Protein AF-K0TJT7-F1 (afdb_monomer)

Secondary structure (DSSP, 8-state):
---------------PPP--TT-----------S------------------------------------------------------------------------THHHHHHHHHHHHHHHHHHHHHHHHHHHTT-HHHHHHHHHHHHHHHHHHH-S-GGGS-HHHHHHHHHHHHHHHHHHHTS--HHHHHHHHHHHHHHHHHHTTS-TTSPPTTHHHHHHHHHHHHHSHHHHHHHHHS-S----PPPPTHHHHHHHHTTSSSHHHHTT---------------------PPP------STHHHHHHHHHHHHHHHHHHHTTSS------------S-SHHHHHHHHHHHHHHTT-HHHHHHHHHHHHHHS---HHHHHHHHHHHHHHHHHHHHTT-HHHHHHHHHHHHHHHTT-SS--HHHHHHHHHHHHHHHHHHHHHHHHTT-HHHHHHHHHHHHHHHHHTT-HHHHHHHHHHHHHHHHHTT-HHHHHHHHHHHHHHHHTT-S-GGGS-HHHHHHHHHHHHHHHHHHHHTT-HHHHHHHHHHHHHHHHHHH-TTSHHHHHHHHHHHHHHHHTT-HHHHHHHHHHHHHHHHHHTT-TT-GGG---HHHHHHHHHHHHHHHHHTT-HHHHHHHHHHHHHHHHHH-TT-HHHHHHHHHHHHHHHHHTT-HHHHHHHHHHHHHHHHHHH-TTSHHHHHHHHHHHHHHHHHT-HHHHHHHHHHHHHHHTT-S--SS-HHHHHHHHHHHHHHTT-HHHHHHHHHHHHHHHHHTT--HHHHHHHHHHHHHHHHHTT-HHHHHHHHHHHHH-GGGTTSHHHHHHHHHHHHHHHHTT-HHHHHHHHHHHHT---HHHHHHHHHHHHHHHHHHHHTT-HHHHHHHHHHHHTTS-TT-HHHHHHHHHHHHHHHHHTT-HHHHHHHHHHHHHHH-S--S-HHHHHHHHHHHHHHHHHHHHTT-HHHHHHHHHHHHHHHHHHH-TTSHHHHHHHHHHHHHHHHHHHHS-HHHHHHHHHHHHHHHHHHHHHHHTSS-TTTTHHHHHHHHHHHHHHHHHTT-HHHHHHHHHHHHTS---TT-THHHHHHHHHHHHHHHHHHHHT--

InterPro domains:
  IPR011990 Tetratricopeptide-like helical domain superfamily [G3DSA:1.25.40.10] (109-246)
  IPR011990 Tetratricopeptide-like helical domain superfamily [G3DSA:1.25.40.10] (581-731)
  IPR011990 Tetratricopeptide-like helical domain superfamily [G3DSA:1.25.40.10] (732-1072)
  IPR011990 Tetratricopeptide-like helical domain superfamily [SSF48452] (431-570)
  IPR011990 Tetratricopeptide-like helical domain superfamily [SSF48452] (587-767)
  IPR011990 Tetratricopeptide-like helical domain superfamily [SSF48452] (716-926)
  IPR011990 Tetratricopeptide-like helical domain superfamily [SSF48452] (899-1069)
  IPR019734 Tetratricopeptide repeat [PF13181] (122-149)
  IPR019734 Tetratricopeptide repeat [PS50005] (613-646)
  IPR019734 Tetratricopeptide repeat [PS50005] (738-771)
  IPR019734 Tetratricopeptide repeat [SM00028] (122-155)
  IPR019734 Tetratricopeptide repeat [SM00028] (432-465)
  IPR019734 Tetratricopeptide repeat [SM00028] (613-646)
  IPR019734 Tetratricopeptide repeat [SM00028] (655-688)
  IPR019734 Tetratricopeptide repeat [SM00028] (738-771)
  IPR019734 Tetratricopeptide repeat [SM00028] (779-812)
  IPR019734 Tetratricopeptide repeat [SM00028] (818-851)
  IPR019734 Tetratricopeptide repeat [SM00028] (896-929)
  IPR019734 Tetratricopeptide repeat [SM00028] (940-973)

Mean predicted aligned error: 20.8 Å

Radius of gyration: 45.21 Å; Cα contacts (8 Å, |Δi|>4): 1077; chains: 1; bounding box: 92×101×143 Å

pLDDT: mean 74.22, std 24.44, range [19.83, 97.56]

Foldseek 3Di:
DDDDDDDDDDDDDDDDDDDDPPDPPPPPPDDDDPDDDDDDDDDDDDDDDDDDDDDDDDDDDDDDDDDDDDDDDDDDDDDDDDDDDDDDDDDDDDDDDDDDDDDDDDPPPPVVVVLVVLLVLLVVLQVQLVVCLVVVVLVSNLVSLLSSLVSLCVNQPPDLVRDDLVSLLSNLSSLQSNLVSLVPDPDLVSLQVSLLSLVVSLVSLVVDDPVRHPPCSVVSNVVSVVVNPPVSSVVSCVVDDDDDHDDRDDPVVPVVVPVVVPPPVVVVVVDDDDDDDDDDDDDDDDDDDDDDDDDDDDDPDPVVVVVVVVVVVVVVCVVVVVPDPDDDDDDDDDDDDPDDVLVVLLVVLVVCLVVVNLQVSLVSLVVSVVVDDPDPVSLVVSLVSLQVSLVSCVVVVVLVSNLVSLVVSLVSQVVDPPHDPVSNVVSLVSNLVSLVVQLVVCVVVVVLPSNLVSLQSNLVSCVVVVVLVVSLVSLQVSLSSCVVVVNLVVSLVSLVVSLVSLCPPPDDLVPRDPSSLVSNLVSLVSNLVSCVSVVVLVVSLVSLVVNLVSCCVNVNPQFQVNLLSLLVNLLSCVVVVVLVVSLVSLVVLVVSVVVQVVPVVRCRNDYDLVSVLSSLVSNLSSCVSVVNLVVSLVSLVVSLVSCVPVPVPCLPSNLVSLCVNLLSCVVVVVLVVSLVSLVSSLVSCCVVPNCLDQSNLSSLVSNLVSCVSVVVLVVSLVSLVSSVVSVVVDDDHPDQLLVSLQSNLVSCVSVVVLVSSLVSLVSSLVSCVVPVHDPVSNLVSLLSNLLSCLSVVVLVVSLVSLVVSCPPVVCVQALSVLVSLLSNLVSCVVVVVNVVSLVSLVVLLPDPHPSSLVCNLVSLQSNLVSCLVVVNLVSSVVSLVSSVVSDDPPDLLSLLVSLQSNLVSCLVVVVLVSSVVSLVVNDVSLDDDPPDLSSLLSQLSSLQSVLVSCVSVVNLPSSLVSLVSSLVSCCVRVNCLDPVNLLSLLVSLVSLQVVLVVDDPVVSVVSLVVSLVSLVVSLVSQVPDPCCLVCLVVNLVSLLVNLVSCLVVLNLVSNVVSLVVNVVGDDDPPDPCVVSSVVSVVSSVVSVVVVVVVD

Solvent-accessible surface area (backbone atoms only — not comparable to full-atom values): 62098 Å² total; per-residue (Å²): 133,91,82,88,88,88,77,88,89,85,83,86,90,82,86,85,79,92,76,83,87,83,67,89,76,84,82,74,84,76,82,78,66,102,68,86,75,86,79,88,81,84,88,78,85,85,81,79,90,82,86,85,79,90,78,88,80,84,88,84,86,89,85,89,86,86,92,82,87,80,91,80,90,81,92,88,80,90,86,89,85,86,92,84,91,79,90,86,84,87,88,81,84,88,87,87,80,89,84,93,78,93,77,83,89,72,84,60,77,62,59,62,53,54,52,57,52,42,56,51,48,20,56,50,26,39,55,52,12,55,50,27,49,75,71,69,38,38,68,63,11,36,60,25,25,56,50,15,50,49,38,53,36,72,75,61,48,91,53,73,90,72,52,53,64,68,53,35,48,52,55,20,53,41,25,43,54,41,16,52,37,28,58,75,45,88,52,69,68,35,34,48,53,15,46,55,28,33,53,50,19,46,52,42,54,71,67,47,52,87,93,72,53,62,92,61,53,67,60,51,46,52,52,46,50,54,61,62,65,38,63,76,48,55,54,52,58,66,77,49,73,97,76,77,84,84,75,77,86,65,68,65,73,54,56,61,64,53,64,73,64,69,68,61,69,63,60,71,73,66,77,81,84,78,87,81,83,89,89,87,81,90,82,85,86,88,84,89,86,89,82,79,83,81,85,86,71,89,84,89,56,72,61,55,64,57,44,58,46,46,53,53,51,45,62,62,41,60,79,62,60,85,77,70,87,78,87,86,79,89,84,88,85,88,86,87,84,86,64,66,70,60,44,50,50,54,51,52,21,49,54,29,41,78,66,74,35,36,65,60,15,49,52,48,54,51,51,49,55,76,75,41,69,99,44,70,67,57,50,52,52,48,37,54,55,33,45,54,42,14,52,56,19,46,79,65,70,36,43,70,57,13,23,56,27,18,49,47,33,45,60,61,46,71,73,45,91,85,52,60,67,65,59,55,52,49,32,51,51,48,28,40,52,24,29,53,49,52,21,48,54,22,51,76,74,62,37,50,62,61,16,35,53,28,28,53,51,36,21,51,57,28,48,77,70,65,39,53,70,63,19,37,52,29,35,52,51,35,23,48,42,26,44,79,66,72,35,28,70,59,18,41,55,39,37,49,51,39,50,54,58,67,45,63,95,61,91,47,80,90,77,49,55,68,73,56,47,54,54,42,52,52,45,46,55,54,38,25,54,28,27,44,74,68,66,37,54,68,62,19,49,54,38,46,65,60,44,50,59,53,36,36,74,74,63,40,84,56,24,24,69,44,38,46,52,37,32,55,48,14,45,50,30,39,76,71,69,38,35,71,62,13,44,56,42,33,49,52,46,53,53,53,44,60,52,35,76,70,38,91,90,39,68,60,45,61,49,61,71,68,51,53,51,51,37,38,51,43,46,23,51,33,27,49,79,69,71,37,55,68,64,20,47,58,33,37,51,54,46,44,52,47,38,58,70,81,37,70,84,46,52,66,65,46,16,54,37,28,35,53,41,14,52,51,31,40,73,70,69,38,29,78,71,9,43,61,32,20,50,53,13,28,55,39,35,32,72,72,67,34,81,82,32,58,72,26,52,49,27,38,49,55,37,22,54,34,32,44,75,69,60,43,55,73,59,16,51,51,37,42,53,53,44,54,58,51,48,80,74,55,97,79,70,87,60,64,64,35,59,54,27,38,53,47,13,52,55,28,42,78,67,69,39,39,69,61,12,39,51,24,22,53,49,16,49,60,44,32,74,75,62,78,50,54,72,64,61,56,47,55,42,46,50,54,34,20,53,31,30,42,75,69,65,42,45,74,61,15,53,50,44,41,53,54,54,72,66,39,72,89,40,68,81,36,47,68,42,43,50,40,50,51,57,47,27,55,53,29,46,79,70,70,38,48,70,66,17,46,58,53,34,52,58,43,61,72,42,92,43,83,37,31,48,82,47,28,14,62,36,27,38,52,50,10,54,49,30,40,74,74,65,40,48,67,61,14,48,54,26,38,52,55,13,62,76,40,51,62,94,86,47,60,68,64,50,45,53,50,36,52,52,51,22,50,48,26,48,75,72,67,40,53,68,64,19,44,53,38,48,52,54,42,48,61,76,55,56,88,62,70,89,40,69,51,52,45,50,50,50,23,52,48,27,47,49,49,17,53,49,30,48,74,69,72,36,59,72,63,12,44,53,28,27,47,54,16,29,54,45,31,30,72,76,63,30,70,80,29,70,69,22,35,52,40,43,49,52,37,36,54,47,49,45,56,57,28,70,79,41,59,75,79,64,17,45,58,48,44,57,48,37,49,49,56,43,50,54,42,45,54,51,55,69,69,44,96,59,52,76,82,46,41,67,60,51,40,48,48,38,45,53,56,20,46,51,25,44,76,73,70,36,43,74,58,19,56,49,30,54,54,66,39,75,75,51,96,70,65,94,86,42,77,62,54,62,57,46,53,52,42,52,53,53,37,53,52,53,46,52,58,51,65,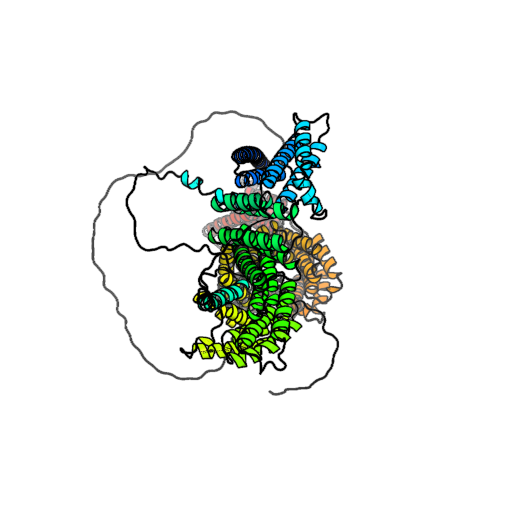74,72,105

Sequence (1095 aa):
MVKFSRKKGGGANGHPDDGSVSDISHDSTLYSTNSKSSAFKAKFLGRKNKNKGTSSGDTASITDGSAGNASKKKHKTGSTPSPPGAVAESPGAQSGSVSSAGRTRTHGAKSLNDSKRMAKDAKSRFNIGLVYLKTGDYSKAQDNLEHSLYCHIQLNGHDAKKYDNVTLFAVASVREKLGECYMFNDAVTDKCIALDHFEEARRLLKSIAKEDAPDGVAEAIDRIEEHIRKPNLRNSAKRQGRSTRLAPPTTNKYTQKYQMQGNAKARELMGLGAAGGAIAVAGATPSGGGTAAANTKVITNPAALLHTFGTRVQKGLEQLEDKLEDIFDSDSDSDNRSMATEAEGFANAMSHLQRDNHRTALNYLISLNDEGGKNADFKTQIVVHVMKVADGAMDSEKVTVATDAYDYALSVQSQDKDADSDRLRLAKRGAIKGHKLLAIECEEMRDYSGAIEHRVTVYKLLDEMGKFMAAVTQLMRAAYLHGERDDYAKAIVVLNDAVRRLGKGIRNIEMMPADRLQLLIQCLEMRAICQAKCAKLSEALGQYDELLPLLAKTQGTGCARYNAALIHKAALLFTMKNHKVAMITVGKYLKAREIAESDIESEEAIVEPKDHLLALDTTAACYLKLGNVDKAIDTFEKKLEFVKKEMPDSKELRGDTMHKLGCLLAYRQQHNDALPYLNEALNTRKNVYGSTDKSVIESSFAVAAASQTVGDTGRALKEYDELIAKMNNVNDHPVNTVTVHNSAGKLLFEDGKIDRAIQSFRQALKFSEAAEASTQLMADIKLNLANGLSAKGEAQKALKLYDELLKTKILKRTTTFFLTLYNKSLLLINLGEGDRAREVLTKVTETRSSNADVVRGNCFMMLGNLSVSDGDIVDGLAQYDEAMDNIDGDDLDSRTVIRRQIAIAHLQSGKYDLAMTVLEEALEDLGEDDSNKSSSLHRAEIWTIEARLYKAKDDLQTSKNFAKLAVDAYKEELGPTHPITLRNNANLQLLLLAEAEELPKAEAKSIIDAAKYDMEDTLDAFVSLDDLWQYRLDVASLKTNLGLIAVWQGKPKKARKLVRQIGEIEIPEDHPILHQVEILERRVAELEGKKSKRK

Structure (mmCIF, N/CA/C/O backbone):
data_AF-K0TJT7-F1
#
_entry.id   AF-K0TJT7-F1
#
loop_
_atom_site.group_PDB
_atom_site.id
_atom_site.type_symbol
_atom_site.label_atom_id
_atom_site.label_alt_id
_atom_site.label_comp_id
_atom_site.label_asym_id
_atom_site.label_entity_id
_atom_site.label_seq_id
_atom_site.pdbx_PDB_ins_code
_atom_site.Cartn_x
_atom_site.Cartn_y
_atom_site.Cartn_z
_atom_site.occupancy
_atom_site.B_iso_or_equiv
_atom_site.auth_seq_id
_atom_site.auth_comp_id
_atom_site.auth_asym_id
_atom_site.auth_atom_id
_atom_site.pdbx_PDB_model_num
ATOM 1 N N . MET A 1 1 ? -5.144 -43.619 17.925 1.00 21.19 1 MET A N 1
ATOM 2 C CA . MET A 1 1 ? -4.934 -44.842 17.113 1.00 21.19 1 MET A CA 1
ATOM 3 C C . MET A 1 1 ? -5.399 -44.592 15.680 1.00 21.19 1 MET A C 1
ATOM 5 O O . MET A 1 1 ? -6.360 -43.871 15.485 1.00 21.19 1 MET A O 1
ATOM 9 N N . VAL A 1 2 ? -4.681 -45.174 14.718 1.00 20.39 2 VAL A N 1
ATOM 10 C CA . VAL A 1 2 ? -4.953 -45.371 13.274 1.00 20.39 2 VAL A CA 1
ATOM 11 C C . VAL A 1 2 ? -6.395 -45.122 12.762 1.00 20.39 2 VAL A C 1
ATOM 13 O O . VAL A 1 2 ? -7.297 -45.859 13.146 1.00 20.39 2 VAL A O 1
ATOM 16 N N . LYS A 1 3 ? -6.569 -44.253 11.743 1.00 20.53 3 LYS A N 1
ATOM 17 C CA . LYS A 1 3 ? -6.939 -44.678 10.364 1.00 20.53 3 LYS A CA 1
ATOM 18 C C . LYS A 1 3 ? -6.869 -43.564 9.303 1.00 20.53 3 LYS A C 1
ATOM 20 O O . LYS A 1 3 ? -7.537 -42.544 9.384 1.00 20.53 3 LYS A O 1
ATOM 25 N N . PHE A 1 4 ? -6.090 -43.842 8.256 1.00 21.33 4 PHE A N 1
ATOM 26 C CA . PHE A 1 4 ? -6.168 -43.204 6.937 1.00 21.33 4 PHE A CA 1
ATOM 27 C C . PHE A 1 4 ? -7.497 -43.534 6.236 1.00 21.33 4 PHE A C 1
ATOM 29 O O . PHE A 1 4 ? -8.003 -44.647 6.386 1.00 21.33 4 PHE A O 1
ATOM 36 N N . SER A 1 5 ? -7.916 -42.683 5.294 1.00 23.00 5 SER A N 1
ATOM 37 C CA . SER A 1 5 ? -8.489 -43.178 4.035 1.00 23.00 5 SER A CA 1
ATOM 38 C C . SER A 1 5 ? -8.116 -42.289 2.842 1.00 23.00 5 SER A C 1
ATOM 40 O O . SER A 1 5 ? -8.126 -41.065 2.927 1.00 23.00 5 SER A O 1
ATOM 42 N N . ARG A 1 6 ? -7.756 -42.929 1.724 1.00 22.59 6 ARG A N 1
ATOM 43 C CA . ARG A 1 6 ? -7.459 -42.327 0.411 1.00 22.59 6 ARG A CA 1
ATOM 44 C C . ARG A 1 6 ? -8.554 -42.726 -0.579 1.00 22.59 6 ARG A C 1
ATOM 46 O O . ARG A 1 6 ? -8.894 -43.904 -0.623 1.00 22.59 6 ARG A O 1
ATOM 53 N N . LYS A 1 7 ? -8.919 -41.818 -1.490 1.00 23.92 7 LYS A N 1
ATOM 54 C CA . LYS A 1 7 ? -9.259 -42.056 -2.918 1.00 23.92 7 LYS A CA 1
ATOM 55 C C . LYS A 1 7 ? -9.348 -40.665 -3.582 1.00 23.92 7 LYS A C 1
ATOM 57 O O . LYS A 1 7 ? -9.935 -39.773 -2.993 1.00 23.92 7 LYS A O 1
ATOM 62 N N . LYS A 1 8 ? -8.569 -40.327 -4.624 1.00 24.11 8 LYS A N 1
ATOM 63 C CA . LYS A 1 8 ? -8.706 -40.719 -6.051 1.00 24.11 8 LYS A CA 1
ATOM 64 C C . LYS A 1 8 ? -10.153 -40.547 -6.558 1.00 24.11 8 LYS A C 1
ATOM 66 O O . LYS A 1 8 ? -11.033 -41.166 -5.985 1.00 24.11 8 LYS A O 1
ATOM 71 N N . GLY A 1 9 ? -10.451 -39.827 -7.641 1.00 22.31 9 GLY A N 1
ATOM 72 C CA . GLY A 1 9 ? -9.597 -39.077 -8.576 1.00 22.31 9 GLY A CA 1
ATOM 73 C C . GLY A 1 9 ? -10.187 -39.094 -9.998 1.00 22.31 9 GLY A C 1
ATOM 74 O O . GLY A 1 9 ? -10.605 -40.152 -10.455 1.00 22.31 9 GLY A O 1
ATOM 75 N N . GLY A 1 10 ? -10.190 -37.943 -10.676 1.00 22.53 10 GLY A N 1
ATOM 76 C CA . GLY A 1 10 ? -10.755 -37.713 -12.018 1.00 22.53 10 GLY A CA 1
ATOM 77 C C . GLY A 1 10 ? -11.451 -36.340 -12.071 1.00 22.53 10 GLY A C 1
ATOM 78 O O . GLY A 1 10 ? -11.973 -35.906 -11.052 1.00 22.53 10 GLY A O 1
ATOM 79 N N . GLY A 1 11 ? -11.462 -35.586 -13.171 1.00 20.70 11 GLY A N 1
ATOM 80 C CA . GLY A 1 11 ? -10.788 -35.792 -14.455 1.00 20.70 11 GLY A CA 1
ATOM 81 C C . GLY A 1 11 ? -11.423 -34.932 -15.562 1.00 20.70 11 GLY A C 1
ATOM 82 O O . GLY A 1 11 ? -12.604 -35.095 -15.826 1.00 20.70 11 GLY A O 1
ATOM 83 N N . ALA A 1 12 ? -10.606 -34.102 -16.225 1.00 21.78 12 ALA A N 1
ATOM 84 C CA . ALA A 1 12 ? -10.871 -33.344 -17.464 1.00 21.78 12 ALA A CA 1
ATOM 85 C C . ALA A 1 12 ? -11.749 -32.056 -17.437 1.00 21.78 12 ALA A C 1
ATOM 87 O O . ALA A 1 12 ? -12.968 -32.102 -17.365 1.00 21.78 12 ALA A O 1
ATOM 88 N N . ASN A 1 13 ? -11.049 -30.938 -17.695 1.00 21.77 13 ASN A N 1
ATOM 89 C CA . ASN A 1 13 ? -11.303 -29.900 -18.720 1.00 21.77 13 ASN A CA 1
ATOM 90 C C . ASN A 1 13 ? -12.504 -28.929 -18.637 1.00 21.77 13 ASN A C 1
ATOM 92 O O . ASN A 1 13 ? -13.658 -29.330 -18.730 1.00 21.77 13 ASN A O 1
ATOM 96 N N . GLY A 1 14 ? -12.196 -27.619 -18.696 1.00 22.31 14 GLY A N 1
ATOM 97 C CA . GLY A 1 14 ? -13.159 -26.561 -19.043 1.00 22.31 14 GLY A CA 1
ATOM 98 C C . GLY A 1 14 ? -12.678 -25.117 -18.802 1.00 22.31 14 GLY A C 1
ATOM 99 O O . GLY A 1 14 ? -13.106 -24.516 -17.833 1.00 22.31 14 GLY A O 1
ATOM 100 N N . HIS A 1 15 ? -11.857 -24.576 -19.717 1.00 22.33 15 HIS A N 1
ATOM 101 C CA . HIS A 1 15 ? -11.427 -23.161 -19.853 1.00 22.33 15 HIS A CA 1
ATOM 102 C C . HIS A 1 15 ? -10.570 -22.483 -18.745 1.00 22.33 15 HIS A C 1
ATOM 104 O O . HIS A 1 15 ? -10.839 -22.627 -17.557 1.00 22.33 15 HIS A O 1
ATOM 110 N N . PRO A 1 16 ? -9.534 -21.702 -19.135 1.00 23.09 16 PRO A N 1
ATOM 111 C CA . PRO A 1 16 ? -8.852 -20.745 -18.266 1.00 23.09 16 PRO A CA 1
ATOM 112 C C . PRO A 1 16 ? -9.376 -19.317 -18.502 1.00 23.09 16 PRO A C 1
ATOM 114 O O . PRO A 1 16 ? -9.249 -18.799 -19.611 1.00 23.09 16 PRO A O 1
ATOM 117 N N . ASP A 1 17 ? -9.907 -18.674 -17.463 1.00 23.72 17 ASP A N 1
ATOM 118 C CA . ASP A 1 17 ? -10.204 -17.237 -17.502 1.00 23.72 17 ASP A CA 1
ATOM 119 C C . ASP A 1 17 ? -8.938 -16.387 -17.327 1.00 23.72 17 ASP A C 1
ATOM 121 O O . ASP A 1 17 ? -7.948 -16.794 -16.702 1.00 23.72 17 ASP A O 1
ATOM 125 N N . ASP A 1 18 ? -8.984 -15.184 -17.898 1.00 24.03 18 ASP A N 1
ATOM 126 C CA . ASP A 1 18 ? -7.900 -14.217 -17.833 1.00 24.03 18 ASP A CA 1
ATOM 127 C C . ASP A 1 18 ? -7.663 -13.698 -16.410 1.00 24.03 18 ASP A C 1
ATOM 129 O O . ASP A 1 18 ? -8.568 -13.282 -15.690 1.00 24.03 18 ASP A O 1
ATOM 133 N N . GLY A 1 19 ? -6.387 -13.687 -16.030 1.00 22.83 19 GLY A N 1
ATOM 134 C CA . GLY A 1 19 ? -5.900 -13.171 -14.757 1.00 22.83 19 GLY A CA 1
ATOM 135 C C . GLY A 1 19 ? -4.585 -12.434 -14.966 1.00 22.83 19 GLY A C 1
ATOM 136 O O . GLY A 1 19 ? -3.512 -13.048 -15.070 1.00 22.83 19 GLY A O 1
ATOM 137 N N . SER A 1 20 ? -4.671 -11.110 -15.060 1.00 20.67 20 SER A N 1
ATOM 138 C CA . SER A 1 20 ? -3.542 -10.185 -15.028 1.00 20.67 20 SER A CA 1
ATOM 139 C C . SER A 1 20 ? -3.045 -10.041 -13.592 1.00 20.67 20 SER A C 1
ATOM 141 O O . SER A 1 20 ? -3.612 -9.297 -12.800 1.00 20.67 20 SER A O 1
ATOM 143 N N . VAL A 1 21 ? -1.956 -10.728 -13.237 1.00 23.64 21 VAL A N 1
ATOM 144 C CA . VAL A 1 21 ? -1.291 -10.488 -11.944 1.00 23.64 21 VAL A CA 1
ATOM 145 C C . VAL A 1 21 ? -0.313 -9.320 -12.081 1.00 23.64 21 VAL A C 1
ATOM 147 O O . VAL A 1 21 ? 0.905 -9.512 -12.036 1.00 23.64 21 VAL A O 1
ATOM 150 N N . SER A 1 22 ? -0.885 -8.136 -12.304 1.00 22.64 22 SER A N 1
ATOM 151 C CA . SER A 1 22 ? -0.247 -6.816 -12.206 1.00 22.64 22 SER A CA 1
ATOM 152 C C . SER A 1 22 ? -0.576 -6.104 -10.891 1.00 22.64 22 SER A C 1
ATOM 154 O O . SER A 1 22 ? 0.166 -5.211 -10.504 1.00 22.64 22 SER A O 1
ATOM 156 N N . ASP A 1 23 ? -1.615 -6.545 -10.178 1.00 21.89 23 ASP A N 1
ATOM 157 C CA . ASP A 1 23 ? -2.032 -5.974 -8.901 1.00 21.89 23 ASP A CA 1
ATOM 158 C C . ASP A 1 23 ? -1.757 -6.952 -7.756 1.00 21.89 23 ASP A C 1
ATOM 160 O O . ASP A 1 23 ? -2.324 -8.045 -7.687 1.00 21.89 23 ASP A O 1
ATOM 164 N N . ILE A 1 24 ? -0.888 -6.548 -6.827 1.00 23.25 24 ILE A N 1
ATOM 165 C CA . ILE A 1 24 ? -0.856 -7.121 -5.478 1.00 23.25 24 ILE A CA 1
ATOM 166 C C . ILE A 1 24 ? -1.914 -6.354 -4.682 1.00 23.25 24 ILE A C 1
ATOM 168 O O . ILE A 1 24 ? -1.619 -5.397 -3.967 1.00 23.25 24 ILE A O 1
ATOM 172 N N . SER A 1 25 ? -3.177 -6.738 -4.866 1.00 20.42 25 SER A N 1
ATOM 173 C CA . SER A 1 25 ? -4.288 -6.192 -4.094 1.00 20.42 25 SER A CA 1
ATOM 174 C C . SER A 1 25 ? -4.144 -6.612 -2.631 1.00 20.42 25 SER A C 1
ATOM 176 O O . SER A 1 25 ? -4.248 -7.791 -2.292 1.00 20.42 25 SER A O 1
ATOM 178 N N . HIS A 1 26 ? -3.891 -5.638 -1.756 1.00 23.94 26 HIS A N 1
ATOM 179 C CA . HIS A 1 26 ? -3.862 -5.839 -0.310 1.00 23.94 26 HIS A CA 1
ATOM 180 C C . HIS A 1 26 ? -5.273 -6.101 0.243 1.00 23.94 26 HIS A C 1
ATOM 182 O O . HIS A 1 26 ? -5.906 -5.201 0.795 1.00 23.94 26 HIS A O 1
ATOM 188 N N . ASP A 1 27 ? -5.741 -7.346 0.149 1.00 20.25 27 ASP A N 1
ATOM 189 C CA . ASP A 1 27 ? -6.890 -7.830 0.919 1.00 20.25 27 ASP A CA 1
ATOM 190 C C . ASP A 1 27 ? -6.455 -8.168 2.354 1.00 20.25 27 ASP A C 1
ATOM 192 O O . ASP A 1 27 ? -6.301 -9.323 2.748 1.00 20.25 27 ASP A O 1
ATOM 196 N N . SER A 1 28 ? -6.249 -7.124 3.160 1.00 21.36 28 SER A N 1
ATOM 197 C CA . SER A 1 28 ? -6.135 -7.218 4.618 1.00 21.36 28 SER A CA 1
ATOM 198 C C . SER A 1 28 ? -7.490 -6.938 5.280 1.00 21.36 28 SER A C 1
ATOM 200 O O . SER A 1 28 ? -7.677 -5.962 6.014 1.00 21.36 28 SER A O 1
ATOM 202 N N . THR A 1 29 ? -8.467 -7.819 5.039 1.00 21.03 29 THR A N 1
ATOM 203 C CA . THR A 1 29 ? -9.767 -7.803 5.732 1.00 21.03 29 THR A CA 1
ATOM 204 C C . THR A 1 29 ? -9.627 -8.287 7.179 1.00 21.03 29 THR A C 1
ATOM 206 O O . THR A 1 29 ? -10.129 -9.344 7.554 1.00 21.03 29 THR A O 1
ATOM 209 N N . LEU A 1 30 ? -8.946 -7.492 8.009 1.00 21.89 30 LEU A N 1
ATOM 210 C CA . LEU A 1 30 ? -9.033 -7.593 9.462 1.00 21.89 30 LEU A CA 1
ATOM 211 C C . LEU A 1 30 ? -10.400 -7.062 9.903 1.00 21.89 30 LEU A C 1
ATOM 213 O O . LEU A 1 30 ? -10.689 -5.860 9.794 1.00 21.89 30 LEU A O 1
ATOM 217 N N . TYR A 1 31 ? -11.240 -7.983 10.368 1.00 22.88 31 TYR A N 1
ATOM 218 C CA . TYR A 1 31 ? -12.479 -7.683 11.067 1.00 22.88 31 TYR A CA 1
ATOM 219 C C . TYR A 1 31 ? -12.149 -7.411 12.535 1.00 22.88 31 TYR A C 1
ATOM 221 O O . TYR A 1 31 ? -11.868 -8.324 13.299 1.00 22.88 31 TYR A O 1
ATOM 229 N N . SER A 1 32 ? -12.156 -6.129 12.892 1.00 21.67 32 SER A N 1
ATOM 230 C CA . SER A 1 32 ? -12.013 -5.642 14.262 1.00 21.67 32 SER A CA 1
ATOM 231 C C . SER A 1 32 ? -13.419 -5.488 14.844 1.00 21.67 32 SER A C 1
ATOM 233 O O . SER A 1 32 ? -14.164 -4.585 14.453 1.00 21.67 32 SER A O 1
ATOM 235 N N . THR A 1 33 ? -13.825 -6.419 15.710 1.00 22.36 33 THR A N 1
ATOM 236 C CA . THR A 1 33 ? -14.886 -6.172 16.698 1.00 22.36 33 THR A CA 1
ATOM 237 C C . THR A 1 33 ? -14.356 -5.210 17.763 1.00 22.36 33 THR A C 1
ATOM 239 O O . THR A 1 33 ? -13.150 -5.115 17.964 1.00 22.36 33 THR A O 1
ATOM 242 N N . ASN A 1 34 ? -15.242 -4.475 18.444 1.00 24.53 34 ASN A N 1
ATOM 243 C CA . ASN A 1 34 ? -14.858 -3.494 19.469 1.00 24.53 34 ASN A CA 1
ATOM 244 C C . ASN A 1 34 ? -14.245 -4.150 20.728 1.00 24.53 34 ASN A C 1
ATOM 246 O O . ASN A 1 34 ? -14.909 -4.272 21.753 1.00 24.53 34 ASN A O 1
ATOM 250 N N . SER A 1 35 ? -12.968 -4.513 20.648 1.00 22.69 35 SER A N 1
ATOM 251 C CA . SER A 1 35 ? -12.069 -4.838 21.761 1.00 22.69 35 SER A CA 1
ATOM 252 C C . SER A 1 35 ? -10.640 -4.824 21.215 1.00 22.69 35 SER A C 1
ATOM 254 O O . SER A 1 35 ? -10.221 -5.749 20.520 1.00 22.69 35 SER A O 1
ATOM 256 N N . LYS A 1 36 ? -9.898 -3.734 21.442 1.00 23.33 36 LYS A N 1
ATOM 257 C CA . LYS A 1 36 ? -8.578 -3.563 20.828 1.00 23.33 36 LYS A CA 1
ATOM 258 C C . LYS A 1 36 ? -7.460 -4.106 21.724 1.00 23.33 36 LYS A C 1
ATOM 260 O O . LYS A 1 36 ? -6.918 -3.360 22.532 1.00 23.33 36 LYS A O 1
ATOM 265 N N . SER A 1 37 ? -6.994 -5.318 21.436 1.00 23.41 37 SER A N 1
ATOM 266 C CA . SER A 1 37 ? -5.558 -5.519 21.215 1.00 23.41 37 SER A CA 1
ATOM 267 C C . SER A 1 37 ? -5.270 -6.688 20.283 1.00 23.41 37 SER A C 1
ATOM 269 O O . SER A 1 37 ? -6.115 -7.535 20.021 1.00 23.41 37 SER A O 1
ATOM 271 N N . SER A 1 38 ? -4.055 -6.696 19.746 1.00 23.80 38 SER A N 1
ATOM 272 C CA . SER A 1 38 ? -3.531 -7.780 18.927 1.00 23.80 38 SER A CA 1
ATOM 273 C C . SER A 1 38 ? -2.051 -7.954 19.241 1.00 23.80 38 SER A C 1
ATOM 275 O O . SER A 1 38 ? -1.273 -7.035 18.975 1.00 23.80 38 SER A O 1
ATOM 277 N N . ALA A 1 39 ? -1.641 -9.121 19.739 1.00 22.28 39 ALA A N 1
ATOM 278 C CA . ALA A 1 39 ? -0.230 -9.474 19.856 1.00 22.28 39 ALA A CA 1
ATOM 279 C C . ALA A 1 39 ? 0.001 -10.995 19.742 1.00 22.28 39 ALA A C 1
ATOM 281 O O . ALA A 1 39 ? -0.540 -11.775 20.511 1.00 22.28 39 ALA A O 1
ATOM 282 N N . PHE A 1 40 ? 0.807 -11.378 18.743 1.00 19.83 40 PHE A N 1
ATOM 283 C CA . PHE A 1 40 ? 1.837 -12.438 18.731 1.00 19.83 40 PHE A CA 1
ATOM 284 C C . PHE A 1 40 ? 1.838 -13.480 19.890 1.00 19.83 40 PHE A C 1
ATOM 286 O O . PHE A 1 40 ? 1.879 -13.111 21.052 1.00 19.83 40 PHE A O 1
ATOM 293 N N . LYS A 1 41 ? 2.054 -14.791 19.660 1.00 22.20 41 LYS A N 1
ATOM 294 C CA . LYS A 1 41 ? 3.118 -15.351 18.793 1.00 22.20 41 LYS A CA 1
ATOM 295 C C . LYS A 1 41 ? 2.974 -16.858 18.480 1.00 22.20 41 LYS A C 1
ATOM 297 O O . LYS A 1 41 ? 2.352 -17.626 19.197 1.00 22.20 41 LYS A O 1
ATOM 302 N N . ALA A 1 42 ? 3.667 -17.272 17.418 1.00 20.69 42 ALA A N 1
ATOM 303 C CA . ALA A 1 42 ? 3.781 -18.618 16.850 1.00 20.69 42 ALA A CA 1
ATOM 304 C C . ALA A 1 42 ? 3.937 -19.830 17.807 1.00 20.69 42 ALA A C 1
ATOM 306 O O . ALA A 1 42 ? 4.817 -19.868 18.668 1.00 20.69 42 ALA A O 1
ATOM 307 N N . LYS A 1 43 ? 3.229 -20.924 17.473 1.00 20.72 43 LYS A N 1
ATOM 308 C CA . LYS A 1 43 ? 3.522 -22.297 17.930 1.00 20.72 43 LYS A CA 1
ATOM 309 C C . LYS A 1 43 ? 4.887 -22.776 17.403 1.00 20.72 43 LYS A C 1
ATOM 311 O O . LYS A 1 43 ? 5.017 -23.152 16.237 1.00 20.72 43 LYS A O 1
ATOM 316 N N . PHE A 1 44 ? 5.890 -22.853 18.279 1.00 20.30 44 PHE A N 1
ATOM 317 C CA . PHE A 1 44 ? 7.106 -23.632 18.023 1.00 20.30 44 PHE A CA 1
ATOM 318 C C . PHE A 1 44 ? 6.796 -25.131 18.178 1.00 20.30 44 PHE A C 1
ATOM 320 O O . PHE A 1 44 ? 6.430 -25.599 19.256 1.00 20.30 44 PHE A O 1
ATOM 327 N N . LEU A 1 45 ? 6.956 -25.912 17.106 1.00 23.73 45 LEU A N 1
ATOM 328 C CA . LEU A 1 45 ? 6.805 -27.369 17.165 1.00 23.73 45 LEU A CA 1
ATOM 329 C C . LEU A 1 45 ? 8.005 -28.000 17.885 1.00 23.73 45 LEU A C 1
ATOM 331 O O . LEU A 1 45 ? 9.090 -28.139 17.320 1.00 23.73 45 LEU A O 1
ATOM 335 N N . GLY A 1 46 ? 7.797 -28.425 19.131 1.00 20.89 46 GLY A N 1
ATOM 336 C CA . GLY A 1 46 ? 8.822 -29.107 19.916 1.00 20.89 46 GLY A CA 1
ATOM 337 C C . GLY A 1 46 ? 9.275 -30.435 19.294 1.00 20.89 46 GLY A C 1
ATOM 338 O O . GLY A 1 46 ? 8.465 -31.306 18.963 1.00 20.89 46 GLY A O 1
ATOM 339 N N . ARG A 1 47 ? 10.596 -30.647 19.218 1.00 22.19 47 ARG A N 1
ATOM 340 C CA . ARG A 1 47 ? 11.199 -31.963 18.945 1.00 22.19 47 ARG A CA 1
ATOM 341 C C . ARG A 1 47 ? 12.252 -32.343 19.993 1.00 22.19 47 ARG A C 1
ATOM 343 O O . ARG A 1 47 ? 13.436 -32.113 19.818 1.00 22.19 47 ARG A O 1
ATOM 350 N N . LYS A 1 48 ? 11.756 -33.036 21.023 1.00 24.09 48 LYS A N 1
ATOM 351 C CA . LYS A 1 48 ? 12.390 -34.127 21.794 1.00 24.09 48 LYS A CA 1
ATOM 352 C C . LYS A 1 48 ? 13.823 -33.946 22.336 1.00 24.09 48 LYS A C 1
ATOM 354 O O . LYS A 1 48 ? 14.799 -34.109 21.614 1.00 24.09 48 LYS A O 1
ATOM 359 N N . ASN A 1 49 ? 13.889 -33.887 23.670 1.00 23.80 49 ASN A N 1
ATOM 360 C CA . ASN A 1 49 ? 14.896 -34.478 24.568 1.00 23.80 49 ASN A CA 1
ATOM 361 C C . ASN A 1 49 ? 15.986 -35.377 23.949 1.00 23.80 49 ASN A C 1
ATOM 363 O O . ASN A 1 49 ? 15.656 -36.403 23.344 1.00 23.80 49 ASN A O 1
ATOM 367 N N . LYS A 1 50 ? 17.245 -35.148 24.372 1.00 24.33 50 LYS A N 1
ATOM 368 C CA . LYS A 1 50 ? 18.115 -36.197 24.960 1.00 24.33 50 LYS A CA 1
ATOM 369 C C . LYS A 1 50 ? 19.379 -35.651 25.666 1.00 24.33 50 LYS A C 1
ATOM 371 O O . LYS A 1 50 ? 20.332 -35.278 25.005 1.00 24.33 50 LYS A O 1
ATOM 376 N N . ASN A 1 51 ? 19.366 -35.735 27.001 1.00 23.48 51 ASN A N 1
ATOM 377 C CA . ASN A 1 51 ? 20.409 -36.228 27.927 1.00 23.48 51 ASN A CA 1
ATOM 378 C C . ASN A 1 51 ? 21.925 -35.933 27.762 1.00 23.48 51 ASN A C 1
ATOM 380 O O . ASN A 1 51 ? 22.512 -36.207 26.721 1.00 23.48 51 ASN A O 1
ATOM 384 N N . LYS A 1 52 ? 22.553 -35.733 28.946 1.00 24.52 52 LYS A N 1
ATOM 385 C CA . LYS A 1 52 ? 24.001 -35.639 29.289 1.00 24.52 52 LYS A CA 1
ATOM 386 C C . LYS A 1 52 ? 24.646 -34.281 28.946 1.00 24.52 52 LYS A C 1
ATOM 388 O O . LYS A 1 52 ? 24.405 -33.767 27.868 1.00 24.52 52 LYS A O 1
ATOM 393 N N . GLY A 1 53 ? 25.491 -33.670 29.785 1.00 23.27 53 GLY A N 1
ATOM 394 C CA . GLY A 1 53 ? 25.959 -34.004 31.145 1.00 23.27 53 GLY A CA 1
ATOM 395 C C . GLY A 1 53 ? 27.381 -33.458 31.387 1.00 23.27 53 GLY A C 1
ATOM 396 O O . GLY A 1 53 ? 28.142 -33.423 30.427 1.00 23.27 53 GLY A O 1
ATOM 397 N N . THR A 1 54 ? 27.747 -33.117 32.641 1.00 23.94 54 THR A N 1
ATOM 398 C CA . THR A 1 54 ? 29.096 -32.648 33.107 1.00 23.94 54 THR A CA 1
ATOM 399 C C . THR A 1 54 ? 29.605 -31.320 32.493 1.00 23.94 54 THR A C 1
ATOM 401 O O . THR A 1 54 ? 29.211 -30.987 31.386 1.00 23.94 54 THR A O 1
ATOM 404 N N . SER A 1 55 ? 30.474 -30.496 33.102 1.00 23.41 55 SER A N 1
ATOM 405 C CA . SER A 1 55 ? 30.968 -30.297 34.491 1.00 23.41 55 SER A CA 1
ATOM 406 C C . SER A 1 55 ? 31.822 -29.006 34.537 1.00 23.41 55 SER A C 1
ATOM 408 O O . SER A 1 55 ? 32.323 -28.620 33.485 1.00 23.41 55 SER A O 1
ATOM 410 N N . SER A 1 56 ? 32.100 -28.451 35.736 1.00 23.95 56 SER A N 1
ATOM 411 C CA . SER A 1 56 ? 33.129 -27.409 36.053 1.00 23.95 56 SER A CA 1
ATOM 412 C C . SER A 1 56 ? 33.020 -26.036 35.342 1.00 23.95 56 SER A C 1
ATOM 414 O O . SER A 1 56 ? 32.577 -25.958 34.207 1.00 23.95 56 SER A O 1
ATOM 416 N N . GLY A 1 57 ? 33.423 -24.907 35.938 1.00 23.52 57 GLY A N 1
ATOM 417 C CA . GLY A 1 57 ? 34.012 -24.648 37.263 1.00 23.52 57 GLY A CA 1
ATOM 418 C C . GLY A 1 57 ? 34.402 -23.161 37.417 1.00 23.52 57 GLY A C 1
ATOM 419 O O . GLY A 1 57 ? 34.230 -22.400 36.472 1.00 23.52 57 GLY A O 1
ATOM 420 N N . ASP A 1 58 ? 34.948 -22.805 38.587 1.00 24.70 58 ASP A N 1
ATOM 421 C CA . ASP A 1 58 ? 35.718 -21.577 38.903 1.00 24.70 58 ASP A CA 1
ATOM 422 C C . ASP A 1 58 ? 34.919 -20.242 38.978 1.00 24.70 58 ASP A C 1
ATOM 424 O O . ASP A 1 58 ? 34.405 -19.741 37.986 1.00 24.70 58 ASP A O 1
ATOM 428 N N . THR A 1 59 ? 34.582 -19.706 40.168 1.00 24.72 59 THR A N 1
ATOM 429 C CA . THR A 1 59 ? 35.393 -18.891 41.130 1.00 24.72 59 THR A CA 1
ATOM 430 C C . THR A 1 59 ? 35.791 -17.497 40.592 1.00 24.72 59 THR A C 1
ATOM 432 O O . THR A 1 59 ? 36.182 -17.395 39.440 1.00 24.72 59 THR A O 1
ATOM 435 N N . ALA A 1 60 ? 35.773 -16.383 41.343 1.00 24.70 60 ALA A N 1
ATOM 436 C CA . ALA A 1 60 ? 35.788 -16.194 42.804 1.00 24.70 60 ALA A CA 1
ATOM 437 C C . ALA A 1 60 ? 35.077 -14.893 43.278 1.00 24.70 60 ALA A C 1
ATOM 439 O O . ALA A 1 60 ? 34.615 -14.084 42.478 1.00 24.70 60 ALA A O 1
ATOM 440 N N . SER A 1 61 ? 35.012 -14.714 44.602 1.00 23.97 61 SER A N 1
ATOM 441 C CA . SER A 1 61 ? 34.476 -13.567 45.362 1.00 23.97 61 SER A CA 1
ATOM 442 C C . SER A 1 61 ? 35.576 -12.567 45.811 1.00 23.97 61 SER A C 1
ATOM 444 O O . SER A 1 61 ? 36.708 -12.697 45.355 1.00 23.97 61 SER A O 1
ATOM 446 N N . ILE A 1 62 ? 35.246 -11.655 46.762 1.00 24.19 62 ILE A N 1
ATOM 447 C CA . ILE A 1 62 ? 36.084 -10.645 47.491 1.00 24.19 62 ILE A CA 1
ATOM 448 C C . ILE A 1 62 ? 36.002 -9.239 46.843 1.00 24.19 62 ILE A C 1
ATOM 450 O O . ILE A 1 62 ? 36.456 -9.074 45.719 1.00 24.19 62 ILE A O 1
ATOM 454 N N . THR A 1 63 ? 35.282 -8.212 47.339 1.00 24.88 63 THR A N 1
ATOM 455 C CA . THR A 1 63 ? 35.149 -7.490 48.646 1.00 24.88 63 THR A CA 1
ATOM 456 C C . THR A 1 63 ? 36.208 -6.414 48.952 1.00 24.88 63 THR A C 1
ATOM 458 O O . THR A 1 63 ? 37.386 -6.730 49.051 1.00 24.88 63 THR A O 1
ATOM 461 N N . ASP A 1 64 ? 35.709 -5.199 49.240 1.00 23.83 64 ASP A N 1
ATOM 462 C CA . ASP A 1 64 ? 36.287 -4.068 50.007 1.00 23.83 64 ASP A CA 1
ATOM 463 C C . ASP A 1 64 ? 37.587 -3.358 49.562 1.00 23.83 64 ASP A C 1
ATOM 465 O O . ASP A 1 64 ? 38.529 -3.959 49.059 1.00 23.83 64 ASP A O 1
ATOM 469 N N . GLY A 1 65 ? 37.674 -2.040 49.833 1.00 22.64 65 GLY A N 1
ATOM 470 C CA . GLY A 1 65 ? 38.948 -1.295 49.740 1.00 22.64 65 GLY A CA 1
ATOM 471 C C . GLY A 1 65 ? 38.877 0.225 49.511 1.00 22.64 65 GLY A C 1
ATOM 472 O O . GLY A 1 65 ? 39.278 0.716 48.465 1.00 22.64 65 GLY A O 1
ATOM 473 N N . SER A 1 66 ? 38.388 0.980 50.495 1.00 22.59 66 SER A N 1
ATOM 474 C CA . SER A 1 66 ? 38.266 2.454 50.513 1.00 22.59 66 SER A CA 1
ATOM 475 C C . SER A 1 66 ? 39.567 3.284 50.314 1.00 22.59 66 SER A C 1
ATOM 477 O O . SER A 1 66 ? 40.655 2.837 50.663 1.00 22.59 66 SER A O 1
ATOM 479 N N . ALA A 1 67 ? 39.368 4.571 49.961 1.00 23.06 67 ALA A N 1
ATOM 480 C CA . ALA A 1 67 ? 40.132 5.778 50.368 1.00 23.06 67 ALA A CA 1
ATOM 481 C C . ALA A 1 67 ? 41.212 6.411 49.445 1.00 23.06 67 ALA A C 1
ATOM 483 O O . ALA A 1 67 ? 42.072 5.745 48.883 1.00 23.06 67 ALA A O 1
ATOM 484 N N . GLY A 1 68 ? 41.208 7.762 49.398 1.00 22.75 68 GLY A N 1
ATOM 485 C CA . GLY A 1 68 ? 42.244 8.621 48.780 1.00 22.75 68 GLY A CA 1
ATOM 486 C C . GLY A 1 68 ? 41.691 9.819 47.973 1.00 22.75 68 GLY A C 1
ATOM 487 O O . GLY A 1 68 ? 41.571 9.725 46.762 1.00 22.75 68 GLY A O 1
ATOM 488 N N . ASN A 1 69 ? 41.144 10.884 48.586 1.00 23.67 69 ASN A N 1
ATOM 489 C CA . ASN A 1 69 ? 41.816 12.176 48.892 1.00 23.67 69 ASN A CA 1
ATOM 490 C C . ASN A 1 69 ? 42.553 12.881 47.710 1.00 23.67 69 ASN A C 1
ATOM 492 O O . ASN A 1 69 ? 43.312 12.240 47.005 1.00 23.67 69 ASN A O 1
ATOM 496 N N . ALA A 1 70 ? 42.493 14.212 47.495 1.00 25.69 70 ALA A N 1
ATOM 497 C CA . ALA A 1 70 ? 41.802 15.298 48.218 1.00 25.69 70 ALA A CA 1
ATOM 498 C C . ALA A 1 70 ? 41.820 16.674 47.481 1.00 25.69 70 ALA A C 1
ATOM 500 O O . ALA A 1 70 ? 42.827 17.031 46.890 1.00 25.69 70 ALA A O 1
ATOM 501 N N . SER A 1 71 ? 40.771 17.493 47.710 1.00 23.55 71 SER A N 1
ATOM 502 C CA . SER A 1 71 ? 40.760 18.972 47.965 1.00 23.55 71 SER A CA 1
ATOM 503 C C . SER A 1 71 ? 41.473 19.969 47.008 1.00 23.55 71 SER A C 1
ATOM 505 O O . SER A 1 71 ? 42.658 19.850 46.743 1.00 23.55 71 SER A O 1
ATOM 507 N N . LYS A 1 72 ? 40.884 21.115 46.603 1.00 24.77 72 LYS A N 1
ATOM 508 C CA . LYS A 1 72 ? 40.417 22.301 47.393 1.00 24.77 72 LYS A CA 1
ATOM 509 C C . LYS A 1 72 ? 39.516 23.191 46.482 1.00 24.77 72 LYS A C 1
ATOM 511 O O . LYS A 1 72 ? 39.819 23.292 45.304 1.00 24.77 72 LYS A O 1
ATOM 516 N N . LYS A 1 73 ? 38.352 23.756 46.874 1.00 25.69 73 LYS A N 1
ATOM 517 C CA . LYS A 1 73 ? 38.043 24.884 47.816 1.00 25.69 73 LYS A CA 1
ATOM 518 C C . LYS A 1 73 ? 38.782 26.201 47.465 1.00 25.69 73 LYS A C 1
ATOM 520 O O . LYS A 1 73 ? 39.999 26.170 47.375 1.00 25.69 73 LYS A O 1
ATOM 525 N N . LYS A 1 74 ? 38.143 27.382 47.313 1.00 26.06 74 LYS A N 1
ATOM 526 C CA . LYS A 1 74 ? 37.251 28.149 48.241 1.00 26.06 74 LYS A CA 1
ATOM 527 C C . LYS A 1 74 ? 36.411 29.231 47.480 1.00 26.06 74 LYS A C 1
ATOM 529 O O . LYS A 1 74 ? 36.918 29.739 46.496 1.00 26.06 74 LYS A O 1
ATOM 534 N N . HIS A 1 75 ? 35.122 29.479 47.809 1.00 27.06 75 HIS A N 1
ATOM 535 C CA . HIS A 1 75 ? 34.515 30.635 48.564 1.00 27.06 75 HIS A CA 1
ATOM 536 C C . HIS A 1 75 ? 34.649 32.049 47.942 1.00 27.06 75 HIS A C 1
ATOM 538 O O . HIS A 1 75 ? 35.667 32.309 47.325 1.00 27.06 75 HIS A O 1
ATOM 544 N N . LYS A 1 76 ? 33.765 33.055 48.132 1.00 27.52 76 LYS A N 1
ATOM 545 C CA . LYS A 1 76 ? 32.461 33.330 48.838 1.00 27.52 76 LYS A CA 1
ATOM 546 C C . LYS A 1 76 ? 31.881 34.622 48.160 1.00 27.52 76 LYS A C 1
ATOM 548 O O . LYS A 1 76 ? 32.637 35.243 47.428 1.00 27.52 76 LYS A O 1
ATOM 553 N N . THR A 1 77 ? 30.625 35.087 48.252 1.00 26.69 77 THR A N 1
ATOM 554 C CA . THR A 1 77 ? 29.713 35.472 49.374 1.00 26.69 77 THR A CA 1
ATOM 555 C C . THR A 1 77 ? 28.251 35.538 48.851 1.00 26.69 77 THR A C 1
ATOM 557 O O . THR A 1 77 ? 28.087 35.813 47.672 1.00 26.69 77 THR A O 1
ATOM 560 N N . GLY A 1 78 ? 27.185 35.191 49.600 1.00 25.06 78 GLY A N 1
ATOM 561 C CA . GLY A 1 78 ? 26.322 36.116 50.396 1.00 25.06 78 GLY A CA 1
ATOM 562 C C . GLY A 1 78 ? 25.342 36.949 49.525 1.00 25.06 78 GLY A C 1
ATOM 563 O O . GLY A 1 78 ? 25.813 37.536 48.565 1.00 25.06 78 GLY A O 1
ATOM 564 N N . SER A 1 79 ? 24.020 37.078 49.752 1.00 24.56 79 SER A N 1
ATOM 565 C CA . SER A 1 79 ? 23.128 36.795 50.907 1.00 24.56 79 SER A CA 1
ATOM 566 C C . SER A 1 79 ? 21.633 36.613 50.491 1.00 24.56 79 SER A C 1
ATOM 568 O O . SER A 1 79 ? 21.283 36.836 49.338 1.00 24.56 79 SER A O 1
ATOM 570 N N . THR A 1 80 ? 20.762 36.199 51.426 1.00 23.31 80 THR A N 1
ATOM 571 C CA . THR A 1 80 ? 19.284 35.960 51.331 1.00 23.31 80 THR A CA 1
ATOM 572 C C . THR A 1 80 ? 18.435 37.251 51.545 1.00 23.31 80 THR A C 1
ATOM 574 O O . THR A 1 80 ? 19.083 38.281 51.753 1.00 23.31 80 THR A O 1
ATOM 577 N N . PRO A 1 81 ? 17.061 37.286 51.609 1.00 37.44 81 PRO A N 1
ATOM 578 C CA . PRO A 1 81 ? 15.963 36.303 51.374 1.00 37.44 81 PRO A CA 1
ATOM 579 C C . PRO A 1 81 ? 14.778 36.832 50.469 1.00 37.44 81 PRO A C 1
ATOM 581 O O . PRO A 1 81 ? 14.966 37.740 49.671 1.00 37.44 81 PRO A O 1
ATOM 584 N N . SER A 1 82 ? 13.578 36.221 50.578 1.00 23.19 82 SER A N 1
ATOM 585 C CA . SER A 1 82 ? 12.325 36.310 49.764 1.00 23.19 82 SER A CA 1
ATOM 586 C C . SER A 1 82 ? 11.412 37.589 49.927 1.00 23.19 82 SER A C 1
ATOM 588 O O . SER A 1 82 ? 11.904 38.598 50.412 1.00 23.19 82 SER A O 1
ATOM 590 N N . PRO A 1 83 ? 10.094 37.569 49.562 1.00 47.94 83 PRO A N 1
ATOM 591 C CA . PRO A 1 83 ? 9.352 38.321 48.500 1.00 47.94 83 PRO A CA 1
ATOM 592 C C . PRO A 1 83 ? 8.573 39.581 49.049 1.00 47.94 83 PRO A C 1
ATOM 594 O O . PRO A 1 83 ? 9.029 40.066 50.083 1.00 47.94 83 PRO A O 1
ATOM 597 N N . PRO A 1 84 ? 7.410 40.121 48.537 1.00 37.34 84 PRO A N 1
ATOM 598 C CA . PRO A 1 84 ? 6.574 39.886 47.318 1.00 37.34 84 PRO A CA 1
ATOM 599 C C . PRO A 1 84 ? 5.962 41.141 46.581 1.00 37.34 84 PRO A C 1
ATOM 601 O O . PRO A 1 84 ? 6.014 42.257 47.082 1.00 37.34 84 PRO A O 1
ATOM 604 N N . GLY A 1 85 ? 5.233 40.920 45.460 1.00 21.98 85 GLY A N 1
ATOM 605 C CA . GLY A 1 85 ? 4.274 41.869 44.814 1.00 21.98 85 GLY A CA 1
ATOM 606 C C . GLY A 1 85 ? 4.887 43.056 44.032 1.00 21.98 85 GLY A C 1
ATOM 607 O O . GLY A 1 85 ? 6.097 43.214 44.038 1.00 21.98 85 GLY A O 1
ATOM 608 N N . ALA A 1 86 ? 4.172 43.972 43.359 1.00 23.00 86 ALA A N 1
ATOM 609 C CA . ALA A 1 86 ? 2.826 44.072 42.760 1.00 23.00 86 ALA A CA 1
ATOM 610 C C . ALA A 1 86 ? 2.562 45.575 42.436 1.00 23.00 86 ALA A C 1
ATOM 612 O O . ALA A 1 86 ? 2.718 46.380 43.347 1.00 23.00 86 ALA A O 1
ATOM 613 N N . VAL A 1 87 ? 2.060 45.932 41.230 1.00 24.94 87 VAL A N 1
ATOM 614 C CA . VAL A 1 87 ? 1.482 47.276 40.874 1.00 24.94 87 VAL A CA 1
ATOM 615 C C . VAL A 1 87 ? 2.543 48.426 40.849 1.00 24.94 87 VAL A C 1
ATOM 617 O O . VAL A 1 87 ? 3.584 48.296 41.475 1.00 24.94 87 VAL A O 1
ATOM 620 N N . ALA A 1 88 ? 2.487 49.543 40.102 1.00 24.05 88 ALA A N 1
ATOM 621 C CA . ALA A 1 88 ? 1.494 50.252 39.269 1.00 24.05 88 ALA A CA 1
ATOM 622 C C . ALA A 1 88 ? 2.129 50.661 37.894 1.00 24.05 88 ALA A C 1
ATOM 624 O O . ALA A 1 88 ? 3.268 50.292 37.634 1.00 24.05 88 ALA A O 1
ATOM 625 N N . GLU A 1 89 ? 1.511 51.382 36.945 1.00 22.89 89 GLU A N 1
ATOM 626 C CA . GLU A 1 89 ? 0.371 52.310 37.025 1.00 22.89 89 GLU A CA 1
ATOM 627 C C . GLU A 1 89 ? -0.366 52.453 35.670 1.00 22.89 89 GLU A C 1
ATOM 629 O O . GLU A 1 89 ? 0.189 52.185 34.606 1.00 22.89 89 GLU A O 1
ATOM 634 N N . SER A 1 90 ? -1.642 52.853 35.716 1.00 25.56 90 SER A N 1
ATOM 635 C CA . SER A 1 90 ? -2.499 53.182 34.552 1.00 25.56 90 SER A CA 1
ATOM 636 C C . SER A 1 90 ? -2.629 54.719 34.408 1.00 25.56 90 SER A C 1
ATOM 638 O O . SER A 1 90 ? -2.090 55.418 35.263 1.00 25.56 90 SER A O 1
ATOM 640 N N . PRO A 1 91 ? -3.289 55.294 33.374 1.00 30.28 91 PRO A N 1
ATOM 641 C CA . PRO A 1 91 ? -4.759 55.255 33.203 1.00 30.28 91 PRO A CA 1
ATOM 642 C C . PRO A 1 91 ? -5.199 55.056 31.726 1.00 30.28 91 PRO A C 1
ATOM 644 O O . PRO A 1 91 ? -4.375 55.082 30.822 1.00 30.28 91 PRO A O 1
ATOM 647 N N . GLY A 1 92 ? -6.475 54.866 31.371 1.00 23.33 92 GLY A N 1
ATOM 648 C CA . GLY A 1 92 ? -7.720 54.785 32.147 1.00 23.33 92 GLY A CA 1
ATOM 649 C C . GLY A 1 92 ? -8.939 55.148 31.269 1.00 23.33 92 GLY A C 1
ATOM 650 O O . GLY A 1 92 ? -8.769 55.821 30.260 1.00 23.33 92 GLY A O 1
ATOM 651 N N . ALA A 1 93 ? -10.147 54.733 31.688 1.00 22.88 93 ALA A N 1
ATOM 652 C CA . ALA A 1 93 ? -11.460 54.892 31.016 1.00 22.88 93 ALA A CA 1
ATOM 653 C C . ALA A 1 93 ? -11.650 54.084 29.698 1.00 22.88 93 ALA A C 1
ATOM 655 O O . ALA A 1 93 ? -10.870 54.206 28.764 1.00 22.88 93 ALA A O 1
ATOM 656 N N . GLN A 1 94 ? -12.567 53.103 29.603 1.00 24.59 94 GLN A N 1
ATOM 657 C CA . GLN A 1 94 ? -14.051 53.168 29.681 1.00 24.59 94 GLN A CA 1
ATOM 658 C C . GLN A 1 94 ? -14.679 53.933 28.495 1.00 24.59 94 GLN A C 1
ATOM 660 O O . GLN A 1 94 ? -14.175 54.981 28.122 1.00 24.59 94 GLN A O 1
ATOM 665 N N . SER A 1 95 ? -15.795 53.516 27.884 1.00 23.20 95 SER A N 1
ATOM 666 C CA . SER A 1 95 ? -16.660 52.327 28.037 1.00 23.20 95 SER A CA 1
ATOM 667 C C . SER A 1 95 ? -17.546 52.188 26.780 1.00 23.20 95 SER A C 1
ATOM 669 O O . SER A 1 95 ? -17.687 53.137 26.013 1.00 23.20 95 SER A O 1
ATOM 671 N N . GLY A 1 96 ? -18.159 51.023 26.541 1.00 24.41 96 GLY A N 1
ATOM 672 C CA . GLY A 1 96 ? -19.091 50.836 25.418 1.00 24.41 96 GLY A CA 1
ATOM 673 C C . GLY A 1 96 ? -19.570 49.390 25.308 1.00 24.41 96 GLY A C 1
ATOM 674 O O . GLY A 1 96 ? -18.758 48.470 25.299 1.00 24.41 96 GLY A O 1
ATOM 675 N N . SER A 1 97 ? -20.884 49.173 25.294 1.00 22.03 97 SER A N 1
ATOM 676 C CA . SER A 1 97 ? -21.500 47.890 25.657 1.00 22.03 97 SER A CA 1
ATOM 677 C C . SER A 1 97 ? -22.401 47.292 24.568 1.00 22.03 97 SER A C 1
ATOM 679 O O . SER A 1 97 ? -23.036 48.036 23.832 1.00 22.03 97 SER A O 1
ATOM 681 N N . VAL A 1 98 ? -22.575 45.963 24.616 1.00 24.05 98 VAL A N 1
ATOM 682 C CA . VAL A 1 98 ? -23.642 45.158 23.971 1.00 24.05 98 VAL A CA 1
ATOM 683 C C . VAL A 1 98 ? -23.684 45.138 22.430 1.00 24.05 98 VAL A C 1
ATOM 685 O O . VAL A 1 98 ? -24.138 46.076 21.786 1.00 24.05 98 VAL A O 1
ATOM 688 N N . SER A 1 99 ? -23.388 43.979 21.828 1.00 22.64 99 SER A N 1
ATOM 689 C CA . SER A 1 99 ? -24.397 43.161 21.111 1.00 22.64 99 SER A CA 1
ATOM 690 C C . SER A 1 99 ? -23.780 41.979 20.345 1.00 22.64 99 SER A C 1
ATOM 692 O O . SER A 1 99 ? -22.594 41.938 20.027 1.00 22.64 99 SER A O 1
ATOM 694 N N . SER A 1 100 ? -24.616 40.976 20.094 1.00 28.66 100 SER A N 1
ATOM 695 C CA . SER A 1 100 ? -24.316 39.729 19.392 1.00 28.66 100 SER A CA 1
ATOM 696 C C . SER A 1 100 ? -24.207 39.883 17.870 1.00 28.66 100 SER A C 1
ATOM 698 O O . SER A 1 100 ? -25.146 40.379 17.252 1.00 28.66 100 SER A O 1
ATOM 700 N N . ALA A 1 101 ? -23.170 39.302 17.257 1.00 23.08 101 ALA A N 1
ATOM 701 C CA . ALA A 1 101 ? -23.259 38.594 15.969 1.00 23.08 101 ALA A CA 1
ATOM 702 C C . ALA A 1 101 ? -21.945 37.849 15.679 1.00 23.08 101 ALA A C 1
ATOM 704 O O . ALA A 1 101 ? -20.863 38.431 15.744 1.00 23.08 101 ALA A O 1
ATOM 705 N N . GLY A 1 102 ? -22.020 36.563 15.329 1.00 33.44 102 GLY A N 1
ATOM 706 C CA . GLY A 1 102 ? -20.836 35.795 14.938 1.00 33.44 102 GLY A CA 1
ATOM 707 C C . GLY A 1 102 ? -20.308 36.203 13.559 1.00 33.44 102 GLY A C 1
ATOM 708 O O . GLY A 1 102 ? -21.087 36.447 12.639 1.00 33.44 102 GLY A O 1
ATOM 709 N N . ARG A 1 103 ? -18.980 36.205 13.382 1.00 25.64 103 ARG A N 1
ATOM 710 C CA . ARG A 1 103 ? -18.347 36.180 12.055 1.00 25.64 103 ARG A CA 1
ATOM 711 C C . ARG A 1 103 ? -17.064 35.352 12.062 1.00 25.64 103 ARG A C 1
ATOM 713 O O . ARG A 1 103 ? -16.094 35.654 12.748 1.00 25.64 103 ARG A O 1
ATOM 720 N N . THR A 1 104 ? -17.102 34.302 11.251 1.00 25.92 104 THR A N 1
ATOM 721 C CA . THR A 1 104 ? -15.999 33.427 10.838 1.00 25.92 104 THR A CA 1
ATOM 722 C C . THR A 1 104 ? -14.687 34.178 10.581 1.00 25.92 104 THR A C 1
ATOM 724 O O . THR A 1 104 ? -14.663 35.109 9.772 1.00 25.92 104 THR A O 1
ATOM 727 N N . ARG A 1 105 ? -13.573 33.722 11.172 1.00 25.28 105 ARG A N 1
ATOM 728 C CA . ARG A 1 105 ? -12.225 34.152 10.756 1.00 25.28 105 ARG A CA 1
ATOM 729 C C . ARG A 1 105 ? -11.952 33.656 9.332 1.00 25.28 105 ARG A C 1
ATOM 731 O O . ARG A 1 105 ? -12.017 32.460 9.067 1.00 25.28 105 ARG A O 1
ATOM 738 N N . THR A 1 106 ? -11.661 34.575 8.417 1.00 27.17 106 THR A N 1
ATOM 739 C CA . THR A 1 106 ? -11.488 34.293 6.986 1.00 27.17 106 THR A CA 1
ATOM 740 C C . THR A 1 106 ? -10.031 33.995 6.620 1.00 27.17 106 THR A C 1
ATOM 742 O O . THR A 1 106 ? -9.105 34.681 7.047 1.00 27.17 106 THR A O 1
ATOM 745 N N . HIS A 1 107 ? -9.817 33.017 5.735 1.00 28.91 107 HIS A N 1
ATOM 746 C CA . HIS A 1 107 ? -8.495 32.633 5.205 1.00 28.91 107 HIS A CA 1
ATOM 747 C C . HIS A 1 107 ? -7.861 33.653 4.219 1.00 28.91 107 HIS A C 1
ATOM 749 O O . HIS A 1 107 ? -6.837 33.366 3.601 1.00 28.91 107 HIS A O 1
ATOM 755 N N . GLY A 1 108 ? -8.444 34.846 4.043 1.00 31.08 108 GLY A N 1
ATOM 756 C CA . GLY A 1 108 ? -8.148 35.734 2.907 1.00 31.08 108 GLY A CA 1
ATOM 757 C C . GLY A 1 108 ? -6.809 36.489 2.941 1.00 31.08 108 GLY A C 1
ATOM 758 O O . GLY A 1 108 ? -6.283 36.835 1.886 1.00 31.08 108 GLY A O 1
ATOM 759 N N . ALA A 1 109 ? -6.233 36.744 4.121 1.00 28.94 109 ALA A N 1
ATOM 760 C CA . ALA A 1 109 ? -5.129 37.706 4.257 1.00 28.94 109 ALA A CA 1
ATOM 761 C C . ALA A 1 109 ? -3.768 37.239 3.692 1.00 28.94 109 ALA A C 1
ATOM 763 O O . ALA A 1 109 ? -2.961 38.080 3.305 1.00 28.94 109 ALA A O 1
ATOM 764 N N . LYS A 1 110 ? -3.498 35.924 3.622 1.00 34.53 110 LYS A N 1
ATOM 765 C CA . LYS A 1 110 ? -2.245 35.400 3.032 1.00 34.53 110 LYS A CA 1
ATOM 766 C C . LYS A 1 110 ? -2.273 35.423 1.498 1.00 34.53 110 LYS A C 1
ATOM 768 O O . LYS A 1 110 ? -1.362 35.972 0.888 1.00 34.53 110 LYS A O 1
ATOM 773 N N . SER A 1 111 ? -3.358 34.920 0.902 1.00 45.16 111 SER A N 1
ATOM 774 C CA . SER A 1 111 ? -3.532 34.800 -0.558 1.00 45.16 111 SER A CA 1
ATOM 775 C C . SER A 1 111 ? -3.276 36.118 -1.309 1.00 45.16 111 SER A C 1
ATOM 777 O O . SER A 1 111 ? -2.545 36.147 -2.297 1.00 45.16 111 SER A O 1
ATOM 779 N N . LEU A 1 112 ? -3.782 37.242 -0.784 1.00 43.22 112 LEU A N 1
ATOM 780 C CA . LEU A 1 112 ? -3.689 38.542 -1.458 1.00 43.22 112 LEU A CA 1
ATOM 781 C C . LEU A 1 112 ? -2.247 39.077 -1.608 1.00 43.22 112 LEU A C 1
ATOM 783 O O . LEU A 1 112 ? -1.965 39.833 -2.541 1.00 43.22 112 LEU A O 1
ATOM 787 N N . ASN A 1 113 ? -1.336 38.713 -0.699 1.00 52.22 113 ASN A N 1
ATOM 788 C CA . ASN A 1 113 ? 0.065 39.145 -0.756 1.00 52.22 113 ASN A CA 1
ATOM 789 C C . ASN A 1 113 ? 0.882 38.310 -1.749 1.00 52.22 113 ASN A C 1
ATOM 791 O O . ASN A 1 113 ? 1.701 38.870 -2.485 1.00 52.22 113 ASN A O 1
ATOM 795 N N . ASP A 1 114 ? 0.625 37.004 -1.825 1.00 57.28 114 ASP A N 1
ATOM 796 C CA . ASP A 1 114 ? 1.303 36.113 -2.769 1.00 57.28 114 ASP A CA 1
ATOM 797 C C . ASP A 1 114 ? 0.925 36.451 -4.223 1.00 57.28 114 ASP A C 1
ATOM 799 O O . ASP A 1 114 ? 1.807 36.554 -5.082 1.00 57.28 114 ASP A O 1
ATOM 803 N N . SER A 1 115 ? -0.349 36.775 -4.492 1.00 63.06 115 SER A N 1
ATOM 804 C CA . SER A 1 115 ? -0.796 37.247 -5.813 1.00 63.06 115 SER A CA 1
ATOM 805 C C . SER A 1 115 ? -0.088 38.539 -6.251 1.00 63.06 115 SER A C 1
ATOM 807 O O . SER A 1 115 ? 0.410 38.628 -7.375 1.00 63.06 115 SER A O 1
ATOM 809 N N . LYS A 1 116 ? 0.037 39.538 -5.360 1.00 70.44 116 LYS A N 1
ATOM 810 C CA . LYS A 1 116 ? 0.754 40.795 -5.663 1.00 70.44 116 LYS A CA 1
ATOM 811 C C . LYS A 1 116 ? 2.244 40.567 -5.935 1.00 70.44 116 LYS A C 1
ATOM 813 O O . LYS A 1 116 ? 2.817 41.213 -6.814 1.00 70.44 116 LYS A O 1
ATOM 818 N N . ARG A 1 117 ? 2.876 39.639 -5.208 1.00 71.62 117 ARG A N 1
ATOM 819 C CA . ARG A 1 117 ? 4.281 39.260 -5.415 1.00 71.62 117 ARG A CA 1
ATOM 820 C C . ARG A 1 117 ? 4.488 38.591 -6.776 1.00 71.62 117 ARG A C 1
ATOM 822 O O . ARG A 1 117 ? 5.410 38.972 -7.495 1.00 71.62 117 ARG A O 1
ATOM 829 N N . MET A 1 118 ? 3.622 37.649 -7.146 1.00 75.69 118 MET A N 1
ATOM 830 C CA . MET A 1 118 ? 3.713 36.919 -8.415 1.00 75.69 118 MET A CA 1
ATOM 831 C C . MET A 1 118 ? 3.430 37.820 -9.631 1.00 75.69 118 MET A C 1
ATOM 833 O O . MET A 1 118 ? 4.114 37.701 -10.645 1.00 75.69 118 MET A O 1
ATOM 837 N N . ALA A 1 119 ? 2.529 38.804 -9.510 1.00 75.56 119 ALA A N 1
ATOM 838 C CA . ALA A 1 119 ? 2.309 39.818 -10.550 1.00 75.56 119 ALA A CA 1
ATOM 839 C C . ALA A 1 119 ? 3.549 40.703 -10.789 1.00 75.56 119 ALA A C 1
ATOM 841 O O . ALA A 1 119 ? 3.881 41.033 -11.931 1.00 75.56 119 ALA A O 1
ATOM 842 N N . LYS A 1 120 ? 4.282 41.053 -9.720 1.00 77.38 120 LYS A N 1
ATOM 843 C CA . LYS A 1 120 ? 5.554 41.783 -9.832 1.00 77.38 120 LYS A CA 1
ATOM 844 C C . LYS A 1 120 ? 6.647 40.932 -10.488 1.00 77.38 120 LYS A C 1
ATOM 846 O O . LYS A 1 120 ? 7.401 41.464 -11.303 1.00 77.38 120 LYS A O 1
ATOM 851 N N . ASP A 1 121 ? 6.722 39.635 -10.174 1.00 76.75 121 ASP A N 1
ATOM 852 C CA . ASP A 1 121 ? 7.713 38.740 -10.789 1.00 76.75 121 ASP A CA 1
ATOM 853 C C . ASP A 1 121 ? 7.421 38.503 -12.279 1.00 76.75 121 ASP A C 1
ATOM 855 O O . ASP A 1 121 ? 8.339 38.603 -13.087 1.00 76.75 121 ASP A O 1
ATOM 859 N N . ALA A 1 122 ? 6.152 38.335 -12.676 1.00 80.62 122 ALA A N 1
ATOM 860 C CA . ALA A 1 122 ? 5.751 38.224 -14.085 1.00 80.62 122 ALA A CA 1
ATOM 861 C C . ALA A 1 122 ? 6.293 39.387 -14.943 1.00 80.62 122 ALA A C 1
ATOM 863 O O . ALA A 1 122 ? 6.938 39.160 -15.972 1.00 80.62 122 ALA A O 1
ATOM 864 N N . LYS A 1 123 ? 6.109 40.632 -14.474 1.00 80.88 123 LYS A N 1
ATOM 865 C CA . LYS A 1 123 ? 6.598 41.849 -15.147 1.00 80.88 123 LYS A CA 1
ATOM 866 C C . LYS A 1 123 ? 8.126 41.976 -15.108 1.00 80.88 123 LYS A C 1
ATOM 868 O O . LYS A 1 123 ? 8.733 42.389 -16.092 1.00 80.88 123 LYS A O 1
ATOM 873 N N . SER A 1 124 ? 8.757 41.599 -13.993 1.00 80.06 124 SER A N 1
ATOM 874 C CA . SER A 1 124 ? 10.221 41.585 -13.852 1.00 80.06 124 SER A CA 1
ATOM 875 C C . SER A 1 124 ? 10.869 40.621 -14.853 1.00 80.06 124 SER A C 1
ATOM 877 O O . SER A 1 124 ? 11.773 40.997 -15.598 1.00 80.06 124 SER A O 1
ATOM 879 N N . ARG A 1 125 ? 10.347 39.392 -14.934 1.00 84.19 125 ARG A N 1
ATOM 880 C CA . ARG A 1 125 ? 10.809 38.337 -15.843 1.00 84.19 125 ARG A CA 1
ATOM 881 C C . ARG A 1 125 ? 10.614 38.701 -17.309 1.00 84.19 125 ARG A C 1
ATOM 883 O O . ARG A 1 125 ? 11.532 38.486 -18.094 1.00 84.19 125 ARG A O 1
ATOM 890 N N . PHE A 1 126 ? 9.490 39.327 -17.662 1.00 88.88 126 PHE A N 1
ATOM 891 C CA . PHE A 1 126 ? 9.277 39.858 -19.011 1.00 88.88 126 PHE A CA 1
ATOM 892 C C . PHE A 1 126 ? 10.357 40.879 -19.396 1.00 88.88 126 PHE A C 1
ATOM 894 O O . PHE A 1 126 ? 11.006 40.731 -20.429 1.00 88.88 126 PHE A O 1
ATOM 901 N N . ASN A 1 127 ? 10.625 41.860 -18.527 1.00 84.19 127 ASN A N 1
ATOM 902 C CA . ASN A 1 127 ? 11.647 42.880 -18.774 1.00 84.19 127 ASN A CA 1
ATOM 903 C C . ASN A 1 127 ? 13.063 42.286 -18.887 1.00 84.19 127 ASN A C 1
ATOM 905 O O . ASN A 1 127 ? 13.824 42.692 -19.762 1.00 84.19 127 ASN A O 1
ATOM 909 N N . ILE A 1 128 ? 13.416 41.310 -18.044 1.00 79.81 128 ILE A N 1
ATOM 910 C CA . ILE A 1 128 ? 14.701 40.591 -18.127 1.00 79.81 128 ILE A CA 1
ATOM 911 C C . ILE A 1 128 ? 14.799 39.807 -19.446 1.00 79.81 128 ILE A C 1
ATOM 913 O O . ILE A 1 128 ? 15.835 39.844 -20.108 1.00 79.81 128 ILE A O 1
ATOM 917 N N . GLY A 1 129 ? 13.712 39.153 -19.865 1.00 83.88 129 GLY A N 1
ATOM 918 C CA . GLY A 1 129 ? 13.618 38.474 -21.157 1.00 83.88 129 GLY A CA 1
ATOM 919 C C . GLY A 1 129 ? 13.845 39.419 -22.339 1.00 83.88 129 GLY A C 1
ATOM 920 O O . GLY A 1 129 ? 14.636 39.107 -23.223 1.00 83.88 129 GLY A O 1
ATOM 921 N N . LEU A 1 130 ? 13.236 40.612 -22.317 1.00 83.62 130 LEU A N 1
ATOM 922 C CA . LEU A 1 130 ? 13.453 41.659 -23.325 1.00 83.62 130 LEU A CA 1
ATOM 923 C C . LEU A 1 130 ? 14.904 42.162 -23.380 1.00 83.62 130 LEU A C 1
ATOM 925 O O . LEU A 1 130 ? 15.388 42.493 -24.462 1.00 83.62 130 LEU A O 1
ATOM 929 N N . VAL A 1 131 ? 15.601 42.236 -22.240 1.00 84.25 131 VAL A N 1
ATOM 930 C CA . VAL A 1 131 ? 17.029 42.595 -22.209 1.00 84.25 131 VAL A CA 1
ATOM 931 C C . VAL A 1 131 ? 17.861 41.503 -22.880 1.00 84.25 131 VAL A C 1
ATOM 933 O O . VAL A 1 131 ? 18.616 41.818 -23.795 1.00 84.25 131 VAL A O 1
ATOM 936 N N . TYR A 1 132 ? 17.676 40.232 -22.507 1.00 77.19 132 TYR A N 1
ATOM 937 C CA . TYR A 1 132 ? 18.425 39.127 -23.118 1.00 77.19 132 TYR A CA 1
ATOM 938 C C . TYR A 1 132 ? 18.124 38.938 -24.611 1.00 77.19 132 TYR A C 1
ATOM 940 O O . TYR A 1 132 ? 19.034 38.645 -25.384 1.00 77.19 132 TYR A O 1
ATOM 948 N N . LEU A 1 133 ? 16.882 39.194 -25.034 1.00 81.38 133 LEU A N 1
ATOM 949 C CA . LEU A 1 133 ? 16.489 39.201 -26.445 1.00 81.38 133 LEU A CA 1
ATOM 950 C C . LEU A 1 133 ? 17.264 40.269 -27.238 1.00 81.38 133 LEU A C 1
ATOM 952 O O . LEU A 1 133 ? 17.717 40.003 -28.347 1.00 81.38 133 LEU A O 1
ATOM 956 N N . LYS A 1 134 ? 17.468 41.461 -26.657 1.00 78.25 134 LYS A N 1
ATOM 957 C CA . LYS A 1 134 ? 18.273 42.536 -27.266 1.00 78.25 134 LYS A CA 1
ATOM 958 C C . LYS A 1 134 ? 19.779 42.265 -27.247 1.00 78.25 134 LYS A C 1
ATOM 960 O O . LYS A 1 134 ? 20.477 42.800 -28.100 1.00 78.25 134 LYS A O 1
ATOM 965 N N . THR A 1 135 ? 20.285 41.462 -26.308 1.00 77.00 135 THR A N 1
ATOM 966 C CA . THR A 1 135 ? 21.702 41.051 -26.275 1.00 77.00 135 THR A CA 1
ATOM 967 C C . THR A 1 135 ? 21.987 39.769 -27.066 1.00 77.00 135 THR A C 1
ATOM 969 O O . THR A 1 135 ? 23.118 39.295 -27.029 1.00 77.00 135 THR A O 1
ATOM 972 N N . GLY A 1 136 ? 20.993 39.183 -27.745 1.00 74.88 136 GLY A N 1
ATOM 973 C CA . GLY A 1 136 ? 21.149 37.957 -28.541 1.00 74.88 136 GLY A CA 1
ATOM 974 C C . GLY A 1 136 ? 21.270 36.656 -27.733 1.00 74.88 136 GLY A C 1
ATOM 975 O O . GLY A 1 136 ? 21.600 35.616 -28.293 1.00 74.88 136 GLY A O 1
ATOM 976 N N . ASP A 1 137 ? 20.995 36.675 -26.425 1.00 79.62 137 ASP A N 1
ATOM 977 C CA . ASP A 1 137 ? 21.023 35.473 -25.580 1.00 79.62 137 ASP A CA 1
ATOM 978 C C . ASP A 1 137 ? 19.630 34.830 -25.547 1.00 79.62 137 ASP A C 1
ATOM 980 O O . ASP A 1 137 ? 18.882 34.918 -24.567 1.00 79.62 137 ASP A O 1
ATOM 984 N N . TYR A 1 138 ? 19.250 34.230 -26.678 1.00 81.19 138 TYR A N 1
ATOM 985 C CA . TYR A 1 138 ? 17.897 33.715 -26.909 1.00 81.19 138 TYR A CA 1
ATOM 986 C C . TYR A 1 138 ? 17.486 32.627 -25.909 1.00 81.19 138 TYR A C 1
ATOM 988 O O . TYR A 1 138 ? 16.321 32.571 -25.523 1.00 81.19 138 TYR A O 1
ATOM 996 N N . SER A 1 139 ? 18.440 31.830 -25.414 1.00 78.00 139 SER A N 1
ATOM 997 C CA . SER A 1 139 ? 18.190 30.810 -24.388 1.00 78.00 139 SER A CA 1
ATOM 998 C C . SER A 1 139 ? 17.784 31.445 -23.052 1.00 78.00 139 SER A C 1
ATOM 1000 O O . SER A 1 139 ? 16.734 31.106 -22.501 1.00 78.00 139 SER A O 1
ATOM 1002 N N . LYS A 1 140 ? 18.532 32.447 -22.555 1.00 75.31 140 LYS A N 1
ATOM 1003 C CA . LYS A 1 140 ? 18.143 33.173 -21.329 1.00 75.31 140 LYS A CA 1
ATOM 1004 C C . LYS A 1 140 ? 16.896 34.038 -21.525 1.00 75.31 140 LYS A C 1
ATOM 1006 O O . LYS A 1 140 ? 16.137 34.224 -20.567 1.00 75.31 140 LYS A O 1
ATOM 1011 N N . ALA A 1 141 ? 16.664 34.556 -22.732 1.00 80.94 141 ALA A N 1
ATOM 1012 C CA . ALA A 1 141 ? 15.443 35.280 -23.072 1.00 80.94 141 ALA A CA 1
ATOM 1013 C C . ALA A 1 141 ? 14.212 34.363 -22.974 1.00 80.94 141 ALA A C 1
ATOM 1015 O O . ALA A 1 141 ? 13.287 34.669 -22.219 1.00 80.94 141 ALA A O 1
ATOM 1016 N N . GLN A 1 142 ? 14.248 33.207 -23.644 1.00 83.81 142 GLN A N 1
ATOM 1017 C CA . GLN A 1 142 ? 13.215 32.172 -23.600 1.00 83.81 142 GLN A CA 1
ATOM 1018 C C . GLN A 1 142 ? 12.906 31.750 -22.159 1.00 83.81 142 GLN A C 1
ATOM 1020 O O . GLN A 1 142 ? 11.752 31.809 -21.740 1.00 83.81 142 GLN A O 1
ATOM 1025 N N . ASP A 1 143 ? 13.928 31.408 -21.369 1.00 77.94 143 ASP A N 1
ATOM 1026 C CA . ASP A 1 143 ? 13.775 30.919 -19.991 1.00 77.94 143 ASP A CA 1
ATOM 1027 C C . ASP A 1 143 ? 13.009 31.906 -19.084 1.00 77.94 143 ASP A C 1
ATOM 1029 O O . ASP A 1 143 ? 12.194 31.505 -18.247 1.00 77.94 143 ASP A O 1
ATOM 1033 N N . ASN A 1 144 ? 13.250 33.213 -19.258 1.00 81.69 144 ASN A N 1
ATOM 1034 C CA . ASN A 1 144 ? 12.575 34.267 -18.497 1.00 81.69 144 ASN A CA 1
ATOM 1035 C C . ASN A 1 144 ? 11.185 34.610 -19.061 1.00 81.69 144 ASN A C 1
ATOM 1037 O O . ASN A 1 144 ? 10.272 34.892 -18.283 1.00 81.69 144 ASN A O 1
ATOM 1041 N N . LEU A 1 145 ? 10.990 34.562 -20.381 1.00 86.19 145 LEU A N 1
ATOM 1042 C CA . LEU A 1 145 ? 9.689 34.815 -21.006 1.00 86.19 145 LEU A CA 1
ATOM 1043 C C . LEU A 1 145 ? 8.698 33.661 -20.768 1.00 86.19 145 LEU A C 1
ATOM 1045 O O . LEU A 1 145 ? 7.541 33.919 -20.439 1.00 86.19 145 LEU A O 1
ATOM 1049 N N . GLU A 1 146 ? 9.143 32.402 -20.829 1.00 84.62 146 GLU A N 1
ATOM 1050 C CA . GLU A 1 146 ? 8.342 31.230 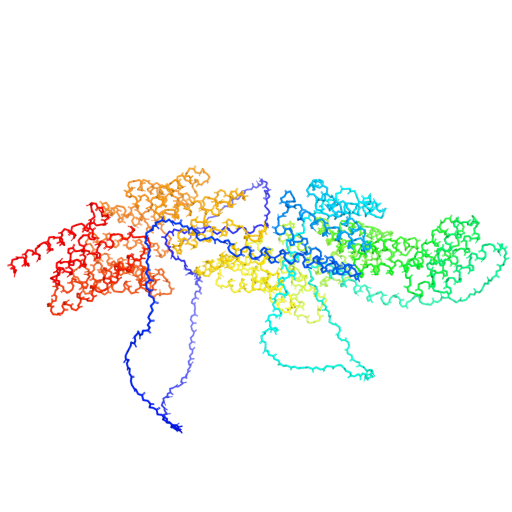-20.439 1.00 84.62 146 GLU A CA 1
ATOM 1051 C C . GLU A 1 146 ? 7.939 31.319 -18.953 1.00 84.62 146 GLU A C 1
ATOM 1053 O O . GLU A 1 146 ? 6.781 31.064 -18.611 1.00 84.62 146 GLU A O 1
ATOM 1058 N N . HIS A 1 147 ? 8.844 31.766 -18.068 1.00 80.31 147 HIS A N 1
ATOM 1059 C CA . HIS A 1 147 ? 8.522 31.975 -16.651 1.00 80.31 147 HIS A CA 1
ATOM 1060 C C . HIS A 1 147 ? 7.527 33.130 -16.432 1.00 80.31 147 HIS A C 1
ATOM 1062 O O . HIS A 1 147 ? 6.629 33.031 -15.597 1.00 80.31 147 HIS A O 1
ATOM 1068 N N . SER A 1 148 ? 7.634 34.214 -17.207 1.00 86.00 148 SER A N 1
ATOM 1069 C CA . SER A 1 148 ? 6.648 35.302 -17.194 1.00 86.00 148 SER A CA 1
ATOM 1070 C C . SER A 1 148 ? 5.258 34.803 -17.614 1.00 86.00 148 SER A C 1
ATOM 1072 O O . SER A 1 148 ? 4.273 35.045 -16.909 1.00 86.00 148 SER A O 1
ATOM 1074 N N . LEU A 1 149 ? 5.183 34.026 -18.704 1.00 83.44 149 LEU A N 1
ATOM 1075 C CA . LEU A 1 149 ? 3.945 33.406 -19.186 1.00 83.44 149 LEU A CA 1
ATOM 1076 C C . LEU A 1 149 ? 3.331 32.475 -18.132 1.00 83.44 149 LEU A C 1
ATOM 1078 O O . LEU A 1 149 ? 2.121 32.514 -17.906 1.00 83.44 149 LEU A O 1
ATOM 1082 N N . TYR A 1 150 ? 4.163 31.680 -17.454 1.00 81.44 150 TYR A N 1
ATOM 1083 C CA . TYR A 1 150 ? 3.745 30.829 -16.344 1.00 81.44 150 TYR A CA 1
ATOM 1084 C C . TYR A 1 150 ? 3.087 31.638 -15.214 1.00 81.44 150 TYR A C 1
ATOM 1086 O O . TYR A 1 150 ? 1.959 31.331 -14.824 1.00 81.44 150 TYR A O 1
ATOM 1094 N N . CYS A 1 151 ? 3.729 32.710 -14.739 1.00 77.62 151 CYS A N 1
ATOM 1095 C CA . CYS A 1 151 ? 3.176 33.564 -13.684 1.00 77.62 151 CYS A CA 1
ATOM 1096 C C . CYS A 1 151 ? 1.833 34.204 -14.085 1.00 77.62 151 CYS A C 1
ATOM 1098 O O . CYS A 1 151 ? 0.908 34.238 -13.273 1.00 77.62 151 CYS A O 1
ATOM 1100 N N . HIS A 1 152 ? 1.678 34.652 -15.338 1.00 80.00 152 HIS A N 1
ATOM 1101 C CA . HIS A 1 152 ? 0.398 35.175 -15.835 1.00 80.00 152 HIS A CA 1
ATOM 1102 C C . HIS A 1 152 ? -0.724 34.122 -15.840 1.00 80.00 152 HIS A C 1
ATOM 1104 O O . HIS A 1 152 ? -1.860 34.444 -15.484 1.00 80.00 152 HIS A O 1
ATOM 1110 N N . ILE A 1 153 ? -0.411 32.871 -16.195 1.00 77.00 153 ILE A N 1
ATOM 1111 C CA . ILE A 1 153 ? -1.367 31.753 -16.196 1.00 77.00 153 ILE A CA 1
ATOM 1112 C C . ILE A 1 153 ? -1.737 31.331 -14.765 1.00 77.00 153 ILE A C 1
ATOM 1114 O O . ILE A 1 153 ? -2.902 31.048 -14.500 1.00 77.00 153 ILE A O 1
ATOM 1118 N N . GLN A 1 154 ? -0.790 31.329 -13.820 1.00 75.31 154 GLN A N 1
ATOM 1119 C CA . GLN A 1 154 ? -1.084 31.022 -12.412 1.00 75.31 154 GLN A CA 1
ATOM 1120 C C . GLN A 1 154 ? -1.960 32.084 -11.736 1.00 75.31 154 GLN A C 1
ATOM 1122 O O . GLN A 1 154 ? -2.785 31.747 -10.892 1.00 75.31 154 GLN A O 1
ATOM 1127 N N . LEU A 1 155 ? -1.803 33.360 -12.103 1.00 75.44 155 LEU A N 1
ATOM 1128 C CA . LEU A 1 155 ? -2.601 34.454 -11.541 1.00 75.44 155 LEU A CA 1
ATOM 1129 C C . LEU A 1 155 ? -4.057 34.453 -12.022 1.00 75.44 155 LEU A C 1
ATOM 1131 O O . LEU A 1 155 ? -4.950 34.752 -11.235 1.00 75.44 155 LEU A O 1
ATOM 1135 N N . ASN A 1 156 ? -4.288 34.135 -13.299 1.00 72.50 156 ASN A N 1
ATOM 1136 C CA . ASN A 1 156 ? -5.581 34.354 -13.961 1.00 72.50 156 ASN A CA 1
ATOM 1137 C C . ASN A 1 156 ? -6.279 33.050 -14.402 1.00 72.50 156 ASN A C 1
ATOM 1139 O O . ASN A 1 156 ? -7.397 33.075 -14.915 1.00 72.50 156 ASN A O 1
ATOM 1143 N N . GLY A 1 157 ? -5.634 31.897 -14.203 1.00 66.88 157 GLY A N 1
ATOM 1144 C CA . GLY A 1 157 ? -6.095 30.592 -14.672 1.00 66.88 157 GLY A CA 1
ATOM 1145 C C . GLY A 1 157 ? -5.830 30.353 -16.164 1.00 66.88 157 GLY A C 1
ATOM 1146 O O . GLY A 1 157 ? -5.302 31.201 -16.878 1.00 66.88 157 GLY A O 1
ATOM 1147 N N . HIS A 1 158 ? -6.207 29.171 -16.658 1.00 65.69 158 HIS A N 1
ATOM 1148 C CA . HIS A 1 158 ? -5.971 28.766 -18.053 1.00 65.69 158 HIS A CA 1
ATOM 1149 C C . HIS A 1 158 ? -7.027 29.271 -19.059 1.00 65.69 158 HIS A C 1
ATOM 1151 O O . HIS A 1 158 ? -6.836 29.124 -20.265 1.00 65.69 158 HIS A O 1
ATOM 1157 N N . ASP A 1 159 ? -8.144 29.839 -18.594 1.00 67.94 159 ASP A N 1
ATOM 1158 C CA . ASP A 1 159 ? -9.243 30.287 -19.456 1.00 67.94 159 ASP A CA 1
ATOM 1159 C C . ASP A 1 159 ? -9.096 31.768 -19.826 1.00 67.94 159 ASP A C 1
ATOM 1161 O O . ASP A 1 159 ? -9.518 32.658 -19.087 1.00 67.94 159 ASP A O 1
ATOM 1165 N N . ALA A 1 160 ? -8.526 32.024 -21.006 1.00 62.94 160 ALA A N 1
ATOM 1166 C CA . ALA A 1 160 ? -8.305 33.373 -21.526 1.00 62.94 160 ALA A CA 1
ATOM 1167 C C . ALA A 1 160 ? -9.591 34.213 -21.675 1.00 62.94 160 ALA A C 1
ATOM 1169 O O . ALA A 1 160 ? -9.499 35.433 -21.751 1.00 62.94 160 ALA A O 1
ATOM 1170 N N . LYS A 1 161 ? -10.794 33.610 -21.668 1.00 67.31 161 LYS A N 1
ATOM 1171 C CA . LYS A 1 161 ? -12.064 34.366 -21.665 1.00 67.31 161 LYS A CA 1
ATOM 1172 C C . LYS A 1 161 ? -12.322 35.127 -20.359 1.00 67.31 161 LYS A C 1
ATOM 1174 O O . LYS A 1 161 ? -13.238 35.941 -20.313 1.00 67.31 161 LYS A O 1
ATOM 1179 N N . LYS A 1 162 ? -11.571 34.826 -19.296 1.00 66.75 162 LYS A N 1
ATOM 1180 C CA . LYS A 1 162 ? -11.688 35.454 -17.969 1.00 66.75 162 LYS A CA 1
ATOM 1181 C C . LYS A 1 162 ? -10.627 36.529 -17.721 1.00 66.75 162 LYS A C 1
ATOM 1183 O O . LYS A 1 162 ? -10.572 37.073 -16.624 1.00 66.75 162 LYS A O 1
ATOM 1188 N N . TYR A 1 163 ? -9.759 36.789 -18.698 1.00 78.38 163 TYR A N 1
ATOM 1189 C CA . TYR A 1 163 ? -8.707 37.795 -18.591 1.00 78.38 163 TYR A CA 1
ATOM 1190 C C . TYR A 1 163 ? -9.284 39.177 -18.913 1.00 78.38 163 TYR A C 1
ATOM 1192 O O . TYR A 1 163 ? -10.132 39.301 -19.795 1.00 78.38 163 TYR A O 1
ATOM 1200 N N . ASP A 1 164 ? -8.799 40.217 -18.235 1.00 81.75 164 ASP A N 1
ATOM 1201 C CA . ASP A 1 164 ? -9.061 41.598 -18.644 1.00 81.75 164 ASP A CA 1
ATOM 1202 C C . ASP A 1 164 ? -8.217 41.983 -19.878 1.00 81.75 164 ASP A C 1
ATOM 1204 O O . ASP A 1 164 ? -7.229 41.322 -20.218 1.00 81.75 164 ASP A O 1
ATOM 1208 N N . ASN A 1 165 ? -8.594 43.067 -20.565 1.00 80.88 165 ASN A N 1
ATOM 1209 C CA . ASN A 1 165 ? -7.925 43.500 -21.802 1.00 80.88 165 ASN A CA 1
ATOM 1210 C C . ASN A 1 165 ? -6.426 43.789 -21.590 1.00 80.88 165 ASN A C 1
ATOM 1212 O O . ASN A 1 165 ? -5.610 43.548 -22.482 1.00 80.88 165 ASN A O 1
ATOM 1216 N N . VAL A 1 166 ? -6.047 44.250 -20.393 1.00 80.06 166 VAL A N 1
ATOM 1217 C CA . VAL A 1 166 ? -4.652 44.524 -20.011 1.00 80.06 166 VAL A CA 1
ATOM 1218 C C . VAL A 1 166 ? -3.851 43.224 -19.877 1.00 80.06 166 VAL A C 1
ATOM 1220 O O . VAL A 1 166 ? -2.729 43.135 -20.379 1.00 80.06 166 VAL A O 1
ATOM 1223 N N . THR A 1 167 ? -4.423 42.186 -19.262 1.00 80.81 167 THR A N 1
ATOM 1224 C CA . THR A 1 167 ? -3.802 40.858 -19.151 1.00 80.81 167 THR A CA 1
ATOM 1225 C C . THR A 1 167 ? -3.758 40.146 -20.499 1.00 80.81 167 THR A C 1
ATOM 1227 O O . THR A 1 167 ? -2.739 39.532 -20.814 1.00 80.81 167 THR A O 1
ATOM 1230 N N . LEU A 1 168 ? -4.802 40.262 -21.330 1.00 81.94 168 LEU A N 1
ATOM 1231 C CA . LEU A 1 168 ? -4.794 39.759 -22.709 1.00 81.94 168 LEU A CA 1
ATOM 1232 C C . LEU A 1 168 ? -3.637 40.367 -23.514 1.00 81.94 168 LEU A C 1
ATOM 1234 O O . LEU A 1 168 ? -2.879 39.626 -24.145 1.00 81.94 168 LEU A O 1
ATOM 1238 N N . PHE A 1 169 ? -3.446 41.688 -23.435 1.00 83.88 169 PHE A N 1
ATOM 1239 C CA . PHE A 1 169 ? -2.343 42.385 -24.100 1.00 83.88 169 PHE A CA 1
ATOM 1240 C C . PHE A 1 169 ? -0.965 41.970 -23.557 1.00 83.88 169 PHE A C 1
ATOM 1242 O O . PHE A 1 169 ? -0.057 41.672 -24.339 1.00 83.88 169 PHE A O 1
ATOM 1249 N N . ALA A 1 170 ? -0.810 41.870 -22.232 1.00 83.38 170 ALA A N 1
ATOM 1250 C CA . ALA A 1 170 ? 0.442 41.445 -21.602 1.00 83.38 170 ALA A CA 1
ATOM 1251 C C . ALA A 1 170 ? 0.823 40.003 -21.986 1.00 83.38 170 ALA A C 1
ATOM 1253 O O . ALA A 1 170 ? 1.953 39.745 -22.397 1.00 83.38 170 ALA A O 1
ATOM 1254 N N . VAL A 1 171 ? -0.127 39.063 -21.929 1.00 84.25 171 VAL A N 1
ATOM 1255 C CA . VAL A 1 171 ? 0.095 37.658 -22.313 1.00 84.25 171 VAL A CA 1
ATOM 1256 C C . VAL A 1 171 ? 0.376 37.524 -23.810 1.00 84.25 171 VAL A C 1
ATOM 1258 O O . VAL A 1 171 ? 1.233 36.725 -24.196 1.00 84.25 171 VAL A O 1
ATOM 1261 N N . ALA A 1 172 ? -0.283 38.318 -24.659 1.00 86.12 172 ALA A N 1
ATOM 1262 C CA . ALA A 1 172 ? 0.029 38.369 -26.084 1.00 86.12 172 ALA A CA 1
ATOM 1263 C C . ALA A 1 172 ? 1.450 38.895 -26.346 1.00 86.12 172 ALA A C 1
ATOM 1265 O O . ALA A 1 172 ? 2.179 38.273 -27.112 1.00 86.12 172 ALA A O 1
ATOM 1266 N N . SER A 1 173 ? 1.881 39.953 -25.651 1.00 88.81 173 SER A N 1
ATOM 1267 C CA . SER A 1 173 ? 3.246 40.499 -25.747 1.00 88.81 173 SER A CA 1
ATOM 1268 C C . SER A 1 173 ? 4.313 39.483 -25.317 1.00 88.81 173 SER A C 1
ATOM 1270 O O . SER A 1 173 ? 5.342 39.337 -25.974 1.00 88.81 173 SER A O 1
ATOM 1272 N N . VAL A 1 174 ? 4.070 38.720 -24.243 1.00 88.25 174 VAL A N 1
ATOM 1273 C CA . VAL A 1 174 ? 4.974 37.629 -23.828 1.00 88.25 174 VAL A CA 1
ATOM 1274 C C . VAL A 1 174 ? 5.052 36.542 -24.910 1.00 88.25 174 VAL A C 1
ATOM 1276 O O . VAL A 1 174 ? 6.136 36.034 -25.196 1.00 88.25 174 VAL A O 1
ATOM 1279 N N . ARG A 1 175 ? 3.926 36.201 -25.553 1.00 88.12 175 ARG A N 1
ATOM 1280 C CA . ARG A 1 175 ? 3.881 35.208 -26.639 1.00 88.12 175 ARG A CA 1
ATOM 1281 C C . ARG A 1 175 ? 4.531 35.700 -27.939 1.00 88.12 175 ARG A C 1
ATOM 1283 O O . ARG A 1 175 ? 5.235 34.906 -28.550 1.00 88.12 175 ARG A O 1
ATOM 1290 N N . GLU A 1 176 ? 4.373 36.972 -28.314 1.00 91.06 176 GLU A N 1
ATOM 1291 C CA . GLU A 1 176 ? 5.096 37.626 -29.426 1.00 91.06 176 GLU A CA 1
ATOM 1292 C C . GLU A 1 176 ? 6.611 37.433 -29.253 1.00 91.06 176 GLU A C 1
ATOM 1294 O O . GLU A 1 176 ? 7.291 36.926 -30.144 1.00 91.06 176 GLU A O 1
ATOM 1299 N N . LYS A 1 177 ? 7.134 37.731 -28.056 1.00 91.62 177 LYS A N 1
ATOM 1300 C CA . LYS A 1 177 ? 8.575 37.658 -27.772 1.00 91.62 177 LYS A CA 1
ATOM 1301 C C . LYS A 1 177 ? 9.115 36.241 -27.572 1.00 91.62 177 LYS A C 1
ATOM 1303 O O . LYS A 1 177 ? 10.279 35.997 -27.882 1.00 91.62 177 LYS A O 1
ATOM 1308 N N . LEU A 1 178 ? 8.283 35.288 -27.147 1.00 85.75 178 LEU A N 1
ATOM 1309 C CA . LEU A 1 178 ? 8.625 33.861 -27.226 1.00 85.75 178 LEU A CA 1
ATOM 1310 C C . LEU A 1 178 ? 8.705 33.379 -28.677 1.00 85.75 178 LEU A C 1
ATOM 1312 O O . LEU A 1 178 ? 9.660 32.689 -29.026 1.00 85.75 178 LEU A O 1
ATOM 1316 N N . GLY A 1 179 ? 7.761 33.787 -29.531 1.00 85.50 179 GLY A N 1
ATOM 1317 C CA . GLY A 1 179 ? 7.815 33.513 -30.968 1.00 85.50 179 GLY A CA 1
ATOM 1318 C C . GLY A 1 179 ? 9.091 34.059 -31.614 1.00 85.50 179 GLY A C 1
ATOM 1319 O O . GLY A 1 179 ? 9.716 33.370 -32.417 1.00 85.50 179 GLY A O 1
ATOM 1320 N N . GLU A 1 180 ? 9.535 35.254 -31.211 1.00 87.00 180 GLU A N 1
ATOM 1321 C CA . GLU A 1 180 ? 10.832 35.806 -31.623 1.00 87.00 180 GLU A CA 1
ATOM 1322 C C . GLU A 1 180 ? 12.017 34.954 -31.140 1.00 87.00 180 GLU A C 1
ATOM 1324 O O . GLU A 1 180 ? 12.877 34.648 -31.958 1.00 87.00 180 GLU A O 1
ATOM 1329 N N . CYS A 1 181 ? 12.054 34.499 -29.879 1.00 84.75 181 CYS A N 1
ATOM 1330 C CA . CYS A 1 181 ? 13.130 33.616 -29.391 1.00 84.75 181 CYS A CA 1
ATOM 1331 C C . CYS A 1 181 ? 13.236 32.320 -30.211 1.00 84.75 181 CYS A C 1
ATOM 1333 O O . CYS A 1 181 ? 14.314 31.978 -30.691 1.00 84.75 181 CYS A O 1
ATOM 1335 N N . TYR A 1 182 ? 12.114 31.622 -30.404 1.00 80.25 182 TYR A N 1
ATOM 1336 C CA . TYR A 1 182 ? 12.079 30.360 -31.148 1.00 80.25 182 TYR A CA 1
ATOM 1337 C C . TYR A 1 182 ? 12.367 30.533 -32.651 1.00 80.25 182 TYR A C 1
ATOM 1339 O O . TYR A 1 182 ? 12.860 29.607 -33.288 1.00 80.25 182 TYR A O 1
ATOM 1347 N N . MET A 1 183 ? 12.127 31.721 -33.220 1.00 77.56 183 MET A N 1
ATOM 1348 C CA . MET A 1 183 ? 12.497 32.044 -34.606 1.00 77.56 183 MET A CA 1
ATOM 1349 C C . MET A 1 183 ? 14.006 32.131 -34.854 1.00 77.56 183 MET A C 1
ATOM 1351 O O . MET A 1 183 ? 14.424 31.963 -36.000 1.00 77.56 183 MET A O 1
ATOM 1355 N N . PHE A 1 184 ? 14.803 32.410 -33.819 1.00 73.00 184 PHE A N 1
ATOM 1356 C CA . PHE A 1 184 ? 16.265 32.477 -33.911 1.00 73.00 184 PHE A CA 1
ATOM 1357 C C . PHE A 1 184 ? 16.959 31.126 -33.678 1.00 73.00 184 PHE A C 1
ATOM 1359 O O . PHE A 1 184 ? 18.177 31.060 -33.812 1.00 73.00 184 PHE A O 1
ATOM 1366 N N . ASN A 1 185 ? 16.219 30.053 -33.368 1.00 67.50 185 ASN A N 1
ATOM 1367 C CA . ASN A 1 185 ? 16.785 28.705 -33.327 1.00 67.50 185 ASN A CA 1
ATOM 1368 C C . ASN A 1 185 ? 16.652 28.013 -34.693 1.00 67.50 185 ASN A C 1
ATOM 1370 O O . ASN A 1 185 ? 15.649 28.173 -35.396 1.00 67.50 185 ASN A O 1
ATOM 1374 N N . ASP A 1 186 ? 17.653 27.226 -35.091 1.00 56.12 186 ASP A N 1
ATOM 1375 C CA . ASP A 1 186 ? 17.704 26.693 -36.455 1.00 56.12 186 ASP A CA 1
ATOM 1376 C C . ASP A 1 186 ? 16.788 25.487 -36.701 1.00 56.12 186 ASP A C 1
ATOM 1378 O O . ASP A 1 186 ? 16.365 25.254 -37.841 1.00 56.12 186 ASP A O 1
ATOM 1382 N N . ALA A 1 187 ? 16.392 24.785 -35.640 1.00 64.00 187 ALA A N 1
ATOM 1383 C CA . ALA A 1 187 ? 15.531 23.612 -35.707 1.00 64.00 187 ALA A CA 1
ATOM 1384 C C . ALA A 1 187 ? 14.157 23.897 -36.353 1.00 64.00 187 ALA A C 1
ATOM 1386 O O . ALA A 1 187 ? 13.468 24.875 -36.052 1.00 64.00 187 ALA A O 1
ATOM 1387 N N . VAL A 1 188 ? 13.710 22.989 -37.229 1.00 54.69 188 VAL A N 1
ATOM 1388 C CA . VAL A 1 188 ? 12.407 23.095 -37.919 1.00 54.69 188 VAL A CA 1
ATOM 1389 C C . VAL A 1 188 ? 11.232 22.996 -36.935 1.00 54.69 188 VAL A C 1
ATOM 1391 O O . VAL A 1 188 ? 10.209 23.648 -37.137 1.00 54.69 188 VAL A O 1
ATOM 1394 N N . THR A 1 189 ? 11.391 22.234 -35.849 1.00 58.38 189 THR A N 1
ATOM 1395 C CA . THR A 1 189 ? 10.424 22.127 -34.741 1.00 58.38 189 THR A CA 1
ATOM 1396 C C . THR A 1 189 ? 10.153 23.472 -34.080 1.00 58.38 189 THR A C 1
ATOM 1398 O O . THR A 1 189 ? 9.006 23.816 -33.803 1.00 58.38 189 THR A O 1
ATOM 1401 N N . ASP A 1 190 ? 11.201 24.261 -33.885 1.00 68.94 190 ASP A N 1
ATOM 1402 C CA . ASP A 1 190 ? 11.150 25.500 -33.118 1.00 68.94 190 ASP A CA 1
ATOM 1403 C C . ASP A 1 190 ? 10.499 26.605 -33.947 1.00 68.94 190 ASP A C 1
ATOM 1405 O O . ASP A 1 190 ? 9.701 27.385 -33.435 1.00 68.94 190 ASP A O 1
ATOM 1409 N N . LYS A 1 191 ? 10.693 26.571 -35.269 1.00 73.75 191 LYS A N 1
ATOM 1410 C CA . LYS A 1 191 ? 9.953 27.403 -36.230 1.00 73.75 191 LYS A CA 1
ATOM 1411 C C . LYS A 1 191 ? 8.447 27.071 -36.243 1.00 73.75 191 LYS A C 1
ATOM 1413 O O . LYS A 1 191 ? 7.638 27.976 -36.436 1.00 73.75 191 LYS A O 1
ATOM 1418 N N . CYS A 1 192 ? 8.036 25.827 -35.972 1.00 68.69 192 CYS A N 1
ATOM 1419 C CA . CYS A 1 192 ? 6.618 25.487 -35.768 1.00 68.69 192 CYS A CA 1
ATOM 1420 C C . CYS A 1 192 ? 6.087 26.000 -34.414 1.00 68.69 192 CYS A C 1
ATOM 1422 O O . CYS A 1 192 ? 5.024 26.617 -34.371 1.00 68.69 192 CYS A O 1
ATOM 1424 N N . ILE A 1 193 ? 6.850 25.832 -33.327 1.00 76.25 193 ILE A N 1
ATOM 1425 C CA . ILE A 1 193 ? 6.503 26.355 -31.990 1.00 76.25 193 ILE A CA 1
ATOM 1426 C C . ILE A 1 193 ? 6.377 27.888 -32.017 1.00 76.25 193 ILE A C 1
ATOM 1428 O O . ILE A 1 193 ? 5.420 28.448 -31.477 1.00 76.25 193 ILE A O 1
ATOM 1432 N N . ALA A 1 194 ? 7.287 28.578 -32.709 1.00 81.00 194 ALA A N 1
ATOM 1433 C CA . ALA A 1 194 ? 7.223 30.017 -32.928 1.00 81.00 194 ALA A CA 1
ATOM 1434 C C . ALA A 1 194 ? 5.918 30.437 -33.620 1.00 81.00 194 ALA A C 1
ATOM 1436 O O . ALA A 1 194 ? 5.276 31.397 -33.189 1.00 81.00 194 ALA A O 1
ATOM 1437 N N . LEU A 1 195 ? 5.499 29.703 -34.660 1.00 81.12 195 LEU A N 1
ATOM 1438 C CA . LEU A 1 195 ? 4.246 29.970 -35.361 1.00 81.12 195 LEU A CA 1
ATOM 1439 C C . LEU A 1 195 ? 3.036 29.848 -34.427 1.00 81.12 195 LEU A C 1
ATOM 1441 O O . LEU A 1 195 ? 2.204 30.752 -34.423 1.00 81.12 195 LEU A O 1
ATOM 1445 N N . ASP A 1 196 ? 2.960 28.800 -33.605 1.00 78.56 196 ASP A N 1
ATOM 1446 C CA . ASP A 1 196 ? 1.871 28.624 -32.634 1.00 78.56 196 ASP A CA 1
ATOM 1447 C C . ASP A 1 196 ? 1.834 29.758 -31.593 1.00 78.56 196 ASP A C 1
ATOM 1449 O O . ASP A 1 196 ? 0.760 30.247 -31.223 1.00 78.56 196 ASP A O 1
ATOM 1453 N N . HIS A 1 197 ? 3.003 30.229 -31.144 1.00 85.19 197 HIS A N 1
ATOM 1454 C CA . HIS A 1 197 ? 3.108 31.393 -30.262 1.00 85.19 197 HIS A CA 1
ATOM 1455 C C . HIS A 1 197 ? 2.584 32.676 -30.928 1.00 85.19 197 HIS A C 1
ATOM 1457 O O . HIS A 1 197 ? 1.804 33.400 -30.300 1.00 85.19 197 HIS A O 1
ATOM 1463 N N . PHE A 1 198 ? 2.932 32.930 -32.195 1.00 86.94 198 PHE A N 1
ATOM 1464 C CA . PHE A 1 198 ? 2.405 34.064 -32.962 1.00 86.94 198 PHE A CA 1
ATOM 1465 C C . PHE A 1 198 ? 0.902 33.930 -33.270 1.00 86.94 198 PHE A C 1
ATOM 1467 O O . PHE A 1 198 ? 0.166 34.912 -33.155 1.00 86.94 198 PHE A O 1
ATOM 1474 N N . GLU A 1 199 ? 0.404 32.739 -33.625 1.00 83.56 199 GLU A N 1
ATOM 1475 C CA . GLU A 1 199 ? -1.021 32.527 -33.911 1.00 83.56 199 GLU A CA 1
ATOM 1476 C C . GLU A 1 199 ? -1.894 32.725 -32.663 1.00 83.56 199 GLU A C 1
ATOM 1478 O O . GLU A 1 199 ? -2.945 33.367 -32.766 1.00 83.56 199 GLU A O 1
ATOM 1483 N N . GLU A 1 200 ? -1.464 32.252 -31.485 1.00 81.56 200 GLU A N 1
ATOM 1484 C CA . GLU A 1 200 ? -2.206 32.479 -30.237 1.00 81.56 200 GLU A CA 1
ATOM 1485 C C . GLU A 1 200 ? -2.073 33.936 -29.756 1.00 81.56 200 GLU A C 1
ATOM 1487 O O . GLU A 1 200 ? -3.061 34.505 -29.300 1.00 81.56 200 GLU A O 1
ATOM 1492 N N . ALA A 1 201 ? -0.919 34.599 -29.932 1.00 86.06 201 ALA A N 1
ATOM 1493 C CA . ALA A 1 201 ? -0.789 36.037 -29.661 1.00 86.06 201 ALA A CA 1
ATOM 1494 C C . ALA A 1 201 ? -1.755 36.870 -30.529 1.00 86.06 201 ALA A C 1
ATOM 1496 O O . ALA A 1 201 ? -2.519 37.684 -30.008 1.00 86.06 201 ALA A O 1
ATOM 1497 N N . ARG A 1 202 ? -1.813 36.591 -31.842 1.00 87.12 202 ARG A N 1
ATOM 1498 C CA . ARG A 1 202 ? -2.779 37.199 -32.776 1.00 87.12 202 ARG A CA 1
ATOM 1499 C C . ARG A 1 202 ? -4.226 36.933 -32.353 1.00 87.12 202 ARG A C 1
ATOM 1501 O O . ARG A 1 202 ? -5.066 37.823 -32.459 1.00 87.12 202 ARG A O 1
ATOM 1508 N N . ARG A 1 203 ? -4.534 35.716 -31.892 1.00 85.25 203 ARG A N 1
ATOM 1509 C CA . ARG A 1 203 ? -5.873 35.320 -31.427 1.00 85.25 203 ARG A CA 1
ATOM 1510 C C . ARG A 1 203 ? -6.298 36.078 -30.169 1.00 85.25 203 ARG A C 1
ATOM 1512 O O . ARG A 1 203 ? -7.447 36.503 -30.104 1.00 85.25 203 ARG A O 1
ATOM 1519 N N . LEU A 1 204 ? -5.391 36.262 -29.208 1.00 83.00 204 LEU A N 1
ATOM 1520 C CA . LEU A 1 204 ? -5.651 37.029 -27.988 1.00 83.00 204 LEU A CA 1
ATOM 1521 C C . LEU A 1 204 ? -5.879 38.513 -28.309 1.00 83.00 204 LEU A C 1
ATOM 1523 O O . LEU A 1 204 ? -6.906 39.062 -27.916 1.00 83.00 204 LEU A O 1
ATOM 1527 N N . LEU A 1 205 ? -5.006 39.142 -29.103 1.00 83.44 205 LEU A N 1
ATOM 1528 C CA . LEU A 1 205 ? -5.162 40.556 -29.477 1.00 83.44 205 LEU A CA 1
ATOM 1529 C C . LEU A 1 205 ? -6.443 40.818 -30.282 1.00 83.44 205 LEU A C 1
ATOM 1531 O O . LEU A 1 205 ? -7.146 41.783 -30.005 1.00 83.44 205 LEU A O 1
ATOM 1535 N N . LYS A 1 206 ? -6.811 39.930 -31.217 1.00 83.56 206 LYS A N 1
ATOM 1536 C CA . LYS A 1 206 ? -8.074 40.039 -31.976 1.00 83.56 206 LYS A CA 1
ATOM 1537 C C . LYS A 1 206 ? -9.334 39.726 -31.159 1.00 83.56 206 LYS A C 1
ATOM 1539 O O . LYS A 1 206 ? -10.430 39.877 -31.692 1.00 83.56 206 LYS A O 1
ATOM 1544 N N . SER A 1 207 ? -9.203 39.284 -29.905 1.00 81.69 207 SER A N 1
ATOM 1545 C CA . SER A 1 207 ? -10.343 39.126 -28.988 1.00 81.69 207 SER A CA 1
ATOM 1546 C C . SER A 1 207 ? -10.651 40.384 -28.168 1.00 81.69 207 SER A C 1
ATOM 1548 O O . SER A 1 207 ? -11.716 40.455 -27.563 1.00 81.69 207 SER A O 1
ATOM 1550 N N . ILE A 1 208 ? -9.763 41.384 -28.191 1.00 81.38 208 ILE A N 1
ATOM 1551 C CA . ILE A 1 208 ? -9.982 42.694 -27.572 1.00 81.38 208 ILE A CA 1
ATOM 1552 C C . ILE A 1 208 ? -10.867 43.535 -28.508 1.00 81.38 208 ILE A C 1
ATOM 1554 O O . ILE A 1 208 ? -10.571 43.670 -29.698 1.00 81.38 208 ILE A O 1
ATOM 1558 N N . ALA A 1 209 ? -11.964 44.090 -27.986 1.00 74.44 209 ALA A N 1
ATOM 1559 C CA . ALA A 1 209 ? -12.851 44.967 -28.749 1.00 74.44 209 ALA A CA 1
ATOM 1560 C C . ALA A 1 209 ? -12.130 46.270 -29.137 1.00 74.44 209 ALA A C 1
ATOM 1562 O O . ALA A 1 209 ? -11.382 46.825 -28.336 1.00 74.44 209 ALA A O 1
ATOM 1563 N N . LYS A 1 210 ? -12.371 46.784 -30.354 1.00 67.81 210 LYS A N 1
ATOM 1564 C CA . LYS A 1 210 ? -11.705 48.005 -30.859 1.00 67.81 210 LYS A CA 1
ATOM 1565 C C . LYS A 1 210 ? -11.957 49.251 -30.003 1.00 67.81 210 LYS A C 1
ATOM 1567 O O . LYS A 1 210 ? -11.136 50.157 -30.026 1.00 67.81 210 LYS A O 1
ATOM 1572 N N . GLU A 1 211 ? -13.083 49.288 -29.300 1.00 69.25 211 GLU A N 1
ATOM 1573 C CA . GLU A 1 211 ? -13.512 50.404 -28.449 1.00 69.25 211 GLU A CA 1
ATOM 1574 C C . GLU A 1 211 ? -12.814 50.394 -27.073 1.00 69.25 211 GLU A C 1
ATOM 1576 O O . GLU A 1 211 ? -12.619 51.454 -26.489 1.00 69.25 211 GLU A O 1
ATOM 1581 N N . ASP A 1 212 ? -12.346 49.224 -26.613 1.00 68.12 212 ASP A N 1
ATOM 1582 C CA . ASP A 1 212 ? -11.699 49.009 -25.305 1.00 68.12 212 ASP A CA 1
ATOM 1583 C C . ASP A 1 212 ? -10.221 48.568 -25.432 1.00 68.12 212 ASP A C 1
ATOM 1585 O O . ASP A 1 212 ? -9.664 47.921 -24.533 1.00 68.12 212 ASP A O 1
ATOM 1589 N N . ALA A 1 213 ? -9.593 48.830 -26.581 1.00 68.62 213 ALA A N 1
ATOM 1590 C CA . ALA A 1 213 ? -8.248 48.359 -26.897 1.00 68.62 213 ALA A CA 1
ATOM 1591 C C . ALA A 1 213 ? -7.158 49.260 -26.280 1.00 68.62 213 ALA A C 1
ATOM 1593 O O . ALA A 1 213 ? -7.138 50.455 -26.570 1.00 68.62 213 ALA A O 1
ATOM 1594 N N . PRO A 1 214 ? -6.209 48.711 -25.491 1.00 71.44 214 PRO A N 1
ATOM 1595 C CA . PRO A 1 214 ? -5.029 49.457 -25.058 1.00 71.44 214 PRO A CA 1
ATOM 1596 C C . PRO A 1 214 ? -4.200 50.018 -26.224 1.00 71.44 214 PRO A C 1
ATOM 1598 O O . PRO A 1 214 ? -4.096 49.395 -27.288 1.00 71.44 214 PRO A O 1
ATOM 1601 N N . ASP A 1 215 ? -3.540 51.154 -25.989 1.00 68.50 215 ASP A N 1
ATOM 1602 C CA . ASP A 1 215 ? -2.611 51.760 -26.946 1.00 68.50 215 ASP A CA 1
ATOM 1603 C C . ASP A 1 215 ? -1.547 50.744 -27.404 1.00 68.50 215 ASP A C 1
ATOM 1605 O O . ASP A 1 215 ? -0.904 50.070 -26.595 1.00 68.50 215 ASP A O 1
ATOM 1609 N N . GLY A 1 216 ? -1.367 50.618 -28.723 1.00 72.44 216 GLY A N 1
ATOM 1610 C CA . GLY A 1 216 ? -0.408 49.690 -29.338 1.00 72.44 216 GLY A CA 1
ATOM 1611 C C . GLY A 1 216 ? -0.943 48.293 -29.697 1.00 72.44 216 GLY A C 1
ATOM 1612 O O . GLY A 1 216 ? -0.205 47.520 -30.309 1.00 72.44 216 GLY A O 1
ATOM 1613 N N . VAL A 1 217 ? -2.212 47.951 -29.410 1.00 80.56 217 VAL A N 1
ATOM 1614 C CA . VAL A 1 217 ? -2.820 46.672 -29.860 1.00 80.56 217 VAL A CA 1
ATOM 1615 C C . VAL A 1 217 ? -2.793 46.521 -31.385 1.00 80.56 217 VAL A C 1
ATOM 1617 O O . VAL A 1 217 ? -2.445 45.450 -31.881 1.00 80.56 217 VAL A O 1
ATOM 1620 N N . ALA A 1 218 ? -3.136 47.577 -32.131 1.00 78.94 218 ALA A N 1
ATOM 1621 C CA . ALA A 1 218 ? -3.150 47.544 -33.596 1.00 78.94 218 ALA A CA 1
ATOM 1622 C C . ALA A 1 218 ? -1.746 47.276 -34.169 1.00 78.94 218 ALA A C 1
ATOM 1624 O O . ALA A 1 218 ? -1.560 46.324 -34.923 1.00 78.94 218 ALA A O 1
ATOM 1625 N N . GLU A 1 219 ? -0.741 48.026 -33.708 1.00 82.56 219 GLU A N 1
ATOM 1626 C CA . GLU A 1 219 ? 0.658 47.835 -34.108 1.00 82.56 219 GLU A CA 1
ATOM 1627 C C . GLU A 1 219 ? 1.189 46.439 -33.749 1.00 82.56 219 GLU A C 1
ATOM 1629 O O . GLU A 1 219 ? 1.951 45.849 -34.511 1.00 82.56 219 GLU A O 1
ATOM 1634 N N . ALA A 1 220 ? 0.793 45.888 -32.595 1.00 81.69 220 ALA A N 1
ATOM 1635 C CA . ALA A 1 220 ? 1.171 44.533 -32.199 1.00 81.69 220 ALA A CA 1
ATOM 1636 C C . ALA A 1 220 ? 0.555 43.470 -33.121 1.00 81.69 220 ALA A C 1
ATOM 1638 O O . ALA A 1 220 ? 1.246 42.529 -33.512 1.00 81.69 220 ALA A O 1
ATOM 1639 N N . ILE A 1 221 ? -0.711 43.633 -33.525 1.00 83.62 221 ILE A N 1
ATOM 1640 C CA . ILE A 1 221 ? -1.345 42.760 -34.524 1.00 83.62 221 ILE A CA 1
ATOM 1641 C C . ILE A 1 221 ? -0.592 42.842 -35.856 1.00 83.62 221 ILE A C 1
ATOM 1643 O O . ILE A 1 221 ? -0.287 41.794 -36.425 1.00 83.62 221 ILE A O 1
ATOM 1647 N N . ASP A 1 222 ? -0.254 44.044 -36.326 1.00 84.25 222 ASP A N 1
ATOM 1648 C CA . ASP A 1 222 ? 0.432 44.230 -37.609 1.00 84.25 222 ASP A CA 1
ATOM 1649 C C . ASP A 1 222 ? 1.846 43.631 -37.604 1.00 84.25 222 ASP A C 1
ATOM 1651 O O . ASP A 1 222 ? 2.187 42.885 -38.526 1.00 84.25 222 ASP A O 1
ATOM 1655 N N . ARG A 1 223 ? 2.634 43.833 -36.532 1.00 87.62 223 ARG A N 1
ATOM 1656 C CA . ARG A 1 223 ? 3.935 43.156 -36.354 1.00 87.62 223 ARG A CA 1
ATOM 1657 C C . ARG A 1 223 ? 3.785 41.636 -36.377 1.00 87.62 223 ARG A C 1
ATOM 1659 O O . ARG A 1 223 ? 4.490 40.955 -37.119 1.00 87.62 223 ARG A O 1
ATOM 1666 N N . ILE A 1 224 ? 2.856 41.082 -35.597 1.00 86.12 224 ILE A N 1
ATOM 1667 C CA . ILE A 1 224 ? 2.645 39.628 -35.530 1.00 86.12 224 ILE A CA 1
ATOM 1668 C C . ILE A 1 224 ? 2.190 39.074 -36.890 1.00 86.12 224 ILE A C 1
ATOM 1670 O O . ILE A 1 224 ? 2.635 37.999 -37.296 1.00 86.12 224 ILE A O 1
ATOM 1674 N N . GLU A 1 225 ? 1.351 39.796 -37.638 1.00 84.38 225 GLU A N 1
ATOM 1675 C CA . GLU A 1 225 ? 0.984 39.396 -38.997 1.00 84.38 225 GLU A CA 1
ATOM 1676 C C . GLU A 1 225 ? 2.150 39.489 -39.988 1.00 84.38 225 GLU A C 1
ATOM 1678 O O . GLU A 1 225 ? 2.261 38.615 -40.848 1.00 84.38 225 GLU A O 1
ATOM 1683 N N . GLU A 1 226 ? 3.049 40.467 -39.857 1.00 86.19 226 GLU A N 1
ATOM 1684 C CA . GLU A 1 226 ? 4.294 40.514 -40.630 1.00 86.19 226 GLU A CA 1
ATOM 1685 C C . GLU A 1 226 ? 5.172 39.287 -40.339 1.00 86.19 226 GLU A C 1
ATOM 1687 O O . GLU A 1 226 ? 5.613 38.614 -41.273 1.00 86.19 226 GLU A O 1
ATOM 1692 N N . HIS A 1 227 ? 5.361 38.928 -39.063 1.00 82.44 227 HIS A N 1
ATOM 1693 C CA . HIS A 1 227 ? 6.084 37.716 -38.670 1.00 82.44 227 HIS A CA 1
ATOM 1694 C C . HIS A 1 227 ? 5.449 36.452 -39.278 1.00 82.44 227 HIS A C 1
ATOM 1696 O O . HIS A 1 227 ? 6.151 35.683 -39.934 1.00 82.44 227 HIS A O 1
ATOM 1702 N N . ILE A 1 228 ? 4.127 36.272 -39.169 1.00 82.12 228 ILE A N 1
ATOM 1703 C CA . ILE A 1 228 ? 3.401 35.117 -39.738 1.00 82.12 228 ILE A CA 1
ATOM 1704 C C . ILE A 1 228 ? 3.491 35.060 -41.278 1.00 82.12 228 ILE A C 1
ATOM 1706 O O . ILE A 1 228 ? 3.461 33.973 -41.861 1.00 82.12 228 ILE A O 1
ATOM 1710 N N . ARG A 1 229 ? 3.613 36.204 -41.966 1.00 78.56 229 ARG A N 1
ATOM 1711 C CA . ARG A 1 229 ? 3.731 36.262 -43.437 1.00 78.56 229 ARG A CA 1
ATOM 1712 C C . ARG A 1 229 ? 5.104 35.815 -43.960 1.00 78.56 229 ARG A C 1
ATOM 1714 O O . ARG A 1 229 ? 5.200 35.518 -45.153 1.00 78.56 229 ARG A O 1
ATOM 1721 N N . LYS A 1 230 ? 6.145 35.716 -43.118 1.00 78.06 230 LYS A N 1
ATOM 1722 C CA . LYS A 1 230 ? 7.507 35.332 -43.546 1.00 78.06 230 LYS A CA 1
ATOM 1723 C C . LYS A 1 230 ? 7.520 33.897 -44.120 1.00 78.06 230 LYS A C 1
ATOM 1725 O O . LYS A 1 230 ? 7.052 32.966 -43.456 1.00 78.06 230 LYS A O 1
ATOM 1730 N N . PRO A 1 231 ? 8.063 33.667 -45.335 1.00 62.69 231 PRO A N 1
ATOM 1731 C CA . PRO A 1 231 ? 7.927 32.382 -46.035 1.00 62.69 231 PRO A CA 1
ATOM 1732 C C . PRO A 1 231 ? 8.529 31.189 -45.274 1.00 62.69 231 PRO A C 1
ATOM 1734 O O . PRO A 1 231 ? 7.996 30.082 -45.355 1.00 62.69 231 PRO A O 1
ATOM 1737 N N . ASN A 1 232 ? 9.571 31.420 -44.470 1.00 63.50 232 ASN A N 1
ATOM 1738 C CA . ASN A 1 232 ? 10.250 30.392 -43.672 1.00 63.50 232 ASN A CA 1
ATOM 1739 C C . ASN A 1 232 ? 9.331 29.755 -42.607 1.00 63.50 232 ASN A C 1
ATOM 1741 O O . ASN A 1 232 ? 9.435 28.560 -42.348 1.00 63.50 232 ASN A O 1
ATOM 1745 N N . LEU A 1 233 ? 8.390 30.519 -42.038 1.00 64.12 233 LEU A N 1
ATOM 1746 C CA . LEU A 1 233 ? 7.360 30.005 -41.123 1.00 64.12 233 LEU A CA 1
ATOM 1747 C C . LEU A 1 233 ? 6.274 29.238 -41.891 1.00 64.12 233 LEU A C 1
ATOM 1749 O O . LEU A 1 233 ? 5.908 28.112 -41.548 1.00 64.12 233 LEU A O 1
ATOM 1753 N N . ARG A 1 234 ? 5.787 29.836 -42.985 1.00 58.50 234 ARG A N 1
ATOM 1754 C CA . ARG A 1 234 ? 4.659 29.318 -43.773 1.00 58.50 234 ARG A CA 1
ATOM 1755 C C . ARG A 1 234 ? 4.971 28.009 -44.512 1.00 58.50 234 ARG A C 1
ATOM 1757 O O . ARG A 1 234 ? 4.061 27.214 -44.740 1.00 58.50 234 ARG A O 1
ATOM 1764 N N . ASN A 1 235 ? 6.232 27.781 -44.880 1.00 56.69 235 ASN A N 1
ATOM 1765 C CA . ASN A 1 235 ? 6.675 26.550 -45.538 1.00 56.69 235 ASN A CA 1
ATOM 1766 C C . ASN A 1 235 ? 6.901 25.397 -44.543 1.00 56.69 235 ASN A C 1
ATOM 1768 O O . ASN A 1 235 ? 6.547 24.260 -44.856 1.00 56.69 235 ASN A O 1
ATOM 1772 N N . SER A 1 236 ? 7.395 25.680 -43.332 1.00 53.91 236 SER A N 1
ATOM 1773 C CA . SER A 1 236 ? 7.547 24.680 -42.260 1.00 53.91 236 SER A CA 1
ATOM 1774 C C . SER A 1 236 ? 6.193 24.079 -41.859 1.00 53.91 236 SER A C 1
ATOM 1776 O O . SER A 1 236 ? 6.021 22.861 -41.885 1.00 53.91 236 SER A O 1
ATOM 1778 N N . ALA A 1 237 ? 5.179 24.927 -41.658 1.00 49.00 237 ALA A N 1
ATOM 1779 C CA . ALA A 1 237 ? 3.812 24.512 -41.320 1.00 49.00 237 ALA A CA 1
ATOM 1780 C C . ALA A 1 237 ? 3.034 23.804 -42.453 1.00 49.00 237 ALA A C 1
ATOM 1782 O O . ALA A 1 237 ? 1.926 23.322 -42.230 1.00 49.00 237 ALA A O 1
ATOM 1783 N N . LYS A 1 238 ? 3.580 23.745 -43.677 1.00 50.06 238 LYS A N 1
ATOM 1784 C CA . LYS A 1 238 ? 3.039 22.911 -44.768 1.00 50.06 238 LYS A CA 1
ATOM 1785 C C . LYS A 1 238 ? 3.666 21.516 -44.826 1.00 50.06 238 LYS A C 1
ATOM 1787 O O . LYS A 1 238 ? 3.060 20.627 -45.416 1.00 50.06 238 LYS A O 1
ATOM 1792 N N . ARG A 1 239 ? 4.867 21.323 -44.262 1.00 48.44 239 ARG A N 1
ATOM 1793 C CA . ARG A 1 239 ? 5.582 20.031 -44.269 1.00 48.44 239 ARG A CA 1
ATOM 1794 C C . ARG A 1 239 ? 5.132 19.092 -43.147 1.00 48.44 239 ARG A C 1
ATOM 1796 O O . ARG A 1 239 ? 5.201 17.882 -43.322 1.00 48.44 239 ARG A O 1
ATOM 1803 N N . GLN A 1 240 ? 4.633 19.632 -42.036 1.00 45.88 240 GLN A N 1
ATOM 1804 C CA . GLN A 1 240 ? 3.930 18.873 -40.999 1.00 45.88 240 GLN A CA 1
ATOM 1805 C C . GLN A 1 240 ? 2.434 19.198 -41.080 1.00 45.88 240 GLN A C 1
ATOM 1807 O O . GLN A 1 240 ? 2.041 20.354 -40.948 1.00 45.88 240 GLN A O 1
ATOM 1812 N N . GLY A 1 241 ? 1.598 18.191 -41.352 1.00 40.72 241 GLY A N 1
ATOM 1813 C CA . GLY A 1 241 ? 0.148 18.375 -41.466 1.00 40.72 241 GLY A CA 1
ATOM 1814 C C . GLY A 1 241 ? -0.466 18.923 -40.172 1.00 40.72 241 GLY A C 1
ATOM 1815 O O . GLY A 1 241 ? -0.063 18.533 -39.082 1.00 40.72 241 GLY A O 1
ATOM 1816 N N . ARG A 1 242 ? -1.449 19.826 -40.297 1.00 45.44 242 ARG A N 1
ATOM 1817 C CA . ARG A 1 242 ? -2.056 20.594 -39.190 1.00 45.44 242 ARG A CA 1
ATOM 1818 C C . ARG A 1 242 ? -2.601 19.716 -38.042 1.00 45.44 242 ARG A C 1
ATOM 1820 O O . ARG A 1 242 ? -3.754 19.296 -38.071 1.00 45.44 242 ARG A O 1
ATOM 1827 N N . SER A 1 243 ? -1.783 19.510 -37.012 1.00 33.50 243 SER A N 1
ATOM 1828 C CA . SER A 1 243 ? -2.116 19.026 -35.661 1.00 33.50 243 SER A CA 1
ATOM 1829 C C . SER A 1 243 ? -0.837 19.205 -34.823 1.00 33.50 243 SER A C 1
ATOM 1831 O O . SER A 1 243 ? 0.224 18.842 -35.312 1.00 33.50 243 SER A O 1
ATOM 1833 N N . THR A 1 244 ? -0.786 19.793 -33.627 1.00 35.06 244 THR A N 1
ATOM 1834 C CA . THR A 1 244 ? -1.770 19.971 -32.543 1.00 35.06 244 THR A CA 1
ATOM 1835 C C . THR A 1 244 ? -1.548 21.312 -31.826 1.00 35.06 244 THR A C 1
ATOM 1837 O O . THR A 1 244 ? -0.409 21.750 -31.721 1.00 35.06 244 THR A O 1
ATOM 1840 N N . ARG A 1 245 ? -2.586 21.922 -31.231 1.00 39.94 245 ARG A N 1
ATOM 1841 C CA . ARG A 1 245 ? -2.439 23.132 -30.387 1.00 39.94 245 ARG A CA 1
ATOM 1842 C C . ARG A 1 245 ? -1.432 22.935 -29.242 1.00 39.94 245 ARG A C 1
ATOM 1844 O O . ARG A 1 245 ? -1.544 21.948 -28.518 1.00 39.94 245 ARG A O 1
ATOM 1851 N N . LEU A 1 246 ? -0.586 23.941 -28.993 1.00 40.72 246 LEU A N 1
ATOM 1852 C CA . LEU A 1 246 ? 0.194 24.083 -27.754 1.00 40.72 246 LEU A CA 1
ATOM 1853 C C . LEU A 1 246 ? -0.674 23.836 -26.505 1.00 40.72 246 LEU A C 1
ATOM 1855 O O . LEU A 1 246 ? -1.599 24.601 -26.213 1.00 40.72 246 LEU A O 1
ATOM 1859 N N . ALA A 1 247 ? -0.325 22.811 -25.727 1.00 35.12 247 ALA A N 1
ATOM 1860 C CA . ALA A 1 247 ? -0.781 22.696 -24.347 1.00 35.12 247 ALA A CA 1
ATOM 1861 C C . ALA A 1 247 ? -0.170 23.844 -23.512 1.00 35.12 247 ALA A C 1
ATOM 1863 O O . ALA A 1 247 ? 0.978 24.230 -23.754 1.00 35.12 247 ALA A O 1
ATOM 1864 N N . PRO A 1 248 ? -0.897 24.423 -22.538 1.00 32.06 248 PRO A N 1
ATOM 1865 C CA . PRO A 1 248 ? -0.326 25.449 -21.671 1.00 32.06 248 PRO A CA 1
ATOM 1866 C C . PRO A 1 248 ? 0.844 24.875 -20.848 1.00 32.06 248 PRO A C 1
ATOM 1868 O O . PRO A 1 248 ? 0.809 23.693 -20.498 1.00 32.06 248 PRO A O 1
ATOM 1871 N N . PRO A 1 249 ? 1.866 25.688 -20.511 1.00 35.16 249 PRO A N 1
ATOM 1872 C CA . PRO A 1 249 ? 3.045 25.215 -19.792 1.00 35.16 249 PRO A CA 1
ATOM 1873 C C . PRO A 1 249 ? 2.650 24.563 -18.465 1.00 35.16 249 PRO A C 1
ATOM 1875 O O . PRO A 1 249 ? 1.951 25.163 -17.644 1.00 35.16 249 PRO A O 1
ATOM 1878 N N . THR A 1 250 ? 3.102 23.326 -18.259 1.00 32.94 250 THR A N 1
ATOM 1879 C CA . THR A 1 250 ? 2.836 22.571 -17.035 1.00 32.94 250 THR A CA 1
ATOM 1880 C C . THR A 1 250 ? 3.567 23.204 -15.852 1.00 32.94 250 THR A C 1
ATOM 1882 O O . THR A 1 250 ? 4.749 23.545 -15.929 1.00 32.94 250 THR A O 1
ATOM 1885 N N . THR A 1 251 ? 2.861 23.329 -14.727 1.00 34.88 251 THR A N 1
ATOM 1886 C CA . THR A 1 251 ? 3.356 23.914 -13.466 1.00 34.88 251 THR A CA 1
ATOM 1887 C C . THR A 1 251 ? 4.710 23.356 -13.019 1.00 34.88 251 THR A C 1
ATOM 1889 O O . THR A 1 251 ? 5.561 24.110 -12.544 1.00 34.88 251 THR A O 1
ATOM 1892 N N . ASN A 1 252 ? 4.939 22.057 -13.242 1.00 34.34 252 ASN A N 1
ATOM 1893 C CA . ASN A 1 252 ? 6.124 21.323 -12.791 1.00 34.34 252 ASN A CA 1
ATOM 1894 C C . ASN A 1 252 ? 7.473 21.891 -13.268 1.00 34.34 252 ASN A C 1
ATOM 1896 O O . ASN A 1 252 ? 8.430 21.883 -12.493 1.00 34.34 252 ASN A O 1
ATOM 1900 N N . LYS A 1 253 ? 7.575 22.405 -14.507 1.00 36.53 253 LYS A N 1
ATOM 1901 C CA . LYS A 1 253 ? 8.866 22.871 -15.064 1.00 36.53 253 LYS A CA 1
ATOM 1902 C C . LYS A 1 253 ? 9.425 24.077 -14.288 1.00 36.53 253 LYS A C 1
ATOM 1904 O O . LYS A 1 253 ? 10.641 24.246 -14.211 1.00 36.53 253 LYS A O 1
ATOM 1909 N N . TYR A 1 254 ? 8.551 24.883 -13.672 1.00 38.28 254 TYR A N 1
ATOM 1910 C CA . TYR A 1 254 ? 8.927 26.099 -12.941 1.00 38.28 254 TYR A CA 1
ATOM 1911 C C . TYR A 1 254 ? 8.910 25.961 -11.419 1.00 38.28 254 TYR A C 1
ATOM 1913 O O . TYR A 1 254 ? 9.783 26.542 -10.767 1.00 38.28 254 TYR A O 1
ATOM 1921 N N . THR A 1 255 ? 8.013 25.155 -10.838 1.00 34.47 255 THR A N 1
ATOM 1922 C CA . THR A 1 255 ? 8.060 24.864 -9.393 1.00 34.47 255 THR A CA 1
ATOM 1923 C C . THR A 1 255 ? 9.374 24.191 -8.996 1.00 34.47 255 THR A C 1
ATOM 1925 O O . THR A 1 255 ? 10.000 24.635 -8.034 1.00 34.47 255 THR A O 1
ATOM 1928 N N . GLN A 1 256 ? 9.861 23.213 -9.769 1.00 30.66 256 GLN A N 1
ATOM 1929 C CA . GLN A 1 256 ? 11.153 22.567 -9.495 1.00 30.66 256 GLN A CA 1
ATOM 1930 C C . GLN A 1 256 ? 12.350 23.517 -9.696 1.00 30.66 256 GLN A C 1
ATOM 1932 O O . GLN A 1 256 ? 13.249 23.570 -8.854 1.00 30.66 256 GLN A O 1
ATOM 1937 N N . LYS A 1 257 ? 12.361 24.312 -10.778 1.00 29.86 257 LYS A N 1
ATOM 1938 C CA . LYS A 1 257 ? 13.511 25.162 -11.148 1.00 29.86 257 LYS A CA 1
ATOM 1939 C C . LYS A 1 257 ? 13.757 26.322 -10.170 1.00 29.86 257 LYS A C 1
ATOM 1941 O O . LYS A 1 257 ? 14.914 26.680 -9.952 1.00 29.86 257 LYS A O 1
ATOM 1946 N N . TYR A 1 258 ? 12.711 26.876 -9.541 1.00 33.22 258 TYR A N 1
ATOM 1947 C CA . TYR A 1 258 ? 12.848 28.019 -8.621 1.00 33.22 258 TYR A CA 1
ATOM 1948 C C . TYR A 1 258 ? 12.744 27.703 -7.123 1.00 33.22 258 TYR A C 1
ATOM 1950 O O . TYR A 1 258 ? 13.271 28.484 -6.329 1.00 33.22 258 TYR A O 1
ATOM 1958 N N . GLN A 1 259 ? 12.204 26.550 -6.703 1.00 28.67 259 GLN A N 1
ATOM 1959 C CA . GLN A 1 259 ? 12.364 26.101 -5.307 1.00 28.67 259 GLN A CA 1
ATOM 1960 C C . GLN A 1 259 ? 13.847 25.876 -4.944 1.00 28.67 259 GLN A C 1
ATOM 1962 O O . GLN A 1 259 ? 14.264 26.168 -3.824 1.00 28.67 259 GLN A O 1
ATOM 1967 N N . MET A 1 260 ? 14.667 25.460 -5.915 1.00 26.78 260 MET A N 1
ATOM 1968 C CA . MET A 1 260 ? 16.101 25.175 -5.744 1.00 26.78 260 MET A CA 1
ATOM 1969 C C . MET A 1 260 ? 16.993 26.420 -5.552 1.00 26.78 260 MET A C 1
ATOM 1971 O O . MET A 1 260 ? 18.110 26.293 -5.059 1.00 26.78 260 MET A O 1
ATOM 1975 N N . GLN A 1 261 ? 16.532 27.632 -5.895 1.00 31.72 261 GLN A N 1
ATOM 1976 C CA . GLN A 1 261 ? 17.330 28.867 -5.747 1.00 31.72 261 GLN A CA 1
ATOM 1977 C C . GLN A 1 261 ? 17.047 29.643 -4.446 1.00 31.72 261 GLN A C 1
ATOM 1979 O O . GLN A 1 261 ? 17.746 30.607 -4.131 1.00 31.72 261 GLN A O 1
ATOM 1984 N N . GLY A 1 262 ? 16.045 29.230 -3.662 1.00 28.52 262 GLY A N 1
ATOM 1985 C CA . GLY A 1 262 ? 15.535 30.004 -2.524 1.00 28.52 262 GLY A CA 1
ATOM 1986 C C . GLY A 1 262 ? 16.372 29.987 -1.237 1.00 28.52 262 GLY A C 1
ATOM 1987 O O . GLY A 1 262 ? 16.055 30.754 -0.333 1.00 28.52 262 GLY A O 1
ATOM 1988 N N . ASN A 1 263 ? 17.404 29.138 -1.119 1.00 31.23 263 ASN A N 1
ATOM 1989 C CA . ASN A 1 263 ? 18.007 28.813 0.189 1.00 31.23 263 ASN A CA 1
ATOM 1990 C C . ASN A 1 263 ? 19.537 29.009 0.305 1.00 31.23 263 ASN A C 1
ATOM 1992 O O . ASN A 1 263 ? 20.111 28.764 1.363 1.00 31.23 263 ASN A O 1
ATOM 1996 N N . ALA A 1 264 ? 20.214 29.475 -0.753 1.00 30.03 264 ALA A N 1
ATOM 1997 C CA . ALA A 1 264 ? 21.650 29.792 -0.704 1.00 30.03 264 ALA A CA 1
ATOM 1998 C C . ALA A 1 264 ? 21.909 31.229 -0.205 1.00 30.03 264 ALA A C 1
ATOM 2000 O O . ALA A 1 264 ? 22.660 31.438 0.746 1.00 30.03 264 ALA A O 1
ATOM 2001 N N . LYS A 1 265 ? 21.201 32.219 -0.768 1.00 32.34 265 LYS A N 1
ATOM 2002 C CA . LYS A 1 265 ? 21.355 33.649 -0.424 1.00 32.34 265 LYS A CA 1
ATOM 2003 C C . LYS A 1 265 ? 20.910 34.026 0.996 1.00 32.34 265 LYS A C 1
ATOM 2005 O O . LYS A 1 265 ? 21.292 35.073 1.501 1.00 32.34 265 LYS A O 1
ATOM 2010 N N . ALA A 1 266 ? 20.134 33.168 1.659 1.00 29.41 266 ALA A N 1
ATOM 2011 C CA . ALA A 1 266 ? 19.748 33.350 3.059 1.00 29.41 266 ALA A CA 1
ATOM 2012 C C . ALA A 1 266 ? 20.881 33.002 4.048 1.00 29.41 266 ALA A C 1
ATOM 2014 O O . ALA A 1 266 ? 20.896 33.526 5.158 1.00 29.41 266 ALA A O 1
ATOM 2015 N N . ARG A 1 267 ? 21.855 32.166 3.650 1.00 32.50 267 ARG A N 1
ATOM 2016 C CA . ARG A 1 267 ? 23.067 31.900 4.450 1.00 32.50 267 ARG A CA 1
ATOM 2017 C C . ARG A 1 267 ? 24.097 33.025 4.330 1.00 32.50 267 ARG A C 1
ATOM 2019 O O . ARG A 1 267 ? 24.786 33.322 5.296 1.00 32.50 267 ARG A O 1
ATOM 2026 N N . GLU A 1 268 ? 24.131 33.699 3.184 1.00 31.62 268 GLU A N 1
ATOM 2027 C CA . GLU A 1 268 ? 24.961 34.887 2.930 1.00 31.62 268 GLU A CA 1
ATOM 2028 C C . GLU A 1 268 ? 24.554 36.093 3.811 1.00 31.62 268 GLU A C 1
ATOM 2030 O O . GLU A 1 268 ? 25.377 36.941 4.138 1.00 31.62 268 GLU A O 1
ATOM 2035 N N . LEU A 1 269 ? 23.296 36.130 4.273 1.00 29.50 269 LEU A N 1
ATOM 2036 C CA . LEU A 1 269 ? 22.751 37.152 5.181 1.00 29.50 269 LEU A CA 1
ATOM 2037 C C . LEU A 1 269 ? 22.987 36.874 6.683 1.00 29.50 269 LEU A C 1
ATOM 2039 O O . LEU A 1 269 ? 22.535 37.657 7.514 1.00 29.50 269 LEU A O 1
ATOM 2043 N N . MET A 1 270 ? 23.693 35.794 7.046 1.00 26.41 270 MET A N 1
ATOM 2044 C CA . MET A 1 270 ? 23.951 35.392 8.446 1.00 26.41 270 MET A CA 1
ATOM 2045 C C . MET A 1 270 ? 25.364 35.740 8.963 1.00 26.41 270 MET A C 1
ATOM 2047 O O . MET A 1 270 ? 25.763 35.270 10.023 1.00 26.41 270 MET A O 1
ATOM 2051 N N . GLY A 1 271 ? 26.109 36.599 8.257 1.00 25.14 271 GLY A N 1
ATOM 2052 C CA . GLY A 1 271 ? 27.119 37.465 8.883 1.00 25.14 271 GLY A CA 1
ATOM 2053 C C . GLY A 1 271 ? 28.325 36.800 9.565 1.00 25.14 271 GLY A C 1
ATOM 2054 O O . GLY A 1 271 ? 28.663 37.177 10.684 1.00 25.14 271 GLY A O 1
ATOM 2055 N N . LEU A 1 272 ? 29.028 35.892 8.882 1.00 25.47 272 LEU A N 1
ATOM 2056 C CA . LEU A 1 272 ? 30.409 35.522 9.227 1.00 25.47 272 LEU A CA 1
ATOM 2057 C C . LEU A 1 272 ? 31.346 36.026 8.116 1.00 25.47 272 LEU A C 1
ATOM 2059 O O . LEU A 1 272 ? 31.371 35.469 7.021 1.00 25.47 272 LEU A O 1
ATOM 2063 N N . GLY A 1 273 ? 32.051 37.132 8.377 1.00 22.61 273 GLY A N 1
ATOM 2064 C CA . GLY A 1 273 ? 33.026 37.733 7.450 1.00 22.61 273 GLY A CA 1
ATOM 2065 C C . GLY A 1 273 ? 34.416 37.073 7.521 1.00 22.61 273 GLY A C 1
ATOM 2066 O O . GLY A 1 273 ? 34.599 36.110 8.256 1.00 22.61 273 GLY A O 1
ATOM 2067 N N . ALA A 1 274 ? 35.451 37.558 6.829 1.00 22.64 274 ALA A N 1
ATOM 2068 C CA . ALA A 1 274 ? 35.548 38.669 5.872 1.00 22.64 274 ALA A CA 1
ATOM 2069 C C . ALA A 1 274 ? 36.836 38.522 5.019 1.00 22.64 274 ALA A C 1
ATOM 2071 O O . ALA A 1 274 ? 37.730 37.779 5.408 1.00 22.64 274 ALA A O 1
ATOM 2072 N N . ALA A 1 275 ? 36.950 39.321 3.943 1.00 22.73 275 ALA A N 1
ATOM 2073 C CA . ALA A 1 275 ? 38.126 39.497 3.062 1.00 22.73 275 ALA A CA 1
ATOM 2074 C C . ALA A 1 275 ? 38.584 38.261 2.236 1.00 22.73 275 ALA A C 1
ATOM 2076 O O . ALA A 1 275 ? 38.444 37.123 2.655 1.00 22.73 275 ALA A O 1
ATOM 2077 N N . GLY A 1 276 ? 39.150 38.408 1.031 1.00 21.95 276 GLY A N 1
ATOM 2078 C CA . GLY A 1 276 ? 39.296 39.603 0.189 1.00 21.95 276 GLY A CA 1
ATOM 2079 C C . GLY A 1 276 ? 40.507 39.511 -0.756 1.00 21.95 276 GLY A C 1
ATOM 2080 O O . GLY A 1 276 ? 41.554 39.031 -0.345 1.00 21.95 276 GLY A O 1
ATOM 2081 N N . GLY A 1 277 ? 40.389 40.043 -1.980 1.00 21.62 277 GLY A N 1
ATOM 2082 C CA . GLY A 1 277 ? 41.553 40.515 -2.753 1.00 21.62 277 GLY A CA 1
ATOM 2083 C C . GLY A 1 277 ? 42.144 39.616 -3.855 1.00 21.62 277 GLY A C 1
ATOM 2084 O O . GLY A 1 277 ? 43.061 38.852 -3.609 1.00 21.62 277 GLY A O 1
ATOM 2085 N N . ALA A 1 278 ? 41.718 39.909 -5.090 1.00 21.72 278 ALA A N 1
ATOM 2086 C CA . ALA A 1 278 ? 42.558 40.153 -6.277 1.00 21.72 278 ALA A CA 1
ATOM 2087 C C . ALA A 1 278 ? 43.389 39.040 -6.971 1.00 21.72 278 ALA A C 1
ATOM 2089 O O . ALA A 1 278 ? 44.019 38.171 -6.384 1.00 21.72 278 ALA A O 1
ATOM 2090 N N . ILE A 1 279 ? 43.414 39.179 -8.302 1.00 23.27 279 ILE A N 1
ATOM 2091 C CA . ILE A 1 279 ? 44.153 38.411 -9.315 1.00 23.27 279 ILE A CA 1
ATOM 2092 C C . ILE A 1 279 ? 45.466 39.133 -9.657 1.00 23.27 279 ILE A C 1
ATOM 2094 O O . ILE A 1 279 ? 45.406 40.337 -9.898 1.00 23.27 279 ILE A O 1
ATOM 2098 N N . ALA A 1 280 ? 46.587 38.403 -9.787 1.00 20.95 280 ALA A N 1
ATOM 2099 C CA . ALA A 1 280 ? 47.682 38.603 -10.769 1.00 20.95 280 ALA A CA 1
ATOM 2100 C C . ALA A 1 280 ? 48.892 37.684 -10.457 1.00 20.95 280 ALA A C 1
ATOM 2102 O O . ALA A 1 280 ? 49.100 37.379 -9.290 1.00 20.95 280 ALA A O 1
ATOM 2103 N N . VAL A 1 281 ? 49.775 37.245 -11.373 1.00 21.02 281 VAL A N 1
ATOM 2104 C CA . VAL A 1 281 ? 49.801 37.106 -12.853 1.00 21.02 281 VAL A CA 1
ATOM 2105 C C . VAL A 1 281 ? 50.960 36.126 -13.196 1.00 21.02 281 VAL A C 1
ATOM 2107 O O . VAL A 1 281 ? 51.992 36.196 -12.545 1.00 21.02 281 VAL A O 1
ATOM 2110 N N . ALA A 1 282 ? 50.796 35.296 -14.243 1.00 21.08 282 ALA A N 1
ATOM 2111 C CA . ALA A 1 282 ? 51.809 34.564 -15.049 1.00 21.08 282 ALA A CA 1
ATOM 2112 C C . ALA A 1 282 ? 52.878 33.633 -14.403 1.00 21.08 282 ALA A C 1
ATOM 2114 O O . ALA A 1 282 ? 53.580 33.998 -13.469 1.00 21.08 282 ALA A O 1
ATOM 2115 N N . GLY A 1 283 ? 53.130 32.480 -15.055 1.00 19.83 283 GLY A N 1
ATOM 2116 C CA . GLY A 1 283 ? 54.400 31.742 -14.908 1.00 19.83 283 GLY A CA 1
ATOM 2117 C C . GLY A 1 283 ? 54.386 30.234 -15.222 1.00 19.83 283 GLY A C 1
ATOM 2118 O O . GLY A 1 283 ? 54.257 29.442 -14.305 1.00 19.83 283 GLY A O 1
ATOM 2119 N N . ALA A 1 284 ? 54.634 29.870 -16.489 1.00 20.94 284 ALA A N 1
ATOM 2120 C CA . ALA A 1 284 ? 55.176 28.582 -16.978 1.00 20.94 284 ALA A CA 1
ATOM 2121 C C . ALA A 1 284 ? 54.446 27.227 -16.727 1.00 20.94 284 ALA A C 1
ATOM 2123 O O . ALA A 1 284 ? 54.170 26.790 -15.617 1.00 20.94 284 ALA A O 1
ATOM 2124 N N . THR A 1 285 ? 54.265 26.492 -17.829 1.00 21.58 285 THR A N 1
ATOM 2125 C CA . THR A 1 285 ? 54.084 25.025 -17.941 1.00 21.58 285 THR A CA 1
ATOM 2126 C C . THR A 1 285 ? 55.428 24.271 -17.786 1.00 21.58 285 THR A C 1
ATOM 2128 O O . THR A 1 285 ? 56.455 24.949 -17.843 1.00 21.58 285 THR A O 1
ATOM 2131 N N . PRO A 1 286 ? 55.508 22.911 -17.755 1.00 33.53 286 PRO A N 1
ATOM 2132 C CA . PRO A 1 286 ? 54.448 21.880 -17.746 1.00 33.53 286 PRO A CA 1
ATOM 2133 C C . PRO A 1 286 ? 54.603 20.779 -16.655 1.00 33.53 286 PRO A C 1
ATOM 2135 O O . PRO A 1 286 ? 55.692 20.558 -16.135 1.00 33.53 286 PRO A O 1
ATOM 2138 N N . SER A 1 287 ? 53.539 19.994 -16.406 1.00 21.05 287 SER A N 1
ATOM 2139 C CA . SER A 1 287 ? 53.512 18.501 -16.448 1.00 21.05 287 SER A CA 1
ATOM 2140 C C . SER A 1 287 ? 52.454 17.857 -15.525 1.00 21.05 287 SER A C 1
ATOM 2142 O O . SER A 1 287 ? 52.270 18.275 -14.390 1.00 21.05 287 SER A O 1
ATOM 2144 N N . GLY A 1 288 ? 51.810 16.786 -16.019 1.00 23.66 288 GLY A N 1
ATOM 2145 C CA . GLY A 1 288 ? 51.255 15.681 -15.215 1.00 23.66 288 GLY A CA 1
ATOM 2146 C C . GLY A 1 288 ? 49.907 15.868 -14.490 1.00 23.66 288 GLY A C 1
ATOM 2147 O O . GLY A 1 288 ? 49.849 16.483 -13.435 1.00 23.66 288 GLY A O 1
ATOM 2148 N N . GLY A 1 289 ? 48.856 15.176 -14.962 1.00 23.84 289 GLY A N 1
ATOM 2149 C CA . GLY A 1 289 ? 47.698 14.805 -14.120 1.00 23.84 289 GLY A CA 1
ATOM 2150 C C . GLY A 1 289 ? 46.329 15.358 -14.536 1.00 23.84 289 GLY A C 1
ATOM 2151 O O . GLY A 1 289 ? 45.736 16.151 -13.813 1.00 23.84 289 GLY A O 1
ATOM 2152 N N . GLY A 1 290 ? 45.786 14.905 -15.670 1.00 22.06 290 GLY A N 1
ATOM 2153 C CA . GLY A 1 290 ? 44.417 15.229 -16.087 1.00 22.06 290 GLY A CA 1
ATOM 2154 C C . GLY A 1 290 ? 43.377 14.219 -15.592 1.00 22.06 290 GLY A C 1
ATOM 2155 O O . GLY A 1 290 ? 43.103 13.242 -16.282 1.00 22.06 290 GLY A O 1
ATOM 2156 N N . THR A 1 291 ? 42.747 14.468 -14.441 1.00 23.45 291 THR A N 1
ATOM 2157 C CA . THR A 1 291 ? 41.508 13.783 -14.024 1.00 23.45 291 THR A CA 1
ATOM 2158 C C . THR A 1 291 ? 40.285 14.633 -14.377 1.00 23.45 291 THR A C 1
ATOM 2160 O O . THR A 1 291 ? 39.870 15.511 -13.623 1.00 23.45 291 THR A O 1
ATOM 2163 N N . ALA A 1 292 ? 39.677 14.375 -15.537 1.00 23.02 292 ALA A N 1
ATOM 2164 C CA . ALA A 1 292 ? 38.410 15.000 -15.918 1.00 23.02 292 ALA A CA 1
ATOM 2165 C C . ALA A 1 292 ? 37.225 14.236 -15.298 1.00 23.02 292 ALA A C 1
ATOM 2167 O O . ALA A 1 292 ? 37.057 13.037 -15.519 1.00 23.02 292 ALA A O 1
ATOM 2168 N N . ALA A 1 293 ? 36.402 14.928 -14.507 1.00 22.09 293 ALA A N 1
ATOM 2169 C CA . ALA A 1 293 ? 35.286 14.321 -13.788 1.00 22.09 293 ALA A CA 1
ATOM 2170 C C . ALA A 1 293 ? 34.134 13.920 -14.729 1.00 22.09 293 ALA A C 1
ATOM 2172 O O . ALA A 1 293 ? 33.510 14.767 -15.371 1.00 22.09 293 ALA A O 1
ATOM 2173 N N . ALA A 1 294 ? 33.811 12.626 -14.763 1.00 23.55 294 ALA A N 1
ATOM 2174 C CA . ALA A 1 294 ? 32.657 12.105 -15.486 1.00 23.55 294 ALA A CA 1
ATOM 2175 C C . ALA A 1 294 ? 31.348 12.452 -14.754 1.00 23.55 294 ALA A C 1
ATOM 2177 O O . ALA A 1 294 ? 31.119 12.010 -13.628 1.00 23.55 294 ALA A O 1
ATOM 2178 N N . ASN A 1 295 ? 30.463 13.211 -15.407 1.00 24.69 295 ASN A N 1
ATOM 2179 C CA . ASN A 1 295 ? 29.127 13.487 -14.879 1.00 24.69 295 ASN A CA 1
ATOM 2180 C C . ASN A 1 295 ? 28.188 12.301 -15.141 1.00 24.69 295 ASN A C 1
ATOM 2182 O O . ASN A 1 295 ? 27.824 11.997 -16.279 1.00 24.69 295 ASN A O 1
ATOM 2186 N N . THR A 1 296 ? 27.785 11.641 -14.061 1.00 27.88 296 THR A N 1
ATOM 2187 C CA . THR A 1 296 ? 26.938 10.449 -14.049 1.00 27.88 296 THR A CA 1
ATOM 2188 C C . THR A 1 296 ? 25.496 10.747 -14.472 1.00 27.88 296 THR A C 1
ATOM 2190 O O . THR A 1 296 ? 24.771 11.491 -13.814 1.00 27.88 296 THR A O 1
ATOM 2193 N N . LYS A 1 297 ? 25.029 10.078 -15.535 1.00 24.38 297 LYS A N 1
ATOM 2194 C CA . LYS A 1 297 ? 23.596 9.839 -15.773 1.00 24.38 297 LYS A CA 1
ATOM 2195 C C . LYS A 1 297 ? 23.279 8.364 -15.551 1.00 24.38 297 LYS A C 1
ATOM 2197 O O . LYS A 1 297 ? 23.925 7.489 -16.116 1.00 24.38 297 LYS A O 1
ATOM 2202 N N . VAL A 1 298 ? 22.279 8.136 -14.704 1.00 25.34 298 VAL A N 1
ATOM 2203 C CA . VAL A 1 298 ? 21.755 6.837 -14.260 1.00 25.34 298 VAL A CA 1
ATOM 2204 C C . VAL A 1 298 ? 21.436 5.924 -15.456 1.00 25.34 298 VAL A C 1
ATOM 2206 O O . VAL A 1 298 ? 20.769 6.345 -16.399 1.00 25.34 298 VAL A O 1
ATOM 2209 N N . ILE A 1 299 ? 21.931 4.679 -15.429 1.00 28.48 299 ILE A N 1
ATOM 2210 C CA . ILE A 1 299 ? 21.948 3.776 -16.595 1.00 28.48 299 ILE A CA 1
ATOM 2211 C C . ILE A 1 299 ? 20.932 2.634 -16.443 1.00 28.48 299 ILE A C 1
ATOM 2213 O O . ILE A 1 299 ? 21.296 1.502 -16.109 1.00 28.48 299 ILE A O 1
ATOM 2217 N N . THR A 1 300 ? 19.670 2.902 -16.776 1.00 30.84 300 THR A N 1
ATOM 2218 C CA . THR A 1 300 ? 18.589 1.898 -16.888 1.00 30.84 300 THR A CA 1
ATOM 2219 C C . THR A 1 300 ? 18.426 1.311 -18.302 1.00 30.84 300 THR A C 1
ATOM 2221 O O . THR A 1 300 ? 17.584 0.443 -18.519 1.00 30.84 300 THR A O 1
ATOM 2224 N N . ASN A 1 301 ? 19.237 1.746 -19.274 1.00 32.78 301 ASN A N 1
ATOM 2225 C CA . ASN A 1 301 ? 19.052 1.433 -20.694 1.00 32.78 301 ASN A CA 1
ATOM 2226 C C . ASN A 1 301 ? 19.880 0.201 -21.168 1.00 32.78 301 ASN A C 1
ATOM 2228 O O . ASN A 1 301 ? 21.093 0.164 -20.918 1.00 32.78 301 ASN A O 1
ATOM 2232 N N . PRO A 1 302 ? 19.277 -0.774 -21.892 1.00 34.50 302 PRO A N 1
ATOM 2233 C CA . PRO A 1 302 ? 19.974 -1.790 -22.698 1.00 34.50 302 PRO A CA 1
ATOM 2234 C C . PRO A 1 302 ? 21.035 -1.258 -23.676 1.00 34.50 302 PRO A C 1
ATOM 2236 O O . PRO A 1 302 ? 21.923 -2.019 -24.055 1.00 34.50 302 PRO A O 1
ATOM 2239 N N . ALA A 1 303 ? 21.018 0.041 -23.998 1.00 33.53 303 ALA A N 1
ATOM 2240 C CA . ALA A 1 303 ? 22.138 0.767 -24.604 1.00 33.53 303 ALA A CA 1
ATOM 2241 C C . ALA A 1 303 ? 23.504 0.405 -24.007 1.00 33.53 303 ALA A C 1
ATOM 2243 O O . ALA A 1 303 ? 24.494 0.370 -24.722 1.00 33.53 303 ALA A O 1
ATOM 2244 N N . ALA A 1 304 ? 23.578 0.111 -22.703 1.00 34.09 304 ALA A N 1
ATOM 2245 C CA . ALA A 1 304 ? 24.833 -0.232 -22.038 1.00 34.09 304 ALA A CA 1
ATOM 2246 C C . ALA A 1 304 ? 25.474 -1.522 -22.583 1.00 34.09 304 ALA A C 1
ATOM 2248 O O . ALA A 1 304 ? 26.680 -1.528 -22.809 1.00 34.09 304 ALA A O 1
ATOM 2249 N N . LEU A 1 305 ? 24.678 -2.556 -22.885 1.00 37.12 305 LEU A N 1
ATOM 2250 C CA . LEU A 1 305 ? 25.156 -3.784 -23.542 1.00 37.12 305 LEU A CA 1
ATOM 2251 C C . LEU A 1 305 ? 25.592 -3.508 -24.988 1.00 37.12 305 LEU A C 1
ATOM 2253 O O . LEU A 1 305 ? 26.533 -4.112 -25.493 1.00 37.12 305 LEU A O 1
ATOM 2257 N N . LEU A 1 306 ? 24.953 -2.541 -25.651 1.00 36.56 306 LEU A N 1
ATOM 2258 C CA . LEU A 1 306 ? 25.341 -2.069 -26.983 1.00 36.56 306 LEU A CA 1
ATOM 2259 C C . LEU A 1 306 ? 26.535 -1.091 -26.953 1.00 36.56 306 LEU A C 1
ATOM 2261 O O . LEU A 1 306 ? 27.207 -0.904 -27.967 1.00 36.56 306 LEU A O 1
ATOM 2265 N N . HIS A 1 307 ? 26.865 -0.538 -25.785 1.00 36.25 307 HIS A N 1
ATOM 2266 C CA . HIS A 1 307 ? 28.024 0.314 -25.531 1.00 36.25 307 HIS A CA 1
ATOM 2267 C C . HIS A 1 307 ? 29.252 -0.504 -25.099 1.00 36.25 307 HIS A C 1
ATOM 2269 O O . HIS A 1 307 ? 30.358 -0.177 -25.520 1.00 36.25 307 HIS A O 1
ATOM 2275 N N . THR A 1 308 ? 29.088 -1.594 -24.335 1.00 36.75 308 THR A N 1
ATOM 2276 C CA . THR A 1 308 ? 30.149 -2.601 -24.115 1.00 36.75 308 THR A CA 1
ATOM 2277 C C . THR A 1 308 ? 30.418 -3.411 -25.386 1.00 36.75 308 THR A C 1
ATOM 2279 O O . THR A 1 308 ? 31.563 -3.768 -25.668 1.00 36.75 308 THR A O 1
ATOM 2282 N N . PHE A 1 309 ? 29.394 -3.617 -26.220 1.00 36.78 309 PHE A N 1
ATOM 2283 C CA . PHE A 1 309 ? 29.550 -4.070 -27.602 1.00 36.78 309 PHE A CA 1
ATOM 2284 C C . PHE A 1 309 ? 30.283 -3.031 -28.462 1.00 36.78 309 PHE A C 1
ATOM 2286 O O . PHE A 1 309 ? 31.265 -3.373 -29.113 1.00 36.78 309 PHE A O 1
ATOM 2293 N N . GLY A 1 310 ? 29.869 -1.761 -28.407 1.00 35.56 310 GLY A N 1
ATOM 2294 C CA . GLY A 1 310 ? 30.503 -0.651 -29.117 1.00 35.56 310 GLY A CA 1
ATOM 2295 C C . GLY A 1 310 ? 31.996 -0.525 -28.819 1.00 35.56 310 GLY A C 1
ATOM 2296 O O . GLY A 1 310 ? 32.786 -0.483 -29.752 1.00 35.56 310 GLY A O 1
ATOM 2297 N N . THR A 1 311 ? 32.403 -0.564 -27.548 1.00 37.44 311 THR A N 1
ATOM 2298 C CA . THR A 1 311 ? 33.815 -0.427 -27.147 1.00 37.44 311 THR A CA 1
ATOM 2299 C C . THR A 1 311 ? 34.658 -1.675 -27.435 1.00 37.44 311 THR A C 1
ATOM 2301 O O . THR A 1 311 ? 35.840 -1.543 -27.746 1.00 37.44 311 THR A O 1
ATOM 2304 N N . ARG A 1 312 ? 34.084 -2.890 -27.395 1.00 34.91 312 ARG A N 1
ATOM 2305 C CA . ARG A 1 312 ? 34.781 -4.117 -27.843 1.00 34.91 312 ARG A CA 1
ATOM 2306 C C . ARG A 1 312 ? 34.918 -4.194 -29.365 1.00 34.91 312 ARG A C 1
ATOM 2308 O O . ARG A 1 312 ? 35.955 -4.633 -29.849 1.00 34.91 312 ARG A O 1
ATOM 2315 N N . VAL A 1 313 ? 33.907 -3.747 -30.110 1.00 39.50 313 VAL A N 1
ATOM 2316 C CA . VAL A 1 313 ? 33.961 -3.625 -31.576 1.00 39.50 313 VAL A CA 1
ATOM 2317 C C . VAL A 1 313 ? 34.943 -2.526 -31.986 1.00 39.50 313 VAL A C 1
ATOM 2319 O O . VAL A 1 313 ? 35.709 -2.735 -32.916 1.00 39.50 313 VAL A O 1
ATOM 2322 N N . GLN A 1 314 ? 34.995 -1.413 -31.251 1.00 35.78 314 GLN A N 1
ATOM 2323 C CA . GLN A 1 314 ? 35.961 -0.333 -31.454 1.00 35.78 314 GLN A CA 1
ATOM 2324 C C . GLN A 1 314 ? 37.403 -0.809 -31.215 1.00 35.78 314 GLN A C 1
ATOM 2326 O O . GLN A 1 314 ? 38.204 -0.717 -32.134 1.00 35.78 314 GLN A O 1
ATOM 2331 N N . LYS A 1 315 ? 37.708 -1.478 -30.092 1.00 36.91 315 LYS A N 1
ATOM 2332 C CA . LYS A 1 315 ? 39.043 -2.082 -29.868 1.00 36.91 315 LYS A CA 1
ATOM 2333 C C . LYS A 1 315 ? 39.428 -3.175 -30.876 1.00 36.91 315 LYS A C 1
ATOM 2335 O O . LYS A 1 315 ? 40.611 -3.390 -31.119 1.00 36.91 315 LYS A O 1
ATOM 2340 N N . GLY A 1 316 ? 38.450 -3.877 -31.454 1.00 35.97 316 GLY A N 1
ATOM 2341 C CA . GLY A 1 316 ? 38.678 -4.847 -32.533 1.00 35.97 316 GLY A CA 1
ATOM 2342 C C . GLY A 1 316 ? 38.837 -4.219 -33.925 1.00 35.97 316 GLY A C 1
ATOM 2343 O O . GLY A 1 316 ? 39.386 -4.863 -34.815 1.00 35.97 316 GLY A O 1
ATOM 2344 N N . LEU A 1 317 ? 38.367 -2.982 -34.120 1.00 37.06 317 LEU A N 1
ATOM 2345 C CA . LEU A 1 317 ? 38.502 -2.211 -35.361 1.00 37.06 317 LEU A CA 1
ATOM 2346 C C . LEU A 1 317 ? 39.716 -1.279 -35.348 1.00 37.06 317 LEU A C 1
ATOM 2348 O O . LEU A 1 317 ? 40.315 -1.100 -36.399 1.00 37.06 317 LEU A O 1
ATOM 2352 N N . GLU A 1 318 ? 40.140 -0.778 -34.187 1.00 38.06 318 GLU A N 1
ATOM 2353 C CA . GLU A 1 318 ? 41.412 -0.059 -34.012 1.00 38.06 318 GLU A CA 1
ATOM 2354 C C . GLU A 1 318 ? 42.592 -0.922 -34.511 1.00 38.06 318 GLU A C 1
ATOM 2356 O O . GLU A 1 318 ? 43.443 -0.442 -35.247 1.00 38.06 318 GLU A O 1
ATOM 2361 N N . GLN A 1 319 ? 42.570 -2.240 -34.266 1.00 37.16 319 GLN A N 1
ATOM 2362 C CA . GLN A 1 319 ? 43.560 -3.199 -34.801 1.00 37.16 319 GLN A CA 1
ATOM 2363 C C . GLN A 1 319 ? 43.409 -3.525 -36.306 1.00 37.16 319 GLN A C 1
ATOM 2365 O O . GLN A 1 319 ? 44.136 -4.366 -36.841 1.00 37.16 319 GLN A O 1
ATOM 2370 N N . LEU A 1 320 ? 42.441 -2.910 -36.990 1.00 35.03 320 LEU A N 1
ATOM 2371 C CA . LEU A 1 320 ? 42.075 -3.169 -38.388 1.00 35.03 320 LEU A CA 1
ATOM 2372 C C . LEU A 1 320 ? 42.018 -1.890 -39.246 1.00 35.03 320 LEU A C 1
ATOM 2374 O O . LEU A 1 320 ? 41.924 -1.998 -40.469 1.00 35.03 320 LEU A O 1
ATOM 2378 N N . GLU A 1 321 ? 42.113 -0.705 -38.635 1.00 37.22 321 GLU A N 1
ATOM 2379 C CA . GLU A 1 321 ? 42.280 0.579 -39.330 1.00 37.22 321 GLU A CA 1
ATOM 2380 C C . GLU A 1 321 ? 43.765 0.869 -39.668 1.00 37.22 321 GLU A C 1
ATOM 2382 O O . GLU A 1 321 ? 44.024 1.457 -40.715 1.00 37.22 321 GLU A O 1
ATOM 2387 N N . ASP A 1 322 ? 44.729 0.286 -38.936 1.00 36.06 322 ASP A N 1
ATOM 2388 C CA . ASP A 1 322 ? 46.198 0.341 -39.166 1.00 36.06 322 ASP A CA 1
ATOM 2389 C C . ASP A 1 322 ? 46.713 -0.331 -40.475 1.00 36.06 322 ASP A C 1
ATOM 2391 O O . ASP A 1 322 ? 47.897 -0.641 -40.614 1.00 36.06 322 ASP A O 1
ATOM 2395 N N . LYS A 1 323 ? 45.846 -0.636 -41.454 1.00 39.44 323 LYS A N 1
ATOM 2396 C CA . LYS A 1 323 ? 46.221 -1.331 -42.712 1.00 39.44 323 LYS A CA 1
ATOM 2397 C C . LYS A 1 323 ? 45.627 -0.708 -43.977 1.00 39.44 323 LYS A C 1
ATOM 2399 O O . LYS A 1 323 ? 45.266 -1.421 -44.917 1.00 39.44 323 LYS A O 1
ATOM 2404 N N . LEU A 1 324 ? 45.505 0.617 -43.996 1.00 32.16 324 LEU A N 1
ATOM 2405 C CA . LEU A 1 324 ? 44.936 1.371 -45.120 1.00 32.16 324 LEU A CA 1
ATOM 2406 C C . LEU A 1 324 ? 45.815 2.512 -45.661 1.00 32.16 324 LEU A C 1
ATOM 2408 O O . LEU A 1 324 ? 45.384 3.161 -46.610 1.00 32.16 324 LEU A O 1
ATOM 2412 N N . GLU A 1 325 ? 47.014 2.735 -45.111 1.00 38.62 325 GLU A N 1
ATOM 2413 C CA . GLU A 1 325 ? 47.892 3.858 -45.500 1.00 38.62 325 GLU A CA 1
ATOM 2414 C C . GLU A 1 325 ? 48.913 3.564 -46.607 1.00 38.62 325 GLU A C 1
ATOM 2416 O O . GLU A 1 325 ? 49.444 4.505 -47.190 1.00 38.62 325 GLU A O 1
ATOM 2421 N N . ASP A 1 326 ? 49.167 2.301 -46.958 1.00 39.81 326 ASP A N 1
ATOM 2422 C CA . ASP A 1 326 ? 50.124 1.995 -48.024 1.00 39.81 326 ASP A CA 1
ATOM 2423 C C . ASP A 1 326 ? 49.506 2.028 -49.435 1.00 39.81 326 ASP A C 1
ATOM 2425 O O . ASP A 1 326 ? 48.385 1.569 -49.679 1.00 39.81 326 ASP A O 1
ATOM 2429 N N . ILE A 1 327 ? 50.361 2.448 -50.377 1.00 31.08 327 ILE A N 1
ATOM 2430 C CA . ILE A 1 327 ? 50.239 2.459 -51.845 1.00 31.08 327 ILE A CA 1
ATOM 2431 C C . ILE A 1 327 ? 49.228 3.462 -52.462 1.00 31.08 327 ILE A C 1
ATOM 2433 O O . ILE A 1 327 ? 48.058 3.142 -52.673 1.00 31.08 327 ILE A O 1
ATOM 2437 N N . PHE A 1 328 ? 49.693 4.653 -52.875 1.00 31.28 328 PHE A N 1
ATOM 2438 C CA . PHE A 1 328 ? 50.191 4.927 -54.246 1.00 31.28 328 PHE A CA 1
ATOM 2439 C C . PHE A 1 328 ? 50.608 6.404 -54.425 1.00 31.28 328 PHE A C 1
ATOM 2441 O O . PHE A 1 328 ? 49.910 7.307 -53.977 1.00 31.28 328 PHE A O 1
ATOM 2448 N N . ASP A 1 329 ? 51.730 6.620 -55.116 1.00 29.03 329 ASP A N 1
ATOM 2449 C CA . ASP A 1 329 ? 52.343 7.931 -55.382 1.00 29.03 329 ASP A CA 1
ATOM 2450 C C . ASP A 1 329 ? 52.026 8.460 -56.803 1.00 29.03 329 ASP A C 1
ATOM 2452 O O . ASP A 1 329 ? 51.586 7.697 -57.663 1.00 29.03 329 ASP A O 1
ATOM 2456 N N . SER A 1 330 ? 52.265 9.763 -57.001 1.00 31.58 330 SER A N 1
ATOM 2457 C CA . SER A 1 330 ? 52.468 10.536 -58.255 1.00 31.58 330 SER A CA 1
ATOM 2458 C C . SER A 1 330 ? 52.138 9.932 -59.645 1.00 31.58 330 SER A C 1
ATOM 2460 O O . SER A 1 330 ? 52.715 8.920 -60.037 1.00 31.58 330 SER A O 1
ATOM 2462 N N . ASP A 1 331 ? 51.414 10.680 -60.500 1.00 24.59 331 ASP A N 1
ATOM 2463 C CA . ASP A 1 331 ? 52.088 11.533 -61.514 1.00 24.59 331 ASP A CA 1
ATOM 2464 C C . ASP A 1 331 ? 51.152 12.475 -62.317 1.00 24.59 331 ASP A C 1
ATOM 2466 O O . ASP A 1 331 ? 49.925 12.448 -62.185 1.00 24.59 331 ASP A O 1
ATOM 2470 N N . SER A 1 332 ? 51.777 13.370 -63.094 1.00 31.14 332 SER A N 1
ATOM 2471 C CA . SER A 1 332 ? 51.210 14.404 -63.979 1.00 31.14 332 SER A CA 1
ATOM 2472 C C . SER A 1 332 ? 50.493 13.809 -65.224 1.00 31.14 332 SER A C 1
ATOM 2474 O O . SER A 1 332 ? 50.584 12.619 -65.498 1.00 31.14 332 SER A O 1
ATOM 2476 N N . ASP A 1 333 ? 49.682 14.522 -66.018 1.00 26.53 333 ASP A N 1
ATOM 2477 C CA . ASP A 1 333 ? 50.041 15.767 -66.704 1.00 26.53 333 ASP A CA 1
ATOM 2478 C C . ASP A 1 333 ? 48.860 16.533 -67.326 1.00 26.53 333 ASP A C 1
ATOM 2480 O O . ASP A 1 333 ? 47.732 16.048 -67.428 1.00 26.53 333 ASP A O 1
ATOM 2484 N N . SER A 1 334 ? 49.148 17.764 -67.752 1.00 37.94 334 SER A N 1
ATOM 2485 C CA . SER A 1 334 ? 48.227 18.620 -68.504 1.00 37.94 334 SER A CA 1
ATOM 2486 C C . SER A 1 334 ? 48.250 18.325 -70.003 1.00 37.94 334 SER A C 1
ATOM 2488 O O . SER A 1 334 ? 49.337 18.233 -70.566 1.00 37.94 334 SER A O 1
ATOM 2490 N N . ASP A 1 335 ? 47.101 18.403 -70.682 1.00 27.58 335 ASP A N 1
ATOM 2491 C CA . ASP A 1 335 ? 47.094 19.033 -72.008 1.00 27.58 335 ASP A CA 1
ATOM 2492 C C . ASP A 1 335 ? 45.752 19.697 -72.367 1.00 27.58 335 ASP A C 1
ATOM 2494 O O . ASP A 1 335 ? 44.775 19.626 -71.620 1.00 27.58 335 ASP A O 1
ATOM 2498 N N . ASN A 1 336 ? 45.752 20.476 -73.449 1.00 30.23 336 ASN A N 1
ATOM 2499 C CA . ASN A 1 336 ? 45.023 21.740 -73.490 1.00 30.23 336 ASN A CA 1
ATOM 2500 C C . ASN A 1 336 ? 44.072 21.888 -74.704 1.00 30.23 336 ASN A C 1
ATOM 2502 O O . ASN A 1 336 ? 44.423 21.503 -75.817 1.00 30.23 336 ASN A O 1
ATOM 2506 N N . ARG A 1 337 ? 42.962 22.630 -74.490 1.00 31.52 337 ARG A N 1
ATOM 2507 C CA . ARG A 1 337 ? 42.103 23.383 -75.456 1.00 31.52 337 ARG A CA 1
ATOM 2508 C C . ARG A 1 337 ? 40.679 22.879 -75.771 1.00 31.52 337 ARG A C 1
ATOM 2510 O O . ARG A 1 337 ? 40.411 22.318 -76.826 1.00 31.52 337 ARG A O 1
ATOM 2517 N N . SER A 1 338 ? 39.734 23.403 -74.991 1.00 37.00 338 SER A N 1
ATOM 2518 C CA . SER A 1 338 ? 38.548 24.136 -75.491 1.00 37.00 338 SER A CA 1
ATOM 2519 C C . SER A 1 338 ? 38.232 25.294 -74.522 1.00 37.00 338 SER A C 1
ATOM 2521 O O . SER A 1 338 ? 37.142 25.447 -73.986 1.00 37.00 338 SER A O 1
ATOM 2523 N N . MET A 1 339 ? 39.277 26.053 -74.186 1.00 44.84 339 MET A N 1
ATOM 2524 C CA . MET A 1 339 ? 39.529 26.511 -72.814 1.00 44.84 339 MET A CA 1
ATOM 2525 C C . MET A 1 339 ? 39.638 28.041 -72.714 1.00 44.84 339 MET A C 1
ATOM 2527 O O . MET A 1 339 ? 40.716 28.572 -72.473 1.00 44.84 339 MET A O 1
ATOM 2531 N N . ALA A 1 340 ? 38.521 28.746 -72.920 1.00 42.53 340 ALA A N 1
ATOM 2532 C CA . ALA A 1 340 ? 38.431 30.197 -72.690 1.00 42.53 340 ALA A CA 1
ATOM 2533 C C . ALA A 1 340 ? 37.387 30.541 -71.615 1.00 42.53 340 ALA A C 1
ATOM 2535 O O . ALA A 1 340 ? 37.732 31.141 -70.609 1.00 42.53 340 ALA A O 1
ATOM 2536 N N . THR A 1 341 ? 36.140 30.090 -71.768 1.00 52.69 341 THR A N 1
ATOM 2537 C CA . THR A 1 341 ? 35.069 30.316 -70.776 1.00 52.69 341 THR A CA 1
ATOM 2538 C C . THR A 1 341 ? 35.020 29.225 -69.702 1.00 52.69 341 THR A C 1
ATOM 2540 O O . THR A 1 341 ? 34.868 29.518 -68.520 1.00 52.69 341 THR A O 1
ATOM 2543 N N . GLU A 1 342 ? 35.213 27.961 -70.087 1.00 56.81 342 GLU A N 1
ATOM 2544 C CA . GLU A 1 342 ? 35.228 26.817 -69.160 1.00 56.81 342 GLU A CA 1
ATOM 2545 C C . GLU A 1 342 ? 36.473 26.828 -68.254 1.00 56.81 342 GLU A C 1
ATOM 2547 O O . GLU A 1 342 ? 36.384 26.588 -67.050 1.00 56.81 342 GLU A O 1
ATOM 2552 N N . ALA A 1 343 ? 37.632 27.192 -68.814 1.00 60.72 343 ALA A N 1
ATOM 2553 C CA . ALA A 1 343 ? 38.900 27.271 -68.088 1.00 60.72 343 ALA A CA 1
ATOM 2554 C C . ALA A 1 343 ? 38.917 28.378 -67.028 1.00 60.72 343 ALA A C 1
ATOM 2556 O O . ALA A 1 343 ? 39.418 28.156 -65.928 1.00 60.72 343 ALA A O 1
ATOM 2557 N N . GLU A 1 344 ? 38.338 29.546 -67.329 1.00 64.31 344 GLU A N 1
ATOM 2558 C CA . GLU A 1 344 ? 38.124 30.600 -66.332 1.00 64.31 344 GLU A CA 1
ATOM 2559 C C . GLU A 1 344 ? 37.188 30.117 -65.215 1.00 64.31 344 GLU A C 1
ATOM 2561 O O . GLU A 1 344 ? 37.468 30.361 -64.043 1.00 64.31 344 GLU A O 1
ATOM 2566 N N . GLY A 1 345 ? 36.135 29.357 -65.542 1.00 67.12 345 GLY A N 1
ATOM 2567 C CA . GLY A 1 345 ? 35.257 28.715 -64.559 1.00 67.12 345 GLY A CA 1
ATOM 2568 C C . GLY A 1 345 ? 36.011 27.808 -63.577 1.00 67.12 345 GLY A C 1
ATOM 2569 O O . GLY A 1 345 ? 35.933 28.008 -62.361 1.00 67.12 345 GLY A O 1
ATOM 2570 N N . PHE A 1 346 ? 36.802 26.856 -64.087 1.00 76.12 346 PHE A N 1
ATOM 2571 C CA . PHE A 1 346 ? 37.617 25.973 -63.243 1.00 76.12 346 PHE A CA 1
ATOM 2572 C C . PHE A 1 346 ? 38.704 26.737 -62.471 1.00 76.12 346 PHE A C 1
ATOM 2574 O O . PHE A 1 346 ? 38.887 26.495 -61.277 1.00 76.12 346 PHE A O 1
ATOM 2581 N N . ALA A 1 347 ? 39.395 27.693 -63.100 1.00 75.62 347 ALA A N 1
ATOM 2582 C CA . ALA A 1 347 ? 40.429 28.498 -62.448 1.00 75.62 347 ALA A CA 1
ATOM 2583 C C . ALA A 1 347 ? 39.866 29.368 -61.310 1.00 75.62 347 ALA A C 1
ATOM 2585 O O . ALA A 1 347 ? 40.481 29.465 -60.246 1.00 75.62 347 ALA A O 1
ATOM 2586 N N . ASN A 1 348 ? 38.671 29.941 -61.483 1.00 74.12 348 ASN A N 1
ATOM 2587 C CA . ASN A 1 348 ? 37.977 30.696 -60.440 1.00 74.12 348 ASN A CA 1
ATOM 2588 C C . ASN A 1 348 ? 37.592 29.795 -59.256 1.00 74.12 348 ASN A C 1
ATOM 2590 O O . ASN A 1 348 ? 37.858 30.151 -58.103 1.00 74.12 348 ASN A O 1
ATOM 2594 N N . ALA A 1 349 ? 37.058 28.596 -59.515 1.00 77.75 349 ALA A N 1
ATOM 2595 C CA . ALA A 1 349 ? 36.793 27.612 -58.465 1.00 77.75 349 ALA A CA 1
ATOM 2596 C C . ALA A 1 349 ? 38.077 27.207 -57.713 1.00 77.75 349 ALA A C 1
ATOM 2598 O O . ALA A 1 349 ? 38.096 27.199 -56.480 1.00 77.75 349 ALA A O 1
ATOM 2599 N N . MET A 1 350 ? 39.180 26.952 -58.426 1.00 84.00 350 MET A N 1
ATOM 2600 C CA . MET A 1 350 ? 40.473 26.627 -57.807 1.00 84.00 350 MET A CA 1
ATOM 2601 C C . MET A 1 350 ? 41.087 27.813 -57.043 1.00 84.00 350 MET A C 1
ATOM 2603 O O . MET A 1 350 ? 41.725 27.604 -56.014 1.00 84.00 350 MET A O 1
ATOM 2607 N N . SER A 1 351 ? 40.843 29.061 -57.456 1.00 79.56 351 SER A N 1
ATOM 2608 C CA . SER A 1 351 ? 41.246 30.251 -56.689 1.00 79.56 351 SER A CA 1
ATOM 2609 C C . SER A 1 351 ? 40.478 30.378 -55.366 1.00 79.56 351 SER A C 1
ATOM 2611 O O . SER A 1 351 ? 41.039 30.807 -54.357 1.00 79.56 351 SER A O 1
ATOM 2613 N N . HIS A 1 352 ? 39.205 29.968 -55.327 1.00 78.69 352 HIS A N 1
ATOM 2614 C CA . HIS A 1 352 ? 38.458 29.853 -54.071 1.00 78.69 352 HIS A CA 1
ATOM 2615 C C . HIS A 1 352 ? 38.965 28.695 -53.196 1.00 78.69 352 HIS A C 1
ATOM 2617 O O . HIS A 1 352 ? 39.082 28.875 -51.983 1.00 78.69 352 HIS A O 1
ATOM 2623 N N . LEU A 1 353 ? 39.341 27.557 -53.792 1.00 81.50 353 LEU A N 1
ATOM 2624 C CA . LEU A 1 353 ? 39.956 26.424 -53.086 1.00 81.50 353 LEU A CA 1
ATOM 2625 C C . LEU A 1 353 ? 41.298 26.810 -52.433 1.00 81.50 353 LEU A C 1
ATOM 2627 O O . LEU A 1 353 ? 41.485 26.584 -51.242 1.00 81.50 353 LEU A O 1
ATOM 2631 N N . GLN A 1 354 ? 42.186 27.494 -53.163 1.00 80.56 354 GLN A N 1
ATOM 2632 C CA . GLN A 1 354 ? 43.463 28.025 -52.647 1.00 80.56 354 GLN A CA 1
ATOM 2633 C C . GLN A 1 354 ? 43.300 29.031 -51.495 1.00 80.56 354 GLN A C 1
ATOM 2635 O O . GLN A 1 354 ? 44.241 29.278 -50.746 1.00 80.56 354 GLN A O 1
ATOM 2640 N N . ARG A 1 355 ? 42.111 29.629 -51.354 1.00 81.12 355 ARG A N 1
ATOM 2641 C CA . ARG A 1 355 ? 41.743 30.535 -50.257 1.00 81.12 355 ARG A CA 1
ATOM 2642 C C . ARG A 1 355 ? 40.939 29.828 -49.161 1.00 81.12 355 ARG A C 1
ATOM 2644 O O . ARG A 1 355 ? 40.227 30.509 -48.430 1.00 81.12 355 ARG A O 1
ATOM 2651 N N . ASP A 1 356 ? 40.980 28.497 -49.090 1.00 80.81 356 ASP A N 1
ATOM 2652 C CA . ASP A 1 356 ? 40.289 27.674 -48.084 1.00 80.81 356 ASP A CA 1
ATOM 2653 C C . ASP A 1 356 ? 38.737 27.822 -48.084 1.00 80.81 356 ASP A C 1
ATOM 2655 O O . ASP A 1 356 ? 38.017 27.442 -47.152 1.00 80.81 356 ASP A O 1
ATOM 2659 N N . ASN A 1 357 ? 38.180 28.349 -49.184 1.00 83.44 357 ASN A N 1
ATOM 2660 C CA . ASN A 1 357 ? 36.751 28.621 -49.377 1.00 83.44 357 ASN A CA 1
ATOM 2661 C C . ASN A 1 357 ? 36.052 27.487 -50.155 1.00 83.44 357 ASN A C 1
ATOM 2663 O O . ASN A 1 357 ? 35.370 27.715 -51.158 1.00 83.44 357 ASN A O 1
ATOM 2667 N N . HIS A 1 358 ? 36.210 26.252 -49.669 1.00 84.12 358 HIS A N 1
ATOM 2668 C CA . HIS A 1 358 ? 35.743 25.010 -50.309 1.00 84.12 358 HIS A CA 1
ATOM 2669 C C . HIS A 1 358 ? 34.270 25.026 -50.735 1.00 84.12 358 HIS A C 1
ATOM 2671 O O . HIS A 1 358 ? 33.946 24.597 -51.838 1.00 84.12 358 HIS A O 1
ATOM 2677 N N . ARG A 1 359 ? 33.360 25.567 -49.908 1.00 86.69 359 ARG A N 1
ATOM 2678 C CA . ARG A 1 359 ? 31.921 25.609 -50.241 1.00 86.69 359 ARG A CA 1
ATOM 2679 C C . ARG A 1 359 ? 31.627 26.522 -51.429 1.00 86.69 359 ARG A C 1
ATOM 2681 O O . ARG A 1 359 ? 30.784 26.196 -52.258 1.00 86.69 359 ARG A O 1
ATOM 2688 N N . THR A 1 360 ? 32.341 27.639 -51.529 1.00 81.62 360 THR A N 1
ATOM 2689 C CA . THR A 1 360 ? 32.236 28.565 -52.660 1.00 81.62 360 THR A CA 1
ATOM 2690 C C . THR A 1 360 ? 32.823 27.932 -53.918 1.00 81.62 360 THR A C 1
ATOM 2692 O O . THR A 1 360 ? 32.182 27.981 -54.962 1.00 81.62 360 THR A O 1
ATOM 2695 N N . ALA A 1 361 ? 33.982 27.270 -53.811 1.00 81.88 361 ALA A N 1
ATOM 2696 C CA . ALA A 1 361 ? 34.582 26.517 -54.913 1.00 81.88 361 ALA A CA 1
ATOM 2697 C C . ALA A 1 361 ? 33.638 25.423 -55.447 1.00 81.88 361 ALA A C 1
ATOM 2699 O O . ALA A 1 361 ? 33.404 25.358 -56.651 1.00 81.88 361 ALA A O 1
ATOM 2700 N N . LEU A 1 362 ? 33.031 24.626 -54.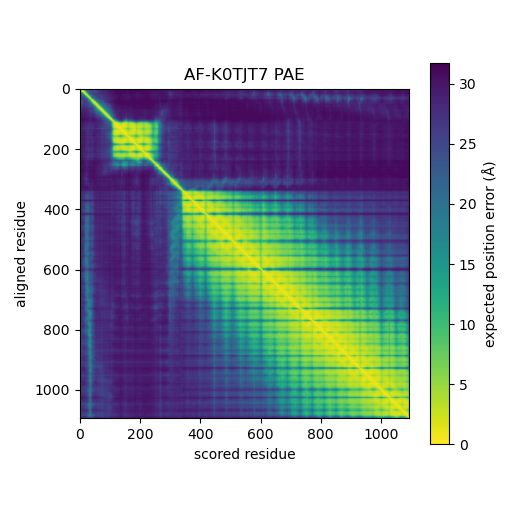559 1.00 86.56 362 LEU A N 1
ATOM 2701 C CA . LEU A 1 362 ? 32.041 23.610 -54.923 1.00 86.56 362 LEU A CA 1
ATOM 2702 C C . LEU A 1 362 ? 30.826 24.227 -55.630 1.00 86.56 362 LEU A C 1
ATOM 2704 O O . LEU A 1 362 ? 30.448 23.757 -56.697 1.00 86.56 362 LEU A O 1
ATOM 2708 N N . ASN A 1 363 ? 30.243 25.297 -55.081 1.00 84.44 363 ASN A N 1
ATOM 2709 C CA . ASN A 1 363 ? 29.082 25.955 -55.687 1.00 84.44 363 ASN A CA 1
ATOM 2710 C C . ASN A 1 363 ? 29.383 26.493 -57.099 1.00 84.44 363 ASN A C 1
ATOM 2712 O O . ASN A 1 363 ? 28.532 26.362 -57.974 1.00 84.44 363 ASN A O 1
ATOM 2716 N N . TYR A 1 364 ? 30.583 27.041 -57.336 1.00 80.75 364 TYR A N 1
ATOM 2717 C CA . TYR A 1 364 ? 31.024 27.458 -58.676 1.00 80.75 364 TYR A CA 1
ATOM 2718 C C . TYR A 1 364 ? 31.157 26.276 -59.647 1.00 80.75 364 TYR A C 1
ATOM 2720 O O . TYR A 1 364 ? 30.793 26.405 -60.811 1.00 80.75 364 TYR A O 1
ATOM 2728 N N . LEU A 1 365 ? 31.654 25.120 -59.191 1.00 83.00 365 LEU A N 1
ATOM 2729 C CA . LEU A 1 365 ? 31.733 23.909 -60.021 1.00 83.00 365 LEU A CA 1
ATOM 2730 C C . LEU A 1 365 ? 30.344 23.329 -60.330 1.00 83.00 365 LEU A C 1
ATOM 2732 O O . LEU A 1 365 ? 30.132 22.826 -61.432 1.00 83.00 365 LEU A O 1
ATOM 2736 N N . ILE A 1 366 ? 29.397 23.433 -59.390 1.00 84.50 366 ILE A N 1
ATOM 2737 C CA . ILE A 1 366 ? 27.998 23.037 -59.602 1.00 84.50 366 ILE A CA 1
ATOM 2738 C C . ILE A 1 366 ? 27.349 23.938 -60.660 1.00 84.50 366 ILE A C 1
ATOM 2740 O O . ILE A 1 366 ? 26.840 23.423 -61.652 1.00 84.50 366 ILE A O 1
ATOM 2744 N N . SER A 1 367 ? 27.426 25.268 -60.510 1.00 79.94 367 SER A N 1
ATOM 2745 C CA . SER A 1 367 ? 26.848 26.193 -61.496 1.00 79.94 367 SER A CA 1
ATOM 2746 C C . SER A 1 367 ? 27.495 26.047 -62.875 1.00 79.94 367 SER A C 1
ATOM 2748 O O . SER A 1 367 ? 26.799 26.095 -63.881 1.00 79.94 367 SER A O 1
ATOM 2750 N N . LEU A 1 368 ? 28.806 25.792 -62.937 1.00 79.81 368 LEU A N 1
ATOM 2751 C CA . LEU A 1 368 ? 29.525 25.568 -64.194 1.00 79.81 368 LEU A CA 1
ATOM 2752 C C . LEU A 1 368 ? 29.051 24.300 -64.938 1.00 79.81 368 LEU A C 1
ATOM 2754 O O . LEU A 1 368 ? 29.025 24.296 -66.165 1.00 79.81 368 LEU A O 1
ATOM 2758 N N . ASN A 1 369 ? 28.643 23.248 -64.219 1.00 79.81 369 ASN A N 1
ATOM 2759 C CA . ASN A 1 369 ? 28.037 22.042 -64.803 1.00 79.81 369 ASN A CA 1
ATOM 2760 C C . ASN A 1 369 ? 26.559 22.244 -65.191 1.00 79.81 369 ASN A C 1
ATOM 2762 O O . ASN A 1 369 ? 26.093 21.670 -66.172 1.00 79.81 369 ASN A O 1
ATOM 2766 N N . ASP A 1 370 ? 25.819 23.063 -64.440 1.00 76.06 370 ASP A N 1
ATOM 2767 C CA . ASP A 1 370 ? 24.428 23.403 -64.764 1.00 76.06 370 ASP A CA 1
ATOM 2768 C C . ASP A 1 370 ? 24.337 24.334 -65.997 1.00 76.06 370 ASP A C 1
ATOM 2770 O O . ASP A 1 370 ? 23.380 24.253 -66.772 1.00 76.06 370 ASP A O 1
ATOM 2774 N N . GLU A 1 371 ? 25.340 25.195 -66.205 1.00 67.56 371 GLU A N 1
ATOM 2775 C CA . GLU A 1 371 ? 25.432 26.145 -67.325 1.00 67.56 371 GLU A CA 1
ATOM 2776 C C . GLU A 1 371 ? 26.173 25.584 -68.559 1.00 67.56 371 GLU A C 1
ATOM 2778 O O . GLU A 1 371 ? 25.901 26.013 -69.685 1.00 67.56 371 GLU A O 1
ATOM 2783 N N . GLY A 1 372 ? 27.096 24.628 -68.380 1.00 57.78 372 GLY A N 1
ATOM 2784 C CA . GLY A 1 372 ? 28.037 24.171 -69.410 1.00 57.78 372 GLY A CA 1
ATOM 2785 C C . GLY A 1 372 ? 27.931 22.690 -69.809 1.00 57.78 372 GLY A C 1
ATOM 2786 O O . GLY A 1 372 ? 27.802 21.800 -68.983 1.00 57.78 372 GLY A O 1
ATOM 2787 N N . GLY A 1 373 ? 28.058 22.419 -71.113 1.00 58.44 373 GLY A N 1
ATOM 2788 C CA . GLY A 1 373 ? 28.642 21.177 -71.648 1.00 58.44 373 GLY A CA 1
ATOM 2789 C C . GLY A 1 373 ? 28.003 19.816 -71.305 1.00 58.44 373 GLY A C 1
ATOM 2790 O O . GLY A 1 373 ? 28.454 19.099 -70.419 1.00 58.44 373 GLY A O 1
ATOM 2791 N N . LYS A 1 374 ? 27.120 19.296 -72.176 1.00 57.53 374 LYS A N 1
ATOM 2792 C CA . LYS A 1 374 ? 26.704 17.866 -72.164 1.00 57.53 374 LYS A CA 1
ATOM 2793 C C . LYS A 1 374 ? 27.806 16.865 -72.590 1.00 57.53 374 LYS A C 1
ATOM 2795 O O . LYS A 1 374 ? 27.488 15.712 -72.875 1.00 57.53 374 LYS A O 1
ATOM 2800 N N . ASN A 1 375 ? 29.063 17.291 -72.703 1.00 68.31 375 ASN A N 1
ATOM 2801 C CA . ASN A 1 375 ? 30.161 16.484 -73.241 1.00 68.31 375 ASN A CA 1
ATOM 2802 C C . ASN A 1 375 ? 30.804 15.604 -72.149 1.00 68.31 375 ASN A C 1
ATOM 2804 O O . ASN A 1 375 ? 30.992 16.061 -71.022 1.00 68.31 375 ASN A O 1
ATOM 2808 N N . ALA A 1 376 ? 31.163 14.361 -72.481 1.00 68.31 376 ALA A N 1
ATOM 2809 C CA . ALA A 1 376 ? 31.700 13.393 -71.516 1.00 68.31 376 ALA A CA 1
ATOM 2810 C C . ALA A 1 376 ? 33.056 13.834 -70.932 1.00 68.31 376 ALA A C 1
ATOM 2812 O O . ALA A 1 376 ? 33.294 13.701 -69.731 1.00 68.31 376 ALA A O 1
ATOM 2813 N N . ASP A 1 377 ? 33.915 14.441 -71.757 1.00 71.81 377 ASP A N 1
ATOM 2814 C CA . ASP A 1 377 ? 35.212 14.967 -71.312 1.00 71.81 377 ASP A CA 1
ATOM 2815 C C . ASP A 1 377 ? 35.049 16.131 -70.315 1.00 71.81 377 ASP A C 1
ATOM 2817 O O . ASP A 1 377 ? 35.663 16.140 -69.251 1.00 71.81 377 ASP A O 1
ATOM 2821 N N . PHE A 1 378 ? 34.117 17.051 -70.579 1.00 76.19 378 PHE A N 1
ATOM 2822 C CA . PHE A 1 378 ? 33.813 18.168 -69.679 1.00 76.19 378 PHE A CA 1
ATOM 2823 C C . PHE A 1 378 ? 33.288 17.687 -68.314 1.00 76.19 378 PHE A C 1
ATOM 2825 O O . PHE A 1 378 ? 33.790 18.106 -67.270 1.00 76.19 378 PHE A O 1
ATOM 2832 N N . LYS A 1 379 ? 32.353 16.723 -68.300 1.00 75.38 379 LYS A N 1
ATOM 2833 C CA . LYS A 1 379 ? 31.899 16.066 -67.059 1.00 75.38 379 LYS A CA 1
ATOM 2834 C C . LYS A 1 379 ? 33.042 15.380 -66.310 1.00 75.38 379 LYS A C 1
ATOM 2836 O O . LYS A 1 379 ? 33.116 15.460 -65.084 1.00 75.38 379 LYS A O 1
ATOM 2841 N N . THR A 1 380 ? 33.949 14.738 -67.041 1.00 76.81 380 THR A N 1
ATOM 2842 C CA . THR A 1 380 ? 35.139 14.085 -66.483 1.00 76.81 380 THR A CA 1
ATOM 2843 C C . THR A 1 380 ? 36.077 15.103 -65.823 1.00 76.81 380 THR A C 1
ATOM 2845 O O . THR A 1 380 ? 36.571 14.854 -64.721 1.00 76.81 380 THR A O 1
ATOM 2848 N N . GLN A 1 381 ? 36.265 16.279 -66.429 1.00 77.75 381 GLN A N 1
ATOM 2849 C CA . GLN A 1 381 ? 37.033 17.380 -65.841 1.00 77.75 381 GLN A CA 1
ATOM 2850 C C . GLN A 1 381 ? 36.336 17.998 -64.615 1.00 77.75 381 GLN A C 1
ATOM 2852 O O . GLN A 1 381 ? 37.018 18.290 -63.629 1.00 77.75 381 GLN A O 1
ATOM 2857 N N . ILE A 1 382 ? 35.002 18.135 -64.612 1.00 82.94 382 ILE A N 1
ATOM 2858 C CA . ILE A 1 382 ? 34.238 18.563 -63.423 1.00 82.94 382 ILE A CA 1
ATOM 2859 C C . ILE A 1 382 ? 34.478 17.610 -62.258 1.00 82.94 382 ILE A C 1
ATOM 2861 O O . ILE A 1 382 ? 34.852 18.066 -61.181 1.00 82.94 382 ILE A O 1
ATOM 2865 N N . VAL A 1 383 ? 34.316 16.298 -62.464 1.00 83.00 383 VAL A N 1
ATOM 2866 C CA . VAL A 1 383 ? 34.505 15.295 -61.402 1.00 83.00 383 VAL A CA 1
ATOM 2867 C C . VAL A 1 383 ? 35.905 15.394 -60.790 1.00 83.00 383 VAL A C 1
ATOM 2869 O O . VAL A 1 383 ? 36.025 15.397 -59.568 1.00 83.00 383 VAL A O 1
ATOM 2872 N N . VAL A 1 384 ? 36.955 15.576 -61.601 1.00 83.25 384 VAL A N 1
ATOM 2873 C CA . VAL A 1 384 ? 38.332 15.764 -61.099 1.00 83.25 384 VAL A CA 1
ATOM 2874 C C . VAL A 1 384 ? 38.467 17.021 -60.231 1.00 83.25 384 VAL A C 1
ATOM 2876 O O . VAL A 1 384 ? 39.076 16.962 -59.164 1.00 83.25 384 VAL A O 1
ATOM 2879 N N . HIS A 1 385 ? 37.902 18.157 -60.646 1.00 85.81 385 HIS A N 1
ATOM 2880 C CA . HIS A 1 385 ? 37.983 19.396 -59.863 1.00 85.81 385 HIS A CA 1
ATOM 2881 C C . HIS A 1 385 ? 37.111 19.352 -58.599 1.00 85.81 385 HIS A C 1
ATOM 2883 O O . HIS A 1 385 ? 37.527 19.859 -57.559 1.00 85.81 385 HIS A O 1
ATOM 2889 N N . VAL A 1 386 ? 35.946 18.701 -58.654 1.00 87.38 386 VAL A N 1
ATOM 2890 C CA . VAL A 1 386 ? 35.079 18.469 -57.489 1.00 87.38 386 VAL A CA 1
ATOM 2891 C C . VAL A 1 386 ? 35.760 17.537 -56.486 1.00 87.38 386 VAL A C 1
ATOM 2893 O O . VAL A 1 386 ? 35.732 17.831 -55.295 1.00 87.38 386 VAL A O 1
ATOM 2896 N N . MET A 1 387 ? 36.432 16.473 -56.939 1.00 86.38 387 MET A N 1
ATOM 2897 C CA . MET A 1 387 ? 37.215 15.597 -56.059 1.00 86.38 387 MET A CA 1
ATOM 2898 C C . MET A 1 387 ? 38.365 16.351 -55.380 1.00 86.38 387 MET A C 1
ATOM 2900 O O . MET A 1 387 ? 38.499 16.244 -54.169 1.00 86.38 387 MET A O 1
ATOM 2904 N N . LYS A 1 388 ? 39.102 17.219 -56.093 1.00 85.81 388 LYS A N 1
ATOM 2905 C CA . LYS A 1 388 ? 40.126 18.086 -55.469 1.00 85.81 388 LYS A CA 1
ATOM 2906 C C . LYS A 1 388 ? 39.556 19.014 -54.387 1.00 85.81 388 LYS A C 1
ATOM 2908 O O . LYS A 1 388 ? 40.217 19.245 -53.378 1.00 85.81 388 LYS A O 1
ATOM 2913 N N . VAL A 1 389 ? 38.340 19.540 -54.577 1.00 86.69 389 VAL A N 1
ATOM 2914 C CA . VAL A 1 389 ? 37.632 20.312 -53.535 1.00 86.69 389 VAL A CA 1
ATOM 2915 C C . VAL A 1 389 ? 37.193 19.410 -52.379 1.00 86.69 389 VAL A C 1
ATOM 2917 O O . VAL A 1 389 ? 37.265 19.833 -51.232 1.00 86.69 389 VAL A O 1
ATOM 2920 N N . ALA A 1 390 ? 36.759 18.178 -52.654 1.00 86.50 390 ALA A N 1
ATOM 2921 C CA . ALA A 1 390 ? 36.335 17.222 -51.636 1.00 86.50 390 ALA A CA 1
ATOM 2922 C C . ALA A 1 390 ? 37.501 16.769 -50.741 1.00 86.50 390 ALA A C 1
ATOM 2924 O O . ALA A 1 390 ? 37.385 16.825 -49.518 1.00 86.50 390 ALA A O 1
ATOM 2925 N N . ASP A 1 391 ? 38.628 16.394 -51.349 1.00 84.38 391 ASP A N 1
ATOM 2926 C CA . ASP A 1 391 ? 39.851 15.979 -50.659 1.00 84.38 391 ASP A CA 1
ATOM 2927 C C . ASP A 1 391 ? 40.420 17.151 -49.840 1.00 84.38 391 ASP A C 1
ATOM 2929 O O . ASP A 1 391 ? 40.576 17.038 -48.627 1.00 84.38 391 ASP A O 1
ATOM 2933 N N . GLY A 1 392 ? 40.579 18.333 -50.453 1.00 83.81 392 GLY A N 1
ATOM 2934 C CA . GLY A 1 392 ? 41.043 19.532 -49.746 1.00 83.81 392 GLY A CA 1
ATOM 2935 C C . GLY A 1 392 ? 40.114 19.982 -48.610 1.00 83.81 392 GLY A C 1
ATOM 2936 O O . GLY A 1 392 ? 40.589 20.480 -47.587 1.00 83.81 392 GLY A O 1
ATOM 2937 N N . ALA A 1 393 ? 38.797 19.790 -48.742 1.00 83.06 393 ALA A N 1
ATOM 2938 C CA . ALA A 1 393 ? 37.845 20.049 -47.664 1.00 83.06 393 ALA A CA 1
ATOM 2939 C C . ALA A 1 393 ? 37.952 19.008 -46.540 1.00 83.06 393 ALA A C 1
ATOM 2941 O O . ALA A 1 393 ? 37.808 19.375 -45.376 1.00 83.06 393 ALA A O 1
ATOM 2942 N N . MET A 1 394 ? 38.216 17.738 -46.865 1.00 83.25 394 MET A N 1
ATOM 2943 C CA . MET A 1 394 ? 38.422 16.665 -45.888 1.00 83.25 394 MET A CA 1
ATOM 2944 C C . MET A 1 394 ? 39.706 16.897 -45.077 1.00 83.25 394 MET A C 1
ATOM 2946 O O . MET A 1 394 ? 39.665 16.799 -43.853 1.00 83.25 394 MET A O 1
ATOM 2950 N N . ASP A 1 395 ? 40.801 17.284 -45.735 1.00 83.94 395 ASP A N 1
ATOM 2951 C CA . ASP A 1 395 ? 42.077 17.637 -45.090 1.00 83.94 395 ASP A CA 1
ATOM 2952 C C . ASP A 1 395 ? 41.966 18.912 -44.231 1.00 83.94 395 ASP A C 1
ATOM 2954 O O . ASP A 1 395 ? 42.697 19.086 -43.260 1.00 83.94 395 ASP A O 1
ATOM 2958 N N . SER A 1 396 ? 41.011 19.790 -44.559 1.00 80.69 396 SER A N 1
ATOM 2959 C CA . SER A 1 396 ? 40.672 20.996 -43.786 1.00 80.69 396 SER A CA 1
ATOM 2960 C C . SER A 1 396 ? 39.590 20.756 -42.716 1.00 80.69 396 SER A C 1
ATOM 2962 O O . SER A 1 396 ? 38.967 21.718 -42.264 1.00 80.69 396 SER A O 1
ATOM 2964 N N . GLU A 1 397 ? 39.296 19.494 -42.375 1.00 80.12 397 GLU A N 1
ATOM 2965 C CA . GLU A 1 397 ? 38.266 19.052 -41.410 1.00 80.12 397 GLU A CA 1
ATOM 2966 C C . GLU A 1 397 ? 36.825 19.543 -41.711 1.00 80.12 397 GLU A C 1
ATOM 2968 O O . GLU A 1 397 ? 35.921 19.470 -40.879 1.00 80.12 397 GLU A O 1
ATOM 2973 N N . LYS A 1 398 ? 36.545 19.996 -42.940 1.00 81.50 398 LYS A N 1
ATOM 2974 C CA . LYS A 1 398 ? 35.228 20.490 -43.393 1.00 81.50 398 LYS A CA 1
ATOM 2975 C C . LYS A 1 398 ? 34.375 19.347 -43.946 1.00 81.50 398 LYS A C 1
ATOM 2977 O O . LYS A 1 398 ? 33.927 19.378 -45.096 1.00 81.50 398 LYS A O 1
ATOM 2982 N N . VAL A 1 399 ? 34.135 18.343 -43.100 1.00 83.69 399 VAL A N 1
ATOM 2983 C CA . VAL A 1 399 ? 33.511 17.047 -43.434 1.00 83.69 399 VAL A CA 1
ATOM 2984 C C . VAL A 1 399 ? 32.186 17.188 -44.196 1.00 83.69 399 VAL A C 1
ATOM 2986 O O . VAL A 1 399 ? 31.955 16.458 -45.160 1.00 83.69 399 VAL A O 1
ATOM 2989 N N . THR A 1 400 ? 31.328 18.145 -43.832 1.00 85.00 400 THR A N 1
ATOM 2990 C CA . THR A 1 400 ? 30.050 18.403 -44.528 1.00 85.00 400 THR A CA 1
ATOM 2991 C C . THR A 1 400 ? 30.251 18.825 -45.985 1.00 85.00 400 THR A C 1
ATOM 2993 O O . THR A 1 400 ? 29.630 18.266 -46.884 1.00 85.00 400 THR A O 1
ATOM 2996 N N . VAL A 1 401 ? 31.163 19.767 -46.240 1.00 85.88 401 VAL A N 1
ATOM 2997 C CA . VAL A 1 401 ? 31.472 20.257 -47.593 1.00 85.88 401 VAL A CA 1
ATOM 2998 C C . VAL A 1 401 ? 32.186 19.185 -48.415 1.00 85.88 401 VAL A C 1
ATOM 3000 O O . VAL A 1 401 ? 31.882 19.036 -49.597 1.00 85.88 401 VAL A O 1
ATOM 3003 N N . ALA A 1 402 ? 33.083 18.418 -47.789 1.00 84.38 402 ALA A N 1
ATOM 3004 C CA . ALA A 1 402 ? 33.746 17.280 -48.419 1.00 84.38 402 ALA A CA 1
ATOM 3005 C C . ALA A 1 402 ? 32.737 16.205 -48.852 1.00 84.38 402 ALA A C 1
ATOM 3007 O O . ALA A 1 402 ? 32.775 15.732 -49.986 1.00 84.38 402 ALA A O 1
ATOM 3008 N N . THR A 1 403 ? 31.793 15.858 -47.973 1.00 88.44 403 THR A N 1
ATOM 3009 C CA . THR A 1 403 ? 30.762 14.848 -48.251 1.00 88.44 403 THR A CA 1
ATOM 3010 C C . THR A 1 403 ? 29.828 15.293 -49.374 1.00 88.44 403 THR A C 1
ATOM 3012 O O . THR A 1 403 ? 29.663 14.549 -50.336 1.00 88.44 403 THR A O 1
ATOM 3015 N N . ASP A 1 404 ? 29.310 16.527 -49.317 1.00 89.25 404 ASP A N 1
ATOM 3016 C CA . ASP A 1 404 ? 28.485 17.102 -50.390 1.00 89.25 404 ASP A CA 1
ATOM 3017 C C . ASP A 1 404 ? 29.225 17.105 -51.745 1.00 89.25 404 ASP A C 1
ATOM 3019 O O . ASP A 1 404 ? 28.615 16.873 -52.789 1.00 89.25 404 ASP A O 1
ATOM 3023 N N . ALA A 1 405 ? 30.543 17.345 -51.747 1.00 87.44 405 ALA A N 1
ATOM 3024 C CA . ALA A 1 405 ? 31.363 17.303 -52.956 1.00 87.44 405 ALA A CA 1
ATOM 3025 C C . ALA A 1 405 ? 31.542 15.871 -53.500 1.00 87.44 405 ALA A C 1
ATOM 3027 O O . ALA A 1 405 ? 31.376 15.658 -54.703 1.00 87.44 405 ALA A O 1
ATOM 3028 N N . TYR A 1 406 ? 31.816 14.873 -52.650 1.00 88.88 406 TYR A N 1
ATOM 3029 C CA . TYR A 1 406 ? 31.884 13.473 -53.092 1.00 88.88 406 TYR A CA 1
ATOM 3030 C C . TYR A 1 406 ? 30.527 12.959 -53.601 1.00 88.88 406 TYR A C 1
ATOM 3032 O O . TYR A 1 406 ? 30.483 12.307 -54.645 1.00 88.88 406 TYR A O 1
ATOM 3040 N N . ASP A 1 407 ? 29.420 13.285 -52.926 1.00 88.06 407 ASP A N 1
ATOM 3041 C CA . ASP A 1 407 ? 28.067 12.933 -53.379 1.00 88.06 407 ASP A CA 1
ATOM 3042 C C . ASP A 1 407 ? 27.727 13.603 -54.716 1.00 88.06 407 ASP A C 1
ATOM 3044 O O . ASP A 1 407 ? 27.159 12.966 -55.610 1.00 88.06 407 ASP A O 1
ATOM 3048 N N . TYR A 1 408 ? 28.134 14.863 -54.909 1.00 88.31 408 TYR A N 1
ATOM 3049 C CA . TYR A 1 408 ? 27.976 15.540 -56.192 1.00 88.31 408 TYR A CA 1
ATOM 3050 C C . TYR A 1 408 ? 28.779 14.846 -57.300 1.00 88.31 408 TYR A C 1
ATOM 3052 O O . TYR A 1 408 ? 28.212 14.529 -58.348 1.00 88.31 408 TYR A O 1
ATOM 3060 N N . ALA A 1 409 ? 30.053 14.515 -57.057 1.00 85.56 409 ALA A N 1
ATOM 3061 C CA . ALA A 1 409 ? 30.887 13.765 -57.999 1.00 85.56 409 ALA A CA 1
ATOM 3062 C C . ALA A 1 409 ? 30.256 12.410 -58.380 1.00 85.56 409 ALA A C 1
ATOM 3064 O O . ALA A 1 409 ? 30.173 12.076 -59.565 1.00 85.56 409 ALA A O 1
ATOM 3065 N N . LEU A 1 410 ? 29.718 11.669 -57.402 1.00 84.19 410 LEU A N 1
ATOM 3066 C CA . LEU A 1 410 ? 28.961 10.436 -57.643 1.00 84.19 410 LEU A CA 1
ATOM 3067 C C . LEU A 1 410 ? 27.707 10.669 -58.494 1.00 84.19 410 LEU A C 1
ATOM 3069 O O . LEU A 1 410 ? 27.415 9.874 -59.391 1.00 84.19 410 LEU A O 1
ATOM 3073 N N . SER A 1 411 ? 26.968 11.751 -58.246 1.00 84.94 411 SER A N 1
ATOM 3074 C CA . SER A 1 411 ? 25.750 12.086 -58.993 1.00 84.94 411 SER A CA 1
ATOM 3075 C C . SER A 1 411 ? 26.027 12.450 -60.457 1.00 84.94 411 SER A C 1
ATOM 3077 O O . SER A 1 411 ? 25.245 12.084 -61.334 1.00 84.94 411 SER A O 1
ATOM 3079 N N . VAL A 1 412 ? 27.158 13.109 -60.738 1.00 81.00 412 VAL A N 1
ATOM 3080 C CA . VAL A 1 412 ? 27.591 13.458 -62.100 1.00 81.00 412 VAL A CA 1
ATOM 3081 C C . VAL A 1 412 ? 28.088 12.214 -62.834 1.00 81.00 412 VAL A C 1
ATOM 3083 O O . VAL A 1 412 ? 27.688 11.976 -63.974 1.00 81.00 412 VAL A O 1
ATOM 3086 N N . GLN A 1 413 ? 28.910 11.389 -62.177 1.00 74.50 413 GLN A N 1
ATOM 3087 C CA . GLN A 1 413 ? 29.538 10.231 -62.812 1.00 74.50 413 GLN A CA 1
ATOM 3088 C C . GLN A 1 413 ? 28.583 9.039 -62.999 1.00 74.50 413 GLN A C 1
ATOM 3090 O O . GLN A 1 413 ? 28.710 8.303 -63.972 1.00 74.50 413 GLN A O 1
ATOM 3095 N N . SER A 1 414 ? 27.576 8.865 -62.135 1.00 67.00 414 SER A N 1
ATOM 3096 C CA . SER A 1 414 ? 26.550 7.811 -62.285 1.00 67.00 414 SER A CA 1
ATOM 3097 C C . SER A 1 414 ? 25.549 8.049 -63.428 1.00 67.00 414 SER A C 1
ATOM 3099 O O . SER A 1 414 ? 24.793 7.142 -63.777 1.00 67.00 414 SER A O 1
ATOM 3101 N N . GLN A 1 415 ? 25.543 9.244 -64.027 1.00 66.62 415 GLN A N 1
ATOM 3102 C CA . GLN A 1 415 ? 24.754 9.554 -65.225 1.00 66.62 415 GLN A CA 1
ATOM 3103 C C . GLN A 1 415 ? 25.462 9.177 -66.533 1.00 66.62 415 GLN A C 1
ATOM 3105 O O . GLN A 1 415 ? 24.827 9.224 -67.589 1.00 66.62 415 GLN A O 1
ATOM 3110 N N . ASP A 1 416 ? 26.754 8.847 -66.483 1.00 64.12 416 ASP A N 1
ATOM 3111 C CA . ASP A 1 416 ? 27.524 8.433 -67.651 1.00 64.12 416 ASP A CA 1
ATOM 3112 C C . ASP A 1 416 ? 27.556 6.901 -67.766 1.00 64.12 416 ASP A C 1
ATOM 3114 O O . ASP A 1 416 ? 27.671 6.186 -66.769 1.00 64.12 416 ASP A O 1
ATOM 3118 N N . LYS A 1 417 ? 27.414 6.387 -68.989 1.00 54.41 417 LYS A N 1
ATOM 3119 C CA . LYS A 1 417 ? 27.414 4.941 -69.264 1.00 54.41 417 LYS A CA 1
ATOM 3120 C C . LYS A 1 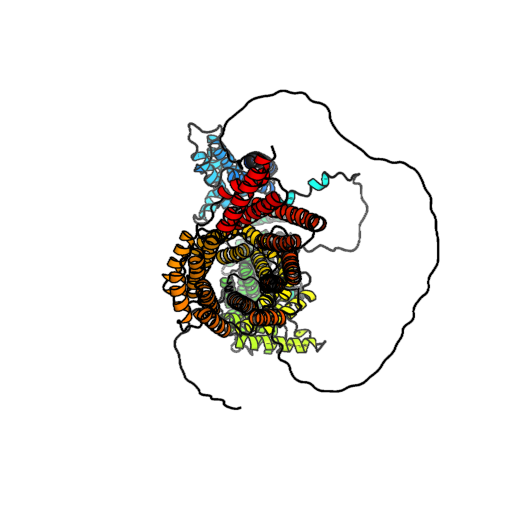417 ? 28.819 4.384 -69.455 1.00 54.41 417 LYS A C 1
ATOM 3122 O O . LYS A 1 417 ? 29.022 3.207 -69.172 1.00 54.41 417 LYS A O 1
ATOM 3127 N N . ASP A 1 418 ? 29.756 5.232 -69.871 1.00 52.78 418 ASP A N 1
ATOM 3128 C CA . ASP A 1 418 ? 31.155 4.878 -70.129 1.00 52.78 418 ASP A CA 1
ATOM 3129 C C . ASP A 1 418 ? 32.077 5.368 -68.989 1.00 52.78 418 ASP A C 1
ATOM 3131 O O . ASP A 1 418 ? 33.273 5.588 -69.171 1.00 52.78 418 ASP A O 1
ATOM 3135 N N . ALA A 1 419 ? 31.506 5.562 -67.793 1.00 57.66 419 ALA A N 1
ATOM 3136 C CA . ALA A 1 419 ? 32.176 6.121 -66.625 1.00 57.66 419 ALA A CA 1
ATOM 3137 C C . ALA A 1 419 ? 33.446 5.349 -66.219 1.00 57.66 419 ALA A C 1
ATOM 3139 O O . ALA A 1 419 ? 33.405 4.143 -65.970 1.00 57.66 419 ALA A O 1
ATOM 3140 N N . ASP A 1 420 ? 34.550 6.083 -66.032 1.00 62.53 420 ASP A N 1
ATOM 3141 C CA . ASP A 1 420 ? 35.815 5.554 -65.508 1.00 62.53 420 ASP A CA 1
ATOM 3142 C C . ASP A 1 420 ? 35.602 4.838 -64.157 1.00 62.53 420 ASP A C 1
ATOM 3144 O O . ASP A 1 420 ? 35.281 5.457 -63.132 1.00 62.53 420 ASP A O 1
ATOM 3148 N N . SER A 1 421 ? 35.787 3.514 -64.178 1.00 66.06 421 SER A N 1
ATOM 3149 C CA . SER A 1 421 ? 35.585 2.605 -63.047 1.00 66.06 421 SER A CA 1
ATOM 3150 C C . SER A 1 421 ? 36.396 3.008 -61.813 1.00 66.06 421 SER A C 1
ATOM 3152 O O . SER A 1 421 ? 35.904 2.878 -60.687 1.00 66.06 421 SER A O 1
ATOM 3154 N N . ASP A 1 422 ? 37.618 3.508 -61.994 1.00 69.50 422 ASP A N 1
ATOM 3155 C CA . ASP A 1 422 ? 38.519 3.780 -60.876 1.00 69.50 422 ASP A CA 1
ATOM 3156 C C . ASP A 1 422 ? 38.221 5.134 -60.225 1.00 69.50 422 ASP A C 1
ATOM 3158 O O . ASP A 1 422 ? 38.197 5.227 -58.994 1.00 69.50 422 ASP A O 1
ATOM 3162 N N . ARG A 1 423 ? 37.833 6.149 -61.009 1.00 72.19 423 ARG A N 1
ATOM 3163 C CA . ARG A 1 423 ? 37.317 7.422 -60.461 1.00 72.19 423 ARG A CA 1
ATOM 3164 C C . ARG A 1 423 ? 36.004 7.230 -59.710 1.00 72.19 423 ARG A C 1
ATOM 3166 O O . ARG A 1 423 ? 35.878 7.699 -58.580 1.00 72.19 423 ARG A O 1
ATOM 3173 N N . LEU A 1 424 ? 35.070 6.452 -60.268 1.00 76.69 424 LEU A N 1
ATOM 3174 C CA . LEU A 1 424 ? 33.814 6.123 -59.588 1.00 76.69 424 LEU A CA 1
ATOM 3175 C C . LEU A 1 424 ? 34.083 5.393 -58.260 1.00 76.69 424 LEU A C 1
ATOM 3177 O O . LEU A 1 424 ? 33.432 5.656 -57.248 1.00 76.69 424 LEU A O 1
ATOM 3181 N N . ARG A 1 425 ? 35.076 4.498 -58.233 1.00 76.19 425 ARG A N 1
ATOM 3182 C CA . ARG A 1 425 ? 35.514 3.783 -57.027 1.00 76.19 425 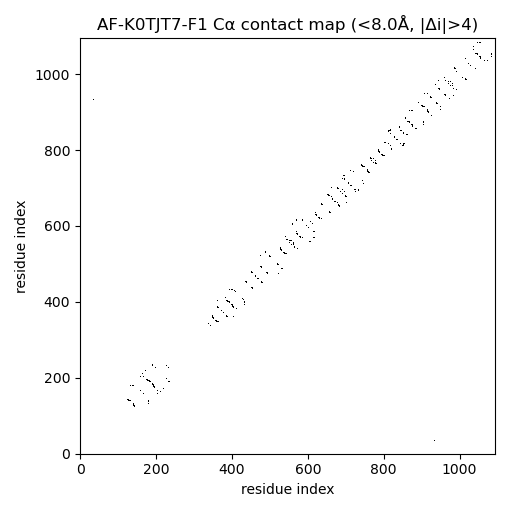ARG A CA 1
ATOM 3183 C C . ARG A 1 425 ? 36.167 4.702 -55.988 1.00 76.19 425 ARG A C 1
ATOM 3185 O O . ARG A 1 425 ? 35.946 4.489 -54.794 1.00 76.19 425 ARG A O 1
ATOM 3192 N N . LEU A 1 426 ? 36.945 5.700 -56.409 1.00 80.25 426 LEU A N 1
ATOM 3193 C CA . LEU A 1 426 ? 37.531 6.715 -55.525 1.00 80.25 426 LEU A CA 1
ATOM 3194 C C . LEU A 1 426 ? 36.454 7.633 -54.933 1.00 80.25 426 LEU A C 1
ATOM 3196 O O . LEU A 1 426 ? 36.389 7.768 -53.713 1.00 80.25 426 LEU A O 1
ATOM 3200 N N . ALA A 1 427 ? 35.537 8.155 -55.752 1.00 81.50 427 ALA A N 1
ATOM 3201 C CA . ALA A 1 427 ? 34.410 8.961 -55.281 1.00 81.50 427 ALA A CA 1
ATOM 3202 C C . ALA A 1 427 ? 33.533 8.194 -54.268 1.00 81.50 427 ALA A C 1
ATOM 3204 O O . ALA A 1 427 ? 33.177 8.739 -53.222 1.00 81.50 427 ALA A O 1
ATOM 3205 N N . LYS A 1 428 ? 33.268 6.893 -54.494 1.00 82.81 428 LYS A N 1
ATOM 3206 C CA . LYS A 1 428 ? 32.541 6.050 -53.519 1.00 82.81 428 LYS A CA 1
ATOM 3207 C C . LYS A 1 428 ? 33.299 5.894 -52.200 1.00 82.81 428 LYS A C 1
ATOM 3209 O O . LYS A 1 428 ? 32.669 5.902 -51.146 1.00 82.81 428 LYS A O 1
ATOM 3214 N N . ARG A 1 429 ? 34.633 5.776 -52.228 1.00 83.62 429 ARG A N 1
ATOM 3215 C CA . ARG A 1 429 ? 35.469 5.739 -51.011 1.00 83.62 429 ARG A CA 1
ATOM 3216 C C . ARG A 1 429 ? 35.408 7.062 -50.242 1.00 83.62 429 ARG A C 1
ATOM 3218 O O . ARG A 1 429 ? 35.234 7.021 -49.026 1.00 83.62 429 ARG A O 1
ATOM 3225 N N . GLY A 1 430 ? 35.495 8.195 -50.939 1.00 82.44 430 GLY A N 1
ATOM 3226 C CA . GLY A 1 430 ? 35.363 9.533 -50.355 1.00 82.44 430 GLY A CA 1
ATOM 3227 C C . GLY A 1 430 ? 34.012 9.737 -49.667 1.00 82.44 430 GLY A C 1
ATOM 3228 O O . GLY A 1 430 ? 33.970 10.038 -48.475 1.00 82.44 430 GLY A O 1
ATOM 3229 N N . ALA A 1 431 ? 32.908 9.444 -50.364 1.00 86.69 431 ALA A N 1
ATOM 3230 C CA . ALA A 1 431 ? 31.554 9.525 -49.805 1.00 86.69 431 ALA A CA 1
ATOM 3231 C C . ALA A 1 431 ? 31.345 8.579 -48.604 1.00 86.69 431 ALA A C 1
ATOM 3233 O O . ALA A 1 431 ? 30.752 8.967 -47.598 1.00 86.69 431 ALA A O 1
ATOM 3234 N N . ILE A 1 432 ? 31.895 7.355 -48.650 1.00 87.31 432 ILE A N 1
ATOM 3235 C CA . ILE A 1 432 ? 31.899 6.426 -47.505 1.00 87.31 432 ILE A CA 1
ATOM 3236 C C . ILE A 1 432 ? 32.642 7.024 -46.299 1.00 87.31 432 ILE A C 1
ATOM 3238 O O . ILE A 1 432 ? 32.137 6.919 -45.180 1.00 87.31 432 ILE A O 1
ATOM 3242 N N . LYS A 1 433 ? 33.816 7.646 -46.501 1.00 86.50 433 LYS A N 1
ATOM 3243 C CA . LYS A 1 433 ? 34.589 8.305 -45.430 1.00 86.50 433 LYS A CA 1
ATOM 3244 C C . LYS A 1 433 ? 33.797 9.481 -44.845 1.00 86.50 433 LYS A C 1
ATOM 3246 O O . LYS A 1 433 ? 33.586 9.514 -43.636 1.00 86.50 433 LYS A O 1
ATOM 3251 N N . GLY A 1 434 ? 33.293 10.371 -45.702 1.00 82.69 434 GLY A N 1
ATOM 3252 C CA . GLY A 1 434 ? 32.501 11.545 -45.325 1.00 82.69 434 GLY A CA 1
ATOM 3253 C C . GLY A 1 434 ? 31.250 11.193 -44.522 1.00 82.69 434 GLY A C 1
ATOM 3254 O O . GLY A 1 434 ? 31.123 11.585 -43.365 1.00 82.69 434 GLY A O 1
ATOM 3255 N N . HIS A 1 435 ? 30.368 10.347 -45.060 1.00 89.12 435 HIS A N 1
ATOM 3256 C CA . HIS A 1 435 ? 29.177 9.916 -44.324 1.00 89.12 435 HIS A CA 1
ATOM 3257 C C . HIS A 1 435 ? 29.488 9.092 -43.062 1.00 89.12 435 HIS A C 1
ATOM 3259 O O . HIS A 1 435 ? 28.697 9.136 -42.121 1.00 89.12 435 HIS A O 1
ATOM 3265 N N . LYS A 1 436 ? 30.602 8.338 -42.987 1.00 86.69 436 LYS A N 1
ATOM 3266 C CA . LYS A 1 436 ? 30.999 7.656 -41.735 1.00 86.69 436 LYS A CA 1
ATOM 3267 C C . LYS A 1 436 ? 31.325 8.681 -40.644 1.00 86.69 436 LYS A C 1
ATOM 3269 O O . LYS A 1 436 ? 30.932 8.447 -39.504 1.00 86.69 436 LYS A O 1
ATOM 3274 N N . LEU A 1 437 ? 32.006 9.776 -40.990 1.00 85.56 437 LEU A N 1
ATOM 3275 C CA . LEU A 1 437 ? 32.338 10.869 -40.072 1.00 85.56 437 LEU A CA 1
ATOM 3276 C C . LEU A 1 437 ? 31.084 11.656 -39.662 1.00 85.56 437 LEU A C 1
ATOM 3278 O O . LEU A 1 437 ? 30.802 11.727 -38.470 1.00 85.56 437 LEU A O 1
ATOM 3282 N N . LEU A 1 438 ? 30.251 12.097 -40.615 1.00 84.69 438 LEU A N 1
ATOM 3283 C CA . LEU A 1 438 ? 28.972 12.761 -40.303 1.00 84.69 438 LEU A CA 1
ATOM 3284 C C . LEU A 1 438 ? 28.052 11.887 -39.437 1.00 84.69 438 LEU A C 1
ATOM 3286 O O . LEU A 1 438 ? 27.394 12.381 -38.526 1.00 84.69 438 LEU A O 1
ATOM 3290 N N . ALA A 1 439 ? 28.025 10.568 -39.662 1.00 81.69 439 ALA A N 1
ATOM 3291 C CA . ALA A 1 439 ? 27.281 9.657 -38.797 1.00 81.69 439 ALA A CA 1
ATOM 3292 C C . ALA A 1 439 ? 27.814 9.638 -37.354 1.00 81.69 439 ALA A C 1
ATOM 3294 O O . ALA A 1 439 ? 27.018 9.493 -36.432 1.00 81.69 439 ALA A O 1
ATOM 3295 N N . ILE A 1 440 ? 29.129 9.771 -37.144 1.00 82.69 440 ILE A N 1
ATOM 3296 C CA . ILE A 1 440 ? 29.736 9.850 -35.805 1.00 82.69 440 ILE A CA 1
ATOM 3297 C C . ILE A 1 440 ? 29.393 11.195 -35.151 1.00 82.69 440 ILE A C 1
ATOM 3299 O O . ILE A 1 440 ? 28.893 11.192 -34.031 1.00 82.69 440 ILE A O 1
ATOM 3303 N N . GLU A 1 441 ? 29.537 12.313 -35.868 1.00 80.94 441 GLU A N 1
ATOM 3304 C CA . GLU A 1 441 ? 29.135 13.648 -35.391 1.00 80.94 441 GLU A CA 1
ATOM 3305 C C . GLU A 1 441 ? 27.651 13.677 -34.971 1.00 80.94 441 GLU A C 1
ATOM 3307 O O . GLU A 1 441 ? 27.307 14.129 -33.876 1.00 80.94 441 GLU A O 1
ATOM 3312 N N . CYS A 1 442 ? 26.755 13.120 -35.794 1.00 80.12 442 CYS A N 1
ATOM 3313 C CA . CYS A 1 442 ? 25.339 12.964 -35.457 1.00 80.12 442 CYS A CA 1
ATOM 3314 C C . CYS A 1 442 ? 25.113 12.058 -34.231 1.00 80.12 442 CYS A C 1
ATOM 3316 O O . CYS A 1 442 ? 24.246 12.356 -33.409 1.00 80.12 442 CYS A O 1
ATOM 3318 N N . GLU A 1 443 ? 25.872 10.967 -34.072 1.00 82.25 443 GLU A N 1
ATOM 3319 C CA . GLU A 1 443 ? 25.789 10.086 -32.896 1.00 82.25 443 GLU A CA 1
ATOM 3320 C C . GLU A 1 443 ? 26.221 10.803 -31.603 1.00 82.25 443 GLU A C 1
ATOM 3322 O O . GLU A 1 443 ? 25.545 10.663 -30.579 1.00 82.25 443 GLU A O 1
ATOM 3327 N N . GLU A 1 444 ? 27.278 11.619 -31.651 1.00 79.75 444 GLU A N 1
ATOM 3328 C CA . GLU A 1 444 ? 27.758 12.440 -30.529 1.00 79.75 444 GLU A CA 1
ATOM 3329 C C . GLU A 1 444 ? 26.764 13.549 -30.155 1.00 79.75 444 GLU A C 1
ATOM 3331 O O . GLU A 1 444 ? 26.431 13.724 -28.977 1.00 79.75 444 GLU A O 1
ATOM 3336 N N . MET A 1 445 ? 26.202 14.234 -31.157 1.00 76.88 445 MET A N 1
ATOM 3337 C CA . MET A 1 445 ? 25.125 15.219 -30.985 1.00 76.88 445 MET A CA 1
ATOM 3338 C C . MET A 1 445 ? 23.776 14.596 -30.580 1.00 76.88 445 MET A C 1
ATOM 3340 O O . MET A 1 445 ? 22.845 15.323 -30.228 1.00 76.88 445 MET A O 1
ATOM 3344 N N . ARG A 1 446 ? 23.661 13.259 -30.594 1.00 81.94 446 ARG A N 1
ATOM 3345 C CA . ARG A 1 446 ? 22.423 12.481 -30.389 1.00 81.94 446 ARG A CA 1
ATOM 3346 C C . ARG A 1 446 ? 21.328 12.729 -31.435 1.00 81.94 446 ARG A C 1
ATOM 3348 O O . ARG A 1 446 ? 20.163 12.409 -31.188 1.00 81.94 446 ARG A O 1
ATOM 3355 N N . ASP A 1 447 ? 21.685 13.220 -32.620 1.00 87.31 447 ASP A N 1
ATOM 3356 C CA . ASP A 1 447 ? 20.808 13.152 -33.789 1.00 87.31 447 ASP A CA 1
ATOM 3357 C C . ASP A 1 447 ? 20.838 11.741 -34.390 1.00 87.31 447 ASP A C 1
ATOM 3359 O O . ASP A 1 447 ? 21.445 11.448 -35.422 1.00 87.31 447 ASP A O 1
ATOM 3363 N N . TYR A 1 448 ? 20.112 10.838 -33.736 1.00 88.56 448 TYR A N 1
ATOM 3364 C CA . TYR A 1 448 ? 19.916 9.477 -34.223 1.00 88.56 448 TYR A CA 1
ATOM 3365 C C . TYR A 1 448 ? 19.103 9.416 -35.533 1.00 88.56 448 TYR A C 1
ATOM 3367 O O . TYR A 1 448 ? 18.935 8.335 -36.090 1.00 88.56 448 TYR A O 1
ATOM 3375 N N . SER A 1 449 ? 18.560 10.529 -36.039 1.00 88.69 449 SER A N 1
ATOM 3376 C CA . SER A 1 449 ? 17.931 10.605 -37.368 1.00 88.69 449 SER A CA 1
ATOM 3377 C C . SER A 1 449 ? 18.998 10.711 -38.451 1.00 88.69 449 SER A C 1
ATOM 3379 O O . SER A 1 449 ? 19.131 9.776 -39.242 1.00 88.69 449 SER A O 1
ATOM 3381 N N . GLY A 1 450 ? 19.794 11.787 -38.429 1.00 87.75 450 GLY A N 1
ATOM 3382 C CA . GLY A 1 450 ? 20.883 12.009 -39.381 1.00 87.75 450 GLY A CA 1
ATOM 3383 C C . GLY A 1 450 ? 21.908 10.876 -39.354 1.00 87.75 450 GLY A C 1
ATOM 3384 O O . GLY A 1 450 ? 22.300 10.366 -40.404 1.00 87.75 450 GLY A O 1
ATOM 3385 N N . ALA A 1 451 ? 22.240 10.366 -38.162 1.00 88.75 451 ALA A N 1
ATOM 3386 C CA . ALA A 1 451 ? 23.122 9.210 -38.029 1.00 88.75 451 ALA A CA 1
ATOM 3387 C C . ALA A 1 451 ? 22.588 7.969 -38.767 1.00 88.75 451 ALA A C 1
ATOM 3389 O O . ALA A 1 451 ? 23.339 7.320 -39.491 1.00 88.75 451 ALA A O 1
ATOM 3390 N N . ILE A 1 452 ? 21.297 7.634 -38.634 1.00 91.44 452 ILE A N 1
ATOM 3391 C CA . ILE A 1 452 ? 20.706 6.482 -39.339 1.00 91.44 452 ILE A CA 1
ATOM 3392 C C . ILE A 1 452 ? 20.725 6.699 -40.854 1.00 91.44 452 ILE A C 1
ATOM 3394 O O . ILE A 1 452 ? 21.065 5.770 -41.586 1.00 91.44 452 ILE A O 1
ATOM 3398 N N . GLU A 1 453 ? 20.399 7.902 -41.328 1.00 93.06 453 GLU A N 1
ATOM 3399 C CA . GLU A 1 453 ? 20.408 8.225 -42.759 1.00 93.06 453 GLU A CA 1
ATOM 3400 C C . GLU A 1 453 ? 21.813 8.061 -43.356 1.00 93.06 453 GLU A C 1
ATOM 3402 O O . GLU A 1 453 ? 21.987 7.294 -44.307 1.00 93.06 453 GLU A O 1
ATOM 3407 N N . HIS A 1 454 ? 22.837 8.651 -42.732 1.00 91.00 454 HIS A N 1
ATOM 3408 C CA . HIS A 1 454 ? 24.228 8.489 -43.155 1.00 91.00 454 HIS A CA 1
ATOM 3409 C C . HIS A 1 454 ? 24.706 7.027 -43.069 1.00 91.00 454 HIS A C 1
ATOM 3411 O O . HIS A 1 454 ? 25.279 6.518 -44.035 1.00 91.00 454 HIS A O 1
ATOM 3417 N N . ARG A 1 455 ? 24.409 6.291 -41.983 1.00 91.25 455 ARG A N 1
ATOM 3418 C CA . ARG A 1 455 ? 24.747 4.854 -41.855 1.00 91.25 455 ARG A CA 1
ATOM 3419 C C . ARG A 1 455 ? 24.100 4.006 -42.955 1.00 91.25 455 ARG A C 1
ATOM 3421 O O . ARG A 1 455 ? 24.747 3.100 -43.481 1.00 91.25 455 ARG A O 1
ATOM 3428 N N . VAL A 1 456 ? 22.852 4.300 -43.331 1.00 92.75 456 VAL A N 1
ATOM 3429 C CA . VAL A 1 456 ? 22.138 3.614 -44.421 1.00 92.75 456 VAL A CA 1
ATOM 3430 C C . VAL A 1 456 ? 22.732 3.959 -45.792 1.00 92.75 456 VAL A C 1
ATOM 3432 O O . VAL A 1 456 ? 22.815 3.072 -46.643 1.00 92.75 456 VAL A O 1
ATOM 3435 N N . THR A 1 457 ? 23.191 5.191 -46.021 1.00 91.56 457 THR A N 1
ATOM 3436 C CA . THR A 1 457 ? 23.885 5.549 -47.271 1.00 91.56 457 THR A CA 1
ATOM 3437 C C . THR A 1 457 ? 25.247 4.859 -47.377 1.00 91.56 457 THR A C 1
ATOM 3439 O O . THR A 1 457 ? 25.513 4.212 -48.391 1.00 91.56 457 THR A O 1
ATOM 3442 N N . VAL A 1 458 ? 26.058 4.859 -46.309 1.00 91.19 458 VAL A N 1
ATOM 3443 C CA . VAL A 1 458 ? 27.331 4.105 -46.259 1.00 91.19 458 VAL A CA 1
ATOM 3444 C C . VAL A 1 458 ? 27.100 2.612 -46.517 1.00 91.19 458 VAL A C 1
ATOM 3446 O O . VAL A 1 458 ? 27.835 1.999 -47.289 1.00 91.19 458 VAL A O 1
ATOM 3449 N N . TYR A 1 459 ? 26.059 2.022 -45.919 1.00 90.50 459 TYR A N 1
ATOM 3450 C CA . TYR A 1 459 ? 25.660 0.632 -46.166 1.00 90.50 459 TYR A CA 1
ATOM 3451 C C . TYR A 1 459 ? 25.425 0.345 -47.661 1.00 90.50 459 TYR A C 1
ATOM 3453 O O . TYR A 1 459 ? 25.977 -0.629 -48.176 1.00 90.50 459 TYR A O 1
ATOM 3461 N N . LYS A 1 460 ? 24.648 1.185 -48.362 1.00 90.31 460 LYS A N 1
ATOM 3462 C CA . LYS A 1 460 ? 24.359 1.011 -49.798 1.00 90.31 460 LYS A CA 1
ATOM 3463 C C . LYS A 1 460 ? 25.634 1.079 -50.641 1.00 90.31 460 LYS A C 1
ATOM 3465 O O . LYS A 1 460 ? 25.880 0.178 -51.437 1.00 90.31 460 LYS A O 1
ATOM 3470 N N . LEU A 1 461 ? 26.471 2.094 -50.410 1.00 88.12 461 LEU A N 1
ATOM 3471 C CA . LEU A 1 461 ? 27.735 2.274 -51.131 1.00 88.12 461 LEU A CA 1
ATOM 3472 C C . LEU A 1 461 ? 28.691 1.085 -50.915 1.00 88.12 461 LEU A C 1
ATOM 3474 O O . LEU A 1 461 ? 29.302 0.599 -51.867 1.00 88.12 461 LEU A O 1
ATOM 3478 N N . LEU A 1 462 ? 28.783 0.559 -49.688 1.00 87.25 462 LEU A N 1
ATOM 3479 C CA . LEU A 1 462 ? 29.581 -0.637 -49.387 1.00 87.25 462 LEU A CA 1
ATOM 3480 C C . LEU A 1 462 ? 29.040 -1.901 -50.072 1.00 87.25 462 LEU A C 1
ATOM 3482 O O . LEU A 1 462 ? 29.835 -2.732 -50.515 1.00 87.25 462 LEU A O 1
ATOM 3486 N N . ASP A 1 463 ? 27.718 -2.059 -50.171 1.00 84.69 463 ASP A N 1
ATOM 3487 C CA . ASP A 1 463 ? 27.093 -3.204 -50.844 1.00 84.69 463 ASP A CA 1
ATOM 3488 C C . ASP A 1 463 ? 27.342 -3.176 -52.361 1.00 84.69 463 ASP A C 1
ATOM 3490 O O . ASP A 1 463 ? 27.728 -4.191 -52.941 1.00 84.69 463 ASP A O 1
ATOM 3494 N N . GLU A 1 464 ? 27.238 -1.999 -52.988 1.00 84.69 464 GLU A N 1
ATOM 3495 C CA . GLU A 1 464 ? 27.598 -1.783 -54.399 1.00 84.69 464 GLU A CA 1
ATOM 3496 C C . GLU A 1 464 ? 29.081 -2.064 -54.686 1.00 84.69 464 GLU A C 1
ATOM 3498 O O . GLU A 1 464 ? 29.424 -2.551 -55.761 1.00 84.69 464 GLU A O 1
ATOM 3503 N N . MET A 1 465 ? 29.971 -1.798 -53.724 1.00 81.06 465 MET A N 1
ATOM 3504 C CA . MET A 1 465 ? 31.399 -2.136 -53.811 1.00 81.06 465 MET A CA 1
ATOM 3505 C C . MET A 1 465 ? 31.708 -3.610 -53.482 1.00 81.06 465 MET A C 1
ATOM 3507 O O . MET A 1 465 ? 32.879 -3.991 -53.409 1.00 81.06 465 MET A O 1
ATOM 3511 N N . GLY A 1 466 ? 30.695 -4.442 -53.213 1.00 81.94 466 GLY A N 1
ATOM 3512 C CA . GLY A 1 466 ? 30.870 -5.838 -52.801 1.00 81.94 466 GLY A CA 1
ATOM 3513 C C . GLY A 1 466 ? 31.512 -6.014 -51.416 1.00 81.94 466 GLY A C 1
ATOM 3514 O O . GLY A 1 466 ? 31.905 -7.125 -51.052 1.00 81.94 466 GLY A O 1
ATOM 3515 N N . LYS A 1 467 ? 31.618 -4.949 -50.608 1.00 84.31 467 LYS A N 1
ATOM 3516 C CA . LYS A 1 467 ? 32.217 -4.945 -49.258 1.00 84.31 467 LYS A CA 1
ATOM 3517 C C . LYS A 1 467 ? 31.216 -5.434 -48.207 1.00 84.31 467 LYS A C 1
ATOM 3519 O O . LYS A 1 467 ? 30.917 -4.775 -47.213 1.00 84.31 467 LYS A O 1
ATOM 3524 N N . PHE A 1 468 ? 30.741 -6.653 -48.442 1.00 83.00 468 PHE A N 1
ATOM 3525 C CA . PHE A 1 468 ? 29.631 -7.302 -47.756 1.00 83.00 468 PHE A CA 1
ATOM 3526 C C . PHE A 1 468 ? 29.692 -7.242 -46.214 1.00 83.00 468 PHE A C 1
ATOM 3528 O O . PHE A 1 468 ? 28.714 -6.851 -45.580 1.00 83.00 468 PHE A O 1
ATOM 3535 N N . MET A 1 469 ? 30.824 -7.611 -45.599 1.00 83.69 469 MET A N 1
ATOM 3536 C CA . MET A 1 469 ? 30.932 -7.669 -44.130 1.00 83.69 469 MET A CA 1
ATOM 3537 C C . MET A 1 469 ? 30.802 -6.275 -43.500 1.00 83.69 469 MET A C 1
ATOM 3539 O O . MET A 1 469 ? 30.035 -6.094 -42.560 1.00 83.69 469 MET A O 1
ATOM 3543 N N . ALA A 1 470 ? 31.468 -5.269 -44.077 1.00 85.06 470 ALA A N 1
ATOM 3544 C CA . ALA A 1 470 ? 31.380 -3.885 -43.614 1.00 85.06 470 ALA A CA 1
ATOM 3545 C C . ALA A 1 470 ? 29.962 -3.306 -43.786 1.00 85.06 470 ALA A C 1
ATOM 3547 O O . ALA A 1 470 ? 29.483 -2.584 -42.910 1.00 85.06 470 ALA A O 1
ATOM 3548 N N . ALA A 1 471 ? 29.270 -3.662 -44.876 1.00 86.25 471 ALA A N 1
ATOM 3549 C CA . ALA A 1 471 ? 27.879 -3.281 -45.116 1.00 86.25 471 ALA A CA 1
ATOM 3550 C C . ALA A 1 471 ? 26.933 -3.832 -44.025 1.00 86.25 471 ALA A C 1
ATOM 3552 O O . ALA A 1 471 ? 26.074 -3.103 -43.528 1.00 86.25 471 ALA A O 1
ATOM 3553 N N . VAL A 1 472 ? 27.130 -5.086 -43.593 1.00 88.19 472 VAL A N 1
ATOM 3554 C CA . VAL A 1 472 ? 26.385 -5.685 -42.468 1.00 88.19 472 VAL A CA 1
ATOM 3555 C C . VAL A 1 472 ? 26.676 -4.963 -41.149 1.00 88.19 472 VAL A C 1
ATOM 3557 O O . VAL A 1 472 ? 25.736 -4.656 -40.418 1.00 88.19 472 VAL A O 1
ATOM 3560 N N . THR A 1 473 ? 27.931 -4.606 -40.862 1.00 88.56 473 THR A N 1
ATOM 3561 C CA . THR A 1 473 ? 28.279 -3.842 -39.650 1.00 88.56 473 THR A CA 1
ATOM 3562 C C . THR A 1 473 ? 27.573 -2.479 -39.599 1.00 88.56 473 THR A C 1
ATOM 3564 O O . THR A 1 473 ? 27.098 -2.077 -38.536 1.00 88.56 473 THR A O 1
ATOM 3567 N N . GLN A 1 474 ? 27.424 -1.780 -40.734 1.00 89.75 474 GLN A N 1
ATOM 3568 C CA . GLN A 1 474 ? 26.652 -0.528 -40.775 1.00 89.75 474 GLN A CA 1
ATOM 3569 C C . GLN A 1 474 ? 25.148 -0.755 -40.548 1.00 89.75 474 GLN A C 1
ATOM 3571 O O . GLN A 1 474 ? 24.529 0.032 -39.833 1.00 89.75 474 GLN A O 1
ATOM 3576 N N . LEU A 1 475 ? 24.563 -1.844 -41.070 1.00 90.69 475 LEU A N 1
ATOM 3577 C CA . LEU A 1 475 ? 23.175 -2.222 -40.758 1.00 90.69 475 LEU A CA 1
ATOM 3578 C C . LEU A 1 475 ? 22.992 -2.513 -39.261 1.00 90.69 475 LEU A C 1
ATOM 3580 O O . LEU A 1 475 ? 22.027 -2.044 -38.664 1.00 90.69 475 LEU A O 1
ATOM 3584 N N . MET A 1 476 ? 23.927 -3.224 -38.624 1.00 90.25 476 MET A N 1
ATOM 3585 C CA . MET A 1 476 ? 23.887 -3.462 -37.174 1.00 90.25 476 MET A CA 1
ATOM 3586 C C . MET A 1 476 ? 23.963 -2.146 -36.384 1.00 90.25 476 MET A C 1
ATOM 3588 O O . MET A 1 476 ? 23.195 -1.962 -35.439 1.00 90.25 476 MET A O 1
ATOM 3592 N N . ARG A 1 477 ? 24.808 -1.187 -36.797 1.00 89.94 477 ARG A N 1
ATOM 3593 C CA . ARG A 1 477 ? 24.853 0.150 -36.175 1.00 89.94 477 ARG A CA 1
ATOM 3594 C C . ARG A 1 477 ? 23.549 0.925 -36.394 1.00 89.94 477 ARG A C 1
ATOM 3596 O O . ARG A 1 477 ? 23.031 1.491 -35.442 1.00 89.94 477 ARG A O 1
ATOM 3603 N N . ALA A 1 478 ? 22.958 0.890 -37.588 1.00 89.94 478 ALA A N 1
ATOM 3604 C CA . ALA A 1 478 ? 21.654 1.509 -37.844 1.00 89.94 478 ALA A CA 1
ATOM 3605 C C . ALA A 1 478 ? 20.527 0.873 -37.002 1.00 89.94 478 ALA A C 1
ATOM 3607 O O . ALA A 1 478 ? 19.684 1.586 -36.460 1.00 89.94 478 ALA A O 1
ATOM 3608 N N . ALA A 1 479 ? 20.533 -0.453 -36.821 1.00 89.12 479 ALA A N 1
ATOM 3609 C CA . ALA A 1 479 ? 19.594 -1.147 -35.940 1.00 89.12 479 ALA A CA 1
ATOM 3610 C C . ALA A 1 479 ? 19.771 -0.757 -34.462 1.00 89.12 479 ALA A C 1
ATOM 3612 O O . ALA A 1 479 ? 18.775 -0.582 -33.762 1.00 89.12 479 ALA A O 1
ATOM 3613 N N . TYR A 1 480 ? 21.013 -0.566 -34.001 1.00 88.25 480 TYR A N 1
ATOM 3614 C CA . TYR A 1 480 ? 21.291 -0.019 -32.670 1.00 88.25 480 TYR A CA 1
ATOM 3615 C C . TYR A 1 480 ? 20.688 1.381 -32.493 1.00 88.25 480 TYR A C 1
ATOM 3617 O O . TYR A 1 480 ? 19.959 1.614 -31.533 1.00 88.25 480 TYR A O 1
ATOM 3625 N N . LEU A 1 481 ? 20.911 2.284 -33.450 1.00 88.00 481 LEU A N 1
ATOM 3626 C CA . LEU A 1 481 ? 20.378 3.649 -33.403 1.00 88.00 481 LEU A CA 1
ATOM 3627 C C . LEU A 1 481 ? 18.842 3.692 -33.484 1.00 88.00 481 LEU A C 1
ATOM 3629 O O . LEU A 1 481 ? 18.219 4.564 -32.885 1.00 88.00 481 LEU A O 1
ATOM 3633 N N . HIS A 1 482 ? 18.205 2.736 -34.170 1.00 88.44 482 HIS A N 1
ATOM 3634 C CA . HIS A 1 482 ? 16.756 2.535 -34.067 1.00 88.44 482 HIS A CA 1
ATOM 3635 C C . HIS A 1 482 ? 16.331 2.105 -32.652 1.00 88.44 482 HIS A C 1
ATOM 3637 O O . HIS A 1 482 ? 15.313 2.588 -32.162 1.00 88.44 482 HIS A O 1
ATOM 3643 N N . GLY A 1 483 ? 17.118 1.257 -31.982 1.00 80.69 483 GLY A N 1
ATOM 3644 C CA . GLY A 1 483 ? 16.921 0.876 -30.579 1.00 80.69 483 GLY A CA 1
ATOM 3645 C C . GLY A 1 483 ? 17.014 2.056 -29.604 1.00 80.69 483 GLY A C 1
ATOM 3646 O O . GLY A 1 483 ? 16.126 2.207 -28.773 1.00 80.69 483 GLY A O 1
ATOM 3647 N N . GLU A 1 484 ? 17.997 2.951 -29.764 1.00 85.12 484 GLU A N 1
ATOM 3648 C CA . GLU A 1 484 ? 18.124 4.182 -28.948 1.00 85.12 484 GLU A CA 1
ATOM 3649 C C . GLU A 1 484 ? 16.952 5.165 -29.124 1.00 85.12 484 GLU A C 1
ATOM 3651 O O . GLU A 1 484 ? 16.759 6.070 -28.312 1.00 85.12 484 GLU A O 1
ATOM 3656 N N . ARG A 1 485 ? 16.151 4.990 -30.181 1.00 86.50 485 ARG A N 1
ATOM 3657 C CA . ARG A 1 485 ? 14.918 5.745 -30.452 1.00 86.50 485 ARG A CA 1
ATOM 3658 C C . ARG A 1 485 ? 13.646 4.998 -30.027 1.00 86.50 485 ARG A C 1
ATOM 3660 O O . ARG A 1 485 ? 12.558 5.419 -30.414 1.00 86.50 485 ARG A O 1
ATOM 3667 N N . ASP A 1 486 ? 13.783 3.873 -29.320 1.00 85.62 486 ASP A N 1
ATOM 3668 C CA . ASP A 1 486 ? 12.727 2.898 -29.004 1.00 85.62 486 ASP A CA 1
ATOM 3669 C C . ASP A 1 486 ? 11.961 2.351 -30.240 1.00 85.62 486 ASP A C 1
ATOM 3671 O O . ASP A 1 486 ? 10.890 1.750 -30.128 1.00 85.62 486 ASP A O 1
ATOM 3675 N N . ASP A 1 487 ? 12.531 2.473 -31.445 1.00 89.75 487 ASP A N 1
ATOM 3676 C CA . ASP A 1 487 ? 11.958 1.987 -32.709 1.00 89.75 487 ASP A CA 1
ATOM 3677 C C . ASP A 1 487 ? 12.411 0.547 -33.011 1.00 89.75 487 ASP A C 1
ATOM 3679 O O . ASP A 1 487 ? 12.975 0.215 -34.062 1.00 89.75 487 ASP A O 1
ATOM 3683 N N . TYR A 1 488 ? 12.165 -0.341 -32.045 1.00 90.94 488 TYR A N 1
ATOM 3684 C CA . TYR A 1 488 ? 12.548 -1.754 -32.110 1.00 90.94 488 TYR A CA 1
ATOM 3685 C C . TYR A 1 488 ? 11.939 -2.477 -33.325 1.00 90.94 488 TYR A C 1
ATOM 3687 O O . TYR A 1 488 ? 12.528 -3.428 -33.839 1.00 90.94 488 TYR A O 1
ATOM 3695 N N . ALA A 1 489 ? 10.795 -2.008 -33.835 1.00 91.25 489 ALA A N 1
ATOM 3696 C CA . ALA A 1 489 ? 10.166 -2.556 -35.032 1.00 91.25 489 ALA A CA 1
ATOM 3697 C C . ALA A 1 489 ? 11.035 -2.342 -36.284 1.00 91.25 489 ALA A C 1
ATOM 3699 O O . ALA A 1 489 ? 11.271 -3.297 -37.030 1.00 91.25 489 ALA A O 1
ATOM 3700 N N . LYS A 1 490 ? 11.574 -1.130 -36.498 1.00 92.44 490 LYS A N 1
ATOM 3701 C CA . LYS A 1 490 ? 12.532 -0.887 -37.590 1.00 92.44 490 LYS A CA 1
ATOM 3702 C C . LYS A 1 490 ? 13.871 -1.574 -37.337 1.00 92.44 490 LYS A C 1
ATOM 3704 O O . LYS A 1 490 ? 14.426 -2.136 -38.279 1.00 92.44 490 LYS A O 1
ATOM 3709 N N . ALA A 1 491 ? 14.342 -1.632 -36.088 1.00 92.00 491 ALA A N 1
ATOM 3710 C CA . ALA A 1 491 ? 15.547 -2.391 -35.742 1.00 92.00 491 ALA A CA 1
ATOM 3711 C C . ALA A 1 491 ? 15.438 -3.871 -36.169 1.00 92.00 491 ALA A C 1
ATOM 3713 O O . ALA A 1 491 ? 16.353 -4.389 -36.806 1.00 92.00 491 ALA A O 1
ATOM 3714 N N . ILE A 1 492 ? 14.296 -4.533 -35.928 1.00 92.19 492 ILE A N 1
ATOM 3715 C CA . ILE A 1 492 ? 14.037 -5.912 -36.389 1.00 92.19 492 ILE A CA 1
ATOM 3716 C C . ILE A 1 492 ? 14.082 -6.020 -37.920 1.00 92.19 492 ILE A C 1
ATOM 3718 O O . ILE A 1 492 ? 14.648 -6.980 -38.440 1.00 92.19 492 ILE A O 1
ATOM 3722 N N . VAL A 1 493 ? 13.514 -5.060 -38.660 1.00 94.62 493 VAL A N 1
ATOM 3723 C CA . VAL A 1 493 ? 13.548 -5.067 -40.138 1.00 94.62 493 VAL A CA 1
ATOM 3724 C C . VAL A 1 493 ? 14.985 -4.959 -40.659 1.00 94.62 493 VAL A C 1
ATOM 3726 O O . VAL A 1 493 ? 15.376 -5.734 -41.533 1.00 94.62 493 VAL A O 1
ATOM 3729 N N . VAL A 1 494 ? 15.789 -4.061 -40.085 1.00 92.81 494 VAL A N 1
ATOM 3730 C CA . VAL A 1 494 ? 17.207 -3.884 -40.439 1.00 92.81 494 VAL A CA 1
ATOM 3731 C C . VAL A 1 494 ? 18.030 -5.134 -40.092 1.00 92.81 494 VAL A C 1
ATOM 3733 O O . VAL A 1 494 ? 18.805 -5.615 -40.921 1.00 92.81 494 VAL A O 1
ATOM 3736 N N . LEU A 1 495 ? 17.812 -5.728 -38.913 1.00 93.00 495 LEU A N 1
ATOM 3737 C CA . LEU A 1 495 ? 18.473 -6.970 -38.492 1.00 93.00 495 LEU A CA 1
ATOM 3738 C C . LEU A 1 495 ? 18.054 -8.177 -39.341 1.00 93.00 495 LEU A C 1
ATOM 3740 O O . LEU A 1 495 ? 18.877 -9.045 -39.619 1.00 93.00 495 LEU A O 1
ATOM 3744 N N . ASN A 1 496 ? 16.806 -8.232 -39.812 1.00 93.44 496 ASN A N 1
ATOM 3745 C CA . ASN A 1 496 ? 16.364 -9.265 -40.747 1.00 93.44 496 ASN A CA 1
ATOM 3746 C C . ASN A 1 496 ? 17.093 -9.172 -42.092 1.00 93.44 496 ASN A C 1
ATOM 3748 O O . ASN A 1 496 ? 17.449 -10.214 -42.648 1.00 93.44 496 ASN A O 1
ATOM 3752 N N . ASP A 1 497 ? 17.366 -7.964 -42.600 1.00 91.62 497 ASP A N 1
ATOM 3753 C CA . ASP A 1 497 ? 18.196 -7.822 -43.798 1.00 91.62 497 ASP A CA 1
ATOM 3754 C C . ASP A 1 497 ? 19.648 -8.239 -43.530 1.00 91.62 497 ASP A C 1
ATOM 3756 O O . ASP A 1 497 ? 20.204 -9.012 -44.307 1.00 91.62 497 ASP A O 1
ATOM 3760 N N . ALA A 1 498 ? 20.231 -7.831 -42.397 1.00 91.62 498 ALA A N 1
ATOM 3761 C CA . ALA A 1 498 ? 21.570 -8.255 -41.976 1.00 91.62 498 ALA A CA 1
ATOM 3762 C C . ALA A 1 498 ? 21.704 -9.792 -41.880 1.00 91.62 498 ALA A C 1
ATOM 3764 O O . ALA A 1 498 ? 22.627 -10.368 -42.456 1.00 91.62 498 ALA A O 1
ATOM 3765 N N . VAL A 1 499 ? 20.748 -10.484 -41.248 1.00 90.75 499 VAL A N 1
ATOM 3766 C CA . VAL A 1 499 ? 20.728 -11.958 -41.149 1.00 90.75 499 VAL A CA 1
ATOM 3767 C C . VAL A 1 499 ? 20.541 -12.614 -42.523 1.00 90.75 499 VAL A C 1
ATOM 3769 O O . VAL A 1 499 ? 21.291 -13.525 -42.877 1.00 90.75 499 VAL A O 1
ATOM 3772 N N . ARG A 1 500 ? 19.600 -12.129 -43.348 1.00 90.44 500 ARG A N 1
ATOM 3773 C CA . ARG A 1 500 ? 19.3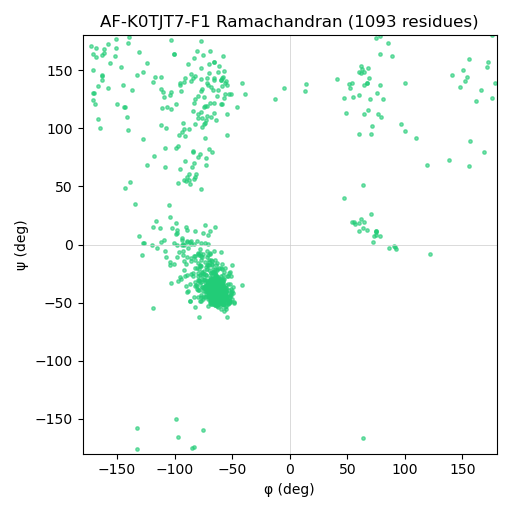91 -12.612 -44.729 1.00 90.44 500 ARG A CA 1
ATOM 3774 C C . ARG A 1 500 ? 20.668 -12.492 -45.561 1.00 90.44 500 ARG A C 1
ATOM 3776 O O . ARG A 1 500 ? 21.042 -13.409 -46.293 1.00 90.44 500 ARG A O 1
ATOM 3783 N N . ARG A 1 501 ? 21.349 -11.356 -45.426 1.00 88.12 501 ARG A N 1
ATOM 3784 C CA . ARG A 1 501 ? 22.646 -11.068 -46.032 1.00 88.12 501 ARG A CA 1
ATOM 3785 C C . ARG A 1 501 ? 23.699 -12.060 -45.541 1.00 88.12 501 ARG A C 1
ATOM 3787 O O . ARG A 1 501 ? 24.384 -12.662 -46.369 1.00 88.12 501 ARG A O 1
ATOM 3794 N N . LEU A 1 502 ? 23.813 -12.297 -44.233 1.00 88.31 502 LEU A N 1
ATOM 3795 C CA . LEU A 1 502 ? 24.767 -13.252 -43.648 1.00 88.31 502 LEU A CA 1
ATOM 3796 C C . LEU A 1 502 ? 24.501 -14.711 -44.069 1.00 88.31 502 LEU A C 1
ATOM 3798 O O . LEU A 1 502 ? 25.449 -15.478 -44.194 1.00 88.31 502 LEU A O 1
ATOM 3802 N N . GLY A 1 503 ? 23.260 -15.078 -44.397 1.00 84.88 503 GLY A N 1
ATOM 3803 C CA . GLY A 1 503 ? 22.930 -16.384 -44.983 1.00 84.88 503 GLY A CA 1
ATOM 3804 C C . GLY A 1 503 ? 23.249 -16.534 -46.481 1.00 84.88 503 GLY A C 1
ATOM 3805 O O . GLY A 1 503 ? 23.339 -17.655 -46.982 1.00 84.88 503 GLY A O 1
ATOM 3806 N N . LYS A 1 504 ? 23.438 -15.437 -47.234 1.00 84.88 504 LYS A N 1
ATOM 3807 C CA . LYS A 1 504 ? 23.569 -15.481 -48.705 1.00 84.88 504 LYS A CA 1
ATOM 3808 C C . LYS A 1 504 ? 24.742 -16.369 -49.147 1.00 84.88 504 LYS A C 1
ATOM 3810 O O . LYS A 1 504 ? 25.897 -16.097 -48.810 1.00 84.88 504 LYS A O 1
ATOM 3815 N N . GLY A 1 505 ? 24.433 -17.401 -49.936 1.00 79.19 505 GLY A N 1
ATOM 3816 C CA . GLY A 1 505 ? 25.399 -18.355 -50.495 1.00 79.19 505 GLY A CA 1
ATOM 3817 C C . GLY A 1 505 ? 25.760 -19.542 -49.591 1.00 79.19 505 GLY A C 1
ATOM 3818 O O . GLY A 1 505 ? 26.500 -20.415 -50.034 1.00 79.19 505 GLY A O 1
ATOM 3819 N N . ILE A 1 506 ? 25.240 -19.615 -48.361 1.00 83.00 506 ILE A N 1
ATOM 3820 C CA . ILE A 1 506 ? 25.536 -20.696 -47.409 1.00 83.00 506 ILE A CA 1
ATOM 3821 C C . ILE A 1 506 ? 24.345 -21.658 -47.331 1.00 83.00 506 ILE A C 1
ATOM 3823 O O . ILE A 1 506 ? 23.210 -21.231 -47.147 1.00 83.00 506 ILE A O 1
ATOM 3827 N N . ARG A 1 507 ? 24.605 -22.966 -47.483 1.00 72.75 507 ARG A N 1
ATOM 3828 C CA . ARG A 1 507 ? 23.569 -24.022 -47.435 1.00 72.75 507 ARG A CA 1
ATOM 3829 C C . ARG A 1 507 ? 23.410 -24.673 -46.058 1.00 72.75 507 ARG A C 1
ATOM 3831 O O . ARG A 1 507 ? 22.331 -25.157 -45.749 1.00 72.75 507 ARG A O 1
ATOM 3838 N N . ASN A 1 508 ? 24.473 -24.699 -45.255 1.00 78.56 508 ASN A N 1
ATOM 3839 C CA . ASN A 1 508 ? 24.482 -25.212 -43.884 1.00 78.56 508 ASN A CA 1
ATOM 3840 C C . ASN A 1 508 ? 25.287 -24.238 -43.008 1.00 78.56 508 ASN A C 1
ATOM 3842 O O . ASN A 1 508 ? 26.392 -23.851 -43.388 1.00 78.56 508 ASN A O 1
ATOM 3846 N N . ILE A 1 509 ? 24.749 -23.866 -41.842 1.00 78.06 509 ILE A N 1
ATOM 3847 C CA . ILE A 1 509 ? 25.402 -22.994 -40.849 1.00 78.06 509 ILE A CA 1
ATOM 3848 C C . ILE A 1 509 ? 26.755 -23.575 -40.410 1.00 78.06 509 ILE A C 1
ATOM 3850 O O . ILE A 1 509 ? 27.689 -22.830 -40.140 1.00 78.06 509 ILE A O 1
ATOM 3854 N N . GLU A 1 510 ? 26.915 -24.899 -40.418 1.00 75.06 510 GLU A N 1
ATOM 3855 C CA . GLU A 1 510 ? 28.186 -25.550 -40.075 1.00 75.06 510 GLU A CA 1
ATOM 3856 C C . GLU A 1 510 ? 29.318 -25.304 -41.079 1.00 75.06 510 GLU A C 1
ATOM 3858 O O . GLU A 1 510 ? 30.479 -25.505 -40.741 1.00 75.06 510 GLU A O 1
ATOM 3863 N N . MET A 1 511 ? 28.992 -24.855 -42.295 1.00 77.94 511 MET A N 1
ATOM 3864 C CA . MET A 1 511 ? 29.959 -24.454 -43.323 1.00 77.94 511 MET A CA 1
ATOM 3865 C C . MET A 1 511 ? 30.170 -22.928 -43.360 1.00 77.94 511 MET A C 1
ATOM 3867 O O . MET A 1 511 ? 30.751 -22.405 -44.311 1.00 77.94 511 MET A O 1
ATOM 3871 N N . MET A 1 512 ? 29.655 -22.189 -42.371 1.00 84.69 512 MET A N 1
ATOM 3872 C CA . MET A 1 512 ? 29.806 -20.737 -42.288 1.00 84.69 512 MET A CA 1
ATOM 3873 C C . MET A 1 512 ? 31.216 -20.358 -41.793 1.00 84.69 512 MET A C 1
ATOM 3875 O O . MET A 1 512 ? 31.654 -20.893 -40.776 1.00 84.69 512 MET A O 1
ATOM 3879 N N . PRO A 1 513 ? 31.919 -19.414 -42.453 1.00 85.12 513 PRO A N 1
ATOM 3880 C CA . PRO A 1 513 ? 33.186 -18.879 -41.949 1.00 85.12 513 PRO A CA 1
ATOM 3881 C C . PRO A 1 513 ? 33.035 -18.266 -40.551 1.00 85.12 513 PRO A C 1
ATOM 3883 O O . PRO A 1 513 ? 32.015 -17.631 -40.274 1.00 85.12 513 PRO A O 1
ATOM 3886 N N . ALA A 1 514 ? 34.058 -18.409 -39.701 1.00 82.38 514 ALA A N 1
ATOM 3887 C CA . ALA A 1 514 ? 34.019 -18.009 -38.290 1.00 82.38 514 ALA A CA 1
ATOM 3888 C C . ALA A 1 514 ? 33.567 -16.550 -38.086 1.00 82.38 514 ALA A C 1
ATOM 3890 O O . ALA A 1 514 ? 32.600 -16.308 -37.366 1.00 82.38 514 ALA A O 1
ATOM 3891 N N . ASP A 1 515 ? 34.170 -15.598 -38.800 1.00 81.31 515 ASP A N 1
ATOM 3892 C CA . ASP A 1 515 ? 33.844 -14.165 -38.714 1.00 81.31 515 ASP A CA 1
ATOM 3893 C C . ASP A 1 515 ? 32.373 -13.882 -39.077 1.00 81.31 515 ASP A C 1
ATOM 3895 O O . ASP A 1 515 ? 31.700 -13.040 -38.479 1.00 81.31 515 ASP A O 1
ATOM 3899 N N . ARG A 1 516 ? 31.840 -14.626 -40.056 1.00 87.44 516 ARG A N 1
ATOM 3900 C CA . ARG A 1 516 ? 30.452 -14.499 -40.524 1.00 87.44 516 ARG A CA 1
ATOM 3901 C C . ARG A 1 516 ? 29.470 -15.110 -39.524 1.00 87.44 516 ARG A C 1
ATOM 3903 O O . ARG A 1 516 ? 28.397 -14.547 -39.313 1.00 87.44 516 ARG A O 1
ATOM 3910 N N . LEU A 1 517 ? 29.858 -16.210 -38.877 1.00 87.19 517 LEU A N 1
ATOM 3911 C CA . LEU A 1 517 ? 29.108 -16.834 -37.787 1.00 87.19 517 LEU A CA 1
ATOM 3912 C C . LEU A 1 517 ? 29.096 -15.947 -36.534 1.00 87.19 517 LEU A C 1
ATOM 3914 O O . LEU A 1 517 ? 28.065 -15.839 -35.874 1.00 87.19 517 LEU A O 1
ATOM 3918 N N . GLN A 1 518 ? 30.199 -15.254 -36.242 1.00 85.50 518 GLN A N 1
ATOM 3919 C CA . GLN A 1 518 ? 30.283 -14.312 -35.129 1.00 85.50 518 GLN A CA 1
ATOM 3920 C C . GLN A 1 518 ? 29.348 -13.109 -35.334 1.00 85.50 518 GLN A C 1
ATOM 3922 O O . GLN A 1 518 ? 28.578 -12.790 -34.428 1.00 85.50 518 GLN A O 1
ATOM 3927 N N . LEU A 1 519 ? 29.333 -12.491 -36.526 1.00 86.56 519 LEU A N 1
ATOM 3928 C CA . LEU A 1 519 ? 28.357 -11.437 -36.851 1.00 86.56 519 LEU A CA 1
ATOM 3929 C C . LEU A 1 519 ? 26.909 -11.952 -36.836 1.00 86.56 519 LEU A C 1
ATOM 3931 O O . LEU A 1 519 ? 26.009 -11.224 -36.417 1.00 86.56 519 LEU A O 1
ATOM 3935 N N . LEU A 1 520 ? 26.668 -13.201 -37.260 1.00 89.44 520 LEU A N 1
ATOM 3936 C CA . LEU A 1 520 ? 25.336 -13.808 -37.197 1.00 89.44 520 LEU A CA 1
ATOM 3937 C C . LEU A 1 520 ? 24.853 -13.908 -35.750 1.00 89.44 520 LEU A C 1
ATOM 3939 O O . LEU A 1 520 ? 23.791 -13.375 -35.450 1.00 89.44 520 LEU A O 1
ATOM 3943 N N . ILE A 1 521 ? 25.643 -14.510 -34.856 1.00 88.62 521 ILE A N 1
ATOM 3944 C CA . ILE A 1 521 ? 25.335 -14.627 -33.421 1.00 88.62 521 ILE A CA 1
ATOM 3945 C C . ILE A 1 521 ? 24.938 -13.264 -32.832 1.00 88.62 521 ILE A C 1
ATOM 3947 O O . ILE A 1 521 ? 23.887 -13.151 -32.206 1.00 88.62 521 ILE A O 1
ATOM 3951 N N . GLN A 1 522 ? 25.707 -12.214 -33.126 1.00 87.19 522 GLN A N 1
ATOM 3952 C CA . GLN A 1 522 ? 25.435 -10.849 -32.659 1.00 87.19 522 GLN A CA 1
ATOM 3953 C C . GLN A 1 522 ? 24.128 -10.271 -33.234 1.00 87.19 522 GLN A C 1
ATOM 3955 O O . GLN A 1 522 ? 23.355 -9.638 -32.515 1.00 87.19 522 GLN A O 1
ATOM 3960 N N . CYS A 1 523 ? 23.830 -10.516 -34.516 1.00 89.81 523 CYS A N 1
ATOM 3961 C CA . CYS A 1 523 ? 22.550 -10.125 -35.113 1.00 89.81 523 CYS A CA 1
ATOM 3962 C C . CYS A 1 523 ? 21.361 -10.845 -34.454 1.00 89.81 523 CYS A C 1
ATOM 3964 O O . CYS A 1 523 ? 20.317 -10.226 -34.245 1.00 89.81 523 CYS A O 1
ATOM 3966 N N . LEU A 1 524 ? 21.507 -12.135 -34.124 1.00 90.50 524 LEU A N 1
ATOM 3967 C CA . LEU A 1 524 ? 20.472 -12.925 -33.451 1.00 90.50 524 LEU A CA 1
ATOM 3968 C C . LEU A 1 524 ? 20.259 -12.455 -31.998 1.00 90.50 524 LEU A C 1
ATOM 3970 O O . LEU A 1 524 ? 19.109 -12.310 -31.585 1.00 90.50 524 LEU A O 1
ATOM 3974 N N . GLU A 1 525 ? 21.334 -12.141 -31.262 1.00 88.75 525 GLU A N 1
ATOM 3975 C CA . GLU A 1 525 ? 21.295 -11.511 -29.927 1.00 88.75 525 GLU A CA 1
ATOM 3976 C C . GLU A 1 525 ? 20.500 -10.192 -29.962 1.00 88.75 525 GLU A C 1
ATOM 3978 O O . GLU A 1 525 ? 19.493 -10.043 -29.263 1.00 88.75 525 GLU A O 1
ATOM 3983 N N . MET A 1 526 ? 20.887 -9.255 -30.838 1.00 88.56 526 MET A N 1
ATOM 3984 C CA . MET A 1 526 ? 20.191 -7.970 -30.995 1.00 88.56 526 MET A CA 1
ATOM 3985 C C . MET A 1 526 ? 18.720 -8.152 -31.401 1.00 88.56 526 MET A C 1
ATOM 3987 O O . MET A 1 526 ? 17.840 -7.453 -30.886 1.00 88.56 526 MET A O 1
ATOM 3991 N N . ARG A 1 527 ? 18.429 -9.101 -32.303 1.00 91.88 527 ARG A N 1
ATOM 3992 C CA . ARG A 1 527 ? 17.067 -9.361 -32.794 1.00 91.88 527 ARG A CA 1
ATOM 3993 C C . ARG A 1 527 ? 16.172 -9.940 -31.700 1.00 91.88 527 ARG A C 1
ATOM 3995 O O . ARG A 1 527 ? 15.042 -9.474 -31.571 1.00 91.88 527 ARG A O 1
ATOM 4002 N N . ALA A 1 528 ? 16.679 -10.861 -30.877 1.00 88.94 528 ALA A N 1
ATOM 4003 C CA . ALA A 1 528 ? 15.946 -11.427 -29.742 1.00 88.94 528 ALA A CA 1
ATOM 4004 C C . ALA A 1 528 ? 15.525 -10.345 -28.735 1.00 88.94 528 ALA A C 1
ATOM 4006 O O . ALA A 1 528 ? 14.372 -10.312 -28.298 1.00 88.94 528 ALA A O 1
ATOM 4007 N N . ILE A 1 529 ? 16.440 -9.424 -28.408 1.00 85.94 529 ILE A N 1
ATOM 4008 C CA . ILE A 1 529 ? 16.175 -8.292 -27.506 1.00 85.94 529 ILE A CA 1
ATOM 4009 C C . ILE A 1 529 ? 15.093 -7.379 -28.099 1.00 85.94 529 ILE A C 1
ATOM 4011 O O . ILE A 1 529 ? 14.124 -7.048 -27.413 1.00 85.94 529 ILE A O 1
ATOM 4015 N N . CYS A 1 530 ? 15.202 -7.019 -29.383 1.00 87.81 530 CYS A N 1
ATOM 4016 C CA . CYS A 1 530 ? 14.207 -6.171 -30.045 1.00 87.81 530 CYS A CA 1
ATOM 4017 C C . CYS A 1 530 ? 12.830 -6.857 -30.144 1.00 87.81 530 CYS A C 1
ATOM 4019 O O . CYS A 1 530 ? 11.809 -6.220 -29.895 1.00 87.81 530 CYS A O 1
ATOM 4021 N N . GLN A 1 531 ? 12.775 -8.161 -30.439 1.00 89.38 531 GLN A N 1
ATOM 4022 C CA . GLN A 1 531 ? 11.524 -8.931 -30.460 1.00 89.38 531 GLN A CA 1
ATOM 4023 C C . GLN A 1 531 ? 10.869 -8.990 -29.075 1.00 89.38 531 GLN A C 1
ATOM 4025 O O . GLN A 1 531 ? 9.662 -8.766 -28.965 1.00 89.38 531 GLN A O 1
ATOM 4030 N N . ALA A 1 532 ? 11.650 -9.210 -28.012 1.00 84.00 532 ALA A N 1
ATOM 4031 C CA . ALA A 1 532 ? 11.148 -9.172 -26.640 1.00 84.00 532 ALA A CA 1
ATOM 4032 C C . ALA A 1 532 ? 10.593 -7.781 -26.273 1.00 84.00 532 ALA A C 1
ATOM 4034 O O . ALA A 1 532 ? 9.513 -7.691 -25.689 1.00 84.00 532 ALA A O 1
ATOM 4035 N N . LYS A 1 533 ? 11.274 -6.698 -26.680 1.00 85.06 533 LYS A N 1
ATOM 4036 C CA . LYS A 1 533 ? 10.813 -5.307 -26.506 1.00 85.06 533 LYS A CA 1
ATOM 4037 C C . LYS A 1 533 ? 9.530 -4.994 -27.285 1.00 85.06 533 LYS A C 1
ATOM 4039 O O . LYS A 1 533 ? 8.657 -4.321 -26.752 1.00 85.06 533 LYS A O 1
ATOM 4044 N N . CYS A 1 534 ? 9.359 -5.548 -28.485 1.00 86.94 534 CYS A N 1
ATOM 4045 C CA . CYS A 1 534 ? 8.107 -5.488 -29.252 1.00 86.94 534 CYS A CA 1
ATOM 4046 C C . CYS A 1 534 ? 6.992 -6.422 -28.731 1.00 86.94 534 CYS A C 1
ATOM 4048 O O . CYS A 1 534 ? 6.011 -6.631 -29.443 1.00 86.94 534 CYS A O 1
ATOM 4050 N N . ALA A 1 535 ? 7.142 -7.039 -27.551 1.00 86.19 535 ALA A N 1
ATOM 4051 C CA . ALA A 1 535 ? 6.230 -8.050 -27.002 1.00 86.19 535 ALA A CA 1
ATOM 4052 C C . ALA A 1 535 ? 5.983 -9.276 -27.917 1.00 86.19 535 ALA A C 1
ATOM 4054 O O . ALA A 1 535 ? 5.039 -10.041 -27.715 1.00 86.19 535 ALA A O 1
ATOM 4055 N N . LYS A 1 536 ? 6.868 -9.534 -28.891 1.00 90.25 536 LYS A N 1
ATOM 4056 C CA . LYS A 1 536 ? 6.847 -10.711 -29.778 1.00 90.25 536 LYS A CA 1
ATOM 4057 C C . LYS A 1 536 ? 7.482 -11.914 -29.075 1.00 90.25 536 LYS A C 1
ATOM 4059 O O . LYS A 1 536 ? 8.507 -12.442 -29.504 1.00 90.25 536 LYS A O 1
ATOM 4064 N N . LEU A 1 537 ? 6.892 -12.318 -27.947 1.00 89.00 537 LEU A N 1
ATOM 4065 C CA . LEU A 1 537 ? 7.529 -13.231 -26.989 1.00 89.00 537 LEU A CA 1
ATOM 4066 C C . LEU A 1 537 ? 7.845 -14.614 -27.586 1.00 89.00 537 LEU A C 1
ATOM 4068 O O . LEU A 1 537 ? 8.894 -15.180 -27.297 1.00 89.00 537 LEU A O 1
ATOM 4072 N N . SER A 1 538 ? 6.975 -15.139 -28.454 1.00 90.88 538 SER A N 1
ATOM 4073 C CA . SER A 1 538 ? 7.186 -16.417 -29.149 1.00 90.88 538 SER A CA 1
ATOM 4074 C C . SER A 1 538 ? 8.334 -16.362 -30.161 1.00 90.88 538 SER A C 1
ATOM 4076 O O . SER A 1 538 ? 9.150 -17.281 -30.197 1.00 90.88 538 SER A O 1
ATOM 4078 N N . GLU A 1 539 ? 8.433 -15.283 -30.947 1.00 91.38 539 GLU A N 1
ATOM 4079 C CA . GLU A 1 539 ? 9.542 -15.082 -31.888 1.00 91.38 539 GLU A CA 1
ATOM 4080 C C . GLU A 1 539 ? 10.876 -14.945 -31.140 1.00 91.38 539 GLU A C 1
ATOM 4082 O O . GLU A 1 539 ? 11.848 -15.606 -31.495 1.00 91.38 539 GLU A O 1
ATOM 4087 N N . ALA A 1 540 ? 10.904 -14.148 -30.065 1.00 91.38 540 ALA A N 1
ATOM 4088 C CA . ALA A 1 540 ? 12.091 -13.974 -29.230 1.00 91.38 540 ALA A CA 1
ATOM 4089 C C . ALA A 1 540 ? 12.533 -15.291 -28.564 1.00 91.38 540 ALA A C 1
ATOM 4091 O O . ALA A 1 540 ? 13.728 -15.562 -28.466 1.00 91.38 540 ALA A O 1
ATOM 4092 N N . LEU A 1 541 ? 11.588 -16.137 -28.133 1.00 92.38 541 LEU A N 1
ATOM 4093 C CA . LEU A 1 541 ? 11.905 -17.431 -27.523 1.00 92.38 541 LEU A CA 1
ATOM 4094 C C . LEU A 1 541 ? 12.536 -18.379 -28.547 1.00 92.38 541 LEU A C 1
ATOM 4096 O O . LEU A 1 541 ? 13.603 -18.929 -28.277 1.00 92.38 541 LEU A O 1
ATOM 4100 N N . GLY A 1 542 ? 11.934 -18.484 -29.738 1.00 92.94 542 GLY A N 1
ATOM 4101 C CA . GLY A 1 542 ? 12.512 -19.227 -30.859 1.00 92.94 542 GLY A CA 1
ATOM 4102 C C . GLY A 1 542 ? 13.890 -18.694 -31.262 1.00 92.94 542 GLY A C 1
ATOM 4103 O O . GLY A 1 542 ? 14.782 -19.473 -31.592 1.00 92.94 542 GLY A O 1
ATOM 4104 N N . GLN A 1 543 ? 14.111 -17.381 -31.143 1.00 91.31 543 GLN A N 1
ATOM 4105 C CA . GLN A 1 543 ? 15.414 -16.786 -31.408 1.00 91.31 543 GLN A CA 1
ATOM 4106 C C . GLN A 1 543 ? 16.485 -17.210 -30.391 1.00 91.31 543 GLN A C 1
ATOM 4108 O O . GLN A 1 543 ? 17.615 -17.496 -30.790 1.00 91.31 543 GLN A O 1
ATOM 4113 N N . TYR A 1 544 ? 16.145 -17.294 -29.100 1.00 93.19 544 TYR A N 1
ATOM 4114 C CA . TYR A 1 544 ? 17.051 -17.837 -28.081 1.00 93.19 544 TYR A CA 1
ATOM 4115 C C . TYR A 1 544 ? 17.274 -19.352 -28.234 1.00 93.19 544 TYR A C 1
ATOM 4117 O O . TYR A 1 544 ? 18.357 -19.839 -27.908 1.00 93.19 544 TYR A O 1
ATOM 4125 N N . ASP A 1 545 ? 16.287 -20.099 -28.742 1.00 92.94 545 ASP A N 1
ATOM 4126 C CA . ASP A 1 545 ? 16.434 -21.523 -29.078 1.00 92.94 545 ASP A CA 1
ATOM 4127 C C . ASP A 1 545 ? 17.402 -21.763 -30.251 1.00 92.94 545 ASP A C 1
ATOM 4129 O O . ASP A 1 545 ? 18.168 -22.723 -30.209 1.00 92.94 545 ASP A O 1
ATOM 4133 N N . GLU A 1 546 ? 17.434 -20.873 -31.250 1.00 90.81 546 GLU A N 1
ATOM 4134 C CA . GLU A 1 546 ? 18.435 -20.877 -32.332 1.00 90.81 546 GLU A CA 1
ATOM 4135 C C . GLU A 1 546 ? 19.826 -20.425 -31.841 1.00 90.81 546 GLU A C 1
ATOM 4137 O O . GLU A 1 546 ? 20.844 -21.012 -32.205 1.00 90.81 546 GLU A O 1
ATOM 4142 N N . LEU A 1 547 ? 19.882 -19.395 -30.991 1.00 91.69 547 LEU A N 1
ATOM 4143 C CA . LEU A 1 547 ? 21.126 -18.762 -30.538 1.00 91.69 547 LEU A CA 1
ATOM 4144 C C . LEU A 1 547 ? 21.954 -19.641 -29.584 1.00 91.69 547 LEU A C 1
ATOM 4146 O O . LEU A 1 547 ? 23.178 -19.716 -29.718 1.00 91.69 547 LEU A O 1
ATOM 4150 N N . LEU A 1 548 ? 21.316 -20.295 -28.607 1.00 92.00 548 LEU A N 1
ATOM 4151 C CA . LEU A 1 548 ? 22.025 -21.026 -27.546 1.00 92.00 548 LEU A CA 1
ATOM 4152 C C . LEU A 1 548 ? 22.925 -22.170 -28.068 1.00 92.00 548 LEU A C 1
ATOM 4154 O O . LEU A 1 548 ? 24.061 -22.261 -27.599 1.00 92.00 548 LEU A O 1
ATOM 4158 N N . PRO A 1 549 ? 22.508 -23.008 -29.043 1.00 91.00 549 PRO A N 1
ATOM 4159 C CA . PRO A 1 549 ? 23.389 -23.998 -29.670 1.00 91.00 549 PRO A CA 1
ATOM 4160 C C . PRO A 1 549 ? 24.594 -23.386 -30.398 1.00 91.00 549 PRO A C 1
ATOM 4162 O O . PRO A 1 549 ? 25.683 -23.957 -30.360 1.00 91.00 549 PRO A O 1
ATOM 4165 N N . LEU A 1 550 ? 24.428 -22.220 -31.037 1.00 89.38 550 LEU A N 1
ATOM 4166 C CA . LEU A 1 550 ? 25.513 -21.531 -31.747 1.00 89.38 550 LEU A CA 1
ATOM 4167 C C . LEU A 1 550 ? 26.550 -20.962 -30.772 1.00 89.38 550 LEU A C 1
ATOM 4169 O O . LEU A 1 550 ? 27.752 -21.123 -30.992 1.00 89.38 550 LEU A O 1
ATOM 4173 N N . LEU A 1 551 ? 26.101 -20.364 -29.664 1.00 88.38 551 LEU A N 1
ATOM 4174 C CA . LEU A 1 551 ? 26.977 -19.935 -28.570 1.00 88.38 551 LEU A CA 1
ATOM 4175 C C . LEU A 1 551 ? 27.714 -21.128 -27.947 1.00 88.38 551 LEU A C 1
ATOM 4177 O O . LEU A 1 551 ? 28.937 -21.093 -27.848 1.00 88.38 551 LEU A O 1
ATOM 4181 N N . ALA A 1 552 ? 27.007 -22.218 -27.632 1.00 88.00 552 ALA A N 1
ATOM 4182 C CA . ALA A 1 552 ? 27.616 -23.431 -27.085 1.00 88.00 552 ALA A CA 1
ATOM 4183 C C . ALA A 1 552 ? 28.680 -24.048 -28.017 1.00 88.00 552 ALA A C 1
ATOM 4185 O O . ALA A 1 552 ? 29.715 -24.504 -27.537 1.00 88.00 552 ALA A O 1
ATOM 4186 N N . LYS A 1 553 ? 28.458 -24.037 -29.343 1.00 85.00 553 LYS A N 1
ATOM 4187 C CA . LYS A 1 553 ? 29.413 -24.558 -30.341 1.00 85.00 553 LYS A CA 1
ATOM 4188 C C . LYS A 1 553 ? 30.630 -23.646 -30.554 1.00 85.00 553 LYS A C 1
ATOM 4190 O O . LYS A 1 553 ? 31.699 -24.154 -30.873 1.00 85.00 553 LYS A O 1
ATOM 4195 N N . THR A 1 554 ? 30.477 -22.325 -30.419 1.00 83.06 554 THR A N 1
ATOM 4196 C CA . THR A 1 554 ? 31.544 -21.345 -30.727 1.00 83.06 554 THR A CA 1
ATOM 4197 C C . THR A 1 554 ? 32.350 -20.877 -29.519 1.00 83.06 554 THR A C 1
ATOM 4199 O O . THR A 1 554 ? 33.521 -20.554 -29.676 1.00 83.06 554 THR A O 1
ATOM 4202 N N . GLN A 1 555 ? 31.732 -20.807 -28.339 1.00 81.75 555 GLN A N 1
ATOM 4203 C CA . GLN A 1 555 ? 32.301 -20.224 -27.115 1.00 81.75 555 GLN A CA 1
ATOM 4204 C C . GLN A 1 555 ? 32.149 -21.155 -25.896 1.00 81.75 555 GLN A C 1
ATOM 4206 O O . GLN A 1 555 ? 32.438 -20.749 -24.776 1.00 81.75 555 GLN A O 1
ATOM 4211 N N . GLY A 1 556 ? 31.675 -22.390 -26.097 1.00 82.56 556 GLY A N 1
ATOM 4212 C CA . GLY A 1 556 ? 31.467 -23.368 -25.031 1.00 82.56 556 GLY A CA 1
ATOM 4213 C C . GLY A 1 556 ? 30.195 -23.146 -24.205 1.00 82.56 556 GLY A C 1
ATOM 4214 O O . GLY A 1 556 ? 29.551 -22.095 -24.232 1.00 82.56 556 GLY A O 1
ATOM 4215 N N . THR A 1 557 ? 29.800 -24.173 -23.453 1.00 80.06 557 THR A N 1
ATOM 4216 C CA . THR A 1 557 ? 28.704 -24.075 -22.481 1.00 80.06 557 THR A CA 1
ATOM 4217 C C . THR A 1 557 ? 29.225 -23.517 -21.164 1.00 80.06 557 THR A C 1
ATOM 4219 O O . THR A 1 557 ? 29.985 -24.198 -20.481 1.00 80.06 557 THR A O 1
ATOM 4222 N N . GLY A 1 558 ? 28.765 -22.327 -20.781 1.00 75.62 558 GLY A N 1
ATOM 4223 C CA . GLY A 1 558 ? 29.107 -21.701 -19.499 1.00 75.62 558 GLY A CA 1
ATOM 4224 C C . GLY A 1 558 ? 29.778 -20.336 -19.614 1.00 75.62 558 GLY A C 1
ATOM 4225 O O . GLY A 1 558 ? 29.891 -19.667 -18.595 1.00 75.62 558 GLY A O 1
ATOM 4226 N N . CYS A 1 559 ? 30.151 -19.887 -20.817 1.00 83.69 559 CYS A N 1
ATOM 4227 C CA . CYS A 1 559 ? 30.690 -18.544 -21.028 1.00 83.69 559 CYS A CA 1
ATOM 4228 C C . CYS A 1 559 ? 29.650 -17.440 -20.748 1.00 83.69 559 CYS A C 1
ATOM 4230 O O . CYS A 1 559 ? 28.435 -17.652 -20.860 1.00 83.69 559 CYS A O 1
ATOM 4232 N N . ALA A 1 560 ? 30.122 -16.227 -20.451 1.00 85.75 560 ALA A N 1
ATOM 4233 C CA . ALA A 1 560 ? 29.293 -15.074 -20.103 1.00 85.75 560 ALA A CA 1
ATOM 4234 C C . ALA A 1 560 ? 28.150 -14.797 -21.103 1.00 85.75 560 ALA A C 1
ATOM 4236 O O . ALA A 1 560 ? 27.012 -14.581 -20.688 1.00 85.75 560 ALA A O 1
ATOM 4237 N N . ARG A 1 561 ? 28.400 -14.871 -22.422 1.00 85.06 561 ARG A N 1
ATOM 4238 C CA . ARG A 1 561 ? 27.353 -14.675 -23.450 1.00 85.06 561 ARG A CA 1
ATOM 4239 C C . ARG A 1 561 ? 26.276 -15.758 -23.419 1.00 85.06 561 ARG A C 1
ATOM 4241 O O . ARG A 1 561 ? 25.088 -15.450 -23.475 1.00 85.06 561 ARG A O 1
ATOM 4248 N N . TYR A 1 562 ? 26.677 -17.023 -23.294 1.00 90.06 562 TYR A N 1
ATOM 4249 C CA . TYR A 1 562 ? 25.743 -18.145 -23.179 1.00 90.06 562 TYR A CA 1
ATOM 4250 C C . TYR A 1 562 ? 24.890 -18.029 -21.906 1.00 90.06 562 TYR A C 1
ATOM 4252 O O . TYR A 1 562 ? 23.673 -18.228 -21.947 1.00 90.06 562 TYR A O 1
ATOM 4260 N N . ASN A 1 563 ? 25.504 -17.629 -20.791 1.00 90.75 563 ASN A N 1
ATOM 4261 C CA . ASN A 1 563 ? 24.816 -17.406 -19.523 1.00 90.75 563 ASN A CA 1
ATOM 4262 C C . ASN A 1 563 ? 23.832 -16.224 -19.595 1.00 90.75 563 ASN A C 1
ATOM 4264 O O . ASN A 1 563 ? 22.683 -16.381 -19.185 1.00 90.75 563 ASN A O 1
ATOM 4268 N N . ALA A 1 564 ? 24.215 -15.085 -20.184 1.00 90.19 564 ALA A N 1
ATOM 4269 C CA . ALA A 1 564 ? 23.312 -13.951 -20.410 1.00 90.19 564 ALA A CA 1
ATOM 4270 C C . ALA A 1 564 ? 22.098 -14.345 -21.277 1.00 90.19 564 ALA A C 1
ATOM 4272 O O . ALA A 1 564 ? 20.948 -14.097 -20.904 1.00 90.19 564 ALA A O 1
ATOM 4273 N N . ALA A 1 565 ? 22.324 -15.073 -22.378 1.00 90.81 565 ALA A N 1
ATOM 4274 C CA . ALA A 1 565 ? 21.251 -15.599 -23.224 1.00 90.81 565 ALA A CA 1
ATOM 4275 C C . ALA A 1 565 ? 20.311 -16.564 -22.467 1.00 90.81 565 ALA A C 1
ATOM 4277 O O . ALA A 1 565 ? 19.090 -16.501 -22.644 1.00 90.81 565 ALA A O 1
ATOM 4278 N N . LEU A 1 566 ? 20.837 -17.422 -21.579 1.00 92.81 566 LEU A N 1
ATOM 4279 C CA . LEU A 1 566 ? 20.015 -18.266 -20.699 1.00 92.81 566 LEU A CA 1
ATOM 4280 C C . LEU A 1 566 ? 19.158 -17.440 -19.729 1.00 92.81 566 LEU A C 1
ATOM 4282 O O . LEU A 1 566 ? 17.988 -17.772 -19.527 1.00 92.81 566 LEU A O 1
ATOM 4286 N N . ILE A 1 567 ? 19.711 -16.377 -19.140 1.00 93.56 567 ILE A N 1
ATOM 4287 C CA . ILE A 1 567 ? 19.002 -15.506 -18.192 1.00 93.56 567 ILE A CA 1
ATOM 4288 C C . ILE A 1 567 ? 17.858 -14.766 -18.894 1.00 93.56 567 ILE A C 1
ATOM 4290 O O . ILE A 1 567 ? 16.718 -14.826 -18.428 1.00 93.56 567 ILE A O 1
ATOM 4294 N N . HIS A 1 568 ? 18.111 -14.135 -20.046 1.00 91.94 568 HIS A N 1
ATOM 4295 C CA . HIS A 1 568 ? 17.058 -13.457 -20.809 1.00 91.94 568 HIS A CA 1
ATOM 4296 C C . HIS A 1 568 ? 15.974 -14.433 -21.289 1.00 91.94 568 HIS A C 1
ATOM 4298 O O . HIS A 1 568 ? 14.783 -14.131 -21.180 1.00 91.94 568 HIS A O 1
ATOM 4304 N N . LYS A 1 569 ? 16.354 -15.640 -21.730 1.00 94.19 569 LYS A N 1
ATOM 4305 C CA . LYS A 1 569 ? 15.399 -16.710 -22.049 1.00 94.19 569 LYS A CA 1
ATOM 4306 C C . LYS A 1 569 ? 14.561 -17.123 -20.833 1.00 94.19 569 LYS A C 1
ATOM 4308 O O . LYS A 1 569 ? 13.364 -17.361 -20.975 1.00 94.19 569 LYS A O 1
ATOM 4313 N N . ALA A 1 570 ? 15.149 -17.210 -19.639 1.00 94.00 570 ALA A N 1
ATOM 4314 C CA . ALA A 1 570 ? 14.412 -17.526 -18.417 1.00 94.00 570 ALA A CA 1
ATOM 4315 C C . ALA A 1 570 ? 13.416 -16.417 -18.037 1.00 94.00 570 ALA A C 1
ATOM 4317 O O . ALA A 1 570 ? 12.263 -16.720 -17.729 1.00 94.00 570 ALA A O 1
ATOM 4318 N N . ALA A 1 571 ? 13.821 -15.147 -18.128 1.00 92.38 571 ALA A N 1
ATOM 4319 C CA . ALA A 1 571 ? 12.937 -14.002 -17.907 1.00 92.38 571 ALA A CA 1
ATOM 4320 C C . ALA A 1 571 ? 11.757 -13.991 -18.901 1.00 92.38 571 ALA A C 1
ATOM 4322 O O . ALA A 1 571 ? 10.611 -13.768 -18.513 1.00 92.38 571 ALA A O 1
ATOM 4323 N N . LEU A 1 572 ? 12.015 -14.325 -20.169 1.00 91.88 572 LEU A N 1
ATOM 4324 C CA . LEU A 1 572 ? 10.993 -14.463 -21.208 1.00 91.88 572 LEU A CA 1
ATOM 4325 C C . LEU A 1 572 ? 10.024 -15.630 -20.939 1.00 91.88 572 LEU A C 1
ATOM 4327 O O . LEU A 1 572 ? 8.810 -15.485 -21.055 1.00 91.88 572 LEU A O 1
ATOM 4331 N N . LEU A 1 573 ? 10.536 -16.786 -20.511 1.00 92.75 573 LEU A N 1
ATOM 4332 C CA . LEU A 1 573 ? 9.699 -17.913 -20.088 1.00 92.75 573 LEU A CA 1
ATOM 4333 C C . LEU A 1 573 ? 8.833 -17.558 -18.869 1.00 92.75 573 LEU A C 1
ATOM 4335 O O . LEU A 1 573 ? 7.703 -18.036 -18.762 1.00 92.75 573 LEU A O 1
ATOM 4339 N N . PHE A 1 574 ? 9.329 -16.706 -17.965 1.00 90.50 574 PHE A N 1
ATOM 4340 C CA . PHE A 1 574 ? 8.554 -16.209 -16.831 1.00 90.50 574 PHE A CA 1
ATOM 4341 C C . PHE A 1 574 ? 7.404 -15.291 -17.273 1.00 90.50 574 PHE A C 1
ATOM 4343 O O . PHE A 1 574 ? 6.279 -15.489 -16.806 1.00 90.50 574 PHE A O 1
ATOM 4350 N N . THR A 1 575 ? 7.641 -14.336 -18.185 1.00 88.88 575 THR A N 1
ATOM 4351 C CA . THR A 1 575 ? 6.575 -13.452 -18.702 1.00 88.88 575 THR A CA 1
ATOM 4352 C C . THR A 1 575 ? 5.528 -14.225 -19.505 1.00 88.88 575 THR A C 1
ATOM 4354 O O . THR A 1 575 ? 4.338 -13.951 -19.377 1.00 88.88 575 THR A O 1
ATOM 4357 N N . MET A 1 576 ? 5.930 -15.285 -20.215 1.00 89.94 576 MET A N 1
ATOM 4358 C CA . MET A 1 576 ? 5.030 -16.248 -20.873 1.00 89.94 576 MET A CA 1
ATOM 4359 C C . MET A 1 576 ? 4.317 -17.221 -19.902 1.00 89.94 576 MET A C 1
ATOM 4361 O O . MET A 1 576 ? 3.814 -18.261 -20.326 1.00 89.94 576 MET A O 1
ATOM 4365 N N . LYS A 1 577 ? 4.277 -16.920 -18.594 1.00 91.56 577 LYS A N 1
ATOM 4366 C CA . LYS A 1 577 ? 3.653 -17.726 -17.520 1.00 91.56 577 LYS A CA 1
ATOM 4367 C C . LYS A 1 577 ? 4.226 -19.152 -17.347 1.00 91.56 577 LYS A C 1
ATOM 4369 O O . LYS A 1 577 ? 3.690 -19.951 -16.580 1.00 91.56 577 LYS A O 1
ATOM 4374 N N . ASN A 1 578 ? 5.360 -19.487 -17.972 1.00 92.88 578 ASN A N 1
ATOM 4375 C CA . ASN A 1 578 ? 5.998 -20.808 -17.891 1.00 92.88 578 ASN A CA 1
ATOM 4376 C C . ASN A 1 578 ? 7.040 -20.888 -16.754 1.00 92.88 578 ASN A C 1
ATOM 4378 O O . ASN A 1 578 ? 8.215 -21.215 -16.948 1.00 92.88 578 ASN A O 1
ATOM 4382 N N . HIS A 1 579 ? 6.595 -20.577 -15.533 1.00 92.06 579 HIS A N 1
ATOM 4383 C CA . HIS A 1 579 ? 7.456 -20.356 -14.363 1.00 92.06 579 HIS A CA 1
ATOM 4384 C C . HIS A 1 579 ? 8.344 -21.561 -13.992 1.00 92.06 579 HIS A C 1
ATOM 4386 O O . HIS A 1 579 ? 9.464 -21.382 -13.521 1.00 92.06 579 HIS A O 1
ATOM 4392 N N . LYS A 1 580 ? 7.884 -22.799 -14.231 1.00 92.00 580 LYS A N 1
ATOM 4393 C CA . LYS A 1 580 ? 8.676 -24.012 -13.950 1.00 92.00 580 LYS A CA 1
ATOM 4394 C C . LYS A 1 580 ? 9.876 -24.144 -14.888 1.00 92.00 580 LYS A C 1
ATOM 4396 O O . LYS A 1 580 ? 10.973 -24.445 -14.426 1.00 92.00 580 LYS A O 1
ATOM 4401 N N . VAL A 1 581 ? 9.684 -23.907 -16.188 1.00 93.75 581 VAL A N 1
ATOM 4402 C CA . VAL A 1 581 ? 10.778 -23.984 -17.170 1.00 93.75 581 VAL A CA 1
ATOM 4403 C C . VAL A 1 581 ? 11.703 -22.775 -17.028 1.00 93.75 581 VAL A C 1
ATOM 4405 O O . VAL A 1 581 ? 12.915 -22.951 -17.074 1.00 93.75 581 VAL A O 1
ATOM 4408 N N . ALA A 1 582 ? 11.164 -21.583 -16.740 1.00 93.31 582 ALA A N 1
ATOM 4409 C CA . ALA A 1 582 ? 11.958 -20.407 -16.378 1.00 93.31 582 ALA A CA 1
ATOM 4410 C C . ALA A 1 582 ? 12.914 -20.694 -15.204 1.00 93.31 582 ALA A C 1
ATOM 4412 O O . ALA A 1 582 ? 14.120 -20.486 -15.334 1.00 93.31 582 ALA A O 1
ATOM 4413 N N . MET A 1 583 ? 12.396 -21.261 -14.105 1.00 93.19 583 MET A N 1
ATOM 4414 C CA . MET A 1 583 ? 13.185 -21.637 -12.927 1.00 93.19 583 MET A CA 1
ATOM 4415 C C . MET A 1 583 ? 14.285 -22.662 -13.256 1.00 93.19 583 MET A C 1
ATOM 4417 O O . MET A 1 583 ? 15.420 -22.523 -12.807 1.00 93.19 583 MET A O 1
ATOM 4421 N N . ILE A 1 584 ? 13.979 -23.678 -14.072 1.00 94.00 584 ILE A N 1
ATOM 4422 C CA . ILE A 1 584 ? 14.977 -24.665 -14.519 1.00 94.00 584 ILE A CA 1
ATOM 4423 C C . ILE A 1 584 ? 16.057 -24.001 -15.387 1.00 94.00 584 ILE A C 1
ATOM 4425 O O . ILE A 1 584 ? 17.232 -24.338 -15.253 1.00 94.00 584 ILE A O 1
ATOM 4429 N N . THR A 1 585 ? 15.687 -23.062 -16.262 1.00 93.56 585 THR A N 1
ATOM 4430 C CA . THR A 1 585 ? 16.628 -22.373 -17.157 1.00 93.56 585 THR A CA 1
ATOM 4431 C C . THR A 1 585 ? 17.559 -21.432 -16.387 1.00 93.56 585 THR A C 1
ATOM 4433 O O . THR A 1 585 ? 18.772 -21.549 -16.551 1.00 93.56 585 THR A O 1
ATOM 4436 N N . VAL A 1 586 ? 17.044 -20.569 -15.499 1.00 93.69 586 VAL A N 1
ATOM 4437 C CA . VAL A 1 586 ? 17.897 -19.688 -14.672 1.00 93.69 586 VAL A CA 1
ATOM 4438 C C . VAL A 1 586 ? 18.733 -20.487 -13.665 1.00 93.69 586 VAL A C 1
ATOM 4440 O O . VAL A 1 586 ? 19.902 -20.180 -13.446 1.00 93.69 586 VAL A O 1
ATOM 4443 N N . GLY A 1 587 ? 18.191 -21.591 -13.137 1.00 91.50 587 GLY A N 1
ATOM 4444 C CA . GLY A 1 587 ? 18.904 -22.499 -12.239 1.00 91.50 587 GLY A CA 1
ATOM 4445 C C . GLY A 1 587 ? 20.122 -23.192 -12.865 1.00 91.50 587 GLY A C 1
ATOM 4446 O O . GLY A 1 587 ? 21.009 -23.615 -12.128 1.00 91.50 587 GLY A O 1
ATOM 4447 N N . LYS A 1 588 ? 20.214 -23.291 -14.203 1.00 90.69 588 LYS A N 1
ATOM 4448 C CA . LYS A 1 588 ? 21.446 -23.746 -14.879 1.00 90.69 588 LYS A CA 1
ATOM 4449 C C . LYS A 1 588 ? 22.572 -22.726 -14.729 1.00 90.69 588 LYS A C 1
ATOM 4451 O O . LYS A 1 588 ? 23.684 -23.112 -14.391 1.00 90.69 588 LYS A O 1
ATOM 4456 N N . TYR A 1 589 ? 22.265 -21.445 -14.941 1.00 91.31 589 TYR A N 1
ATOM 4457 C CA . TYR A 1 589 ? 23.221 -20.355 -14.756 1.00 91.31 589 TYR A CA 1
ATOM 4458 C C . TYR A 1 589 ? 23.636 -20.216 -13.285 1.00 91.31 589 TYR A C 1
ATOM 4460 O O . TYR A 1 589 ? 24.827 -20.155 -13.006 1.00 91.31 589 TYR A O 1
ATOM 4468 N N . LEU A 1 590 ? 22.683 -20.234 -12.343 1.00 89.88 590 LEU A N 1
ATOM 4469 C CA . LEU A 1 590 ? 23.005 -20.094 -10.916 1.00 89.88 590 LEU A CA 1
ATOM 4470 C C . LEU A 1 590 ? 23.967 -21.191 -10.433 1.00 89.88 590 LEU A C 1
ATOM 4472 O O . LEU A 1 590 ? 24.951 -20.873 -9.781 1.00 89.88 590 LEU A O 1
ATOM 4476 N N . LYS A 1 591 ? 23.761 -22.450 -10.843 1.00 87.44 591 LYS A N 1
ATOM 4477 C CA . LYS A 1 591 ? 24.699 -23.548 -10.546 1.00 87.44 591 LYS A CA 1
ATOM 4478 C C . LYS A 1 591 ? 26.070 -23.371 -11.195 1.00 87.44 591 LYS A C 1
ATOM 4480 O O . LYS A 1 591 ? 27.076 -23.675 -10.568 1.00 87.44 591 LYS A O 1
ATOM 4485 N N . ALA A 1 592 ? 26.117 -22.909 -12.446 1.00 84.69 592 ALA A N 1
ATOM 4486 C CA . ALA A 1 592 ? 27.384 -22.634 -13.122 1.00 84.69 592 ALA A CA 1
ATOM 4487 C C . ALA A 1 592 ? 28.163 -21.518 -12.407 1.00 84.69 592 ALA A C 1
ATOM 4489 O O . ALA A 1 592 ? 29.373 -21.629 -12.247 1.00 84.69 592 ALA A O 1
ATOM 4490 N N . ARG A 1 593 ? 27.463 -20.488 -11.912 1.00 84.75 593 ARG A N 1
ATOM 4491 C CA . ARG A 1 593 ? 28.052 -19.424 -11.094 1.00 84.75 593 ARG A CA 1
ATOM 4492 C C . ARG A 1 593 ? 28.509 -19.918 -9.718 1.00 84.75 593 ARG A C 1
ATOM 4494 O O . ARG A 1 593 ? 29.597 -19.547 -9.317 1.00 84.75 593 ARG A O 1
ATOM 4501 N N . GLU A 1 594 ? 27.733 -20.753 -9.024 1.00 83.38 594 GLU A N 1
ATOM 4502 C CA . GLU A 1 594 ? 28.140 -21.340 -7.732 1.00 83.38 594 GLU A CA 1
ATOM 4503 C C . GLU A 1 594 ? 29.446 -22.148 -7.860 1.00 83.38 594 GLU A C 1
ATOM 4505 O O . GLU A 1 594 ? 30.304 -22.062 -6.988 1.00 83.38 594 GLU A O 1
ATOM 4510 N N . ILE A 1 595 ? 29.626 -22.886 -8.965 1.00 81.38 595 ILE A N 1
ATOM 4511 C CA . ILE A 1 595 ? 30.883 -23.589 -9.280 1.00 81.38 595 ILE A CA 1
ATOM 4512 C C . ILE A 1 595 ? 32.002 -22.582 -9.594 1.00 81.38 595 ILE A C 1
ATOM 4514 O O . ILE A 1 595 ? 33.103 -22.696 -9.059 1.00 81.38 595 ILE A O 1
ATOM 4518 N N . ALA A 1 596 ? 31.718 -21.563 -10.409 1.00 75.88 596 ALA A N 1
ATOM 4519 C CA . ALA A 1 596 ? 32.716 -20.563 -10.779 1.00 75.88 596 ALA A CA 1
ATOM 4520 C C . ALA A 1 596 ? 33.197 -19.703 -9.591 1.00 75.88 596 ALA A C 1
ATOM 4522 O O . ALA A 1 596 ? 34.354 -19.307 -9.529 1.00 75.88 596 ALA A O 1
ATOM 4523 N N . GLU A 1 597 ? 32.335 -19.455 -8.603 1.00 75.06 597 GLU A N 1
ATOM 4524 C CA . GLU A 1 597 ? 32.705 -18.780 -7.352 1.00 75.06 597 GLU A CA 1
ATOM 4525 C C . GLU A 1 597 ? 33.593 -19.646 -6.439 1.00 75.06 597 GLU A C 1
ATOM 4527 O O . GLU A 1 597 ? 34.256 -19.096 -5.559 1.00 75.06 597 GLU A O 1
ATOM 4532 N N . SER A 1 598 ? 33.644 -20.971 -6.643 1.00 74.44 598 SER A N 1
ATOM 4533 C CA . SER A 1 598 ? 34.602 -21.857 -5.962 1.00 74.44 598 SER A CA 1
ATOM 4534 C C . SER A 1 598 ? 35.936 -22.036 -6.702 1.00 74.44 598 SER A C 1
ATOM 4536 O O . SER A 1 598 ? 36.948 -22.269 -6.042 1.00 74.44 598 SER A O 1
ATOM 4538 N N . ASP A 1 599 ? 35.962 -21.875 -8.029 1.00 72.19 599 ASP A N 1
ATOM 4539 C CA . ASP A 1 599 ? 37.148 -22.089 -8.871 1.00 72.19 599 ASP A CA 1
ATOM 4540 C C . ASP A 1 599 ? 37.726 -20.754 -9.385 1.00 72.19 599 ASP A C 1
ATOM 4542 O O . ASP A 1 599 ? 37.259 -20.187 -10.374 1.00 72.19 599 ASP A O 1
ATOM 4546 N N . ILE A 1 600 ? 38.793 -20.270 -8.736 1.00 54.78 600 ILE A N 1
ATOM 4547 C CA . ILE A 1 600 ? 39.404 -18.936 -8.953 1.00 54.78 600 ILE A CA 1
ATOM 4548 C C . ILE A 1 600 ? 39.845 -18.682 -10.415 1.00 54.78 600 ILE A C 1
ATOM 4550 O O . ILE A 1 600 ? 39.911 -17.536 -10.846 1.00 54.78 600 ILE A O 1
ATOM 4554 N N . GLU A 1 601 ? 40.110 -19.728 -11.200 1.00 51.16 601 GLU A N 1
ATOM 4555 C CA . GLU A 1 601 ? 40.554 -19.623 -12.602 1.00 51.16 601 GLU A CA 1
ATOM 4556 C C . GLU A 1 601 ? 39.401 -19.427 -13.619 1.00 51.16 601 GLU A C 1
ATOM 4558 O O . GLU A 1 601 ? 39.647 -19.335 -14.819 1.00 51.16 601 GLU A O 1
ATOM 4563 N N . SER A 1 602 ? 38.137 -19.362 -13.176 1.00 57.94 602 SER A N 1
ATOM 4564 C CA . SER A 1 602 ? 36.947 -19.492 -14.042 1.00 57.94 602 SER A CA 1
ATOM 4565 C C . SER A 1 602 ? 36.175 -18.190 -14.351 1.00 57.94 602 SER A C 1
ATOM 4567 O O . SER A 1 602 ? 34.955 -18.206 -14.555 1.00 57.94 602 SER A O 1
ATOM 4569 N N . GLU A 1 603 ? 36.872 -17.050 -14.460 1.00 60.28 603 GLU A N 1
ATOM 4570 C CA . GLU A 1 603 ? 36.262 -15.728 -14.732 1.00 60.28 603 GLU A CA 1
ATOM 4571 C C . GLU A 1 603 ? 35.333 -15.690 -15.969 1.00 60.28 603 GLU A C 1
ATOM 4573 O O . GLU A 1 603 ? 34.403 -14.881 -16.024 1.00 60.28 603 GLU A O 1
ATOM 4578 N N . GLU A 1 604 ? 35.518 -16.586 -16.946 1.00 60.75 604 GLU A N 1
ATOM 4579 C CA . GLU A 1 604 ? 34.709 -16.660 -18.174 1.00 60.75 604 GLU A CA 1
ATOM 4580 C C . GLU A 1 604 ? 33.200 -16.874 -17.942 1.00 60.75 604 GLU A C 1
ATOM 4582 O O . GLU A 1 604 ? 32.396 -16.559 -18.827 1.00 60.75 604 GLU A O 1
ATOM 4587 N N . ALA A 1 605 ? 32.791 -17.389 -16.776 1.00 63.00 605 ALA A N 1
ATOM 4588 C CA . ALA A 1 605 ? 31.384 -17.620 -16.439 1.00 63.00 605 ALA A CA 1
ATOM 4589 C C . ALA A 1 605 ? 30.640 -16.370 -15.926 1.00 63.00 605 ALA A C 1
ATOM 4591 O O . ALA A 1 605 ? 29.401 -16.371 -15.848 1.00 63.00 605 ALA A O 1
ATOM 4592 N N . ILE A 1 606 ? 31.372 -15.304 -15.584 1.00 73.25 606 ILE A N 1
ATOM 4593 C CA . ILE A 1 606 ? 30.838 -14.093 -14.956 1.00 73.25 606 ILE A CA 1
ATOM 4594 C C . ILE A 1 606 ? 30.121 -13.224 -16.006 1.00 73.25 606 ILE A C 1
ATOM 4596 O O . ILE A 1 606 ? 30.721 -12.688 -16.934 1.00 73.25 606 ILE A O 1
ATOM 4600 N N . VAL A 1 607 ? 28.802 -13.082 -15.851 1.00 83.69 607 VAL A N 1
ATOM 4601 C CA . VAL A 1 607 ? 27.952 -12.183 -16.659 1.00 83.69 607 VAL A CA 1
ATOM 4602 C C . VAL A 1 607 ? 28.029 -10.738 -16.160 1.00 83.69 607 VAL A C 1
ATOM 4604 O O . VAL A 1 607 ? 28.470 -10.495 -15.036 1.00 83.69 607 VAL A O 1
ATOM 4607 N N . GLU A 1 608 ? 27.534 -9.772 -16.946 1.00 85.12 608 GLU A N 1
ATOM 4608 C CA . GLU A 1 608 ? 27.410 -8.394 -16.455 1.00 85.12 608 GLU A CA 1
ATOM 4609 C C . GLU A 1 608 ? 26.562 -8.364 -15.161 1.00 85.12 608 GLU A C 1
ATOM 4611 O O . GLU A 1 608 ? 25.527 -9.036 -15.086 1.00 85.12 608 GLU A O 1
ATOM 4616 N N . PRO A 1 609 ? 26.925 -7.567 -14.135 1.00 87.50 609 PRO A N 1
ATOM 4617 C CA . PRO A 1 609 ? 26.202 -7.540 -12.859 1.00 87.50 609 PRO A CA 1
ATOM 4618 C C . PRO A 1 609 ? 24.685 -7.294 -12.978 1.00 87.50 609 PRO A C 1
ATOM 4620 O O . PRO A 1 609 ? 23.911 -7.768 -12.146 1.00 87.50 609 PRO A O 1
ATOM 4623 N N . LYS A 1 610 ? 24.237 -6.607 -14.038 1.00 85.44 610 LYS A N 1
ATOM 4624 C CA . LYS A 1 610 ? 22.816 -6.405 -14.366 1.00 85.44 610 LYS A CA 1
ATOM 4625 C C . LYS A 1 610 ? 22.088 -7.701 -14.737 1.00 85.44 610 LYS A C 1
ATOM 4627 O O . LYS A 1 610 ? 20.952 -7.893 -14.304 1.00 85.44 610 LYS A O 1
ATOM 4632 N N . ASP A 1 611 ? 22.733 -8.601 -15.472 1.00 88.38 611 ASP A N 1
ATOM 4633 C CA . ASP A 1 611 ? 22.144 -9.886 -15.855 1.00 88.38 611 ASP A CA 1
ATOM 4634 C C . ASP A 1 611 ? 22.035 -10.812 -14.644 1.00 88.38 611 ASP A C 1
ATOM 4636 O O . ASP A 1 611 ? 21.024 -11.491 -14.470 1.00 88.38 611 ASP A O 1
ATOM 4640 N N . HIS A 1 612 ? 23.008 -10.778 -13.728 1.00 91.25 612 HIS A N 1
ATOM 4641 C CA . HIS A 1 612 ? 22.866 -11.504 -12.466 1.00 91.25 612 HIS A CA 1
ATOM 4642 C C . HIS A 1 612 ? 21.686 -10.986 -11.627 1.00 91.25 612 HIS A C 1
ATOM 4644 O O . HIS A 1 612 ? 20.910 -11.781 -11.098 1.00 91.25 612 HIS A O 1
ATOM 4650 N N . LEU A 1 613 ? 21.481 -9.665 -11.554 1.00 92.19 613 LEU A N 1
ATOM 4651 C CA . LEU A 1 613 ? 20.301 -9.100 -10.892 1.00 92.19 613 LEU A CA 1
ATOM 4652 C C . LEU A 1 613 ? 18.992 -9.539 -11.562 1.00 92.19 613 LEU A C 1
ATOM 4654 O O . LEU A 1 613 ? 18.046 -9.880 -10.853 1.00 92.19 613 LEU A O 1
ATOM 4658 N N . LEU A 1 614 ? 18.947 -9.599 -12.898 1.00 91.81 614 LEU A N 1
ATOM 4659 C CA . LEU A 1 614 ? 17.803 -10.137 -13.642 1.00 91.81 614 LEU A CA 1
ATOM 4660 C C . LEU A 1 614 ? 17.574 -11.628 -13.341 1.00 91.81 614 LEU A C 1
ATOM 4662 O O . LEU A 1 614 ? 16.424 -12.058 -13.224 1.00 91.81 614 LEU A O 1
ATOM 4666 N N . ALA A 1 615 ? 18.639 -12.415 -13.171 1.00 93.31 615 ALA A N 1
ATOM 4667 C CA . ALA A 1 615 ? 18.549 -13.815 -12.767 1.00 93.31 615 ALA A CA 1
ATOM 4668 C C . ALA A 1 615 ? 17.946 -13.966 -11.359 1.00 93.31 615 ALA A C 1
ATOM 4670 O O . ALA A 1 615 ? 17.049 -14.791 -11.165 1.00 93.31 615 ALA A O 1
ATOM 4671 N N . LEU A 1 616 ? 18.377 -13.144 -10.396 1.00 94.44 616 LEU A N 1
ATOM 4672 C CA . LEU A 1 616 ? 17.825 -13.127 -9.036 1.00 94.44 616 LEU A CA 1
ATOM 4673 C C . LEU A 1 616 ? 16.365 -12.647 -9.011 1.00 94.44 616 LEU A C 1
ATOM 4675 O O . LEU A 1 616 ? 15.527 -13.319 -8.413 1.00 94.44 616 LEU A O 1
ATOM 4679 N N . ASP A 1 617 ? 16.022 -11.561 -9.714 1.00 92.00 617 ASP A N 1
ATOM 4680 C CA . ASP A 1 617 ? 14.633 -11.085 -9.836 1.00 92.00 617 ASP A CA 1
ATOM 4681 C C . ASP A 1 617 ? 13.728 -12.147 -10.483 1.00 92.00 617 ASP A C 1
ATOM 4683 O O . ASP A 1 617 ? 12.641 -12.425 -9.976 1.00 92.00 617 ASP A O 1
ATOM 4687 N N . THR A 1 618 ? 14.185 -12.795 -11.562 1.00 92.12 618 THR A N 1
ATOM 4688 C CA . THR A 1 618 ? 13.446 -13.882 -12.231 1.00 92.12 618 THR A CA 1
ATOM 4689 C C . THR A 1 618 ? 13.250 -15.072 -11.291 1.00 92.12 618 THR A C 1
ATOM 4691 O O . THR A 1 618 ? 12.163 -15.648 -11.243 1.00 92.12 618 THR A O 1
ATOM 4694 N N . THR A 1 619 ? 14.274 -15.427 -10.511 1.00 95.06 619 THR A N 1
ATOM 4695 C CA . THR A 1 619 ? 14.236 -16.532 -9.541 1.00 95.06 619 THR A CA 1
ATOM 4696 C C . THR A 1 619 ? 13.250 -16.242 -8.409 1.00 95.06 619 THR A C 1
ATOM 4698 O O . THR A 1 619 ? 12.351 -17.048 -8.162 1.00 95.06 619 THR A O 1
ATOM 4701 N N . ALA A 1 620 ? 13.341 -15.066 -7.779 1.00 92.88 620 ALA A N 1
ATOM 4702 C CA . ALA A 1 620 ? 12.422 -14.644 -6.726 1.00 92.88 620 ALA A CA 1
ATOM 4703 C C . ALA A 1 620 ? 10.975 -14.568 -7.241 1.00 92.88 620 ALA A C 1
ATOM 4705 O O . ALA A 1 620 ? 10.060 -15.105 -6.617 1.00 92.88 620 ALA A O 1
ATOM 4706 N N . ALA A 1 621 ? 10.760 -13.989 -8.426 1.00 89.94 621 ALA A N 1
ATOM 4707 C CA . ALA A 1 621 ? 9.439 -13.915 -9.041 1.00 89.94 621 ALA A CA 1
ATOM 4708 C C . ALA A 1 621 ? 8.871 -15.308 -9.379 1.00 89.94 621 ALA A C 1
ATOM 4710 O O . ALA A 1 621 ? 7.690 -15.562 -9.131 1.00 89.94 621 ALA A O 1
ATOM 4711 N N . CYS A 1 622 ? 9.693 -16.244 -9.872 1.00 90.69 622 CYS A N 1
ATOM 4712 C CA . CYS A 1 622 ? 9.280 -17.637 -10.063 1.00 90.69 622 CYS A CA 1
ATOM 4713 C C . CYS A 1 622 ? 8.903 -18.307 -8.731 1.00 90.69 622 CYS A C 1
ATOM 4715 O O . CYS A 1 622 ? 7.893 -19.007 -8.684 1.00 90.69 622 CYS A O 1
ATOM 4717 N N . TYR A 1 623 ? 9.663 -18.087 -7.651 1.00 92.75 623 TYR A N 1
ATOM 4718 C CA . TYR A 1 623 ? 9.332 -18.623 -6.326 1.00 92.75 623 TYR A CA 1
ATOM 4719 C C . TYR A 1 623 ? 7.987 -18.100 -5.808 1.00 92.75 623 TYR A C 1
ATOM 4721 O O . TYR A 1 623 ? 7.153 -18.908 -5.395 1.00 92.75 623 TYR A O 1
ATOM 4729 N N . LEU A 1 624 ? 7.718 -16.794 -5.936 1.00 89.94 624 LEU A N 1
ATOM 4730 C CA . LEU A 1 624 ? 6.426 -16.198 -5.573 1.00 89.94 624 LEU A CA 1
ATOM 4731 C C . LEU A 1 624 ? 5.263 -16.792 -6.384 1.00 89.94 624 LEU A C 1
ATOM 4733 O O . LEU A 1 624 ? 4.254 -17.187 -5.804 1.00 89.94 624 LEU A O 1
ATOM 4737 N N . LYS A 1 625 ? 5.403 -16.944 -7.711 1.00 89.31 625 LYS A N 1
ATOM 4738 C CA . LYS A 1 625 ? 4.363 -17.576 -8.555 1.00 89.31 625 LYS A CA 1
ATOM 4739 C C . LYS A 1 625 ? 4.160 -19.069 -8.274 1.00 89.31 625 LYS A C 1
ATOM 4741 O O . LYS A 1 625 ? 3.112 -19.610 -8.610 1.00 89.31 625 LYS A O 1
ATOM 4746 N N . LEU A 1 626 ? 5.143 -19.736 -7.670 1.00 89.19 626 LEU A N 1
ATOM 4747 C CA . LEU A 1 626 ? 5.055 -21.127 -7.213 1.00 89.19 626 LEU A CA 1
ATOM 4748 C C . LEU A 1 626 ? 4.626 -21.245 -5.734 1.00 89.19 626 LEU A C 1
ATOM 4750 O O . LEU A 1 626 ? 4.620 -22.353 -5.201 1.00 89.19 626 LEU A O 1
ATOM 4754 N N . GLY A 1 627 ? 4.271 -20.133 -5.077 1.00 87.06 627 GLY A N 1
ATOM 4755 C CA . GLY A 1 627 ? 3.802 -20.095 -3.687 1.00 87.06 627 GLY A CA 1
ATOM 4756 C C . GLY A 1 627 ? 4.894 -20.280 -2.627 1.00 87.06 627 GLY A C 1
ATOM 4757 O O . GLY A 1 627 ? 4.576 -20.485 -1.460 1.00 87.06 627 GLY A O 1
ATOM 4758 N N . ASN A 1 628 ? 6.176 -20.225 -2.999 1.00 91.81 628 ASN A N 1
ATOM 4759 C CA . ASN A 1 628 ? 7.292 -20.391 -2.069 1.00 91.81 628 ASN A CA 1
ATOM 4760 C C . ASN A 1 628 ? 7.860 -19.023 -1.662 1.00 91.81 628 ASN A C 1
ATOM 4762 O O . ASN A 1 628 ? 8.821 -18.536 -2.252 1.00 91.81 628 ASN A O 1
ATOM 4766 N N . VAL A 1 629 ? 7.225 -18.386 -0.678 1.00 90.50 629 VAL A N 1
ATOM 4767 C CA . VAL A 1 629 ? 7.596 -17.028 -0.246 1.00 90.50 629 VAL A CA 1
ATOM 4768 C C . VAL A 1 629 ? 8.944 -17.001 0.473 1.00 90.50 629 VAL A C 1
ATOM 4770 O O . VAL A 1 629 ? 9.738 -16.107 0.203 1.00 90.50 629 VAL A O 1
ATOM 4773 N N . ASP A 1 630 ? 9.243 -17.999 1.308 1.00 92.38 630 ASP A N 1
ATOM 4774 C CA . ASP A 1 630 ? 10.491 -18.041 2.085 1.00 92.38 630 ASP A CA 1
ATOM 4775 C C . ASP A 1 630 ? 11.722 -18.035 1.159 1.00 92.38 630 ASP A C 1
ATOM 4777 O O . ASP A 1 630 ? 12.590 -17.178 1.282 1.00 92.38 630 ASP A O 1
ATOM 4781 N N . LYS A 1 631 ? 11.734 -18.862 0.102 1.00 93.38 631 LYS A N 1
ATOM 4782 C CA . LYS A 1 631 ? 12.829 -18.836 -0.887 1.00 93.38 631 LYS A CA 1
ATOM 4783 C C . LYS A 1 631 ? 12.899 -17.548 -1.708 1.00 93.38 631 LYS A C 1
ATOM 4785 O O . LYS A 1 631 ? 13.956 -17.232 -2.258 1.00 93.38 631 LYS A O 1
ATOM 4790 N N . ALA A 1 632 ? 11.793 -16.818 -1.849 1.00 93.62 632 ALA A N 1
ATOM 4791 C CA . ALA A 1 632 ? 11.813 -15.507 -2.489 1.00 93.62 632 ALA A CA 1
ATOM 4792 C C . ALA A 1 632 ? 12.464 -14.454 -1.577 1.00 93.62 632 ALA A C 1
ATOM 4794 O O . ALA A 1 632 ? 13.223 -13.631 -2.085 1.00 93.62 632 ALA A O 1
ATOM 4795 N N . ILE A 1 633 ? 12.230 -14.526 -0.259 1.00 94.44 633 ILE A N 1
ATOM 4796 C CA . ILE A 1 633 ? 12.920 -13.718 0.760 1.00 94.44 633 ILE A CA 1
ATOM 4797 C C . ILE A 1 633 ? 14.428 -14.000 0.698 1.00 94.44 633 ILE A C 1
ATOM 4799 O O . ILE A 1 633 ? 15.172 -13.076 0.373 1.00 94.44 633 ILE A O 1
ATOM 4803 N N . ASP A 1 634 ? 14.857 -15.267 0.814 1.00 95.12 634 ASP A N 1
ATOM 4804 C CA . ASP A 1 634 ? 16.273 -15.676 0.690 1.00 95.12 634 ASP A CA 1
ATOM 4805 C C . ASP A 1 634 ? 16.935 -15.109 -0.588 1.00 95.12 634 ASP A C 1
ATOM 4807 O O . ASP A 1 634 ? 18.095 -14.692 -0.606 1.00 95.12 634 ASP A O 1
ATOM 4811 N N . THR A 1 635 ? 16.195 -15.102 -1.704 1.00 94.62 635 THR A N 1
ATOM 4812 C CA . THR A 1 635 ? 16.698 -14.618 -2.999 1.00 94.62 635 THR A CA 1
ATOM 4813 C C . THR A 1 635 ? 16.823 -13.090 -3.032 1.00 94.62 635 THR A C 1
ATOM 4815 O O . THR A 1 635 ? 17.776 -12.570 -3.616 1.00 94.62 635 THR A O 1
ATOM 4818 N N . PHE A 1 636 ? 15.904 -12.350 -2.402 1.00 94.69 636 PHE A N 1
ATOM 4819 C CA . PHE A 1 636 ? 16.001 -10.891 -2.286 1.00 94.69 636 PHE A CA 1
ATOM 4820 C C . PHE A 1 636 ? 17.059 -10.441 -1.270 1.00 94.69 636 PHE A C 1
ATOM 4822 O O . PHE A 1 636 ? 17.678 -9.400 -1.490 1.00 94.69 636 PHE A O 1
ATOM 4829 N N . GLU A 1 637 ? 17.336 -11.223 -0.227 1.00 95.31 637 GLU A N 1
ATOM 4830 C CA . GLU A 1 637 ? 18.469 -10.990 0.679 1.00 95.31 637 GLU A CA 1
ATOM 4831 C C . GLU A 1 637 ? 19.805 -11.123 -0.062 1.00 95.31 637 GLU A C 1
ATOM 4833 O O . GLU A 1 637 ? 20.591 -10.173 -0.077 1.00 95.31 637 GLU A O 1
ATOM 4838 N N . LYS A 1 638 ? 20.006 -12.228 -0.798 1.00 93.94 638 LYS A N 1
ATOM 4839 C CA . LYS A 1 638 ? 21.170 -12.410 -1.688 1.00 93.94 638 LYS A CA 1
ATOM 4840 C C . LYS A 1 638 ? 21.295 -11.285 -2.717 1.00 93.94 638 LYS A C 1
ATOM 4842 O O . LYS A 1 638 ? 22.391 -10.788 -2.970 1.00 93.94 638 LYS A O 1
ATOM 4847 N N . LYS A 1 639 ? 20.172 -10.832 -3.289 1.00 94.31 639 LYS A N 1
ATOM 4848 C CA . LYS A 1 639 ? 20.153 -9.675 -4.198 1.00 94.31 639 LYS A CA 1
ATOM 4849 C C . LYS A 1 639 ? 20.612 -8.398 -3.495 1.00 94.31 639 LYS A C 1
ATOM 4851 O O . LYS A 1 639 ? 21.373 -7.628 -4.076 1.00 94.31 639 LYS A O 1
ATOM 4856 N N . LEU A 1 640 ? 20.167 -8.161 -2.262 1.00 94.69 640 LEU A N 1
ATOM 4857 C CA . LEU A 1 640 ? 20.532 -6.970 -1.502 1.00 94.69 640 LEU A CA 1
ATOM 4858 C C . LEU A 1 640 ? 22.020 -6.960 -1.135 1.00 94.69 640 LEU A C 1
ATOM 4860 O O . LEU A 1 640 ? 22.657 -5.910 -1.214 1.00 94.69 640 LEU A O 1
ATOM 4864 N N . GLU A 1 641 ? 22.573 -8.114 -0.768 1.00 93.69 641 GLU A N 1
ATOM 4865 C CA . GLU A 1 641 ? 24.006 -8.300 -0.534 1.00 93.69 641 GLU A CA 1
ATOM 4866 C C . GLU A 1 641 ? 24.821 -8.060 -1.813 1.00 93.69 641 GLU A C 1
ATOM 4868 O O . GLU A 1 641 ? 25.747 -7.248 -1.805 1.00 93.69 641 GLU A O 1
ATOM 4873 N N . PHE A 1 642 ? 24.415 -8.657 -2.940 1.00 91.62 642 PHE A N 1
ATOM 4874 C CA . PHE A 1 642 ? 25.064 -8.445 -4.237 1.00 91.62 642 PHE A CA 1
ATOM 4875 C C . PHE A 1 642 ? 25.044 -6.967 -4.667 1.00 91.62 642 PHE A C 1
ATOM 4877 O O . PHE A 1 642 ? 26.075 -6.440 -5.077 1.00 91.62 642 PHE A O 1
ATOM 4884 N N . VAL A 1 643 ? 23.915 -6.256 -4.513 1.00 92.31 643 VAL A N 1
ATOM 4885 C CA . VAL A 1 643 ? 23.842 -4.805 -4.791 1.00 92.31 643 VAL A CA 1
ATOM 4886 C C . VAL A 1 643 ? 24.777 -4.014 -3.871 1.00 92.31 643 VAL A C 1
ATOM 4888 O O . VAL A 1 643 ? 25.458 -3.109 -4.344 1.00 92.31 643 VAL A O 1
ATOM 4891 N N . LYS A 1 644 ? 24.851 -4.348 -2.575 1.00 89.94 644 LYS A N 1
ATOM 4892 C CA . LYS A 1 644 ? 25.756 -3.673 -1.627 1.00 89.94 644 LYS A CA 1
ATOM 4893 C C . LYS A 1 644 ? 27.236 -3.877 -1.974 1.00 89.94 644 LYS A C 1
ATOM 4895 O O . LYS A 1 644 ? 28.010 -2.943 -1.784 1.00 89.94 644 LYS A O 1
ATOM 4900 N N . LYS A 1 645 ? 27.615 -5.067 -2.451 1.00 89.75 645 LYS A N 1
ATOM 4901 C CA . LYS A 1 645 ? 29.004 -5.436 -2.766 1.00 89.75 645 LYS A CA 1
ATOM 4902 C C . LYS A 1 645 ? 29.452 -4.943 -4.146 1.00 89.75 645 LYS A C 1
ATOM 4904 O O . LYS A 1 645 ? 30.460 -4.257 -4.246 1.00 89.75 645 LYS A O 1
ATOM 4909 N N . GLU A 1 646 ? 28.693 -5.269 -5.192 1.00 88.12 646 GLU A N 1
ATOM 4910 C CA . GLU A 1 646 ? 29.097 -5.079 -6.596 1.00 88.12 646 GLU A CA 1
ATOM 4911 C C . GLU A 1 646 ? 28.531 -3.791 -7.230 1.00 88.12 646 GLU A C 1
ATOM 4913 O O . GLU A 1 646 ? 28.927 -3.410 -8.331 1.00 88.12 646 GLU A O 1
ATOM 4918 N N . MET A 1 647 ? 27.584 -3.108 -6.571 1.00 87.88 647 MET A N 1
ATOM 4919 C CA . MET A 1 647 ? 26.972 -1.858 -7.054 1.00 87.88 647 MET A CA 1
ATOM 4920 C C . MET A 1 647 ? 26.764 -0.808 -5.935 1.00 87.88 647 MET A C 1
ATOM 4922 O O . MET A 1 647 ? 25.648 -0.297 -5.782 1.00 87.88 647 MET A O 1
ATOM 4926 N N . PRO A 1 648 ? 27.802 -0.436 -5.157 1.00 82.81 648 PRO A N 1
ATOM 4927 C CA . PRO A 1 648 ? 27.654 0.409 -3.964 1.00 82.81 648 PRO A CA 1
ATOM 4928 C C . PRO A 1 648 ? 27.004 1.780 -4.233 1.00 82.81 648 PRO A C 1
ATOM 4930 O O . PRO A 1 648 ? 26.260 2.286 -3.389 1.00 82.81 648 PRO A O 1
ATOM 4933 N N . ASP A 1 649 ? 27.212 2.358 -5.420 1.00 85.06 649 ASP A N 1
ATOM 4934 C CA . ASP A 1 649 ? 26.619 3.642 -5.819 1.00 85.06 649 ASP A CA 1
ATOM 4935 C C . ASP A 1 649 ? 25.136 3.550 -6.232 1.00 85.06 649 ASP A C 1
ATOM 4937 O O . ASP A 1 649 ? 24.445 4.572 -6.312 1.00 85.06 649 ASP A O 1
ATOM 4941 N N . SER A 1 650 ? 24.601 2.344 -6.466 1.00 86.38 650 SER A N 1
ATOM 4942 C CA . SER A 1 650 ? 23.241 2.141 -6.986 1.00 86.38 650 SER A CA 1
ATOM 4943 C C . SER A 1 650 ? 22.166 2.188 -5.893 1.00 86.38 650 SER A C 1
ATOM 4945 O O . SER A 1 650 ? 21.518 1.199 -5.534 1.00 86.38 650 SER A O 1
ATOM 4947 N N . LYS A 1 651 ? 21.958 3.395 -5.356 1.00 87.25 651 LYS A N 1
ATOM 4948 C CA . LYS A 1 651 ? 20.955 3.690 -4.315 1.00 87.25 651 LYS A CA 1
ATOM 4949 C C . LYS A 1 651 ? 19.530 3.307 -4.740 1.00 87.25 651 LYS A C 1
ATOM 4951 O O . LYS A 1 651 ? 18.774 2.807 -3.914 1.00 87.25 651 LYS A O 1
ATOM 4956 N N . GLU A 1 652 ? 19.199 3.486 -6.017 1.00 88.00 652 GLU A N 1
ATOM 4957 C CA . GLU A 1 652 ? 17.941 3.062 -6.656 1.00 88.00 652 GLU A CA 1
ATOM 4958 C C . GLU A 1 652 ? 17.674 1.559 -6.460 1.00 88.00 652 GLU A C 1
ATOM 4960 O O . GLU A 1 652 ? 16.740 1.180 -5.750 1.00 88.00 652 GLU A O 1
ATOM 4965 N N . LEU A 1 653 ? 18.557 0.697 -6.979 1.00 87.38 653 LEU A N 1
ATOM 4966 C CA . LEU A 1 653 ? 18.396 -0.761 -6.902 1.00 87.38 653 LEU A CA 1
ATOM 4967 C C . LEU A 1 653 ? 18.376 -1.273 -5.458 1.00 87.38 653 LEU A C 1
ATOM 4969 O O . LEU A 1 653 ? 17.677 -2.245 -5.147 1.00 87.38 653 LEU A O 1
ATOM 4973 N N . ARG A 1 654 ? 19.121 -0.610 -4.566 1.00 90.31 654 ARG A N 1
ATOM 4974 C CA . ARG A 1 654 ? 19.131 -0.912 -3.133 1.00 90.31 654 ARG A CA 1
ATOM 4975 C C . ARG A 1 654 ? 17.777 -0.606 -2.489 1.00 90.31 654 ARG A C 1
ATOM 4977 O O . ARG A 1 654 ? 17.226 -1.477 -1.821 1.00 90.31 654 ARG A O 1
ATOM 4984 N N . GLY A 1 655 ? 17.226 0.588 -2.727 1.00 92.00 655 GLY A N 1
ATOM 4985 C CA . GLY A 1 655 ? 15.920 1.003 -2.208 1.00 92.00 655 GLY A CA 1
ATOM 4986 C C . GLY A 1 655 ? 14.778 0.106 -2.692 1.00 92.00 655 GLY A C 1
ATOM 4987 O O . GLY A 1 655 ? 13.939 -0.305 -1.894 1.00 92.00 655 GLY A O 1
ATOM 4988 N N . ASP A 1 656 ? 14.792 -0.277 -3.968 1.00 90.44 656 ASP A N 1
ATOM 4989 C CA . ASP A 1 656 ? 13.805 -1.195 -4.546 1.00 90.44 656 ASP A CA 1
ATOM 4990 C C . ASP A 1 656 ? 13.882 -2.610 -3.974 1.00 90.44 656 ASP A C 1
ATOM 4992 O O . ASP A 1 656 ? 12.856 -3.239 -3.704 1.00 90.44 656 ASP A O 1
ATOM 4996 N N . THR A 1 657 ? 15.097 -3.119 -3.771 1.00 92.06 657 THR A N 1
ATOM 4997 C CA . THR A 1 657 ? 15.301 -4.457 -3.205 1.00 92.06 657 THR A CA 1
ATOM 4998 C C . THR A 1 657 ? 14.883 -4.492 -1.731 1.00 92.06 657 THR A C 1
ATOM 5000 O O . THR A 1 657 ? 14.179 -5.414 -1.325 1.00 92.06 657 THR A O 1
ATOM 5003 N N . MET A 1 658 ? 15.214 -3.452 -0.955 1.00 95.75 658 MET A N 1
ATOM 5004 C CA . MET A 1 658 ? 14.754 -3.284 0.431 1.00 95.75 658 MET A CA 1
ATOM 5005 C C . MET A 1 658 ? 13.226 -3.167 0.532 1.00 95.75 658 MET A C 1
ATOM 5007 O O . MET A 1 658 ? 12.630 -3.799 1.399 1.00 95.75 658 MET A O 1
ATOM 5011 N N . HIS A 1 659 ? 12.575 -2.418 -0.369 1.00 94.12 659 HIS A N 1
ATOM 5012 C CA . HIS A 1 659 ? 11.112 -2.310 -0.395 1.00 94.12 659 HIS A CA 1
ATOM 5013 C C . HIS A 1 659 ? 10.454 -3.679 -0.619 1.00 94.12 659 HIS A C 1
ATOM 5015 O O . HIS A 1 659 ? 9.571 -4.071 0.144 1.00 94.12 659 HIS A O 1
ATOM 5021 N N . LYS A 1 660 ? 10.907 -4.428 -1.637 1.00 93.00 660 LYS A N 1
ATOM 5022 C CA . LYS A 1 660 ? 10.372 -5.763 -1.951 1.00 93.00 660 LYS A CA 1
ATOM 5023 C C . LYS A 1 660 ? 10.586 -6.745 -0.798 1.00 93.00 660 LYS A C 1
ATOM 5025 O O . LYS A 1 660 ? 9.642 -7.431 -0.419 1.00 93.00 660 LYS A O 1
ATOM 5030 N N . LEU A 1 661 ? 11.786 -6.769 -0.212 1.00 94.75 661 LEU A N 1
ATOM 5031 C CA . LEU A 1 661 ? 12.108 -7.610 0.943 1.00 94.75 661 LEU A CA 1
ATOM 5032 C C . LEU A 1 661 ? 11.201 -7.290 2.143 1.00 94.75 661 LEU A C 1
ATOM 5034 O O . LEU A 1 661 ? 10.551 -8.185 2.677 1.00 94.75 661 LEU A O 1
ATOM 5038 N N . GLY A 1 662 ? 11.069 -6.008 2.499 1.00 94.19 662 GLY A N 1
ATOM 5039 C CA . GLY A 1 662 ? 10.185 -5.562 3.577 1.00 94.19 662 GLY A CA 1
ATOM 5040 C C . GLY A 1 662 ? 8.712 -5.918 3.341 1.00 94.19 662 GLY A C 1
ATOM 5041 O O . GLY A 1 662 ? 8.039 -6.384 4.257 1.00 94.19 662 GLY A O 1
ATOM 5042 N N . CYS A 1 663 ? 8.210 -5.791 2.109 1.00 92.19 663 CYS A N 1
ATOM 5043 C CA . CYS A 1 663 ? 6.840 -6.193 1.776 1.00 92.19 663 CYS A CA 1
ATOM 5044 C C . CYS A 1 663 ? 6.618 -7.711 1.899 1.00 92.19 663 CYS A C 1
ATOM 5046 O O . CYS A 1 663 ? 5.545 -8.135 2.328 1.00 92.19 663 CYS A O 1
ATOM 5048 N N . LEU A 1 664 ? 7.615 -8.539 1.567 1.00 92.19 664 LEU A N 1
ATOM 5049 C CA . LEU A 1 664 ? 7.526 -9.995 1.732 1.00 92.19 664 LEU A CA 1
ATOM 5050 C C . LEU A 1 664 ? 7.590 -10.425 3.204 1.00 92.19 664 LEU A C 1
ATOM 5052 O O . LEU A 1 664 ? 6.818 -11.294 3.606 1.00 92.19 664 LEU A O 1
ATOM 5056 N N . LEU A 1 665 ? 8.433 -9.784 4.017 1.00 91.19 665 LEU A N 1
ATOM 5057 C CA . LEU A 1 665 ? 8.460 -9.987 5.471 1.00 91.19 665 LEU A CA 1
ATOM 5058 C C . LEU A 1 665 ? 7.108 -9.602 6.100 1.00 91.19 665 LEU A C 1
ATOM 5060 O O . LEU A 1 665 ? 6.531 -10.381 6.858 1.00 91.19 665 LEU A O 1
ATOM 5064 N N . ALA A 1 666 ? 6.531 -8.462 5.705 1.00 87.00 666 ALA A N 1
ATOM 5065 C CA . ALA A 1 666 ? 5.194 -8.055 6.140 1.00 87.00 666 ALA A CA 1
ATOM 5066 C C . ALA A 1 666 ? 4.104 -9.055 5.699 1.00 87.00 666 ALA A C 1
ATOM 5068 O O . ALA A 1 666 ? 3.210 -9.367 6.481 1.00 87.00 666 ALA A O 1
ATOM 5069 N N . TYR A 1 667 ? 4.196 -9.624 4.491 1.00 87.19 667 TYR A N 1
ATOM 5070 C CA . TYR A 1 667 ? 3.292 -10.690 4.035 1.00 87.19 667 TYR A CA 1
ATOM 5071 C C . TYR A 1 667 ? 3.415 -11.978 4.875 1.00 87.19 667 TYR A C 1
ATOM 5073 O O . TYR A 1 667 ? 2.427 -12.680 5.083 1.00 87.19 667 TYR A O 1
ATOM 5081 N N . ARG A 1 668 ? 4.604 -12.280 5.417 1.00 86.94 668 ARG A N 1
ATOM 5082 C CA . ARG A 1 668 ? 4.831 -13.385 6.372 1.00 86.94 668 ARG A CA 1
ATOM 5083 C C . ARG A 1 668 ? 4.480 -13.031 7.823 1.00 86.94 668 ARG A C 1
ATOM 5085 O O . ARG A 1 668 ? 4.803 -13.800 8.722 1.00 86.94 668 ARG A O 1
ATOM 5092 N N . GLN A 1 669 ? 3.798 -11.905 8.047 1.00 83.75 669 GLN A N 1
ATOM 5093 C CA . GLN A 1 669 ? 3.443 -11.351 9.360 1.00 83.75 669 GLN A CA 1
ATOM 5094 C C . GLN A 1 669 ? 4.654 -10.951 10.230 1.00 83.75 669 GLN A C 1
ATOM 5096 O O . GLN A 1 669 ? 4.520 -10.662 11.418 1.00 83.75 669 GLN A O 1
ATOM 5101 N N . GLN A 1 670 ? 5.850 -10.853 9.642 1.00 87.31 670 GLN A N 1
ATOM 5102 C CA . GLN A 1 670 ? 7.087 -10.424 10.302 1.00 87.31 670 GLN A CA 1
ATOM 5103 C C . GLN A 1 670 ? 7.219 -8.893 10.253 1.00 87.31 670 GLN A C 1
ATOM 5105 O O . GLN A 1 670 ? 8.189 -8.338 9.741 1.00 87.31 670 GLN A O 1
ATOM 5110 N N . HIS A 1 671 ? 6.203 -8.182 10.750 1.00 83.44 671 HIS A N 1
ATOM 5111 C CA . HIS A 1 671 ? 6.100 -6.723 10.602 1.00 83.44 671 HIS A CA 1
ATOM 5112 C C . HIS A 1 671 ? 7.224 -5.951 11.319 1.00 83.44 671 HIS A C 1
ATOM 5114 O O . HIS A 1 671 ? 7.683 -4.928 10.809 1.00 83.44 671 HIS A O 1
ATOM 5120 N N . ASN A 1 672 ? 7.719 -6.476 12.445 1.00 86.00 672 ASN A N 1
ATOM 5121 C CA . ASN A 1 672 ? 8.866 -5.914 13.168 1.00 86.00 672 ASN A CA 1
ATOM 5122 C C . ASN A 1 672 ? 10.159 -5.966 12.338 1.00 86.00 672 ASN A C 1
ATOM 5124 O O . ASN A 1 672 ? 10.907 -4.991 12.322 1.00 86.00 672 ASN A O 1
ATOM 5128 N N . ASP A 1 673 ? 10.385 -7.057 11.602 1.00 89.94 673 ASP A N 1
ATOM 5129 C CA . ASP A 1 673 ? 11.556 -7.228 10.732 1.00 89.94 673 ASP A CA 1
ATOM 5130 C C . ASP A 1 673 ? 11.385 -6.460 9.408 1.00 89.94 673 ASP A C 1
ATOM 5132 O O . ASP A 1 673 ? 12.344 -5.933 8.845 1.00 89.94 673 ASP A O 1
ATOM 5136 N N . ALA A 1 674 ? 10.144 -6.327 8.927 1.00 93.31 674 ALA A N 1
ATOM 5137 C CA . ALA A 1 674 ? 9.799 -5.562 7.732 1.00 93.31 674 ALA A CA 1
ATOM 5138 C C . ALA A 1 674 ? 10.045 -4.052 7.884 1.00 93.31 674 ALA A C 1
ATOM 5140 O O . ALA A 1 674 ? 10.542 -3.408 6.954 1.00 93.31 674 ALA A O 1
ATOM 5141 N N . LEU A 1 675 ? 9.684 -3.470 9.035 1.00 92.12 675 LEU A N 1
ATOM 5142 C CA . LEU A 1 675 ? 9.714 -2.020 9.249 1.00 92.12 675 LEU A CA 1
ATOM 5143 C C . LEU A 1 675 ? 11.094 -1.383 8.994 1.00 92.12 675 LEU A C 1
ATOM 5145 O O . LEU A 1 675 ? 11.125 -0.382 8.272 1.00 92.12 675 LEU A O 1
ATOM 5149 N N . PRO A 1 676 ? 12.229 -1.901 9.506 1.00 94.25 676 PRO A N 1
ATOM 5150 C CA . PRO A 1 676 ? 13.559 -1.375 9.194 1.00 94.25 676 PRO A CA 1
ATOM 5151 C C . PRO A 1 676 ? 13.836 -1.277 7.686 1.00 94.25 676 PRO A C 1
ATOM 5153 O O . PRO A 1 676 ? 14.196 -0.201 7.201 1.00 94.25 676 PRO A O 1
ATOM 5156 N N . TYR A 1 677 ? 13.584 -2.351 6.927 1.00 95.56 677 TYR A N 1
ATOM 5157 C CA . TYR A 1 677 ? 13.790 -2.371 5.475 1.00 95.56 677 TYR A CA 1
ATOM 5158 C C . TYR A 1 677 ? 12.874 -1.390 4.739 1.00 95.56 677 TYR A C 1
ATOM 5160 O O . TYR A 1 677 ? 13.340 -0.652 3.871 1.00 95.56 677 TYR A O 1
ATOM 5168 N N . LEU A 1 678 ? 11.587 -1.334 5.098 1.00 95.38 678 LEU A N 1
ATOM 5169 C CA . LEU A 1 678 ? 10.628 -0.415 4.478 1.00 95.38 678 LEU A CA 1
ATOM 5170 C C . LEU A 1 678 ? 10.981 1.056 4.755 1.00 95.38 678 LEU A C 1
ATOM 5172 O O . LEU A 1 678 ? 10.846 1.900 3.868 1.00 95.38 678 LEU A O 1
ATOM 5176 N N . ASN A 1 679 ? 11.496 1.365 5.948 1.00 94.25 679 ASN A N 1
ATOM 5177 C CA . ASN A 1 679 ? 11.957 2.706 6.308 1.00 94.25 679 ASN A CA 1
ATOM 5178 C C . ASN A 1 679 ? 13.236 3.114 5.570 1.00 94.25 679 ASN A C 1
ATOM 5180 O O . ASN A 1 679 ? 13.313 4.232 5.051 1.00 94.25 679 ASN A O 1
ATOM 5184 N N . GLU A 1 680 ? 14.237 2.231 5.479 1.00 94.56 680 GLU A N 1
ATOM 5185 C CA . GLU A 1 680 ? 15.446 2.526 4.702 1.00 94.56 680 GLU A CA 1
ATOM 5186 C C . GLU A 1 680 ? 15.120 2.658 3.205 1.00 94.56 680 GLU A C 1
ATOM 5188 O O . GLU A 1 680 ? 15.617 3.577 2.545 1.00 94.56 680 GLU A O 1
ATOM 5193 N N . ALA A 1 681 ? 14.218 1.823 2.681 1.00 95.31 681 ALA A N 1
ATOM 5194 C CA . ALA A 1 681 ? 13.712 1.923 1.316 1.00 95.31 681 ALA A CA 1
ATOM 5195 C C . ALA A 1 681 ? 12.986 3.250 1.058 1.00 95.31 681 ALA A C 1
ATOM 5197 O O . ALA A 1 681 ? 13.279 3.921 0.069 1.00 95.31 681 ALA A O 1
ATOM 5198 N N . LEU A 1 682 ? 12.073 3.661 1.948 1.00 94.38 682 LEU A N 1
ATOM 5199 C CA . LEU A 1 682 ? 11.353 4.933 1.851 1.00 94.38 682 LEU A CA 1
ATOM 5200 C C . LEU A 1 682 ? 12.319 6.123 1.840 1.00 94.38 682 LEU A C 1
ATOM 5202 O O . LEU A 1 682 ? 12.227 6.978 0.960 1.00 94.38 682 LEU A O 1
ATOM 5206 N N . ASN A 1 683 ? 13.273 6.159 2.773 1.00 93.75 683 ASN A N 1
ATOM 5207 C CA . ASN A 1 683 ? 14.278 7.220 2.844 1.00 93.75 683 ASN A CA 1
ATOM 5208 C C . ASN A 1 683 ? 15.194 7.230 1.612 1.00 93.75 683 ASN A C 1
ATOM 5210 O O . ASN A 1 683 ? 15.473 8.294 1.059 1.00 93.75 683 ASN A O 1
ATOM 5214 N N . THR A 1 684 ? 15.621 6.056 1.140 1.00 92.19 684 THR A N 1
ATOM 5215 C CA . THR A 1 684 ? 16.471 5.929 -0.051 1.00 92.19 684 THR A CA 1
ATOM 5216 C C . THR A 1 684 ? 15.732 6.407 -1.303 1.00 92.19 684 THR A C 1
ATOM 5218 O O . THR A 1 684 ? 16.223 7.309 -1.980 1.00 92.19 684 THR A O 1
ATOM 5221 N N . ARG A 1 685 ? 14.520 5.900 -1.571 1.00 92.94 685 ARG A N 1
ATOM 5222 C CA . ARG A 1 685 ? 13.689 6.317 -2.716 1.00 92.94 685 ARG A CA 1
ATOM 5223 C C . ARG A 1 685 ? 13.348 7.813 -2.664 1.00 92.94 685 ARG A C 1
ATOM 5225 O O . ARG A 1 685 ? 13.482 8.499 -3.672 1.00 92.94 685 ARG A O 1
ATOM 5232 N N . LYS A 1 686 ? 13.011 8.358 -1.487 1.00 91.00 686 LYS A N 1
ATOM 5233 C CA . LYS A 1 686 ? 12.735 9.797 -1.291 1.00 91.00 686 LYS A CA 1
ATOM 5234 C C . LYS A 1 686 ? 13.939 10.684 -1.627 1.00 91.00 686 LYS A C 1
ATOM 5236 O O . LYS A 1 686 ? 13.747 11.771 -2.165 1.00 91.00 686 LYS A O 1
ATOM 5241 N N . ASN A 1 687 ? 15.156 10.219 -1.343 1.00 91.38 687 ASN A N 1
ATOM 5242 C CA . ASN A 1 687 ? 16.394 10.929 -1.676 1.00 91.38 687 ASN A CA 1
ATOM 5243 C C . ASN A 1 687 ? 16.791 10.804 -3.158 1.00 91.38 687 ASN A C 1
ATOM 5245 O O . ASN A 1 687 ? 17.485 11.683 -3.660 1.00 91.38 687 ASN A O 1
ATOM 5249 N N . VAL A 1 688 ? 16.386 9.729 -3.847 1.00 90.19 688 VAL A N 1
ATOM 5250 C CA . VAL A 1 688 ? 16.710 9.489 -5.267 1.00 90.19 688 VAL A CA 1
ATOM 5251 C C . VAL A 1 688 ? 15.695 10.156 -6.204 1.00 90.19 688 VAL A C 1
ATOM 5253 O O . VAL A 1 688 ? 16.099 10.860 -7.124 1.00 90.19 688 VAL A O 1
ATOM 5256 N N . TYR A 1 689 ? 14.392 9.976 -5.961 1.00 86.56 689 TYR A N 1
ATOM 5257 C CA . TYR A 1 689 ? 13.321 10.401 -6.879 1.00 86.56 689 TYR A CA 1
ATOM 5258 C C . TYR A 1 689 ? 12.522 11.628 -6.402 1.00 86.56 689 TYR A C 1
ATOM 5260 O O . TYR A 1 689 ? 11.746 12.205 -7.163 1.00 86.56 689 TYR A O 1
ATOM 5268 N N . GLY A 1 690 ? 12.697 12.051 -5.146 1.00 85.44 690 GLY A N 1
ATOM 5269 C CA . GLY A 1 690 ? 11.901 13.117 -4.530 1.00 85.44 690 GLY A CA 1
ATOM 5270 C C . GLY A 1 690 ? 10.577 12.627 -3.925 1.00 85.44 690 GLY A C 1
ATOM 5271 O O . GLY A 1 690 ? 10.192 11.467 -4.034 1.00 85.44 690 GLY A O 1
ATOM 5272 N N . SER A 1 691 ? 9.863 13.509 -3.221 1.00 82.06 691 SER A N 1
ATOM 5273 C CA . SER A 1 691 ? 8.755 13.112 -2.330 1.00 82.06 691 SER A CA 1
ATOM 5274 C C . SER A 1 691 ? 7.418 12.780 -3.003 1.00 82.06 691 SER A C 1
ATOM 5276 O O . SER A 1 691 ? 6.508 12.329 -2.309 1.00 82.06 691 SER A O 1
ATOM 5278 N N . THR A 1 692 ? 7.272 13.043 -4.302 1.00 79.56 692 THR A N 1
ATOM 5279 C CA . THR A 1 692 ? 6.033 12.835 -5.079 1.00 79.56 692 THR A CA 1
ATOM 5280 C C . THR A 1 692 ? 6.128 11.673 -6.068 1.00 79.56 692 THR A C 1
ATOM 5282 O O . THR A 1 692 ? 5.203 11.469 -6.848 1.00 79.56 692 THR A O 1
ATOM 5285 N N . ASP A 1 693 ? 7.244 10.943 -6.079 1.00 84.75 693 ASP A N 1
ATOM 5286 C CA . ASP A 1 693 ? 7.429 9.802 -6.971 1.00 84.75 693 ASP A CA 1
ATOM 5287 C C . ASP A 1 693 ? 6.531 8.612 -6.586 1.00 84.75 693 ASP A C 1
ATOM 5289 O O . ASP A 1 693 ? 6.257 8.377 -5.404 1.00 84.75 693 ASP A O 1
ATOM 5293 N N . LYS A 1 694 ? 6.100 7.831 -7.585 1.00 85.62 694 LYS A N 1
ATOM 5294 C CA . LYS A 1 694 ? 5.227 6.663 -7.390 1.00 85.62 694 LYS A CA 1
ATOM 5295 C C . LYS A 1 694 ? 5.831 5.655 -6.402 1.00 85.62 694 LYS A C 1
ATOM 5297 O O . LYS A 1 694 ? 5.152 5.252 -5.458 1.00 85.62 694 LYS A O 1
ATOM 5302 N N . SER A 1 695 ? 7.125 5.354 -6.520 1.00 85.62 695 SER A N 1
ATOM 5303 C CA . SER A 1 695 ? 7.837 4.414 -5.639 1.00 85.62 695 SER A CA 1
ATOM 5304 C C . SER A 1 695 ? 7.908 4.885 -4.174 1.00 85.62 695 SER A C 1
ATOM 5306 O O . SER A 1 695 ? 7.997 4.081 -3.239 1.00 85.62 695 SER A O 1
ATOM 5308 N N . VAL A 1 696 ? 7.840 6.202 -3.949 1.00 89.12 696 VAL A N 1
ATOM 5309 C CA . VAL A 1 696 ? 7.829 6.829 -2.619 1.00 89.12 696 VAL A CA 1
ATOM 5310 C C . VAL A 1 696 ? 6.427 6.813 -2.013 1.00 89.12 696 VAL A C 1
ATOM 5312 O O . VAL A 1 696 ? 6.299 6.663 -0.795 1.00 89.12 696 VAL A O 1
ATOM 5315 N N . ILE A 1 697 ? 5.379 6.909 -2.836 1.00 89.00 697 ILE A N 1
ATOM 5316 C CA . ILE A 1 697 ? 3.981 6.715 -2.419 1.00 89.00 697 ILE A CA 1
ATOM 5317 C C . ILE A 1 697 ? 3.764 5.250 -1.996 1.00 89.00 697 ILE A C 1
ATOM 5319 O O . ILE A 1 697 ? 3.269 5.018 -0.893 1.00 89.00 697 ILE A O 1
ATOM 5323 N N . GLU A 1 698 ? 4.230 4.278 -2.790 1.00 89.31 698 GLU A N 1
ATOM 5324 C CA . GLU A 1 698 ? 4.213 2.840 -2.450 1.00 89.31 698 GLU A CA 1
ATOM 5325 C C . GLU A 1 698 ? 4.919 2.550 -1.122 1.00 89.31 698 GLU A C 1
ATOM 5327 O O . GLU A 1 698 ? 4.331 1.959 -0.217 1.00 89.31 698 GLU A O 1
ATOM 5332 N N . SER A 1 699 ? 6.170 3.002 -0.966 1.00 90.69 699 SER A N 1
ATOM 5333 C CA . SER A 1 699 ? 6.905 2.809 0.289 1.00 90.69 699 SER A CA 1
ATOM 5334 C C . SER A 1 699 ? 6.243 3.527 1.466 1.00 90.69 699 SER A C 1
ATOM 5336 O O . SER A 1 699 ? 6.248 2.988 2.566 1.00 90.69 699 SER A O 1
ATOM 5338 N N . SER A 1 700 ? 5.646 4.710 1.265 1.00 91.06 700 SER A N 1
ATOM 5339 C CA . SER A 1 700 ? 4.926 5.415 2.339 1.00 91.06 700 SER A CA 1
ATOM 5340 C C . SER A 1 700 ? 3.719 4.602 2.822 1.00 91.06 700 SER A C 1
ATOM 5342 O O . SER A 1 700 ? 3.499 4.509 4.025 1.00 91.06 700 SER A O 1
ATOM 5344 N N . PHE A 1 701 ? 2.971 3.980 1.904 1.00 91.25 701 PHE A N 1
ATOM 5345 C CA . PHE A 1 701 ? 1.859 3.095 2.253 1.00 91.25 701 PHE A CA 1
ATOM 5346 C C . PHE A 1 701 ? 2.327 1.814 2.951 1.00 91.25 701 PHE A C 1
ATOM 5348 O O . PHE A 1 701 ? 1.767 1.449 3.981 1.00 91.25 701 PHE A O 1
ATOM 5355 N N . ALA A 1 702 ? 3.378 1.167 2.440 1.00 91.06 702 ALA A N 1
ATOM 5356 C CA . ALA A 1 702 ? 3.920 -0.050 3.039 1.00 91.06 702 ALA A CA 1
ATOM 5357 C C . ALA A 1 702 ? 4.413 0.182 4.480 1.00 91.06 702 ALA A C 1
ATOM 5359 O O . ALA A 1 702 ? 4.139 -0.641 5.353 1.00 91.06 702 ALA A O 1
ATOM 5360 N N . VAL A 1 703 ? 5.084 1.313 4.751 1.00 92.94 703 VAL A N 1
ATOM 5361 C CA . VAL A 1 703 ? 5.471 1.682 6.123 1.00 92.94 703 VAL A CA 1
ATOM 5362 C C . VAL A 1 703 ? 4.226 1.952 6.978 1.00 92.94 703 VAL A C 1
ATOM 5364 O O . VAL A 1 703 ? 4.113 1.340 8.032 1.00 92.94 703 VAL A O 1
ATOM 5367 N N . ALA A 1 704 ? 3.256 2.754 6.516 1.00 90.62 704 ALA A N 1
ATOM 5368 C CA . ALA A 1 704 ? 2.036 3.054 7.284 1.00 90.62 704 ALA A CA 1
ATOM 5369 C C . ALA A 1 704 ? 1.242 1.789 7.672 1.00 90.62 704 ALA A C 1
ATOM 5371 O O . ALA A 1 704 ? 0.810 1.645 8.818 1.00 90.62 704 ALA A O 1
ATOM 5372 N N . ALA A 1 705 ? 1.092 0.847 6.734 1.00 87.25 705 ALA A N 1
ATOM 5373 C CA . ALA A 1 705 ? 0.428 -0.431 6.968 1.00 87.25 705 ALA A CA 1
ATOM 5374 C C . ALA A 1 705 ? 1.216 -1.326 7.941 1.00 87.25 705 ALA A C 1
ATOM 5376 O O . ALA A 1 705 ? 0.623 -1.911 8.844 1.00 87.25 705 ALA A O 1
ATOM 5377 N N . ALA A 1 706 ? 2.546 -1.400 7.816 1.00 88.75 706 ALA A N 1
ATOM 5378 C CA . ALA A 1 706 ? 3.377 -2.167 8.743 1.00 88.75 706 ALA A CA 1
ATOM 5379 C C . ALA A 1 706 ? 3.390 -1.557 10.160 1.00 88.75 706 ALA A C 1
ATOM 5381 O O . ALA A 1 706 ? 3.241 -2.293 11.133 1.00 88.75 706 ALA A O 1
ATOM 5382 N N . SER A 1 707 ? 3.483 -0.227 10.284 1.00 86.62 707 SER A N 1
ATOM 5383 C CA . SER A 1 707 ? 3.380 0.503 11.558 1.00 86.62 707 SER A CA 1
ATOM 5384 C C . SER A 1 707 ? 2.035 0.238 12.241 1.00 86.62 707 SER A C 1
ATOM 5386 O O . SER A 1 707 ? 1.993 -0.010 13.445 1.00 86.62 707 SER A O 1
ATOM 5388 N N . GLN A 1 708 ? 0.941 0.218 11.466 1.00 84.88 708 GLN A N 1
ATOM 5389 C CA . GLN A 1 708 ? -0.394 -0.112 11.967 1.00 84.88 708 GLN A CA 1
ATOM 5390 C C . GLN A 1 708 ? -0.446 -1.534 12.540 1.00 84.88 708 GLN A C 1
ATOM 5392 O O . GLN A 1 708 ? -0.998 -1.724 13.620 1.00 84.88 708 GLN A O 1
ATOM 5397 N N . THR A 1 709 ? 0.130 -2.529 11.854 1.00 81.25 709 THR A N 1
ATOM 5398 C CA . THR A 1 709 ? 0.095 -3.931 12.314 1.00 81.25 709 THR A CA 1
ATOM 5399 C C . THR A 1 709 ? 1.037 -4.217 13.488 1.00 81.25 709 THR A C 1
ATOM 5401 O O . THR A 1 709 ? 0.783 -5.141 14.252 1.00 81.25 709 THR A O 1
ATOM 5404 N N . VAL A 1 710 ? 2.088 -3.413 13.683 1.00 81.38 710 VAL A N 1
ATOM 5405 C CA . VAL A 1 710 ? 2.931 -3.449 14.898 1.00 81.38 710 VAL A CA 1
ATOM 5406 C C . VAL A 1 710 ? 2.248 -2.777 16.102 1.00 81.38 710 VAL A C 1
ATOM 5408 O O . VAL A 1 710 ? 2.698 -2.931 17.232 1.00 81.38 710 VAL A O 1
ATOM 5411 N N . GLY A 1 711 ? 1.136 -2.065 15.891 1.00 73.69 711 GLY A N 1
ATOM 5412 C CA . GLY A 1 711 ? 0.363 -1.416 16.953 1.00 73.69 711 GLY A CA 1
ATOM 5413 C C . GLY A 1 711 ? 0.789 0.022 17.269 1.00 73.69 711 GLY A C 1
ATOM 5414 O O . GLY A 1 711 ? 0.119 0.679 18.069 1.00 73.69 711 GLY A O 1
ATOM 5415 N N . ASP A 1 712 ? 1.821 0.557 16.601 1.00 77.69 712 ASP A N 1
ATOM 5416 C CA . ASP A 1 712 ? 2.254 1.959 16.718 1.00 77.69 712 ASP A CA 1
ATOM 5417 C C . ASP A 1 712 ? 1.251 2.893 16.015 1.00 77.69 712 ASP A C 1
ATOM 5419 O O . ASP A 1 712 ? 1.450 3.416 14.914 1.00 77.69 712 ASP A O 1
ATOM 5423 N N . THR A 1 713 ? 0.109 3.059 16.681 1.00 77.06 713 THR A N 1
ATOM 5424 C CA . THR A 1 713 ? -1.067 3.794 16.209 1.00 77.06 713 THR A CA 1
ATOM 5425 C C . THR A 1 713 ? -0.732 5.264 15.951 1.00 77.06 713 THR A C 1
ATOM 5427 O O . THR A 1 713 ? -1.136 5.819 14.929 1.00 77.06 713 THR A O 1
ATOM 5430 N N . GLY A 1 714 ? 0.065 5.892 16.824 1.00 77.94 714 GLY A N 1
ATOM 5431 C CA . GLY A 1 714 ? 0.462 7.294 16.681 1.00 77.94 714 GLY A CA 1
ATOM 5432 C C . GLY A 1 714 ? 1.326 7.537 15.442 1.00 77.94 714 GLY A C 1
ATOM 5433 O O . GLY A 1 714 ? 1.083 8.481 14.683 1.00 77.94 714 GLY A O 1
ATOM 5434 N N . ARG A 1 715 ? 2.299 6.656 15.191 1.00 84.31 715 ARG A N 1
ATOM 5435 C CA . ARG A 1 715 ? 3.138 6.706 13.993 1.00 84.31 715 ARG A CA 1
ATOM 5436 C C . ARG A 1 715 ? 2.355 6.397 12.724 1.00 84.31 715 ARG A C 1
ATOM 5438 O O . ARG A 1 715 ? 2.455 7.156 11.762 1.00 84.31 715 ARG A O 1
ATOM 5445 N N . ALA A 1 716 ? 1.564 5.327 12.723 1.00 88.12 716 ALA A N 1
ATOM 5446 C CA . ALA A 1 716 ? 0.791 4.917 11.557 1.00 88.12 716 ALA A CA 1
ATOM 5447 C C . ALA A 1 716 ? -0.221 5.996 11.135 1.00 88.12 716 ALA A C 1
ATOM 5449 O O . ALA A 1 716 ? -0.325 6.298 9.947 1.00 88.12 716 ALA A O 1
ATOM 5450 N N . LEU A 1 717 ? -0.892 6.665 12.085 1.00 87.06 717 LEU A N 1
ATOM 5451 C CA . LEU A 1 717 ? -1.749 7.822 11.791 1.00 87.06 717 LEU A CA 1
ATOM 5452 C C . LEU A 1 717 ? -0.980 8.956 11.103 1.00 87.06 717 LEU A C 1
ATOM 5454 O O . LEU A 1 717 ? -1.463 9.509 10.117 1.00 87.06 717 LEU A O 1
ATOM 5458 N N . LYS A 1 718 ? 0.226 9.283 11.583 1.00 88.94 718 LYS A N 1
ATOM 5459 C CA . LYS A 1 718 ? 1.079 10.306 10.962 1.00 88.94 718 LYS A CA 1
ATOM 5460 C C . LYS A 1 718 ? 1.502 9.910 9.543 1.00 88.94 718 LYS A C 1
ATOM 5462 O O . LYS A 1 718 ? 1.469 10.744 8.642 1.00 88.94 718 LYS A O 1
ATOM 5467 N N . GLU A 1 719 ? 1.893 8.655 9.336 1.00 89.50 719 GLU A N 1
ATOM 5468 C CA . GLU A 1 719 ? 2.319 8.143 8.028 1.00 89.50 719 GLU A CA 1
ATOM 5469 C C . GLU A 1 719 ? 1.149 8.103 7.026 1.00 89.50 719 GLU A C 1
ATOM 5471 O O . GLU A 1 719 ? 1.333 8.487 5.868 1.00 89.50 719 GLU A O 1
ATOM 5476 N N . TYR A 1 720 ? -0.067 7.761 7.474 1.00 91.31 720 TYR A N 1
ATOM 5477 C CA . TYR A 1 720 ? -1.291 7.878 6.674 1.00 91.31 720 TYR A CA 1
ATOM 5478 C C . TYR A 1 720 ? -1.669 9.338 6.369 1.00 91.31 720 TYR A C 1
ATOM 5480 O O . TYR A 1 720 ? -1.970 9.641 5.215 1.00 91.31 720 TYR A O 1
ATOM 5488 N N . ASP A 1 721 ? -1.616 10.257 7.341 1.00 89.12 721 ASP A N 1
ATOM 5489 C CA . ASP A 1 721 ? -1.880 11.689 7.111 1.00 89.12 721 ASP A CA 1
ATOM 5490 C C . ASP A 1 721 ? -0.864 12.284 6.103 1.00 89.12 721 ASP A C 1
ATOM 5492 O O . ASP A 1 721 ? -1.248 13.002 5.175 1.00 89.12 721 ASP A O 1
ATOM 5496 N N . GLU A 1 722 ? 0.428 11.934 6.207 1.00 88.31 722 GLU A N 1
ATOM 5497 C CA . GLU A 1 722 ? 1.458 12.316 5.227 1.00 88.31 722 GLU A CA 1
ATOM 5498 C C . GLU A 1 722 ? 1.221 11.701 3.837 1.00 88.31 722 GLU A C 1
ATOM 5500 O O . GLU A 1 722 ? 1.463 12.359 2.822 1.00 88.31 722 GLU A O 1
ATOM 5505 N N . LEU A 1 723 ? 0.778 10.443 3.764 1.00 90.00 723 LEU A N 1
ATOM 5506 C CA . LEU A 1 723 ? 0.448 9.766 2.509 1.00 90.00 723 LEU A CA 1
ATOM 5507 C C . LEU A 1 723 ? -0.752 10.425 1.819 1.00 90.00 723 LEU A C 1
ATOM 5509 O O . LEU A 1 723 ? -0.650 10.787 0.649 1.00 90.00 723 LEU A O 1
ATOM 5513 N N . ILE A 1 724 ? -1.846 10.662 2.547 1.00 90.00 724 ILE A N 1
ATOM 5514 C CA . ILE A 1 724 ? -3.044 11.349 2.041 1.00 90.00 724 ILE A CA 1
ATOM 5515 C C . ILE A 1 724 ? -2.683 12.764 1.559 1.00 90.00 724 ILE A C 1
ATOM 5517 O O . ILE A 1 724 ? -3.126 13.193 0.493 1.00 90.00 724 ILE A O 1
ATOM 5521 N N . ALA A 1 725 ? -1.825 13.487 2.286 1.00 86.75 725 ALA A N 1
ATOM 5522 C CA . ALA A 1 725 ? -1.341 14.799 1.862 1.00 86.75 725 ALA A CA 1
ATOM 5523 C C . ALA A 1 725 ? -0.517 14.744 0.559 1.00 86.75 725 ALA A C 1
ATOM 5525 O O . ALA A 1 725 ? -0.700 15.602 -0.305 1.00 86.75 725 ALA A O 1
ATOM 5526 N N . LYS A 1 726 ? 0.353 13.740 0.370 1.00 82.75 726 LYS A N 1
ATOM 5527 C CA . LYS A 1 726 ? 1.072 13.525 -0.905 1.00 82.75 726 LYS A CA 1
ATOM 5528 C C . LYS A 1 726 ? 0.103 13.178 -2.037 1.00 82.75 726 LYS A C 1
ATOM 5530 O O . LYS A 1 726 ? 0.232 13.724 -3.130 1.00 82.75 726 LYS A O 1
ATOM 5535 N N . MET A 1 727 ? -0.875 12.314 -1.764 1.00 82.75 727 MET A N 1
ATOM 5536 C CA . MET A 1 727 ? -1.851 11.860 -2.754 1.00 82.75 727 MET A CA 1
ATOM 5537 C C . MET A 1 727 ? -2.717 13.017 -3.270 1.00 82.75 727 MET A C 1
ATOM 5539 O O . MET A 1 727 ? -2.813 13.223 -4.470 1.00 82.75 727 MET A O 1
ATOM 5543 N N . ASN A 1 728 ? -3.195 13.913 -2.405 1.00 80.81 728 ASN A N 1
ATOM 5544 C CA . ASN A 1 728 ? -3.943 15.104 -2.845 1.00 80.81 728 ASN A CA 1
ATOM 5545 C C . ASN A 1 728 ? -3.175 16.067 -3.792 1.00 80.81 728 ASN A C 1
ATOM 5547 O O . ASN A 1 728 ? -3.772 17.024 -4.281 1.00 80.81 728 ASN A O 1
ATOM 5551 N N . ASN A 1 729 ? -1.875 15.854 -4.045 1.00 74.50 729 ASN A N 1
ATOM 5552 C CA . ASN A 1 729 ? -1.034 16.681 -4.919 1.00 74.50 729 ASN A CA 1
ATOM 5553 C C . ASN A 1 729 ? -0.583 15.990 -6.228 1.00 74.50 729 ASN A C 1
ATOM 5555 O O . ASN A 1 729 ? 0.163 16.596 -6.999 1.00 74.50 729 ASN A O 1
ATOM 5559 N N . VAL A 1 730 ? -1.000 14.748 -6.501 1.00 73.50 730 VAL A N 1
ATOM 5560 C CA . VAL A 1 730 ? -0.679 14.020 -7.748 1.00 73.50 730 VAL A CA 1
ATOM 5561 C C . VAL A 1 730 ? -1.974 13.403 -8.302 1.00 73.50 730 VAL A C 1
ATOM 5563 O O . VAL A 1 730 ? -2.844 13.028 -7.534 1.00 73.50 730 VAL A O 1
ATOM 5566 N N . ASN A 1 731 ? -2.150 13.316 -9.625 1.00 62.47 731 ASN A N 1
ATOM 5567 C CA . ASN A 1 731 ? -3.415 12.829 -10.217 1.00 62.47 731 ASN A CA 1
ATOM 5568 C C . ASN A 1 731 ? -3.437 11.315 -10.513 1.00 62.47 731 ASN A C 1
ATOM 5570 O O . ASN A 1 731 ? -4.473 10.784 -10.900 1.00 62.47 731 ASN A O 1
ATOM 5574 N N . ASP A 1 732 ? -2.296 10.638 -10.388 1.00 68.50 732 ASP A N 1
ATOM 5575 C CA . ASP A 1 732 ? -2.090 9.234 -10.753 1.00 68.50 732 ASP A CA 1
ATOM 5576 C C . ASP A 1 732 ? -1.183 8.587 -9.694 1.00 68.50 732 ASP A C 1
ATOM 5578 O O . ASP A 1 732 ? 0.001 8.928 -9.578 1.00 68.50 732 ASP A O 1
ATOM 5582 N N . HIS A 1 733 ? -1.757 7.697 -8.882 1.00 69.75 733 HIS A N 1
ATOM 5583 C CA . HIS A 1 733 ? -1.067 7.005 -7.794 1.00 69.75 733 HIS A CA 1
ATOM 5584 C C . HIS A 1 733 ? -1.027 5.497 -8.035 1.00 69.75 733 HIS A C 1
ATOM 5586 O O . HIS A 1 733 ? -2.033 4.927 -8.448 1.00 69.75 733 HIS A O 1
ATOM 5592 N N . PRO A 1 734 ? 0.067 4.822 -7.650 1.00 71.62 734 PRO A N 1
ATOM 5593 C CA . PRO A 1 734 ? 0.131 3.360 -7.631 1.00 71.62 734 PRO A CA 1
ATOM 5594 C C . PRO A 1 734 ? -0.631 2.726 -6.450 1.00 71.62 734 PRO A C 1
ATOM 5596 O O . PRO A 1 734 ? -0.749 1.509 -6.384 1.00 71.62 734 PRO A O 1
ATOM 5599 N N . VAL A 1 735 ? -1.123 3.522 -5.490 1.00 77.12 735 VAL A N 1
ATOM 5600 C CA . VAL A 1 735 ? -1.804 3.039 -4.276 1.00 77.12 735 VAL A CA 1
ATOM 5601 C C . VAL A 1 735 ? -3.283 3.416 -4.317 1.00 77.12 735 VAL A C 1
ATOM 5603 O O . VAL A 1 735 ? -3.630 4.569 -4.574 1.00 77.12 735 VAL A O 1
ATOM 5606 N N . ASN A 1 736 ? -4.157 2.457 -4.002 1.00 83.25 736 ASN A N 1
ATOM 5607 C CA . ASN A 1 736 ? -5.602 2.660 -3.979 1.00 83.25 736 ASN A CA 1
ATOM 5608 C C . ASN A 1 736 ? -6.033 3.606 -2.838 1.00 83.25 736 ASN A C 1
ATOM 5610 O O . ASN A 1 736 ? -6.030 3.240 -1.659 1.00 83.25 736 ASN A O 1
ATOM 5614 N N . THR A 1 737 ? -6.474 4.811 -3.208 1.00 85.81 737 THR A N 1
ATOM 5615 C CA . THR A 1 737 ? -6.989 5.859 -2.312 1.00 85.81 737 THR A CA 1
ATOM 5616 C C . THR A 1 737 ? -8.116 5.376 -1.394 1.00 85.81 737 THR A C 1
ATOM 5618 O O . THR A 1 737 ? -8.192 5.798 -0.240 1.00 85.81 737 THR A O 1
ATOM 5621 N N . VAL A 1 738 ? -8.967 4.457 -1.865 1.00 88.88 738 VAL A N 1
ATOM 5622 C CA . VAL A 1 738 ? -10.058 3.869 -1.071 1.00 88.88 738 VAL A CA 1
ATOM 5623 C C . VAL A 1 738 ? -9.497 3.112 0.134 1.00 88.88 738 VAL A C 1
ATOM 5625 O O . VAL A 1 738 ? -9.941 3.328 1.262 1.00 88.88 738 VAL A O 1
ATOM 5628 N N . THR A 1 739 ? -8.484 2.272 -0.091 1.00 87.19 739 THR A N 1
ATOM 5629 C CA . THR A 1 739 ? -7.823 1.481 0.956 1.00 87.19 739 THR A CA 1
ATOM 5630 C C . THR A 1 739 ? -7.120 2.386 1.964 1.00 87.19 739 THR A C 1
ATOM 5632 O O . THR A 1 739 ? -7.299 2.202 3.164 1.00 87.19 739 THR A O 1
ATOM 5635 N N . VAL A 1 740 ? -6.398 3.413 1.498 1.00 90.31 740 VAL A N 1
ATOM 5636 C CA . VAL A 1 740 ? -5.698 4.379 2.367 1.00 90.31 740 VAL A CA 1
ATOM 5637 C C . VAL A 1 740 ? -6.668 5.081 3.321 1.00 90.31 740 VAL A C 1
ATOM 5639 O O . VAL A 1 740 ? -6.454 5.072 4.534 1.00 90.31 740 VAL A O 1
ATOM 5642 N N . HIS A 1 741 ? -7.762 5.650 2.803 1.00 91.69 741 HIS A N 1
ATOM 5643 C CA . HIS A 1 741 ? -8.744 6.343 3.640 1.00 91.69 741 HIS A CA 1
ATOM 5644 C C . HIS A 1 741 ? -9.520 5.389 4.563 1.00 91.69 741 HIS A C 1
ATOM 5646 O O . HIS A 1 741 ? -9.847 5.776 5.685 1.00 91.69 741 HIS A O 1
ATOM 5652 N N . ASN A 1 742 ? -9.788 4.146 4.144 1.00 91.88 742 ASN A N 1
ATOM 5653 C CA . ASN A 1 742 ? -10.435 3.150 5.002 1.00 91.88 742 ASN A CA 1
ATOM 5654 C C . ASN A 1 742 ? -9.519 2.714 6.160 1.00 91.88 742 ASN A C 1
ATOM 5656 O O . ASN A 1 742 ? -9.962 2.698 7.306 1.00 91.88 742 ASN A O 1
ATOM 5660 N N . SER A 1 743 ? -8.240 2.424 5.895 1.00 90.75 743 SER A N 1
ATOM 5661 C CA . SER A 1 743 ? -7.272 2.043 6.935 1.00 90.75 743 SER A CA 1
ATOM 5662 C C . SER A 1 743 ? -7.004 3.179 7.922 1.00 90.75 743 SER A C 1
ATOM 5664 O O . SER A 1 743 ? -7.042 2.952 9.131 1.00 90.75 743 SER A O 1
ATOM 5666 N N . ALA A 1 744 ? -6.828 4.410 7.427 1.00 91.50 744 ALA A N 1
ATOM 5667 C CA . ALA A 1 744 ? -6.723 5.594 8.277 1.00 91.50 744 ALA A CA 1
ATOM 5668 C C . ALA A 1 744 ? -7.997 5.802 9.115 1.00 91.50 744 ALA A C 1
ATOM 5670 O O . ALA A 1 744 ? -7.913 6.088 10.305 1.00 91.50 744 ALA A O 1
ATOM 5671 N N . GLY A 1 745 ? -9.181 5.613 8.519 1.00 91.31 745 GLY A N 1
ATOM 5672 C CA . GLY A 1 745 ? -10.466 5.696 9.215 1.00 91.31 745 GLY A CA 1
ATOM 5673 C C . GLY A 1 745 ? -10.616 4.661 10.331 1.00 91.31 745 GLY A C 1
ATOM 5674 O O . GLY A 1 745 ? -11.017 5.031 11.431 1.00 91.31 745 GLY A O 1
ATOM 5675 N N . LYS A 1 746 ? -10.245 3.393 10.087 1.00 89.44 746 LYS A N 1
ATOM 5676 C CA . LYS A 1 746 ? -10.224 2.339 11.120 1.00 89.44 746 LYS A CA 1
ATOM 5677 C C . LYS A 1 746 ? -9.321 2.742 12.279 1.00 89.44 746 LYS A C 1
ATOM 5679 O O . LYS A 1 746 ? -9.765 2.762 13.420 1.00 89.44 746 LYS A O 1
ATOM 5684 N N . LEU A 1 747 ? -8.093 3.154 11.972 1.00 86.25 747 LEU A N 1
ATOM 5685 C CA . LEU A 1 747 ? -7.116 3.516 12.989 1.00 86.25 747 LEU A CA 1
ATOM 5686 C C . LEU A 1 747 ? -7.556 4.738 13.817 1.00 86.25 747 LEU A C 1
ATOM 5688 O O . LEU A 1 747 ? -7.378 4.750 15.028 1.00 86.25 747 LEU A O 1
ATOM 5692 N N . LEU A 1 748 ? -8.192 5.733 13.185 1.00 84.81 748 LEU A N 1
ATOM 5693 C CA . LEU A 1 748 ? -8.798 6.885 13.866 1.00 84.81 748 LEU A CA 1
ATOM 5694 C C . LEU A 1 748 ? -9.993 6.496 14.747 1.00 84.81 748 LEU A C 1
ATOM 5696 O O . LEU A 1 748 ? -10.175 7.092 15.804 1.00 84.81 748 LEU A O 1
ATOM 5700 N N . PHE A 1 749 ? -10.816 5.537 14.317 1.00 83.25 749 PHE A N 1
ATOM 5701 C CA . PHE A 1 749 ? -11.968 5.056 15.086 1.00 83.25 749 PHE A CA 1
ATOM 5702 C C . PHE A 1 749 ? -11.506 4.348 16.363 1.00 83.25 749 PHE A C 1
ATOM 5704 O O . PHE A 1 749 ? -11.981 4.651 17.453 1.00 83.25 749 PHE A O 1
ATOM 5711 N N . GLU A 1 750 ? -10.521 3.467 16.216 1.00 77.38 750 GLU A N 1
ATOM 5712 C CA . GLU A 1 750 ? -9.896 2.716 17.304 1.00 77.38 750 GLU A CA 1
ATOM 5713 C C . GLU A 1 750 ? -9.095 3.600 18.282 1.00 77.38 750 GLU A C 1
ATOM 5715 O O . GLU A 1 750 ? -8.908 3.227 19.433 1.00 77.38 750 GLU A O 1
ATOM 5720 N N . ASP A 1 751 ? -8.623 4.763 17.828 1.00 73.38 751 ASP A N 1
ATOM 5721 C CA . ASP A 1 751 ? -7.951 5.807 18.621 1.00 73.38 751 ASP A CA 1
ATOM 5722 C C . ASP A 1 751 ? -8.956 6.826 19.217 1.00 73.38 751 ASP A C 1
ATOM 5724 O O . ASP A 1 751 ? -8.585 7.915 19.654 1.00 73.38 751 ASP A O 1
ATOM 5728 N N . GLY A 1 752 ? -10.261 6.520 19.180 1.00 72.25 752 GLY A N 1
ATOM 5729 C CA . GLY A 1 752 ? -11.334 7.348 19.744 1.00 72.25 752 GLY A CA 1
ATOM 5730 C C . GLY A 1 752 ? -11.642 8.641 18.974 1.00 72.25 752 GLY A C 1
ATOM 5731 O O . GLY A 1 752 ? -12.529 9.401 19.359 1.00 72.25 752 GLY A O 1
ATOM 5732 N N . LYS A 1 753 ? -10.972 8.911 17.847 1.00 79.56 753 LYS A N 1
ATOM 5733 C CA . LYS A 1 753 ? -11.150 10.118 17.014 1.00 79.56 753 LYS A CA 1
ATOM 5734 C C . LYS A 1 753 ? -12.334 9.958 16.051 1.00 79.56 753 LYS A C 1
ATOM 5736 O O . LYS A 1 753 ? -12.192 10.111 14.833 1.00 79.56 753 LYS A O 1
ATOM 5741 N N . ILE A 1 754 ? -13.513 9.671 16.611 1.00 84.56 754 ILE A N 1
ATOM 5742 C CA . ILE A 1 754 ? -14.730 9.236 15.900 1.00 84.56 754 ILE A CA 1
ATOM 5743 C C . ILE A 1 754 ? -15.109 10.159 14.728 1.00 84.56 754 ILE A C 1
ATOM 5745 O O . ILE A 1 754 ? -15.372 9.674 13.628 1.00 84.56 754 ILE A O 1
ATOM 5749 N N . ASP A 1 755 ? -15.073 11.484 14.902 1.00 86.94 755 ASP A N 1
ATOM 5750 C CA . ASP A 1 755 ? -15.411 12.426 13.822 1.00 86.94 755 ASP A CA 1
ATOM 5751 C C . ASP A 1 755 ? -14.430 12.381 12.639 1.00 86.94 755 ASP A C 1
ATOM 5753 O O . ASP A 1 755 ? -14.853 12.383 11.477 1.00 86.94 755 ASP A O 1
ATOM 5757 N N . ARG A 1 756 ? -13.119 12.277 12.911 1.00 88.50 756 ARG A N 1
ATOM 5758 C CA . ARG A 1 756 ? -12.109 12.107 11.853 1.00 88.50 756 ARG A CA 1
ATOM 5759 C C . ARG A 1 756 ? -12.277 10.755 11.159 1.00 88.50 756 ARG A C 1
ATOM 5761 O O . ARG A 1 756 ? -12.161 10.691 9.939 1.00 88.50 756 ARG A O 1
ATOM 5768 N N . ALA A 1 757 ? -12.604 9.698 11.902 1.00 91.81 757 ALA A N 1
ATOM 5769 C CA . ALA A 1 757 ? -12.879 8.382 11.333 1.00 91.81 757 ALA A CA 1
ATOM 5770 C C . ALA A 1 757 ? -14.082 8.405 10.374 1.00 91.81 757 ALA A C 1
ATOM 5772 O O . ALA A 1 757 ? -13.968 7.978 9.225 1.00 91.81 757 ALA A O 1
ATOM 5773 N N . ILE A 1 758 ? -15.209 8.992 10.801 1.00 94.44 758 ILE A N 1
ATOM 5774 C CA . ILE A 1 758 ? -16.406 9.198 9.967 1.00 94.44 758 ILE A CA 1
ATOM 5775 C C . ILE A 1 758 ? -16.059 9.986 8.695 1.00 94.44 758 ILE A C 1
ATOM 5777 O O . ILE A 1 758 ? -16.522 9.633 7.606 1.00 94.44 758 ILE A O 1
ATOM 5781 N N . GLN A 1 759 ? -15.243 11.040 8.803 1.00 95.00 759 GLN A N 1
ATOM 5782 C CA . GLN A 1 759 ? -14.778 11.808 7.645 1.00 95.00 759 GLN A CA 1
ATOM 5783 C C . GLN A 1 759 ? -13.961 10.939 6.677 1.00 95.00 759 GLN A C 1
ATOM 5785 O O . GLN A 1 759 ? -14.228 10.964 5.472 1.00 95.00 759 GLN A O 1
ATOM 5790 N N . SER A 1 760 ? -13.024 10.139 7.188 1.00 93.88 760 SER A N 1
ATOM 5791 C CA . SER A 1 760 ? -12.191 9.241 6.384 1.00 93.88 760 SER A CA 1
ATOM 5792 C C . SER A 1 760 ? -13.006 8.142 5.695 1.00 93.88 760 SER A C 1
ATOM 5794 O O . SER A 1 760 ? -12.833 7.932 4.496 1.00 93.88 760 SER A O 1
ATOM 5796 N N . PHE A 1 761 ? -13.971 7.509 6.374 1.00 95.38 761 PHE A N 1
ATOM 5797 C CA . PHE A 1 761 ? -14.862 6.526 5.738 1.00 95.38 761 PHE A CA 1
ATOM 5798 C C . PHE A 1 761 ? -15.753 7.155 4.657 1.00 95.38 761 PHE A C 1
ATOM 5800 O O . PHE A 1 761 ? -15.945 6.563 3.596 1.00 95.38 761 PHE A O 1
ATOM 5807 N N . ARG A 1 762 ? -16.252 8.385 4.861 1.00 95.44 762 ARG A N 1
ATOM 5808 C CA . ARG A 1 762 ? -16.993 9.127 3.820 1.00 95.44 762 ARG A CA 1
ATOM 5809 C C . ARG A 1 762 ? -16.119 9.456 2.606 1.00 95.44 762 ARG A C 1
ATOM 5811 O O . ARG A 1 762 ? -16.607 9.394 1.480 1.00 95.44 762 ARG A O 1
ATOM 5818 N N . GLN A 1 763 ? -14.843 9.787 2.813 1.00 93.06 763 GLN A N 1
ATOM 5819 C CA . GLN A 1 763 ? -13.886 9.983 1.719 1.00 93.06 763 GLN A CA 1
ATOM 5820 C C . GLN A 1 763 ? -13.616 8.670 0.976 1.00 93.06 763 GLN A C 1
ATOM 5822 O O . GLN A 1 763 ? -13.720 8.652 -0.248 1.00 93.06 763 GLN A O 1
ATOM 5827 N N . ALA A 1 764 ? -13.365 7.570 1.693 1.00 92.75 764 ALA A N 1
ATOM 5828 C CA . ALA A 1 764 ? -13.191 6.246 1.097 1.00 92.75 764 ALA A CA 1
ATOM 5829 C C . ALA A 1 764 ? -14.405 5.836 0.241 1.00 92.75 764 ALA A C 1
ATOM 5831 O O . ALA A 1 764 ? -14.214 5.404 -0.894 1.00 92.75 764 ALA A O 1
ATOM 5832 N N . LEU A 1 765 ? -15.641 6.059 0.715 1.00 91.81 765 LEU A N 1
ATOM 5833 C CA . LEU A 1 765 ? -16.853 5.808 -0.079 1.00 91.81 765 LEU A CA 1
ATOM 5834 C C . LEU A 1 765 ? -16.910 6.665 -1.347 1.00 91.81 765 LEU A C 1
ATOM 5836 O O . LEU A 1 765 ? -17.094 6.121 -2.434 1.00 91.81 765 LEU A O 1
ATOM 5840 N N . LYS A 1 766 ? -16.669 7.976 -1.237 1.00 90.31 766 LYS A N 1
ATOM 5841 C CA . LYS A 1 766 ? -16.663 8.884 -2.394 1.00 90.31 766 LYS A CA 1
ATOM 5842 C C . LYS A 1 766 ? -15.628 8.479 -3.454 1.00 90.31 766 LYS A C 1
ATOM 5844 O O . LYS A 1 766 ? -15.893 8.604 -4.645 1.00 90.31 766 LYS A O 1
ATOM 5849 N N . PHE A 1 767 ? -14.453 8.003 -3.039 1.00 87.12 767 PHE A N 1
ATOM 5850 C CA . PHE A 1 767 ? -13.459 7.467 -3.973 1.00 87.12 767 PHE A CA 1
ATOM 5851 C C . PHE A 1 767 ? -13.881 6.107 -4.544 1.00 87.12 767 PHE A C 1
ATOM 5853 O O . PHE A 1 767 ? -13.650 5.856 -5.722 1.00 87.12 767 PHE A O 1
ATOM 5860 N N . SER A 1 768 ? -14.545 5.255 -3.757 1.00 85.81 768 SER A N 1
ATOM 5861 C CA . SER A 1 768 ? -15.005 3.935 -4.208 1.00 85.81 768 SER A CA 1
ATOM 5862 C C . SER A 1 768 ? -16.078 4.018 -5.301 1.00 85.81 768 SER A C 1
ATOM 5864 O O . SER A 1 768 ? -16.038 3.235 -6.247 1.00 85.81 768 SER A O 1
ATOM 5866 N N . GLU A 1 769 ? -16.955 5.027 -5.229 1.00 80.62 769 GLU A N 1
ATOM 5867 C CA . GLU A 1 769 ? -17.963 5.346 -6.252 1.00 80.62 769 GLU A CA 1
ATOM 5868 C C . GLU A 1 769 ? -17.338 5.815 -7.578 1.00 80.62 769 GLU A C 1
ATOM 5870 O O . GLU A 1 769 ? -17.921 5.605 -8.637 1.00 80.62 769 GLU A O 1
ATOM 5875 N N . ALA A 1 770 ? -16.151 6.433 -7.535 1.00 75.38 770 ALA A N 1
ATOM 5876 C CA . ALA A 1 770 ? -15.441 6.922 -8.719 1.00 75.38 770 ALA A CA 1
ATOM 5877 C C . ALA A 1 770 ? -14.483 5.889 -9.346 1.00 75.38 770 ALA A C 1
ATOM 5879 O O . ALA A 1 770 ? -14.052 6.078 -10.480 1.00 75.38 770 ALA A O 1
ATOM 5880 N N . ALA A 1 771 ? -14.128 4.833 -8.609 1.00 72.69 771 ALA A N 1
ATOM 5881 C CA . ALA A 1 771 ? -13.091 3.864 -8.975 1.00 72.69 771 ALA A CA 1
ATOM 5882 C C . ALA A 1 771 ? -13.634 2.450 -9.272 1.00 72.69 771 ALA A C 1
ATOM 5884 O O . ALA A 1 771 ? -12.857 1.500 -9.272 1.00 72.69 771 ALA A O 1
ATOM 5885 N N . GLU A 1 772 ? -14.954 2.303 -9.453 1.00 74.25 772 GLU A N 1
ATOM 5886 C CA . GLU A 1 772 ? -15.652 1.014 -9.652 1.00 74.25 772 GLU A CA 1
ATOM 5887 C C . GLU A 1 772 ? -15.228 -0.075 -8.643 1.00 74.25 772 GLU A C 1
ATOM 5889 O O . GLU A 1 772 ? -15.057 -1.249 -8.975 1.00 74.25 772 GLU A O 1
ATOM 5894 N N . ALA A 1 773 ? -15.034 0.321 -7.380 1.00 75.75 773 ALA A N 1
ATOM 5895 C CA . ALA A 1 773 ? -14.533 -0.577 -6.345 1.00 75.75 773 ALA A CA 1
ATOM 5896 C C . ALA A 1 773 ? -15.470 -1.776 -6.108 1.00 75.75 773 ALA A C 1
ATOM 5898 O O . ALA A 1 773 ? -16.686 -1.696 -6.299 1.00 75.75 773 ALA A O 1
ATOM 5899 N N . SER A 1 774 ? -14.914 -2.893 -5.624 1.00 81.62 774 SER A N 1
ATOM 5900 C CA . SER A 1 774 ? -15.703 -4.104 -5.384 1.00 81.62 774 SER A CA 1
ATOM 5901 C C . SER A 1 774 ? -16.852 -3.854 -4.396 1.00 81.62 774 SER A C 1
ATOM 5903 O O . SER A 1 774 ? -16.723 -3.119 -3.411 1.00 81.62 774 SER A O 1
ATOM 5905 N N . THR A 1 775 ? -17.998 -4.506 -4.629 1.00 84.06 775 THR A N 1
ATOM 5906 C CA . THR A 1 775 ? -19.178 -4.375 -3.754 1.00 84.06 775 THR A CA 1
ATOM 5907 C C . THR A 1 775 ? -18.877 -4.778 -2.308 1.00 84.06 775 THR A C 1
ATOM 5909 O O . THR A 1 775 ? -19.470 -4.227 -1.384 1.00 84.06 775 THR A O 1
ATOM 5912 N N . GLN A 1 776 ? -17.929 -5.699 -2.118 1.00 85.56 776 GLN A N 1
ATOM 5913 C CA . GLN A 1 776 ? -17.439 -6.138 -0.816 1.00 85.56 776 GLN A CA 1
ATOM 5914 C C . GLN A 1 776 ? -16.673 -5.017 -0.092 1.00 85.56 776 GLN A C 1
ATOM 5916 O O . GLN A 1 776 ? -17.046 -4.654 1.020 1.00 85.56 776 GLN A O 1
ATOM 5921 N N . LEU A 1 777 ? -15.693 -4.377 -0.745 1.00 85.50 777 LEU A N 1
ATOM 5922 C CA . LEU A 1 777 ? -14.938 -3.267 -0.149 1.00 85.50 777 LEU A CA 1
ATOM 5923 C C . LEU A 1 777 ? -15.855 -2.084 0.208 1.00 85.50 777 LEU A C 1
ATOM 5925 O O . LEU A 1 777 ? -15.747 -1.521 1.297 1.00 85.50 777 LEU A O 1
ATOM 5929 N N . MET A 1 778 ? -16.806 -1.740 -0.668 1.00 89.50 778 MET A N 1
ATOM 5930 C CA . MET A 1 778 ? -17.813 -0.712 -0.372 1.00 89.50 778 MET A CA 1
ATOM 5931 C C . MET A 1 778 ? -18.682 -1.072 0.841 1.00 89.50 778 MET A C 1
ATOM 5933 O O . MET A 1 778 ? -19.021 -0.192 1.635 1.00 89.50 778 MET A O 1
ATOM 5937 N N . ALA A 1 779 ? -19.042 -2.348 1.002 1.00 91.50 779 ALA A N 1
ATOM 5938 C CA . ALA A 1 779 ? -19.813 -2.818 2.146 1.00 91.50 779 ALA A CA 1
ATOM 5939 C C . ALA A 1 779 ? -19.028 -2.707 3.459 1.00 91.50 779 ALA A C 1
ATOM 5941 O O . ALA A 1 779 ? -19.566 -2.201 4.442 1.00 91.50 779 ALA A O 1
ATOM 5942 N N . ASP A 1 780 ? -17.752 -3.093 3.460 1.00 90.75 780 ASP A N 1
ATOM 5943 C CA . ASP A 1 780 ? -16.897 -3.011 4.646 1.00 90.75 780 ASP A CA 1
ATOM 5944 C C . ASP A 1 780 ? -16.671 -1.551 5.084 1.00 90.75 780 ASP A C 1
ATOM 5946 O O . ASP A 1 780 ? -16.730 -1.243 6.274 1.00 90.75 780 ASP A O 1
ATOM 5950 N N . ILE A 1 781 ? -16.512 -0.610 4.141 1.00 92.69 781 ILE A N 1
ATOM 5951 C CA . ILE A 1 781 ? -16.423 0.826 4.466 1.00 92.69 781 ILE A CA 1
ATOM 5952 C C . ILE A 1 781 ? -17.762 1.356 5.007 1.00 92.69 781 ILE A C 1
ATOM 5954 O O . ILE A 1 781 ? -17.773 2.130 5.967 1.00 92.69 781 ILE A O 1
ATOM 5958 N N . LYS A 1 782 ? -18.904 0.940 4.435 1.00 95.31 782 LYS A N 1
ATOM 5959 C CA . LYS A 1 782 ? -20.236 1.301 4.957 1.00 95.31 782 LYS A CA 1
ATOM 5960 C C . LYS A 1 782 ? -20.472 0.753 6.365 1.00 95.31 782 LYS A C 1
ATOM 5962 O O . LYS A 1 782 ? -21.060 1.465 7.176 1.00 95.31 782 LYS A O 1
ATOM 5967 N N . LEU A 1 783 ? -19.999 -0.458 6.667 1.00 95.44 783 LEU A N 1
ATOM 5968 C CA . LEU A 1 783 ? -20.070 -1.048 8.006 1.00 95.44 783 LEU A CA 1
ATOM 5969 C C . LEU A 1 783 ? -19.237 -0.225 8.998 1.00 95.44 783 LEU A C 1
ATOM 5971 O O . LEU A 1 783 ? -19.756 0.187 10.031 1.00 95.44 783 LEU A O 1
ATOM 5975 N N . ASN A 1 784 ? -17.997 0.124 8.644 1.00 95.31 784 ASN A N 1
ATOM 5976 C CA . ASN A 1 784 ? -17.151 0.980 9.481 1.00 95.31 784 ASN A CA 1
ATOM 5977 C C . ASN A 1 784 ? -17.773 2.375 9.705 1.00 95.31 784 ASN A C 1
ATOM 5979 O O . ASN A 1 784 ? -17.741 2.902 10.817 1.00 95.31 784 ASN A O 1
ATOM 5983 N N . LEU A 1 785 ? -18.402 2.962 8.678 1.00 97.19 785 LEU A N 1
ATOM 5984 C CA . LEU A 1 785 ? -19.140 4.223 8.802 1.00 97.19 785 LEU A CA 1
ATOM 5985 C C . LEU A 1 785 ? -20.368 4.092 9.718 1.00 97.19 785 LEU A C 1
ATOM 5987 O O . LEU A 1 785 ? -20.633 5.004 10.500 1.00 97.19 785 LEU A O 1
ATOM 5991 N N . ALA A 1 786 ? -21.109 2.984 9.641 1.00 96.00 786 ALA A N 1
ATOM 5992 C CA . ALA A 1 786 ? -22.244 2.716 10.520 1.00 96.00 786 ALA A CA 1
ATOM 5993 C C . ALA A 1 786 ? -21.797 2.561 11.983 1.00 96.00 786 ALA A C 1
ATOM 5995 O O . ALA A 1 786 ? -22.383 3.198 12.857 1.00 96.00 786 ALA A O 1
ATOM 5996 N N . ASN A 1 787 ? -20.701 1.835 12.233 1.00 92.75 787 ASN A N 1
ATOM 5997 C CA . ASN A 1 787 ? -20.069 1.726 13.552 1.00 92.75 787 ASN A CA 1
ATOM 5998 C C . ASN A 1 787 ? -19.631 3.110 14.077 1.00 92.75 787 ASN A C 1
ATOM 6000 O O . ASN A 1 787 ? -19.918 3.459 15.219 1.00 92.75 787 ASN A O 1
ATOM 6004 N N . GLY A 1 788 ? -19.006 3.934 13.226 1.00 89.88 788 GLY A N 1
ATOM 6005 C CA . GLY A 1 788 ? -18.621 5.314 13.545 1.00 89.88 788 GLY A CA 1
ATOM 6006 C C . GLY A 1 788 ? -19.811 6.188 13.949 1.00 89.88 788 GLY A C 1
ATOM 6007 O O . GLY A 1 788 ? -19.783 6.845 14.987 1.00 89.88 788 GLY A O 1
ATOM 6008 N N . LEU A 1 789 ? -20.889 6.161 13.162 1.00 91.12 789 LEU A N 1
ATOM 6009 C CA . LEU A 1 789 ? -22.125 6.889 13.468 1.00 91.12 789 LEU A CA 1
ATOM 6010 C C . LEU A 1 789 ? -22.808 6.362 14.738 1.00 91.12 789 LEU A C 1
ATOM 6012 O O . LEU A 1 789 ? -23.348 7.156 15.502 1.00 91.12 789 LEU A O 1
ATOM 6016 N N . SER A 1 790 ? -22.745 5.052 14.987 1.00 88.25 790 SER A N 1
ATOM 6017 C CA . SER A 1 790 ? -23.235 4.422 16.214 1.00 88.25 790 SER A CA 1
ATOM 6018 C C . SER A 1 790 ? -22.470 4.925 17.441 1.00 88.25 790 SER A C 1
ATOM 6020 O O . SER A 1 790 ? -23.095 5.340 18.411 1.00 88.25 790 SER A O 1
ATOM 6022 N N . ALA A 1 791 ? -21.134 4.954 17.384 1.00 82.19 791 ALA A N 1
ATOM 6023 C CA . ALA A 1 791 ? -20.282 5.460 18.465 1.00 82.19 791 ALA A CA 1
ATOM 6024 C C . ALA A 1 791 ? -20.481 6.962 18.729 1.00 82.19 791 ALA A C 1
ATOM 6026 O O . ALA A 1 791 ? -20.346 7.411 19.861 1.00 82.19 791 ALA A O 1
ATOM 6027 N N . LYS A 1 792 ? -20.857 7.732 17.700 1.00 84.44 792 LYS A N 1
ATOM 6028 C CA . LYS A 1 792 ? -21.220 9.152 17.812 1.00 84.44 792 LYS A CA 1
ATOM 6029 C C . LYS A 1 792 ? -22.642 9.397 18.364 1.00 84.44 792 LYS A C 1
ATOM 6031 O O . LYS A 1 792 ? -23.060 10.540 18.508 1.00 84.44 792 LYS A O 1
ATOM 6036 N N . GLY A 1 793 ? -23.435 8.352 18.609 1.00 80.44 793 GLY A N 1
ATOM 6037 C CA . GLY A 1 793 ? -24.842 8.496 19.005 1.00 80.44 793 GLY A CA 1
ATOM 6038 C C . GLY A 1 793 ? -25.789 8.889 17.859 1.00 80.44 793 GLY A C 1
ATOM 6039 O O . GLY A 1 793 ? -26.975 9.121 18.083 1.00 80.44 793 GLY A O 1
ATOM 6040 N N . GLU A 1 794 ? -25.332 8.899 16.599 1.00 88.38 794 GLU A N 1
ATOM 6041 C CA . GLU A 1 794 ? -26.165 9.127 15.406 1.00 88.38 794 GLU A CA 1
ATOM 6042 C C . GLU A 1 794 ? -26.985 7.859 15.034 1.00 88.38 794 GLU A C 1
ATOM 6044 O O . GLU A 1 794 ? -27.042 7.436 13.874 1.00 88.38 794 GLU A O 1
ATOM 6049 N N . ALA A 1 795 ? -27.642 7.245 16.028 1.00 88.94 795 ALA A N 1
ATOM 6050 C CA . ALA A 1 795 ? -28.205 5.890 15.995 1.00 88.94 795 ALA A CA 1
ATOM 6051 C C . ALA A 1 795 ? -29.138 5.612 14.802 1.00 88.94 795 ALA A C 1
ATOM 6053 O O . ALA A 1 795 ? -28.980 4.607 14.112 1.00 88.94 795 ALA A O 1
ATOM 6054 N N . GLN A 1 796 ? -30.060 6.527 14.485 1.00 92.94 796 GLN A N 1
ATOM 6055 C CA . GLN A 1 796 ? -30.985 6.373 13.349 1.00 92.94 796 GLN A CA 1
ATOM 6056 C C . GLN A 1 796 ? -30.265 6.296 11.988 1.00 92.94 796 GLN A C 1
ATOM 6058 O O . GLN A 1 796 ? -30.698 5.582 11.082 1.00 92.94 796 GLN A O 1
ATOM 6063 N N . LYS A 1 797 ? -29.131 6.995 11.829 1.00 94.75 797 LYS A N 1
ATOM 6064 C CA . LYS A 1 797 ? -28.317 6.926 10.604 1.00 94.75 797 LYS A CA 1
ATOM 6065 C C . LYS A 1 797 ? -27.499 5.634 10.552 1.00 94.75 797 LYS A C 1
ATOM 6067 O O . LYS A 1 797 ? -27.371 5.057 9.475 1.00 94.75 797 LYS A O 1
ATOM 6072 N N . ALA A 1 798 ? -26.995 5.164 11.695 1.00 95.00 798 ALA A N 1
ATOM 6073 C CA . ALA A 1 798 ? -26.310 3.876 11.802 1.00 95.00 798 ALA A CA 1
ATOM 6074 C C . ALA A 1 798 ? -27.253 2.701 11.478 1.00 95.00 798 ALA A C 1
ATOM 6076 O O . ALA A 1 798 ? -26.944 1.906 10.591 1.00 95.00 798 ALA A O 1
ATOM 6077 N N . LEU A 1 799 ? -28.447 2.655 12.090 1.00 96.25 799 LEU A N 1
ATOM 6078 C CA . LEU A 1 799 ? -29.488 1.659 11.797 1.00 96.25 799 LEU A CA 1
ATOM 6079 C C . LEU A 1 799 ? -29.848 1.618 10.307 1.00 96.25 799 LEU A C 1
ATOM 6081 O O . LEU A 1 799 ? -29.910 0.536 9.723 1.00 96.25 799 LEU A O 1
ATOM 6085 N N . LYS A 1 800 ? -30.013 2.785 9.668 1.00 97.56 800 LYS A N 1
ATOM 6086 C CA . LYS A 1 800 ? -30.285 2.867 8.228 1.00 97.56 800 LYS A CA 1
ATOM 6087 C C . LYS A 1 800 ? -29.170 2.231 7.385 1.00 97.56 800 LYS A C 1
ATOM 6089 O O . LYS A 1 800 ? -29.478 1.479 6.462 1.00 97.56 800 LYS A O 1
ATOM 6094 N N . LEU A 1 801 ? -27.898 2.498 7.694 1.00 96.69 801 LEU A N 1
ATOM 6095 C CA . LEU A 1 801 ? -26.769 1.892 6.975 1.00 96.69 801 LEU A CA 1
ATOM 6096 C C . LEU A 1 801 ? -26.673 0.379 7.211 1.00 96.69 801 LEU A C 1
ATOM 6098 O O . LEU A 1 801 ? -26.449 -0.360 6.251 1.00 96.69 801 LEU A O 1
ATOM 6102 N N . TYR A 1 802 ? -26.898 -0.094 8.442 1.00 97.06 802 TYR A N 1
ATOM 6103 C CA . TYR A 1 802 ? -26.989 -1.530 8.718 1.00 97.06 802 TYR A CA 1
ATOM 6104 C C . TYR A 1 802 ? -28.115 -2.178 7.887 1.00 97.06 802 TYR A C 1
ATOM 6106 O O . TYR A 1 802 ? -27.897 -3.202 7.245 1.00 97.06 802 TYR A O 1
ATOM 6114 N N . ASP A 1 803 ? -29.297 -1.563 7.797 1.00 96.44 803 ASP A N 1
ATOM 6115 C CA . ASP A 1 803 ? -30.406 -2.088 6.986 1.00 96.44 803 ASP A CA 1
ATOM 6116 C C . ASP A 1 803 ? -30.135 -2.071 5.473 1.00 96.44 803 ASP A C 1
ATOM 6118 O O . ASP A 1 803 ? -30.597 -2.962 4.757 1.00 96.44 803 ASP A O 1
ATOM 6122 N N . GLU A 1 804 ? -29.395 -1.086 4.958 1.00 95.62 804 GLU A N 1
ATOM 6123 C CA . GLU A 1 804 ? -28.936 -1.065 3.562 1.00 95.62 804 GLU A CA 1
ATOM 6124 C C . GLU A 1 804 ? -27.951 -2.212 3.270 1.00 95.62 804 GLU A C 1
ATOM 6126 O O . GLU A 1 804 ? -28.086 -2.911 2.259 1.00 95.62 804 GLU A O 1
ATOM 6131 N N . LEU A 1 805 ? -27.007 -2.467 4.182 1.00 95.44 805 LEU A N 1
ATOM 6132 C CA . LEU A 1 805 ? -26.073 -3.593 4.097 1.00 95.44 805 LEU A CA 1
ATOM 6133 C C . LEU A 1 805 ? -26.812 -4.940 4.109 1.00 95.44 805 LEU A C 1
ATOM 6135 O O . LEU A 1 805 ? -26.627 -5.749 3.200 1.00 95.44 805 LEU A O 1
ATOM 6139 N N . LEU A 1 806 ? -27.728 -5.156 5.057 1.00 94.75 806 LEU A N 1
ATOM 6140 C CA . LEU A 1 806 ? -28.487 -6.410 5.188 1.00 94.75 806 LEU A CA 1
ATOM 6141 C C . LEU A 1 806 ? -29.420 -6.698 3.994 1.00 94.75 806 LEU A C 1
ATOM 6143 O O . LEU A 1 806 ? -29.733 -7.858 3.711 1.00 94.75 806 LEU A O 1
ATOM 6147 N N . LYS A 1 807 ? -29.846 -5.665 3.252 1.00 94.75 807 LYS A N 1
ATOM 6148 C CA . LYS A 1 807 ? -30.616 -5.809 1.998 1.00 94.75 807 LYS A CA 1
ATOM 6149 C C . LYS A 1 807 ? -29.748 -6.195 0.794 1.00 94.75 807 LYS A C 1
ATOM 6151 O O . LYS A 1 807 ? -30.280 -6.692 -0.203 1.00 94.75 807 LYS A O 1
ATOM 6156 N N . THR A 1 808 ? -28.432 -5.998 0.861 1.00 92.12 808 THR A N 1
ATOM 6157 C CA . THR A 1 808 ? -27.519 -6.209 -0.269 1.00 92.12 808 THR A CA 1
ATOM 6158 C C . THR A 1 808 ? -27.328 -7.705 -0.544 1.00 92.12 808 THR A C 1
ATOM 6160 O O . THR A 1 808 ? -26.655 -8.418 0.196 1.00 92.12 808 THR A O 1
ATOM 6163 N N . LYS A 1 809 ? -27.925 -8.203 -1.638 1.00 88.81 809 LYS A N 1
ATOM 6164 C CA . LYS A 1 809 ? -28.009 -9.648 -1.940 1.00 88.81 809 LYS A CA 1
ATOM 6165 C C . LYS A 1 809 ? -26.656 -10.369 -1.977 1.00 88.81 809 LYS A C 1
ATOM 6167 O O . LYS A 1 809 ? -26.606 -11.508 -1.527 1.00 88.81 809 LYS A O 1
ATOM 6172 N N . ILE A 1 810 ? -25.601 -9.734 -2.496 1.00 89.12 810 ILE A N 1
ATOM 6173 C CA . ILE A 1 810 ? -24.279 -10.368 -2.657 1.00 89.12 810 ILE A CA 1
ATOM 6174 C C . ILE A 1 810 ? -23.546 -10.574 -1.321 1.00 89.12 810 ILE A C 1
ATOM 6176 O O . ILE A 1 810 ? -22.705 -11.457 -1.224 1.00 89.12 810 ILE A O 1
ATOM 6180 N N . LEU A 1 811 ? -23.915 -9.818 -0.279 1.00 89.12 811 LEU A N 1
ATOM 6181 C CA . LEU A 1 811 ? -23.367 -9.975 1.071 1.00 89.12 811 LEU A CA 1
ATOM 6182 C C . LEU A 1 811 ? -24.048 -11.105 1.852 1.00 89.12 811 LEU A C 1
ATOM 6184 O O . LEU A 1 811 ? -23.601 -11.465 2.935 1.00 89.12 811 LEU A O 1
ATOM 6188 N N . LYS A 1 812 ? -25.149 -11.687 1.355 1.00 86.75 812 LYS A N 1
ATOM 6189 C CA . LYS A 1 812 ? -25.838 -12.756 2.087 1.00 86.75 812 LYS A CA 1
ATOM 6190 C C . LYS A 1 812 ? -24.885 -13.930 2.307 1.00 86.75 812 LYS A C 1
ATOM 6192 O O . LYS A 1 812 ? -24.451 -14.559 1.347 1.00 86.75 812 LYS A O 1
ATOM 6197 N N . ARG A 1 813 ? -24.661 -14.263 3.584 1.00 85.12 813 ARG A N 1
ATOM 6198 C CA . ARG A 1 813 ? -23.699 -15.266 4.076 1.00 85.12 813 ARG A CA 1
ATOM 6199 C C . ARG A 1 813 ? -22.218 -14.849 4.033 1.00 85.12 813 ARG A C 1
ATOM 6201 O O . ARG A 1 813 ? -21.383 -15.718 4.257 1.00 85.12 813 ARG A O 1
ATOM 6208 N N . THR A 1 814 ? -21.855 -13.587 3.786 1.00 91.25 814 THR A N 1
ATOM 6209 C CA . THR A 1 814 ? -20.474 -13.104 4.012 1.00 91.25 814 THR A CA 1
ATOM 6210 C C . THR A 1 814 ? -20.265 -12.714 5.477 1.00 91.25 814 THR A C 1
ATOM 6212 O O . THR A 1 814 ? -21.226 -12.464 6.205 1.00 91.25 814 THR A O 1
ATOM 6215 N N . THR A 1 815 ? -19.012 -12.642 5.926 1.00 90.75 815 THR A N 1
ATOM 6216 C CA . THR A 1 815 ? -18.674 -12.256 7.307 1.00 90.75 815 THR A CA 1
ATOM 6217 C C . THR A 1 815 ? -19.152 -10.835 7.637 1.00 90.75 815 THR A C 1
ATOM 6219 O O . THR A 1 815 ? -19.746 -10.625 8.692 1.00 90.75 815 THR A O 1
ATOM 6222 N N . THR A 1 816 ? -19.037 -9.882 6.699 1.00 91.00 816 THR A N 1
ATOM 6223 C CA . THR A 1 816 ? -19.605 -8.523 6.817 1.00 91.00 816 THR A CA 1
ATOM 6224 C C . THR A 1 816 ? -21.093 -8.536 7.154 1.00 91.00 816 THR A C 1
ATOM 6226 O O . THR A 1 816 ? -21.543 -7.714 7.945 1.00 91.00 816 THR A O 1
ATOM 6229 N N . PHE A 1 817 ? -21.878 -9.456 6.583 1.00 94.00 817 PHE A N 1
ATOM 6230 C CA . PHE A 1 817 ? -23.315 -9.546 6.852 1.00 94.00 817 PHE A CA 1
ATOM 6231 C C . PHE A 1 817 ? -23.604 -9.994 8.290 1.00 94.00 817 PHE A C 1
ATOM 6233 O O . PHE A 1 817 ? -24.453 -9.391 8.946 1.00 94.00 817 PHE A O 1
ATOM 6240 N N . PHE A 1 818 ? -22.878 -10.987 8.810 1.00 94.50 818 PHE A N 1
ATOM 6241 C CA . PHE A 1 818 ? -23.049 -11.432 10.197 1.00 94.50 818 PHE A CA 1
ATOM 6242 C C . PHE A 1 818 ? -22.531 -10.399 11.209 1.00 94.50 818 PHE A C 1
ATOM 6244 O O . PHE A 1 818 ? -23.215 -10.123 12.191 1.00 94.50 818 PHE A O 1
ATOM 6251 N N . LEU A 1 819 ? -21.418 -9.719 10.916 1.00 94.00 819 LEU A N 1
ATOM 6252 C CA . LEU A 1 819 ? -20.955 -8.565 11.699 1.00 94.00 819 LEU A CA 1
ATOM 6253 C C . LEU A 1 819 ? -21.929 -7.382 11.650 1.00 94.00 819 LEU A C 1
ATOM 6255 O O . LEU A 1 819 ? -22.111 -6.696 12.649 1.00 94.00 819 LEU A O 1
ATOM 6259 N N . THR A 1 820 ? -22.606 -7.159 10.520 1.00 95.19 820 THR A N 1
ATOM 6260 C CA . THR A 1 820 ? -23.665 -6.141 10.419 1.00 95.19 820 THR A CA 1
ATOM 6261 C C . THR A 1 820 ? -24.849 -6.490 11.323 1.00 95.19 820 THR A C 1
ATOM 6263 O O . THR A 1 820 ? -25.386 -5.599 11.975 1.00 95.19 820 THR A O 1
ATOM 6266 N N . LEU A 1 821 ? -25.253 -7.767 11.399 1.00 95.81 821 LEU A N 1
ATOM 6267 C CA . LEU A 1 821 ? -26.287 -8.217 12.340 1.00 95.81 821 LEU A CA 1
ATOM 6268 C C . LEU A 1 821 ? -25.839 -8.003 13.792 1.00 95.81 821 LEU A C 1
ATOM 6270 O O . LEU A 1 821 ? -26.572 -7.375 14.551 1.00 95.81 821 LEU A O 1
ATOM 6274 N N . TYR A 1 822 ? -24.626 -8.439 14.143 1.00 95.19 822 TYR A N 1
ATOM 6275 C CA . TYR A 1 822 ? -24.062 -8.301 15.488 1.00 95.19 822 TYR A CA 1
ATOM 6276 C C . TYR A 1 822 ? -23.944 -6.832 15.936 1.00 95.19 822 TYR A C 1
ATOM 6278 O O . TYR A 1 822 ? -24.504 -6.440 16.963 1.00 95.19 822 TYR A O 1
ATOM 6286 N N . ASN A 1 823 ? -23.314 -5.975 15.128 1.00 94.75 823 ASN A N 1
ATOM 6287 C CA . ASN A 1 823 ? -23.145 -4.554 15.444 1.00 94.75 823 ASN A CA 1
ATOM 6288 C C . ASN A 1 823 ? -24.490 -3.808 15.485 1.00 94.75 823 ASN A C 1
ATOM 6290 O O . ASN A 1 823 ? -24.663 -2.879 16.278 1.00 94.75 823 ASN A O 1
ATOM 6294 N N . LYS A 1 824 ? -25.472 -4.236 14.677 1.00 96.50 824 LYS A N 1
ATOM 6295 C CA . LYS A 1 824 ? -26.850 -3.747 14.781 1.00 96.50 824 LYS A CA 1
ATOM 6296 C C . LYS A 1 824 ? -27.493 -4.168 16.102 1.00 96.50 824 LYS A C 1
ATOM 6298 O O . LYS A 1 824 ? -28.103 -3.314 16.737 1.00 96.50 824 LYS A O 1
ATOM 6303 N N . SER A 1 825 ? -27.357 -5.423 16.541 1.00 95.56 825 SER A N 1
ATOM 6304 C CA . SER A 1 825 ? -27.887 -5.854 17.843 1.00 95.56 825 SER A CA 1
ATOM 6305 C C . SER A 1 825 ? -27.257 -5.098 19.013 1.00 95.56 825 SER A C 1
ATOM 6307 O O . SER A 1 825 ? -28.001 -4.657 19.877 1.00 95.56 825 SER A O 1
ATOM 6309 N N . LEU A 1 826 ? -25.945 -4.824 19.001 1.00 92.88 826 LEU A N 1
ATOM 6310 C CA . LEU A 1 826 ? -25.309 -3.979 20.025 1.00 92.88 826 LEU A CA 1
ATOM 6311 C C . LEU A 1 826 ? -25.946 -2.579 20.101 1.00 92.88 826 LEU A C 1
ATOM 6313 O O . LEU A 1 826 ? -26.222 -2.076 21.188 1.00 92.88 826 LEU A O 1
ATOM 6317 N N . LEU A 1 827 ? -26.237 -1.959 18.951 1.00 91.25 827 LEU A N 1
ATOM 6318 C CA . LEU A 1 827 ? -26.939 -0.673 18.915 1.00 91.25 827 LEU A CA 1
ATOM 6319 C C . LEU A 1 827 ? -28.392 -0.782 19.408 1.00 91.25 827 LEU A C 1
ATOM 6321 O O . LEU A 1 827 ? -28.857 0.120 20.094 1.00 91.25 827 LEU A O 1
ATOM 6325 N N . LEU A 1 828 ? -29.104 -1.869 19.094 1.00 92.75 828 LEU A N 1
ATOM 6326 C CA . LEU A 1 828 ? -30.466 -2.102 19.592 1.00 92.75 828 LEU A CA 1
ATOM 6327 C C . LEU A 1 828 ? -30.492 -2.256 21.123 1.00 92.75 828 LEU A C 1
ATOM 6329 O O . LEU A 1 828 ? -31.330 -1.631 21.765 1.00 92.75 828 LEU A O 1
ATOM 6333 N N . ILE A 1 829 ? -29.537 -2.988 21.712 1.00 89.19 829 ILE A N 1
ATOM 6334 C CA . ILE A 1 829 ? -29.378 -3.102 23.175 1.00 89.19 829 ILE A CA 1
ATOM 6335 C C . ILE A 1 829 ? -29.151 -1.715 23.795 1.00 89.19 829 ILE A C 1
ATOM 6337 O O . ILE A 1 829 ? -29.851 -1.338 24.731 1.00 89.19 829 ILE A O 1
ATOM 6341 N N . ASN A 1 830 ? -28.253 -0.908 23.220 1.00 84.69 830 ASN A N 1
ATOM 6342 C CA . ASN A 1 830 ? -27.983 0.460 23.687 1.00 84.69 830 ASN A CA 1
ATOM 6343 C C . ASN A 1 830 ? -29.183 1.422 23.555 1.00 84.69 830 ASN A C 1
ATOM 6345 O O . ASN A 1 830 ? -29.187 2.478 24.184 1.00 84.69 830 ASN A O 1
ATOM 6349 N N . LEU A 1 831 ? -30.186 1.084 22.738 1.00 86.19 831 LEU A N 1
ATOM 6350 C CA . LEU A 1 831 ? -31.448 1.823 22.603 1.00 86.19 831 LEU A CA 1
ATOM 6351 C C . LEU A 1 831 ? -32.565 1.284 23.519 1.00 86.19 831 LEU A C 1
ATOM 6353 O O . LEU A 1 831 ? -33.673 1.814 23.485 1.00 86.19 831 LEU A O 1
ATOM 6357 N N . GLY A 1 832 ? -32.302 0.238 24.311 1.00 85.56 832 GLY A N 1
ATOM 6358 C CA . GLY A 1 832 ? -33.310 -0.453 25.124 1.00 85.56 832 GLY A CA 1
ATOM 6359 C C . GLY A 1 832 ? -34.196 -1.429 24.337 1.00 85.56 832 GLY A C 1
ATOM 6360 O O . GLY A 1 832 ? -35.140 -1.983 24.888 1.00 85.56 832 GLY A O 1
ATOM 6361 N N . GLU A 1 833 ? -33.907 -1.686 23.058 1.00 91.56 833 GLU A N 1
ATOM 6362 C CA . GLU A 1 833 ? -34.684 -2.589 22.197 1.00 91.56 833 GLU A CA 1
ATOM 6363 C C . GLU A 1 833 ? -34.221 -4.059 22.336 1.00 91.56 833 GLU A C 1
ATOM 6365 O O . GLU A 1 833 ? -33.914 -4.730 21.344 1.00 91.56 833 GLU A O 1
ATOM 6370 N N . GLY A 1 834 ? -34.155 -4.555 23.579 1.00 92.38 834 GLY A N 1
ATOM 6371 C CA . GLY A 1 834 ? -33.609 -5.871 23.943 1.00 92.38 834 GLY A CA 1
ATOM 6372 C C . GLY A 1 834 ? -34.222 -7.043 23.168 1.00 92.38 834 GLY A C 1
ATOM 6373 O O . GLY A 1 834 ? -33.487 -7.824 22.567 1.00 92.38 834 GLY A O 1
ATOM 6374 N N . ASP A 1 835 ? -35.553 -7.115 23.068 1.00 93.12 835 ASP A N 1
ATOM 6375 C CA . ASP A 1 835 ? -36.258 -8.181 22.334 1.00 93.12 835 ASP A CA 1
ATOM 6376 C C . ASP A 1 835 ? -35.862 -8.249 20.851 1.00 93.12 835 ASP A C 1
ATOM 6378 O O . ASP A 1 835 ? -35.646 -9.323 20.285 1.00 93.12 835 ASP A O 1
ATOM 6382 N N . ARG A 1 836 ? -35.715 -7.081 20.212 1.00 95.06 836 ARG A N 1
ATOM 6383 C CA . ARG A 1 836 ? -35.322 -6.975 18.798 1.00 95.06 836 ARG A CA 1
ATOM 6384 C C . ARG A 1 836 ? -33.848 -7.315 18.599 1.00 95.06 836 ARG A C 1
ATOM 6386 O O . ARG A 1 836 ? -33.481 -7.825 17.541 1.00 95.06 836 ARG A O 1
ATOM 6393 N N . ALA A 1 837 ? -33.000 -7.043 19.592 1.00 95.62 837 ALA A N 1
ATOM 6394 C CA . ALA A 1 837 ? -31.627 -7.528 19.599 1.00 95.62 837 ALA A CA 1
ATOM 6395 C C . ALA A 1 837 ? -31.586 -9.058 19.750 1.00 95.62 837 ALA A C 1
ATOM 6397 O O . ALA A 1 837 ? -30.899 -9.715 18.970 1.00 95.62 837 ALA A O 1
ATOM 6398 N N . ARG A 1 838 ? -32.373 -9.620 20.678 1.00 96.38 838 ARG A N 1
ATOM 6399 C CA . ARG A 1 838 ? -32.495 -11.062 20.940 1.00 96.38 838 ARG A CA 1
ATOM 6400 C C . ARG A 1 838 ? -32.910 -11.827 19.676 1.00 96.38 838 ARG A C 1
ATOM 6402 O O . ARG A 1 838 ? -32.196 -12.740 19.276 1.00 96.38 838 ARG A O 1
ATOM 6409 N N . GLU A 1 839 ? -33.954 -11.382 18.962 1.00 96.12 839 GLU A N 1
ATOM 6410 C CA . GLU A 1 839 ? -34.381 -11.973 17.673 1.00 96.12 839 GLU A CA 1
ATOM 6411 C C . GLU A 1 839 ? -33.237 -12.022 16.637 1.00 96.12 839 GLU A C 1
ATOM 6413 O O . GLU A 1 839 ? -33.026 -13.030 15.955 1.00 96.12 839 GLU A O 1
ATOM 6418 N N . VAL A 1 840 ? -32.470 -10.932 16.517 1.00 95.44 840 VAL A N 1
ATOM 6419 C CA . VAL A 1 840 ? -31.343 -10.830 15.575 1.00 95.44 840 VAL A CA 1
ATOM 6420 C C . VAL A 1 840 ? -30.182 -11.744 15.979 1.00 95.44 840 VAL A C 1
ATOM 6422 O O . VAL A 1 840 ? -29.602 -12.397 15.109 1.00 95.44 840 VAL A O 1
ATOM 6425 N N . LEU A 1 841 ? -29.857 -11.804 17.271 1.00 96.56 841 LEU A N 1
ATOM 6426 C CA . LEU A 1 841 ? -28.767 -12.609 17.822 1.00 96.56 841 LEU A CA 1
ATOM 6427 C C . LEU A 1 841 ? -29.057 -14.111 17.712 1.00 96.56 841 LEU A C 1
ATOM 6429 O O . LEU A 1 841 ? -28.234 -14.837 17.156 1.00 96.56 841 LEU A O 1
ATOM 6433 N N . THR A 1 842 ? -30.240 -14.570 18.136 1.00 95.88 842 THR A N 1
ATOM 6434 C CA . THR A 1 842 ? -30.662 -15.980 18.023 1.00 95.88 842 THR A CA 1
ATOM 6435 C C . THR A 1 842 ? -30.611 -16.464 16.573 1.00 95.88 842 THR A C 1
ATOM 6437 O O . THR A 1 842 ? -30.100 -17.539 16.272 1.00 95.88 842 THR A O 1
ATOM 6440 N N . LYS A 1 843 ? -31.030 -15.623 15.622 1.00 94.31 843 LYS A N 1
ATOM 6441 C CA . LYS A 1 843 ? -30.941 -15.943 14.192 1.00 94.31 843 LYS A CA 1
ATOM 6442 C C . LYS A 1 843 ? -29.502 -16.130 13.693 1.00 94.31 843 LYS A C 1
ATOM 6444 O O . LYS A 1 843 ? -29.277 -16.877 12.737 1.00 94.31 843 LYS A O 1
ATOM 6449 N N . VAL A 1 844 ? -28.528 -15.441 14.289 1.00 94.38 844 VAL A N 1
ATOM 6450 C CA . VAL A 1 844 ? -27.102 -15.617 13.969 1.00 94.38 844 VAL A CA 1
ATOM 6451 C C . VAL A 1 844 ? -26.586 -16.918 14.581 1.00 94.38 844 VAL A C 1
ATOM 6453 O O . VAL A 1 844 ? -25.940 -17.686 13.867 1.00 94.38 844 VAL A O 1
ATOM 6456 N N . THR A 1 845 ? -26.911 -17.211 15.845 1.00 94.88 845 THR A N 1
ATOM 6457 C CA . THR A 1 845 ? -26.434 -18.424 16.531 1.00 94.88 845 THR A CA 1
ATOM 6458 C C . THR A 1 845 ? -26.984 -19.703 15.893 1.00 94.88 845 THR A C 1
ATOM 6460 O O . THR A 1 845 ? -26.205 -20.612 15.599 1.00 94.88 845 THR A O 1
ATOM 6463 N N . GLU A 1 846 ? -28.268 -19.727 15.522 1.00 94.31 846 GLU A N 1
ATOM 6464 C CA . GLU A 1 846 ? -28.908 -20.823 14.772 1.00 94.31 846 GLU A CA 1
ATOM 6465 C C . GLU A 1 846 ? -28.352 -21.017 13.345 1.00 94.31 846 GLU A C 1
ATOM 6467 O O . GLU A 1 846 ? -28.505 -22.088 12.739 1.00 94.31 846 GLU A O 1
ATOM 6472 N N . THR A 1 847 ? -27.706 -19.999 12.762 1.00 93.81 847 THR A N 1
ATOM 6473 C CA . THR A 1 847 ? -27.220 -20.076 11.381 1.00 93.81 847 THR A CA 1
ATOM 6474 C C . THR A 1 847 ? -25.949 -20.925 11.281 1.00 93.81 847 THR A C 1
ATOM 6476 O O . THR A 1 847 ? -24.845 -20.509 11.636 1.00 93.81 847 THR A O 1
ATOM 6479 N N . ARG A 1 848 ? -26.090 -22.112 10.680 1.00 90.75 848 ARG A N 1
ATOM 6480 C CA . ARG A 1 848 ? -24.974 -23.006 10.325 1.00 90.75 848 ARG A CA 1
ATOM 6481 C C . ARG A 1 848 ? -24.193 -22.461 9.122 1.00 90.75 848 ARG A C 1
ATOM 6483 O O . ARG A 1 848 ? -24.538 -22.728 7.970 1.00 90.75 848 ARG A O 1
ATOM 6490 N N . SER A 1 849 ? -23.151 -21.676 9.387 1.00 90.06 849 SER A N 1
ATOM 6491 C CA . SER A 1 849 ? -22.251 -21.103 8.379 1.00 90.06 849 SER A CA 1
ATOM 6492 C C . SER A 1 849 ? -20.908 -20.734 9.006 1.00 90.06 849 SER A C 1
ATOM 6494 O O . SER A 1 849 ? -20.899 -20.022 10.002 1.00 90.06 849 SER A O 1
ATOM 6496 N N . SER A 1 850 ? -19.794 -21.084 8.354 1.00 89.00 850 SER A N 1
ATOM 6497 C CA . SER A 1 850 ? -18.439 -20.686 8.784 1.00 89.00 850 SER A CA 1
ATOM 6498 C C . SER A 1 850 ? -18.261 -19.175 8.960 1.00 89.00 850 SER A C 1
ATOM 6500 O O . SER A 1 850 ? -17.438 -18.724 9.743 1.00 89.00 850 SER A O 1
ATOM 6502 N N . ASN A 1 851 ? -19.045 -18.376 8.234 1.00 90.38 851 ASN A N 1
ATOM 6503 C CA . ASN A 1 851 ? -18.991 -16.918 8.308 1.00 90.38 851 ASN A CA 1
ATOM 6504 C C . ASN A 1 851 ? -19.864 -16.352 9.444 1.00 90.38 851 ASN A C 1
ATOM 6506 O O . ASN A 1 851 ? -19.719 -15.179 9.779 1.00 90.38 851 ASN A O 1
ATOM 6510 N N . ALA A 1 852 ? -20.757 -17.168 10.019 1.00 90.06 852 ALA A N 1
ATOM 6511 C CA . ALA A 1 852 ? -21.485 -16.867 11.252 1.00 90.06 852 ALA A CA 1
ATOM 6512 C C . ALA A 1 852 ? -20.672 -17.275 12.491 1.00 90.06 852 ALA A C 1
ATOM 6514 O O . ALA A 1 852 ? -20.718 -16.562 13.487 1.00 90.06 852 ALA A O 1
ATOM 6515 N N . ASP A 1 853 ? -19.887 -18.361 12.404 1.00 88.81 853 ASP A N 1
ATOM 6516 C CA . ASP A 1 853 ? -18.984 -18.825 13.473 1.00 88.81 853 ASP A CA 1
ATOM 6517 C C . ASP A 1 853 ? -18.109 -17.672 14.009 1.00 88.81 853 ASP A C 1
ATOM 6519 O O . ASP A 1 853 ? -18.026 -17.484 15.216 1.00 88.81 853 ASP A O 1
ATOM 6523 N N . VAL A 1 854 ? -17.589 -16.818 13.112 1.00 88.31 854 VAL A N 1
ATOM 6524 C CA . VAL A 1 854 ? -16.767 -15.618 13.410 1.00 88.31 854 VAL A CA 1
ATOM 6525 C C . VAL A 1 854 ? -17.383 -14.670 14.452 1.00 88.31 854 VAL A C 1
ATOM 6527 O O . VAL A 1 854 ? -16.659 -13.937 15.120 1.00 88.31 854 VAL A O 1
ATOM 6530 N N . VAL A 1 855 ? -18.711 -14.647 14.591 1.00 91.12 855 VAL A N 1
ATOM 6531 C CA . VAL A 1 855 ? -19.412 -13.817 15.584 1.00 91.12 855 VAL A CA 1
ATOM 6532 C C . VAL A 1 855 ? -20.240 -14.635 16.575 1.00 91.12 855 VAL A C 1
ATOM 6534 O O . VAL A 1 855 ? -20.861 -14.038 17.450 1.00 91.12 855 VAL A O 1
ATOM 6537 N N . ARG A 1 856 ? -20.281 -15.975 16.477 1.00 93.25 856 ARG A N 1
ATOM 6538 C CA . ARG A 1 856 ? -21.245 -16.778 17.247 1.00 93.25 856 ARG A CA 1
ATOM 6539 C C . ARG A 1 856 ? -20.996 -16.694 18.752 1.00 93.25 856 ARG A C 1
ATOM 6541 O O . ARG A 1 856 ? -21.950 -16.414 19.473 1.00 93.25 856 ARG A O 1
ATOM 6548 N N . GLY A 1 857 ? -19.750 -16.851 19.211 1.00 92.00 857 GLY A N 1
ATOM 6549 C CA . GLY A 1 857 ? -19.409 -16.707 20.634 1.00 92.00 857 GLY A CA 1
ATOM 6550 C C . GLY A 1 857 ? -19.813 -15.337 21.194 1.00 92.00 857 GLY A C 1
ATOM 6551 O O . GLY A 1 857 ? -20.497 -15.244 22.210 1.00 92.00 857 GLY A O 1
ATOM 6552 N N . ASN A 1 858 ? -19.525 -14.265 20.450 1.00 91.75 858 ASN A N 1
ATOM 6553 C CA . ASN A 1 858 ? -19.961 -12.906 20.787 1.00 91.75 858 ASN A CA 1
ATOM 6554 C C . ASN A 1 858 ? -21.495 -12.749 20.817 1.00 91.75 858 ASN A C 1
ATOM 6556 O O . ASN A 1 858 ? -22.029 -12.051 21.679 1.00 91.75 858 ASN A O 1
ATOM 6560 N N . CYS A 1 859 ? -22.225 -13.400 19.907 1.00 95.00 859 CYS A N 1
ATOM 6561 C CA . CYS A 1 859 ? -23.686 -13.380 19.914 1.00 95.00 859 CYS A CA 1
ATOM 6562 C C . CYS A 1 859 ? -24.276 -14.104 21.130 1.00 95.00 859 CYS A C 1
ATOM 6564 O O . CYS A 1 859 ? -25.197 -13.572 21.748 1.00 95.00 859 CYS A O 1
ATOM 6566 N N . PHE A 1 860 ? -23.733 -15.267 21.494 1.00 97.19 860 PHE A N 1
ATOM 6567 C CA . PHE A 1 860 ? -24.113 -15.991 22.707 1.00 97.19 860 PHE A CA 1
ATOM 6568 C C . PHE A 1 860 ? -23.807 -15.183 23.974 1.00 97.19 860 PHE A C 1
ATOM 6570 O O . PHE A 1 860 ? -24.687 -15.013 24.812 1.00 97.19 860 PHE A O 1
ATOM 6577 N N . MET A 1 861 ? -22.632 -14.550 24.064 1.00 95.00 861 MET A N 1
ATOM 6578 C CA . MET A 1 861 ? -22.301 -13.649 25.174 1.00 95.00 861 MET A CA 1
ATOM 6579 C C . MET A 1 861 ? -23.305 -12.489 25.306 1.00 95.00 861 MET A C 1
ATOM 6581 O O . MET A 1 861 ? -23.703 -12.143 26.416 1.00 95.00 861 MET A O 1
ATOM 6585 N N . MET A 1 862 ? -23.766 -11.896 24.197 1.00 95.06 862 MET A N 1
ATOM 6586 C CA . MET A 1 862 ? -24.797 -10.847 24.252 1.00 95.06 862 MET A CA 1
ATOM 6587 C C . MET A 1 862 ? -26.186 -11.377 24.633 1.00 95.06 862 MET A C 1
ATOM 6589 O O . MET A 1 862 ? -26.922 -10.673 25.322 1.00 95.06 862 MET A O 1
ATOM 6593 N N . LEU A 1 863 ? -26.548 -12.599 24.224 1.00 96.81 863 LEU A N 1
ATOM 6594 C CA . LEU A 1 863 ? -27.775 -13.261 24.686 1.00 96.81 863 LEU A CA 1
ATOM 6595 C C . LEU A 1 863 ? -27.720 -13.525 26.196 1.00 96.81 863 LEU A C 1
ATOM 6597 O O . LEU A 1 863 ? -28.682 -13.210 26.893 1.00 96.81 863 LEU A O 1
ATOM 6601 N N . GLY A 1 864 ? -26.578 -14.002 26.702 1.00 95.75 864 GLY A N 1
ATOM 6602 C CA . GLY A 1 864 ? -26.336 -14.197 28.131 1.00 95.75 864 GLY A CA 1
ATOM 6603 C C . GLY A 1 864 ? -26.446 -12.895 28.922 1.00 95.75 864 GLY A C 1
ATOM 6604 O O . GLY A 1 864 ? -27.201 -12.835 29.890 1.00 95.75 864 GLY A O 1
ATOM 6605 N N . ASN A 1 865 ? -25.800 -11.821 28.453 1.00 93.81 865 ASN A N 1
ATOM 6606 C CA . ASN A 1 865 ? -25.902 -10.490 29.064 1.00 93.81 865 ASN A CA 1
ATOM 6607 C C . ASN A 1 865 ? -27.360 -10.003 29.160 1.00 93.81 865 ASN A C 1
ATOM 6609 O O . ASN A 1 865 ? -27.749 -9.437 30.181 1.00 93.81 865 ASN A O 1
ATOM 6613 N N . LEU A 1 866 ? -28.166 -10.224 28.112 1.00 94.38 866 LEU A N 1
ATOM 6614 C CA . LEU A 1 866 ? -29.588 -9.875 28.113 1.00 94.38 866 LEU A CA 1
ATOM 6615 C C . LEU A 1 866 ? -30.376 -10.723 29.118 1.00 94.38 866 LEU A C 1
ATOM 6617 O O . LEU A 1 866 ? -31.094 -10.165 29.936 1.00 94.38 866 LEU A O 1
ATOM 6621 N N . SER A 1 867 ? -30.212 -12.049 29.121 1.00 94.88 867 SER A N 1
ATOM 6622 C CA . SER A 1 867 ? -30.922 -12.930 30.062 1.00 94.88 867 SER A CA 1
ATOM 6623 C C . SER A 1 867 ? -30.553 -12.657 31.526 1.00 94.88 867 SER A C 1
ATOM 6625 O O . SER A 1 867 ? -31.441 -12.584 32.372 1.00 94.88 867 SER A O 1
ATOM 6627 N N . VAL A 1 868 ? -29.277 -12.380 31.823 1.00 93.19 868 VAL A N 1
ATOM 6628 C CA . VAL A 1 868 ? -28.835 -11.919 33.152 1.00 93.19 868 VAL A CA 1
ATOM 6629 C C . VAL A 1 868 ? -29.473 -10.572 33.519 1.00 93.19 868 VAL A C 1
ATOM 6631 O O . VAL A 1 868 ? -29.915 -10.403 34.654 1.00 93.19 868 VAL A O 1
ATOM 6634 N N . SER A 1 869 ? -29.574 -9.627 32.575 1.00 88.81 869 SER A N 1
ATOM 6635 C CA . SER A 1 869 ? -30.250 -8.338 32.796 1.00 88.81 869 SER A CA 1
ATOM 6636 C C . SER A 1 869 ? -31.759 -8.480 33.033 1.00 88.81 869 SER A C 1
ATOM 6638 O O . SER A 1 869 ? -32.321 -7.704 33.804 1.00 88.81 869 SER A O 1
ATOM 6640 N N . ASP A 1 870 ? -32.400 -9.470 32.409 1.00 89.00 870 ASP A N 1
ATOM 6641 C CA . ASP A 1 870 ? -33.816 -9.813 32.604 1.00 89.00 870 ASP A CA 1
ATOM 6642 C C . ASP A 1 870 ? -34.055 -10.605 33.914 1.00 89.00 870 ASP A C 1
ATOM 6644 O O . ASP A 1 870 ? -35.197 -10.845 34.310 1.00 89.00 870 ASP A O 1
ATOM 6648 N N . GLY A 1 871 ? -32.981 -11.000 34.613 1.00 88.94 871 GLY A N 1
ATOM 6649 C CA . GLY A 1 871 ? -33.007 -11.755 35.869 1.00 88.94 871 GLY A CA 1
ATOM 6650 C C . GLY A 1 871 ? -32.930 -13.280 35.717 1.00 88.94 871 GLY A C 1
ATOM 6651 O O . GLY A 1 871 ? -32.830 -13.979 36.728 1.00 88.94 871 GLY A O 1
ATOM 6652 N N . ASP A 1 872 ? -32.918 -13.815 34.491 1.00 94.56 872 ASP A N 1
ATOM 6653 C CA . ASP A 1 872 ? -32.686 -15.240 34.233 1.00 94.56 872 ASP A CA 1
ATOM 6654 C C . ASP A 1 872 ? -31.183 -15.549 34.191 1.00 94.56 872 ASP A C 1
ATOM 6656 O O . ASP A 1 872 ? -30.537 -15.668 33.145 1.00 94.56 872 ASP A O 1
ATOM 6660 N N . ILE A 1 873 ? -30.615 -15.687 35.388 1.00 94.50 873 ILE A N 1
ATOM 6661 C CA . ILE A 1 873 ? -29.207 -16.042 35.581 1.00 94.50 873 ILE A CA 1
ATOM 6662 C C . ILE A 1 873 ? -28.912 -17.475 35.090 1.00 94.50 873 ILE A C 1
ATOM 6664 O O . ILE A 1 873 ? -27.763 -17.782 34.779 1.00 94.50 873 ILE A O 1
ATOM 6668 N N . VAL A 1 874 ? -29.911 -18.365 35.012 1.00 94.75 874 VAL A N 1
ATOM 6669 C CA . VAL A 1 874 ? -29.693 -19.769 34.621 1.00 94.75 874 VAL A CA 1
ATOM 6670 C C . VAL A 1 874 ? -29.532 -19.888 33.110 1.00 94.75 874 VAL A C 1
ATOM 6672 O O . VAL A 1 874 ? -28.546 -20.478 32.671 1.00 94.75 874 VAL A O 1
ATOM 6675 N N . ASP A 1 875 ? -30.433 -19.287 32.325 1.00 94.88 875 ASP A N 1
ATOM 6676 C CA . ASP A 1 875 ? -30.221 -19.148 30.878 1.00 94.88 875 ASP A CA 1
ATOM 6677 C C . ASP A 1 875 ? -28.957 -18.326 30.611 1.00 94.88 875 ASP A C 1
ATOM 6679 O O . ASP A 1 875 ? -28.100 -18.755 29.848 1.00 94.88 875 ASP A O 1
ATOM 6683 N N . GLY A 1 876 ? -28.770 -17.212 31.328 1.00 96.00 876 GLY A N 1
ATOM 6684 C CA . GLY A 1 876 ? -27.585 -16.362 31.221 1.00 96.00 876 GLY A CA 1
ATOM 6685 C C . GLY A 1 876 ? -26.254 -17.123 31.269 1.00 96.00 876 GLY A C 1
ATOM 6686 O O . GLY A 1 876 ? -25.414 -16.946 30.389 1.00 96.00 876 GLY A O 1
ATOM 6687 N N . LEU A 1 877 ? -26.086 -18.006 32.260 1.00 95.94 877 LEU A N 1
ATOM 6688 C CA . LEU A 1 877 ? -24.903 -18.865 32.388 1.00 95.94 877 LEU A CA 1
ATOM 6689 C C . LEU A 1 877 ? -24.788 -19.884 31.244 1.00 95.94 877 LEU A C 1
ATOM 6691 O O . LEU A 1 877 ? -23.709 -20.019 30.677 1.00 95.94 877 LEU A O 1
ATOM 6695 N N . ALA A 1 878 ? -25.887 -20.533 30.845 1.00 96.69 878 ALA A N 1
ATOM 6696 C CA . ALA A 1 878 ? -25.878 -21.484 29.730 1.00 96.69 878 ALA A CA 1
ATOM 6697 C C . ALA A 1 878 ? -25.497 -20.823 28.388 1.00 96.69 878 ALA A C 1
ATOM 6699 O O . ALA A 1 878 ? -24.777 -21.415 27.586 1.00 96.69 878 ALA A O 1
ATOM 6700 N N . GLN A 1 879 ? -25.917 -19.573 28.155 1.00 97.19 879 GLN A N 1
ATOM 6701 C CA . GLN A 1 879 ? -25.476 -18.795 26.993 1.00 97.19 879 GLN A CA 1
ATOM 6702 C C . GLN A 1 879 ? -23.977 -18.441 27.074 1.00 97.19 879 GLN A C 1
ATOM 6704 O O . GLN A 1 879 ? -23.322 -18.358 26.039 1.00 97.19 879 GLN A O 1
ATOM 6709 N N . TYR A 1 880 ? -23.397 -18.241 28.265 1.00 96.69 880 TYR A N 1
ATOM 6710 C CA . TYR A 1 880 ? -21.948 -18.028 28.396 1.00 96.69 880 TYR A CA 1
ATOM 6711 C C . TYR A 1 880 ? -21.135 -19.310 28.165 1.00 96.69 880 TYR A C 1
ATOM 6713 O O . TYR A 1 880 ? -20.066 -19.228 27.562 1.00 96.69 880 TYR A O 1
ATOM 6721 N N . ASP A 1 881 ? -21.644 -20.480 28.559 1.00 95.75 881 ASP A N 1
ATOM 6722 C CA . ASP A 1 881 ? -21.019 -21.771 28.236 1.00 95.75 881 ASP A CA 1
ATOM 6723 C C . ASP A 1 881 ? -20.997 -21.997 26.708 1.00 95.75 881 ASP A C 1
ATOM 6725 O O . ASP A 1 881 ? -19.943 -22.252 26.125 1.00 95.75 881 ASP A O 1
ATOM 6729 N N . GLU A 1 882 ? -22.123 -21.768 26.021 1.00 96.19 882 GLU A N 1
ATOM 6730 C CA . GLU A 1 882 ? -22.192 -21.783 24.548 1.00 96.19 882 GLU A CA 1
ATOM 6731 C C . GLU A 1 882 ? -21.289 -20.711 23.902 1.00 96.19 882 GLU A C 1
ATOM 6733 O O . GLU A 1 882 ? -20.754 -20.917 22.808 1.00 96.19 882 GLU A O 1
ATOM 6738 N N . ALA A 1 883 ? -21.070 -19.567 24.563 1.00 95.19 883 ALA A N 1
ATOM 6739 C CA . ALA A 1 883 ? -20.114 -18.563 24.101 1.00 95.19 883 ALA A CA 1
ATOM 6740 C C . ALA A 1 883 ? -18.666 -19.076 24.174 1.00 95.19 883 ALA A C 1
ATOM 6742 O O . ALA A 1 883 ? -17.924 -18.908 23.205 1.00 95.19 883 ALA A O 1
ATOM 6743 N N . MET A 1 884 ? -18.288 -19.732 25.277 1.00 92.94 884 MET A N 1
ATOM 6744 C CA . MET A 1 884 ? -16.968 -20.344 25.481 1.00 92.94 884 MET A CA 1
ATOM 6745 C C . MET A 1 884 ? -16.681 -21.460 24.466 1.00 92.94 884 MET A C 1
ATOM 6747 O O . MET A 1 884 ? -15.584 -21.513 23.914 1.00 92.94 884 MET A O 1
ATOM 6751 N N . ASP A 1 885 ? -17.675 -22.293 24.150 1.00 93.00 885 ASP A N 1
ATOM 6752 C CA . ASP A 1 885 ? -17.558 -23.361 23.144 1.00 93.00 885 ASP A CA 1
ATOM 6753 C C . ASP A 1 885 ? -17.466 -22.837 21.691 1.00 93.00 885 ASP A C 1
ATOM 6755 O O . ASP A 1 885 ? -17.118 -23.589 20.775 1.00 93.00 885 ASP A O 1
ATOM 6759 N N . ASN A 1 886 ? -17.762 -21.550 21.454 1.00 91.25 886 ASN A N 1
ATOM 6760 C CA . ASN A 1 886 ? -17.785 -20.920 20.127 1.00 91.25 886 ASN A CA 1
ATOM 6761 C C . ASN A 1 886 ? -16.773 -19.764 19.946 1.00 91.25 886 ASN A C 1
ATOM 6763 O O . ASN A 1 886 ? -16.887 -19.012 18.971 1.00 91.25 886 ASN A O 1
ATOM 6767 N N . ILE A 1 887 ? -15.786 -19.619 20.837 1.00 87.50 887 ILE A N 1
ATOM 6768 C CA . ILE A 1 887 ? -14.591 -18.775 20.628 1.00 87.50 887 ILE A CA 1
ATOM 6769 C C . ILE A 1 887 ? -13.376 -19.621 20.209 1.00 87.50 887 ILE A C 1
ATOM 6771 O O . ILE A 1 887 ? -13.372 -20.843 20.352 1.00 87.50 887 ILE A O 1
ATOM 6775 N N . ASP A 1 888 ? -12.332 -18.986 19.665 1.00 79.94 888 ASP A N 1
ATOM 6776 C CA . ASP A 1 888 ? -11.078 -19.688 19.361 1.00 79.94 888 ASP A CA 1
ATOM 6777 C C . ASP A 1 888 ? -10.330 -20.034 20.665 1.00 79.94 888 ASP A C 1
ATOM 6779 O O . ASP A 1 888 ? -10.240 -19.227 21.591 1.00 79.94 888 ASP A O 1
ATOM 6783 N N . GLY A 1 889 ? -9.749 -21.233 20.734 1.00 76.00 889 GLY A N 1
ATOM 6784 C CA . GLY A 1 889 ? -8.994 -21.705 21.897 1.00 76.00 889 GLY A CA 1
ATOM 6785 C C . GLY A 1 889 ? -7.683 -20.947 22.142 1.00 76.00 889 GLY A C 1
ATOM 6786 O O . GLY A 1 889 ? -7.126 -21.044 23.236 1.00 76.00 889 GLY A O 1
ATOM 6787 N N . ASP A 1 890 ? -7.212 -20.174 21.159 1.00 77.25 890 ASP A N 1
ATOM 6788 C CA . ASP A 1 890 ? -6.079 -19.252 21.302 1.00 77.25 890 ASP A CA 1
ATOM 6789 C C . ASP A 1 890 ? -6.541 -17.772 21.551 1.00 77.25 890 ASP A C 1
ATOM 6791 O O . ASP A 1 890 ? -5.689 -16.903 21.729 1.00 77.25 890 ASP A O 1
ATOM 6795 N N . ASP A 1 891 ? -7.854 -17.457 21.614 1.00 81.81 891 ASP A N 1
ATOM 6796 C CA . ASP A 1 891 ? -8.393 -16.103 21.911 1.00 81.81 891 ASP A CA 1
ATOM 6797 C C . ASP A 1 891 ? -8.561 -15.864 23.427 1.00 81.81 891 ASP A C 1
ATOM 6799 O O . ASP A 1 891 ? -9.515 -16.319 24.068 1.00 81.81 891 ASP A O 1
ATOM 6803 N N . LEU A 1 892 ? -7.586 -15.159 24.007 1.00 85.44 892 LEU A N 1
ATOM 6804 C CA . LEU A 1 892 ? -7.520 -14.835 25.434 1.00 85.44 892 LEU A CA 1
ATOM 6805 C C . LEU A 1 892 ? -8.432 -13.661 25.834 1.00 85.44 892 LEU A C 1
ATOM 6807 O O . LEU A 1 892 ? -9.063 -13.723 26.893 1.00 85.44 892 LEU A O 1
ATOM 6811 N N . ASP A 1 893 ? -8.530 -12.617 25.006 1.00 84.38 893 ASP A N 1
ATOM 6812 C CA . ASP A 1 893 ? -9.303 -11.408 25.327 1.00 84.38 893 ASP A CA 1
ATOM 6813 C C . ASP A 1 893 ? -10.805 -11.761 25.386 1.00 84.38 893 ASP A C 1
ATOM 6815 O O . ASP A 1 893 ? -11.453 -11.517 26.409 1.00 84.38 893 ASP A O 1
ATOM 6819 N N . SER A 1 894 ? -11.357 -12.449 24.373 1.00 85.75 894 SER A N 1
ATOM 6820 C CA . SER A 1 894 ? -12.778 -12.852 24.375 1.00 85.75 894 SER A CA 1
ATOM 6821 C C . SER A 1 894 ? -13.124 -13.770 25.554 1.00 85.75 894 SER A C 1
ATOM 6823 O O . SER A 1 894 ? -14.142 -13.571 26.221 1.00 85.75 894 SER A O 1
ATOM 6825 N N . ARG A 1 895 ? -12.255 -14.741 25.867 1.00 89.25 895 ARG A N 1
ATOM 6826 C CA . ARG A 1 895 ? -12.417 -15.644 27.019 1.00 89.25 895 ARG A CA 1
ATOM 6827 C C . ARG A 1 895 ? -12.457 -14.886 28.342 1.00 89.25 895 ARG A C 1
ATOM 6829 O O . ARG A 1 895 ? -13.301 -15.160 29.194 1.00 89.25 895 ARG A O 1
ATOM 6836 N N . THR A 1 896 ? -11.562 -13.916 28.499 1.00 91.00 896 THR A N 1
ATOM 6837 C CA . THR A 1 896 ? -11.474 -13.075 29.695 1.00 91.00 896 THR A CA 1
ATOM 6838 C C . THR A 1 896 ? -12.726 -12.213 29.852 1.00 91.00 896 THR A C 1
ATOM 6840 O O . THR A 1 896 ? -13.252 -12.088 30.958 1.00 91.00 896 THR A O 1
ATOM 6843 N N . VAL A 1 897 ? -13.272 -11.663 28.759 1.00 91.06 897 VAL A N 1
ATOM 6844 C CA . VAL A 1 897 ? -14.564 -10.957 28.793 1.00 91.06 897 VAL A CA 1
ATOM 6845 C C . VAL A 1 897 ? -15.695 -11.897 29.230 1.00 91.06 897 VAL A C 1
ATOM 6847 O O . VAL A 1 897 ? -16.446 -11.528 30.133 1.00 91.06 897 VAL A O 1
ATOM 6850 N N . ILE A 1 898 ? -15.800 -13.108 28.666 1.00 92.50 898 ILE A N 1
ATOM 6851 C CA . ILE A 1 898 ? -16.869 -14.061 29.019 1.00 92.50 898 ILE A CA 1
ATOM 6852 C C . ILE A 1 898 ? -16.768 -14.492 30.492 1.00 92.50 898 ILE A C 1
ATOM 6854 O O . ILE A 1 898 ? -17.760 -14.392 31.215 1.00 92.50 898 ILE A O 1
ATOM 6858 N N . ARG A 1 899 ? -15.575 -14.867 30.986 1.00 94.44 899 ARG A N 1
ATOM 6859 C CA . ARG A 1 899 ? -15.362 -15.186 32.414 1.00 94.44 899 ARG A CA 1
ATOM 6860 C C . ARG A 1 899 ? -15.789 -14.039 33.334 1.00 94.44 899 ARG A C 1
ATOM 6862 O O . ARG A 1 899 ? -16.456 -14.281 34.338 1.00 94.44 899 ARG A O 1
ATOM 6869 N N . ARG A 1 900 ? -15.499 -12.780 32.982 1.00 94.50 900 ARG A N 1
ATOM 6870 C CA . ARG A 1 900 ? -15.983 -11.623 33.758 1.00 94.50 900 ARG A CA 1
ATOM 6871 C C . ARG A 1 900 ? -17.511 -11.527 33.787 1.00 94.50 900 ARG A C 1
ATOM 6873 O O . ARG A 1 900 ? -18.054 -11.206 34.843 1.00 94.50 900 ARG A O 1
ATOM 6880 N N . GLN A 1 901 ? -18.214 -11.830 32.692 1.00 94.94 901 GLN A N 1
ATOM 6881 C CA . GLN A 1 901 ? -19.686 -11.852 32.694 1.00 94.94 901 GLN A CA 1
ATOM 6882 C C . GLN A 1 901 ? -20.250 -13.008 33.535 1.00 94.94 901 GLN A C 1
ATOM 6884 O O . GLN A 1 901 ? -21.183 -12.791 34.310 1.00 94.94 901 GLN A O 1
ATOM 6889 N N . ILE A 1 902 ? -19.637 -14.198 33.479 1.00 95.62 902 I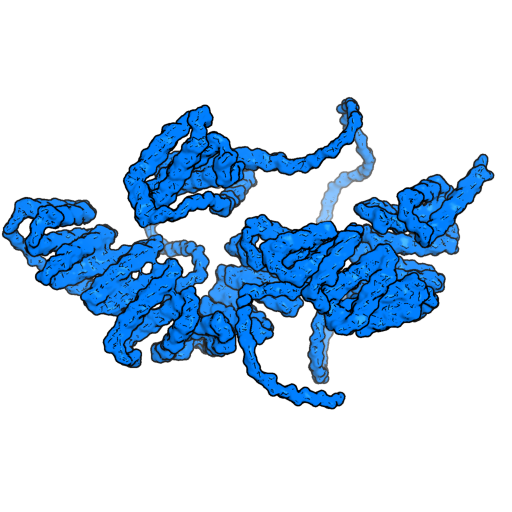LE A N 1
ATOM 6890 C CA . ILE A 1 902 ? -19.965 -15.338 34.357 1.00 95.62 902 ILE A CA 1
ATOM 6891 C C . ILE A 1 902 ? -19.790 -14.945 35.835 1.00 95.62 902 ILE A C 1
ATOM 6893 O O . ILE A 1 902 ? -20.696 -15.148 36.646 1.00 95.62 902 ILE A O 1
ATOM 6897 N N . ALA A 1 903 ? -18.669 -14.312 36.193 1.00 95.44 903 ALA A N 1
ATOM 6898 C CA . ALA A 1 903 ? -18.413 -13.847 37.555 1.00 95.44 903 ALA A CA 1
ATOM 6899 C C . ALA A 1 903 ? -19.419 -12.774 38.017 1.00 95.44 903 ALA A C 1
ATOM 6901 O O . ALA A 1 903 ? -19.883 -12.815 39.158 1.00 95.44 903 ALA A O 1
ATOM 6902 N N . ILE A 1 904 ? -19.820 -11.848 37.136 1.00 93.38 904 ILE A N 1
ATOM 6903 C CA . ILE A 1 904 ? -20.873 -10.855 37.414 1.00 93.38 904 ILE A CA 1
ATOM 6904 C C . ILE A 1 904 ? -22.236 -11.535 37.630 1.00 93.38 904 ILE A C 1
ATOM 6906 O O . ILE A 1 904 ? -22.951 -11.175 38.568 1.00 93.38 904 ILE A O 1
ATOM 6910 N N . ALA A 1 905 ? -22.583 -12.542 36.827 1.00 94.44 905 ALA A N 1
ATOM 6911 C CA . ALA A 1 905 ? -23.812 -13.318 36.985 1.00 94.44 905 ALA A CA 1
ATOM 6912 C C . ALA A 1 905 ? -23.820 -14.114 38.307 1.00 94.44 905 ALA A C 1
ATOM 6914 O O . ALA A 1 905 ? -24.808 -14.115 39.047 1.00 94.44 905 ALA A O 1
ATOM 6915 N N . HIS A 1 906 ? -22.689 -14.724 38.678 1.00 94.31 906 HIS A N 1
ATOM 6916 C CA . HIS A 1 906 ? -22.531 -15.379 39.976 1.00 94.31 906 HIS A CA 1
ATOM 6917 C C . HIS A 1 906 ? -22.619 -14.397 41.152 1.00 94.31 906 HIS A C 1
ATOM 6919 O O . HIS A 1 906 ? -23.337 -14.692 42.113 1.00 94.31 906 HIS A O 1
ATOM 6925 N N . LEU A 1 907 ? -21.995 -13.217 41.051 1.00 92.19 907 LEU A N 1
ATOM 6926 C CA . LEU A 1 907 ? -22.099 -12.127 42.029 1.00 92.19 907 LEU A CA 1
ATOM 6927 C C . LEU A 1 907 ? -23.560 -11.697 42.245 1.00 92.19 907 LEU A C 1
ATOM 6929 O O . LEU A 1 907 ? -23.991 -11.581 43.390 1.00 92.19 907 LEU A O 1
ATOM 6933 N N . GLN A 1 908 ? -24.338 -11.518 41.172 1.00 89.25 908 GLN A N 1
ATOM 6934 C CA . GLN A 1 908 ? -25.769 -11.193 41.261 1.00 89.25 908 GLN A CA 1
ATOM 6935 C C . GLN A 1 908 ? -26.600 -12.320 41.895 1.00 89.25 908 GLN A C 1
ATOM 6937 O O . GLN A 1 908 ? -27.532 -12.044 42.643 1.00 89.25 908 GLN A O 1
ATOM 6942 N N . SER A 1 909 ? -26.237 -13.586 41.662 1.00 91.00 909 SER A N 1
ATOM 6943 C CA . SER A 1 909 ? -26.887 -14.742 42.304 1.00 91.00 909 SER A CA 1
ATOM 6944 C C . SER A 1 909 ? -26.466 -14.998 43.762 1.00 91.00 909 SER A C 1
ATOM 6946 O O . SER A 1 909 ? -26.906 -15.984 44.354 1.00 91.00 909 SER A O 1
ATOM 6948 N N . GLY A 1 910 ? -25.584 -14.169 44.336 1.00 90.62 910 GLY A N 1
ATOM 6949 C CA . GLY A 1 910 ? -25.036 -14.355 45.687 1.00 90.62 910 GLY A CA 1
ATOM 6950 C C . GLY A 1 910 ? -24.003 -15.485 45.818 1.00 90.62 910 GLY A C 1
ATOM 6951 O O . GLY A 1 910 ? -23.574 -15.805 46.925 1.00 90.62 910 GLY A O 1
ATOM 6952 N N . LYS A 1 911 ? -23.578 -16.106 44.709 1.00 93.31 911 LYS A N 1
ATOM 6953 C CA . LYS A 1 911 ? -22.626 -17.233 44.679 1.00 93.31 911 LYS A CA 1
ATOM 6954 C C . LYS A 1 911 ? -21.182 -16.728 44.639 1.00 93.31 911 LYS A C 1
ATOM 6956 O O . LYS A 1 911 ? -20.448 -16.966 43.681 1.00 93.31 911 LYS A O 1
ATOM 6961 N N . TYR A 1 912 ? -20.785 -15.992 45.673 1.00 93.38 912 TYR A N 1
ATOM 6962 C CA . TYR A 1 912 ? -19.542 -15.219 45.664 1.00 93.38 912 TYR A CA 1
ATOM 6963 C C . TYR A 1 912 ? -18.260 -16.055 45.547 1.00 93.38 912 TYR A C 1
ATOM 6965 O O . TYR A 1 912 ? -17.272 -15.555 45.024 1.00 93.38 912 TYR A O 1
ATOM 6973 N N . ASP A 1 913 ? -18.252 -17.302 46.019 1.00 92.25 913 ASP A N 1
ATOM 6974 C CA . ASP A 1 913 ? -17.053 -18.149 45.941 1.00 92.25 913 ASP A CA 1
ATOM 6975 C C . ASP A 1 913 ? -16.827 -18.673 44.516 1.00 92.25 913 ASP A C 1
ATOM 6977 O O . ASP A 1 913 ? -15.710 -18.607 44.019 1.00 92.25 913 ASP A O 1
ATOM 6981 N N . LEU A 1 914 ? -17.897 -19.056 43.803 1.00 93.94 914 LEU A N 1
ATOM 6982 C CA . LEU A 1 914 ? -17.820 -19.382 42.370 1.00 93.94 914 LEU A CA 1
ATOM 6983 C C . LEU A 1 914 ? -17.422 -18.161 41.533 1.00 93.94 914 LEU A C 1
ATOM 6985 O O . LEU A 1 914 ? -16.635 -18.284 40.600 1.00 93.94 914 LEU A O 1
ATOM 6989 N N . ALA A 1 915 ? -17.942 -16.977 41.877 1.00 94.94 915 ALA A N 1
ATOM 6990 C CA . ALA A 1 915 ? -17.528 -15.736 41.230 1.00 94.94 915 ALA A CA 1
ATOM 6991 C C . ALA A 1 915 ? -16.026 -15.464 41.423 1.00 94.94 915 ALA A C 1
ATOM 6993 O O . ALA A 1 915 ? -15.394 -14.984 40.490 1.00 94.94 915 ALA A O 1
ATOM 6994 N N . MET A 1 916 ? -15.458 -15.792 42.592 1.00 94.25 916 MET A N 1
ATOM 6995 C CA . MET A 1 916 ? -14.023 -15.641 42.843 1.00 94.25 916 MET A CA 1
ATOM 6996 C C . MET A 1 916 ? -13.200 -16.618 42.002 1.00 94.25 916 MET A C 1
ATOM 6998 O O . MET A 1 916 ? -12.329 -16.173 41.268 1.00 94.25 916 MET A O 1
ATOM 7002 N N . THR A 1 917 ? -13.530 -17.915 42.019 1.00 95.69 917 THR A N 1
ATOM 7003 C CA . THR A 1 917 ? -12.797 -18.934 41.245 1.00 95.69 917 THR A CA 1
ATOM 7004 C C . THR A 1 917 ? -12.735 -18.593 39.752 1.00 95.69 917 THR A C 1
ATOM 7006 O O . THR A 1 917 ? -11.685 -18.715 39.133 1.00 95.69 917 THR A O 1
ATOM 7009 N N . VAL A 1 918 ? -13.828 -18.084 39.172 1.00 95.31 918 VAL A N 1
ATOM 7010 C CA . VAL A 1 918 ? -13.860 -17.671 37.757 1.00 95.31 918 VAL A CA 1
ATOM 7011 C C . VAL A 1 918 ? -12.985 -16.434 37.477 1.00 95.31 918 VAL A C 1
ATOM 7013 O O . VAL A 1 918 ? -12.473 -16.290 36.366 1.00 95.31 918 VAL A O 1
ATOM 7016 N N . LEU A 1 919 ? -12.790 -15.540 38.452 1.00 95.25 919 LEU A N 1
ATOM 7017 C CA . LEU A 1 919 ? -11.884 -14.389 38.323 1.00 95.25 919 LEU A CA 1
ATOM 7018 C C . LEU A 1 919 ? -10.420 -14.799 38.530 1.00 95.25 919 LEU A C 1
ATOM 7020 O O . LEU A 1 919 ? -9.569 -14.364 37.760 1.00 95.25 919 LEU A O 1
ATOM 7024 N N . GLU A 1 920 ? -10.141 -15.693 39.482 1.00 94.12 920 GLU A N 1
ATOM 7025 C CA . GLU A 1 920 ? -8.820 -16.299 39.697 1.00 94.12 920 GLU A CA 1
ATOM 7026 C C . GLU A 1 920 ? -8.350 -17.037 38.430 1.00 94.12 920 GLU A C 1
ATOM 7028 O O . GLU A 1 920 ? -7.272 -16.742 37.919 1.00 94.12 920 GLU A O 1
ATOM 7033 N N . GLU A 1 921 ? -9.196 -17.883 37.828 1.00 93.00 921 GLU A N 1
ATOM 7034 C CA . GLU A 1 921 ? -8.916 -18.524 36.532 1.00 93.00 921 GLU A CA 1
ATOM 7035 C C . GLU A 1 921 ? -8.667 -17.519 35.391 1.00 93.00 921 GLU A C 1
ATOM 7037 O O . GLU A 1 921 ? -7.898 -17.792 34.468 1.00 93.00 921 GLU A O 1
ATOM 7042 N N . ALA A 1 922 ? -9.343 -16.365 35.407 1.00 92.31 922 ALA A N 1
ATOM 7043 C CA . ALA A 1 922 ? -9.126 -15.320 34.409 1.00 92.31 922 ALA A CA 1
ATOM 7044 C C . ALA A 1 922 ? -7.779 -14.605 34.615 1.00 92.31 922 ALA A C 1
ATOM 7046 O O . ALA A 1 922 ? -7.123 -14.265 33.634 1.00 92.31 922 ALA A O 1
ATOM 7047 N N . LEU A 1 923 ? -7.345 -14.405 35.864 1.00 91.88 923 LEU A N 1
ATOM 7048 C CA . LEU A 1 923 ? -6.025 -13.857 36.187 1.00 91.88 923 LEU A CA 1
ATOM 7049 C C . LEU A 1 923 ? -4.897 -14.850 35.868 1.00 91.88 923 LEU A C 1
ATOM 7051 O O . LEU A 1 923 ? -3.876 -14.434 35.322 1.00 91.88 923 LEU A O 1
ATOM 7055 N N . GLU A 1 924 ? -5.085 -16.145 36.141 1.00 90.44 924 GLU A N 1
ATOM 7056 C CA . GLU A 1 924 ? -4.118 -17.193 35.782 1.00 90.44 924 GLU A CA 1
ATOM 7057 C C . GLU A 1 924 ? -3.891 -17.271 34.262 1.00 90.44 924 GLU A C 1
ATOM 7059 O O . GLU A 1 924 ? -2.742 -17.299 33.819 1.00 90.44 924 GLU A O 1
ATOM 7064 N N . ASP A 1 925 ? -4.962 -17.227 33.458 1.00 87.19 925 ASP A N 1
ATOM 7065 C CA . ASP A 1 925 ? -4.874 -17.222 31.988 1.00 87.19 925 ASP A CA 1
ATOM 7066 C C . ASP A 1 925 ? -4.200 -15.943 31.429 1.00 87.19 925 ASP A C 1
ATOM 7068 O O . ASP A 1 925 ? -3.578 -15.996 30.366 1.00 87.19 925 ASP A O 1
ATOM 7072 N N . LEU A 1 926 ? -4.295 -14.800 32.128 1.00 87.31 926 LEU A N 1
ATOM 7073 C CA . LEU A 1 926 ? -3.621 -13.540 31.762 1.00 87.31 926 LEU A CA 1
ATOM 7074 C C . LEU A 1 926 ? -2.132 -13.501 32.157 1.00 87.31 926 LEU A C 1
ATOM 7076 O O . LEU A 1 926 ? -1.354 -12.775 31.531 1.00 87.31 926 LEU A O 1
ATOM 7080 N N . GLY A 1 927 ? -1.736 -14.243 33.194 1.00 83.94 927 GLY A N 1
ATOM 7081 C CA . GLY A 1 927 ? -0.371 -14.278 33.724 1.00 83.94 927 GLY A CA 1
ATOM 7082 C C . GLY A 1 927 ? 0.134 -12.948 34.310 1.00 83.94 927 GLY A C 1
ATOM 7083 O O . GLY A 1 927 ? -0.624 -12.004 34.541 1.00 83.94 927 GLY A O 1
ATOM 7084 N N . GLU A 1 928 ? 1.449 -12.872 34.542 1.00 74.62 928 GLU A N 1
ATOM 7085 C CA . GLU A 1 928 ? 2.144 -11.709 35.137 1.00 74.62 928 GLU A CA 1
ATOM 7086 C C . GLU A 1 928 ? 2.723 -10.719 34.099 1.00 74.62 928 GLU A C 1
ATOM 7088 O O . GLU A 1 928 ? 3.411 -9.771 34.468 1.00 74.62 928 GLU A O 1
ATOM 7093 N N . ASP A 1 929 ? 2.505 -10.921 32.793 1.00 67.12 929 ASP A N 1
ATOM 7094 C CA . ASP A 1 929 ? 3.105 -10.057 31.765 1.00 67.12 929 ASP A CA 1
ATOM 7095 C C . ASP A 1 929 ? 2.324 -8.734 31.619 1.00 67.12 929 ASP A C 1
ATOM 7097 O O . ASP A 1 929 ? 1.192 -8.704 31.125 1.00 67.12 929 ASP A O 1
ATOM 7101 N N . ASP A 1 930 ? 2.925 -7.630 32.073 1.00 61.47 930 ASP A N 1
ATOM 7102 C CA . ASP A 1 930 ? 2.414 -6.254 31.946 1.00 61.47 930 ASP A CA 1
ATOM 7103 C C . ASP A 1 930 ? 2.790 -5.574 30.614 1.00 61.47 930 ASP A C 1
ATOM 7105 O O . ASP A 1 930 ? 2.406 -4.433 30.371 1.00 61.47 930 ASP A O 1
ATOM 7109 N N . SER A 1 931 ? 3.506 -6.242 29.700 1.00 61.41 931 SER A N 1
ATOM 7110 C CA . SER A 1 931 ? 3.875 -5.636 28.408 1.00 61.41 931 SER A CA 1
ATOM 7111 C C . SER A 1 931 ? 2.697 -5.445 27.440 1.00 61.41 931 SER A C 1
ATOM 7113 O O . SER A 1 931 ? 2.817 -4.680 26.478 1.00 61.41 931 SER A O 1
ATOM 7115 N N . ASN A 1 932 ? 1.552 -6.099 27.686 1.00 74.00 932 ASN A N 1
ATOM 7116 C CA . ASN A 1 932 ? 0.326 -5.918 26.912 1.00 74.00 932 ASN A CA 1
ATOM 7117 C C . ASN A 1 932 ? -0.711 -5.060 27.654 1.00 74.00 932 ASN A C 1
ATOM 7119 O O . ASN A 1 932 ? -1.328 -5.486 28.632 1.00 74.00 932 ASN A O 1
ATOM 7123 N N . LYS A 1 933 ? -1.011 -3.904 27.061 1.00 80.06 933 LYS A N 1
ATOM 7124 C CA . LYS A 1 933 ? -2.061 -2.977 27.487 1.00 80.06 933 LYS A CA 1
ATOM 7125 C C . LYS A 1 933 ? -3.441 -3.618 27.687 1.00 80.06 933 LYS A C 1
ATOM 7127 O O . LYS A 1 933 ? -4.146 -3.233 28.615 1.00 80.06 933 LYS A O 1
ATOM 7132 N N . SER A 1 934 ? -3.859 -4.573 26.847 1.00 80.44 934 SER A N 1
ATOM 7133 C CA . SER A 1 934 ? -5.174 -5.222 27.039 1.00 80.44 934 SER A CA 1
ATOM 7134 C C . SER A 1 934 ? -5.191 -6.105 28.276 1.00 80.44 934 SER A C 1
ATOM 7136 O O . SER A 1 934 ? -6.107 -6.002 29.081 1.00 80.44 934 SER A O 1
ATOM 7138 N N . SER A 1 935 ? -4.132 -6.889 28.494 1.00 85.38 935 SER A N 1
ATOM 7139 C CA . SER A 1 935 ? -3.981 -7.719 29.691 1.00 85.38 935 SER A CA 1
ATOM 7140 C C . SER A 1 935 ? -3.982 -6.872 30.971 1.00 85.38 935 SER A C 1
ATOM 7142 O O . SER A 1 935 ? -4.691 -7.201 31.919 1.00 85.38 935 SER A O 1
ATOM 7144 N N . SER A 1 936 ? -3.276 -5.736 30.964 1.00 86.56 936 SER A N 1
ATOM 7145 C CA . SER A 1 936 ? -3.286 -4.734 32.044 1.00 86.56 936 SER A CA 1
ATOM 7146 C C . SER A 1 936 ? -4.697 -4.174 32.309 1.00 86.56 936 SER A C 1
ATOM 7148 O O . SER A 1 936 ? -5.186 -4.191 33.443 1.00 86.56 936 SER A O 1
ATOM 7150 N N . LEU A 1 937 ? -5.422 -3.777 31.256 1.00 89.19 937 LEU A N 1
ATOM 7151 C CA . LEU A 1 937 ? -6.805 -3.297 31.368 1.00 89.19 937 LEU A CA 1
ATOM 7152 C C . LEU A 1 937 ? -7.780 -4.384 31.843 1.00 89.19 937 LEU A C 1
ATOM 7154 O O . LEU A 1 937 ? -8.626 -4.105 32.690 1.00 89.19 937 LEU A O 1
ATOM 7158 N N . HIS A 1 938 ? -7.649 -5.620 31.366 1.00 90.56 938 HIS A N 1
ATOM 7159 C CA . HIS A 1 938 ? -8.464 -6.744 31.817 1.00 90.56 938 HIS A CA 1
ATOM 7160 C C . HIS A 1 938 ? -8.196 -7.102 33.286 1.00 90.56 938 HIS A C 1
ATOM 7162 O O . HIS A 1 938 ? -9.158 -7.361 34.013 1.00 90.56 938 HIS A O 1
ATOM 7168 N N . ARG A 1 939 ? -6.944 -7.023 33.769 1.00 92.44 939 ARG A N 1
ATOM 7169 C CA . ARG A 1 939 ? -6.629 -7.116 35.209 1.00 92.44 939 ARG A CA 1
ATOM 7170 C C . ARG A 1 939 ? -7.325 -6.005 36.004 1.00 92.44 939 ARG A C 1
ATOM 7172 O O . ARG A 1 939 ? -8.007 -6.299 36.983 1.00 92.44 939 ARG A O 1
ATOM 7179 N N . ALA A 1 940 ? -7.266 -4.752 35.544 1.00 93.31 940 ALA A N 1
ATOM 7180 C CA . ALA A 1 940 ? -7.968 -3.632 36.183 1.00 93.31 940 ALA A CA 1
ATOM 7181 C C . ALA A 1 940 ? -9.499 -3.820 36.224 1.00 93.31 940 ALA A C 1
ATOM 7183 O O . ALA A 1 940 ? -10.154 -3.484 37.217 1.00 93.31 940 ALA A O 1
ATOM 7184 N N . GLU A 1 941 ? -10.090 -4.392 35.173 1.00 93.69 941 GLU A N 1
ATOM 7185 C CA . GLU A 1 941 ? -11.506 -4.762 35.133 1.00 93.69 941 GLU A CA 1
ATOM 7186 C C . GLU A 1 941 ? -11.847 -5.910 36.097 1.00 93.69 941 GLU A C 1
ATOM 7188 O O . GLU A 1 941 ? -12.880 -5.835 36.765 1.00 93.69 941 GLU A O 1
ATOM 7193 N N . ILE A 1 942 ? -10.993 -6.933 36.219 1.00 95.25 942 ILE A N 1
ATOM 7194 C CA . ILE A 1 942 ? -11.157 -8.029 37.191 1.00 95.25 942 ILE A CA 1
ATOM 7195 C C . ILE A 1 942 ? -11.104 -7.484 38.622 1.00 95.25 942 ILE A C 1
ATOM 7197 O O . ILE A 1 942 ? -12.065 -7.667 39.368 1.00 95.25 942 ILE A O 1
ATOM 7201 N N . TRP A 1 943 ? -10.079 -6.700 38.972 1.00 95.81 943 TRP A N 1
ATOM 7202 C CA . TRP A 1 943 ? -9.956 -6.058 40.288 1.00 95.81 943 TRP A CA 1
ATOM 7203 C C . TRP A 1 943 ? -11.148 -5.134 40.605 1.00 95.81 943 TRP A C 1
ATOM 7205 O O . TRP A 1 943 ? -11.568 -5.012 41.757 1.00 95.81 943 TRP A O 1
ATOM 7215 N N . THR A 1 944 ? -11.771 -4.525 39.587 1.00 95.31 944 THR A N 1
ATOM 7216 C CA . THR A 1 944 ? -13.020 -3.754 39.751 1.00 95.31 944 THR A CA 1
ATOM 7217 C C . THR A 1 944 ? -14.204 -4.649 40.160 1.00 95.31 944 THR A C 1
ATOM 7219 O O . THR A 1 944 ? -15.068 -4.219 40.930 1.00 95.31 944 THR A O 1
ATOM 7222 N N . ILE A 1 945 ? -14.272 -5.890 39.665 1.00 94.75 945 ILE A N 1
ATOM 7223 C CA . ILE A 1 945 ? -15.306 -6.871 40.035 1.00 94.75 945 ILE A CA 1
ATOM 7224 C C . ILE A 1 945 ? -15.004 -7.468 41.415 1.00 94.75 945 ILE A C 1
ATOM 7226 O O . ILE A 1 945 ? -15.906 -7.518 42.251 1.00 94.75 945 ILE A O 1
ATOM 7230 N N . GLU A 1 946 ? -13.753 -7.830 41.703 1.00 95.31 946 GLU A N 1
ATOM 7231 C CA . GLU A 1 946 ? -13.326 -8.326 43.021 1.00 95.31 946 GLU A CA 1
ATOM 7232 C C . GLU A 1 946 ? -13.601 -7.301 44.123 1.00 95.31 946 GLU A C 1
ATOM 7234 O O . GLU A 1 946 ? -14.179 -7.642 45.154 1.00 95.31 946 GLU A O 1
ATOM 7239 N N . ALA A 1 947 ? -13.314 -6.017 43.882 1.00 94.75 947 ALA A N 1
ATOM 7240 C CA . ALA A 1 947 ? -13.662 -4.945 44.808 1.00 94.75 947 ALA A CA 1
ATOM 7241 C C . ALA A 1 947 ? -15.165 -4.926 45.146 1.00 94.75 947 ALA A C 1
ATOM 7243 O O . ALA A 1 947 ? -15.544 -4.742 46.306 1.00 94.75 947 ALA A O 1
ATOM 7244 N N . ARG A 1 948 ? -16.041 -5.157 44.157 1.00 93.19 948 ARG A N 1
ATOM 7245 C CA . ARG A 1 948 ? -17.498 -5.262 44.368 1.00 93.19 948 ARG A CA 1
ATOM 7246 C C . ARG A 1 948 ? -17.887 -6.544 45.106 1.00 93.19 948 ARG A C 1
ATOM 7248 O O . ARG A 1 948 ? -18.813 -6.504 45.912 1.00 93.19 948 ARG A O 1
ATOM 7255 N N . LEU A 1 949 ? -17.192 -7.648 44.848 1.00 94.00 949 LEU A N 1
ATOM 7256 C CA . LEU A 1 949 ? -17.419 -8.954 45.468 1.00 94.00 949 LEU A CA 1
ATOM 7257 C C . LEU A 1 949 ? -17.041 -8.933 46.956 1.00 94.00 949 LEU A C 1
ATOM 7259 O O . LEU A 1 949 ? -17.867 -9.287 47.792 1.00 94.00 949 LEU A O 1
ATOM 7263 N N . TYR A 1 950 ? -15.859 -8.422 47.311 1.00 93.00 950 TYR A N 1
ATOM 7264 C CA . TYR A 1 950 ? -15.460 -8.239 48.711 1.00 93.00 950 TYR A CA 1
ATOM 7265 C C . TYR A 1 950 ? -16.377 -7.255 49.451 1.00 93.00 950 TYR A C 1
ATOM 7267 O O . TYR A 1 950 ? -16.760 -7.529 50.586 1.00 93.00 950 TYR A O 1
ATOM 7275 N N . LYS A 1 951 ? -16.854 -6.190 48.785 1.00 91.06 951 LYS A N 1
ATOM 7276 C CA . LYS A 1 951 ? -17.889 -5.308 49.354 1.00 91.06 951 LYS A CA 1
ATOM 7277 C C . LYS A 1 951 ? -19.191 -6.063 49.658 1.00 91.06 951 LYS A C 1
ATOM 7279 O O . LYS A 1 951 ? -19.811 -5.816 50.683 1.00 91.06 951 LYS A O 1
ATOM 7284 N N . ALA A 1 952 ? -19.610 -6.977 48.782 1.00 90.25 952 ALA A N 1
ATOM 7285 C CA . ALA A 1 952 ? -20.803 -7.804 48.987 1.00 90.25 952 ALA A CA 1
ATOM 7286 C C . ALA A 1 952 ? -20.615 -8.901 50.059 1.00 90.25 952 ALA A C 1
ATOM 7288 O O . ALA A 1 952 ? -21.604 -9.391 50.605 1.00 90.25 952 ALA A O 1
ATOM 7289 N N . LYS A 1 953 ? -19.361 -9.257 50.380 1.00 90.69 953 LYS A N 1
ATOM 7290 C CA . LYS A 1 953 ? -18.962 -10.116 51.511 1.00 90.69 953 LYS A CA 1
ATOM 7291 C C . LYS A 1 953 ? -18.751 -9.354 52.835 1.00 90.69 953 LYS A C 1
ATOM 7293 O O . LYS A 1 953 ? -18.374 -9.989 53.813 1.00 90.69 953 LYS A O 1
ATOM 7298 N N . ASP A 1 954 ? -18.988 -8.040 52.869 1.00 88.62 954 ASP A N 1
ATOM 7299 C CA . ASP A 1 954 ? -18.738 -7.157 54.026 1.00 88.62 954 ASP A CA 1
ATOM 7300 C C . ASP A 1 954 ? -17.244 -7.023 54.423 1.00 88.62 954 ASP A C 1
ATOM 7302 O O . ASP A 1 954 ? -16.907 -6.592 55.522 1.00 88.62 954 ASP A O 1
ATOM 7306 N N . ASP A 1 955 ? -16.316 -7.343 53.508 1.00 91.81 955 ASP A N 1
ATOM 7307 C CA . ASP A 1 955 ? -14.875 -7.089 53.669 1.00 91.81 955 ASP A CA 1
ATOM 7308 C C . ASP A 1 955 ? -14.482 -5.789 52.952 1.00 91.81 955 ASP A C 1
ATOM 7310 O O . ASP A 1 955 ? -14.038 -5.753 51.795 1.00 91.81 955 ASP A O 1
ATOM 7314 N N . LEU A 1 956 ? -14.675 -4.683 53.667 1.00 89.50 956 LEU A N 1
ATOM 7315 C CA . LEU A 1 956 ? -14.422 -3.341 53.157 1.00 89.50 956 LEU A CA 1
ATOM 7316 C C . LEU A 1 956 ? -12.927 -3.052 52.926 1.00 89.50 956 LEU A C 1
ATOM 7318 O O . LEU A 1 956 ? -12.571 -2.330 51.990 1.00 89.50 956 LEU A O 1
ATOM 7322 N N . GLN A 1 957 ? -12.042 -3.636 53.739 1.00 89.38 957 GLN A N 1
ATOM 7323 C CA . GLN A 1 957 ? -10.599 -3.404 53.654 1.00 89.38 957 GLN A CA 1
ATOM 7324 C C . GLN A 1 957 ? -10.010 -4.040 52.391 1.00 89.38 957 GLN A C 1
ATOM 7326 O O . GLN A 1 957 ? -9.264 -3.379 51.662 1.00 89.38 957 GLN A O 1
ATOM 7331 N N . THR A 1 958 ? -10.372 -5.289 52.091 1.00 92.25 958 THR A N 1
ATOM 7332 C CA . THR A 1 958 ? -9.931 -5.969 50.866 1.00 92.25 958 THR A CA 1
ATOM 7333 C C . THR A 1 958 ? -10.593 -5.356 49.631 1.00 92.25 958 THR A C 1
ATOM 7335 O O . THR A 1 958 ? -9.913 -5.106 48.633 1.00 92.25 958 THR A O 1
ATOM 7338 N N . SER A 1 959 ? -11.878 -4.985 49.722 1.00 94.06 959 SER A N 1
ATOM 7339 C CA . SER A 1 959 ? -12.596 -4.248 48.668 1.00 94.06 959 SER A CA 1
ATOM 7340 C C . SER A 1 959 ? -11.862 -2.971 48.233 1.00 94.06 959 SER A C 1
ATOM 7342 O O . SER A 1 959 ? -11.624 -2.754 47.041 1.00 94.06 959 SER A O 1
ATOM 7344 N N . LYS A 1 960 ? -11.438 -2.147 49.199 1.00 92.94 960 LYS A N 1
ATOM 7345 C CA . LYS A 1 960 ? -10.659 -0.921 48.968 1.00 92.94 960 LYS A CA 1
ATOM 7346 C C . LYS A 1 960 ? -9.309 -1.195 48.298 1.00 92.94 960 LYS A C 1
ATOM 7348 O O . LYS A 1 960 ? -8.914 -0.433 47.416 1.00 92.94 960 LYS A O 1
ATOM 7353 N N . ASN A 1 961 ? -8.606 -2.257 48.696 1.00 94.19 961 ASN A N 1
ATOM 7354 C CA . ASN A 1 961 ? -7.302 -2.600 48.122 1.00 94.19 961 ASN A CA 1
ATOM 7355 C C . ASN A 1 961 ? -7.417 -2.916 46.621 1.00 94.19 961 ASN A C 1
ATOM 7357 O O . ASN A 1 961 ? -6.695 -2.320 45.822 1.00 94.19 961 ASN A O 1
ATOM 7361 N N . PHE A 1 962 ? -8.373 -3.763 46.226 1.00 95.81 962 PHE A N 1
ATOM 7362 C CA . PHE A 1 962 ? -8.618 -4.074 44.813 1.00 95.81 962 PHE A CA 1
ATOM 7363 C C . PHE A 1 962 ? -9.140 -2.870 44.019 1.00 95.81 962 PHE A C 1
ATOM 7365 O O . PHE A 1 962 ? -8.674 -2.618 42.908 1.00 95.81 962 PHE A O 1
ATOM 7372 N N . ALA A 1 963 ? -10.023 -2.051 44.603 1.00 94.69 963 ALA A N 1
ATOM 7373 C CA . ALA A 1 963 ? -10.469 -0.811 43.965 1.00 94.69 963 ALA A CA 1
ATOM 7374 C C . ALA A 1 963 ? -9.303 0.160 43.708 1.00 94.69 963 ALA A C 1
ATOM 7376 O O . ALA A 1 963 ? -9.283 0.840 42.682 1.00 94.69 963 ALA A O 1
ATOM 7377 N N . LYS A 1 964 ? -8.310 0.206 44.605 1.00 95.12 964 LYS A N 1
ATOM 7378 C CA . LYS A 1 964 ? -7.098 1.002 44.411 1.00 95.12 964 LYS A CA 1
ATOM 7379 C C . LYS A 1 964 ? -6.218 0.444 43.288 1.00 95.12 964 LYS A C 1
ATOM 7381 O O . LYS A 1 964 ? -5.834 1.219 42.418 1.00 95.12 964 LYS A O 1
ATOM 7386 N N . LEU A 1 965 ? -5.954 -0.867 43.271 1.00 95.06 965 LEU A N 1
ATOM 7387 C CA . LEU A 1 965 ? -5.193 -1.521 42.195 1.00 95.06 965 LEU A CA 1
ATOM 7388 C C . LEU A 1 965 ? -5.822 -1.252 40.819 1.00 95.06 965 LEU A C 1
ATOM 7390 O O . LEU A 1 965 ? -5.129 -0.824 39.899 1.00 95.06 965 LEU A O 1
ATOM 7394 N N . ALA A 1 966 ? -7.146 -1.400 40.704 1.00 95.06 966 ALA A N 1
ATOM 7395 C CA . ALA A 1 966 ? -7.886 -1.079 39.486 1.00 95.06 966 ALA A CA 1
ATOM 7396 C C . ALA A 1 966 ? -7.699 0.387 39.055 1.00 95.06 966 ALA A C 1
ATOM 7398 O O . ALA A 1 966 ? -7.384 0.663 37.900 1.00 95.06 966 ALA A O 1
ATOM 7399 N N . VAL A 1 967 ? -7.872 1.342 39.977 1.00 95.06 967 VAL A N 1
ATOM 7400 C CA . VAL A 1 967 ? -7.725 2.779 39.690 1.00 95.06 967 VAL A CA 1
ATOM 7401 C C . VAL A 1 967 ? -6.305 3.140 39.264 1.00 95.06 967 VAL A C 1
ATOM 7403 O O . VAL A 1 967 ? -6.148 3.940 38.342 1.00 95.06 967 VAL A O 1
ATOM 7406 N N . ASP A 1 968 ? -5.285 2.583 39.911 1.00 93.75 968 ASP A N 1
ATOM 7407 C CA . ASP A 1 968 ? -3.894 2.894 39.594 1.00 93.75 968 ASP A CA 1
ATOM 7408 C C . ASP A 1 968 ? -3.496 2.310 38.218 1.00 93.75 968 ASP A C 1
ATOM 7410 O O . ASP A 1 968 ? -2.930 3.042 37.406 1.00 93.75 968 ASP A O 1
ATOM 7414 N N . ALA A 1 969 ? -3.945 1.096 37.869 1.00 91.25 969 ALA A N 1
ATOM 7415 C CA . ALA A 1 969 ? -3.786 0.538 36.519 1.00 91.25 969 ALA A CA 1
ATOM 7416 C C . ALA A 1 969 ? -4.539 1.340 35.434 1.00 91.25 969 ALA A C 1
ATOM 7418 O O . ALA A 1 969 ? -3.975 1.658 34.387 1.00 91.25 969 ALA A O 1
ATOM 7419 N N . TYR A 1 970 ? -5.787 1.771 35.680 1.00 91.56 970 TYR A N 1
ATOM 7420 C CA . TYR A 1 970 ? -6.493 2.649 34.731 1.00 91.56 970 TYR A CA 1
ATOM 7421 C C . TYR A 1 970 ? -5.812 4.021 34.570 1.00 91.56 970 TYR A C 1
ATOM 7423 O O . TYR A 1 970 ? -5.848 4.589 33.477 1.00 91.56 970 TYR A O 1
ATOM 7431 N N . LYS A 1 971 ? -5.188 4.574 35.623 1.00 91.06 971 LYS A N 1
ATOM 7432 C CA . LYS A 1 971 ? -4.411 5.825 35.531 1.00 91.06 971 LYS A CA 1
ATOM 7433 C C . LYS A 1 971 ? -3.167 5.660 34.666 1.00 91.06 971 LYS A C 1
ATOM 7435 O O . LYS A 1 971 ? -2.866 6.577 33.906 1.00 91.06 971 LYS A O 1
ATOM 7440 N N . GLU A 1 972 ? -2.465 4.538 34.792 1.00 88.56 972 GLU A N 1
ATOM 7441 C CA . GLU A 1 972 ? -1.277 4.228 33.994 1.00 88.56 972 GLU A CA 1
ATOM 7442 C C . GLU A 1 972 ? -1.640 4.022 32.518 1.00 88.56 972 GLU A C 1
ATOM 7444 O O . GLU A 1 972 ? -1.079 4.679 31.640 1.00 88.56 972 GLU A O 1
ATOM 7449 N N . GLU A 1 973 ? -2.655 3.201 32.241 1.00 85.88 973 GLU A N 1
ATOM 7450 C CA . GLU A 1 973 ? -3.020 2.845 30.871 1.00 85.88 973 GLU A CA 1
ATOM 7451 C C . GLU A 1 973 ? -3.839 3.912 30.142 1.00 85.88 973 GLU A C 1
ATOM 7453 O O . GLU A 1 973 ? -3.604 4.201 28.967 1.00 85.88 973 GLU A O 1
ATOM 7458 N N . LEU A 1 974 ? -4.850 4.487 30.789 1.00 82.56 974 LEU A N 1
ATOM 7459 C CA . LEU A 1 974 ? -5.814 5.383 30.136 1.00 82.56 974 LEU A CA 1
ATOM 7460 C C . LEU A 1 974 ? -5.563 6.857 30.471 1.00 82.56 974 LEU A C 1
ATOM 7462 O O . LEU A 1 974 ? -6.081 7.742 29.790 1.00 82.56 974 LEU A O 1
ATOM 7466 N N . GLY A 1 975 ? -4.756 7.131 31.496 1.00 85.00 975 GLY A N 1
ATOM 7467 C CA . GLY A 1 975 ? -4.536 8.465 32.037 1.00 85.00 975 GLY A CA 1
ATOM 7468 C C . GLY A 1 975 ? -5.539 8.844 33.139 1.00 85.00 975 GLY A C 1
ATOM 7469 O O . GLY A 1 975 ? -6.611 8.241 33.272 1.00 85.00 975 GLY A O 1
ATOM 7470 N N . PRO A 1 976 ? -5.220 9.876 33.943 1.00 85.44 976 PRO A N 1
ATOM 7471 C CA . PRO A 1 976 ? -6.010 10.262 35.114 1.00 85.44 976 PRO A CA 1
ATOM 7472 C C . PRO A 1 976 ? -7.377 10.868 34.768 1.00 85.44 976 PRO A C 1
ATOM 7474 O O . PRO A 1 976 ? -8.310 10.744 35.552 1.00 85.44 976 PRO A O 1
ATOM 7477 N N . THR A 1 977 ? -7.513 11.500 33.599 1.00 83.81 977 THR A N 1
ATOM 7478 C CA . THR A 1 977 ? -8.742 12.178 33.149 1.00 83.81 977 THR A CA 1
ATOM 7479 C C . THR A 1 977 ? -9.669 11.292 32.316 1.00 83.81 977 THR A C 1
ATOM 7481 O O . THR A 1 977 ? -10.718 11.755 31.868 1.00 83.81 977 THR A O 1
ATOM 7484 N N . HIS A 1 978 ? -9.314 10.026 32.076 1.00 83.62 978 HIS A N 1
ATOM 7485 C CA . HIS A 1 978 ? -10.148 9.140 31.272 1.00 83.62 978 HIS A CA 1
ATOM 7486 C C . HIS A 1 978 ? -11.433 8.746 32.030 1.00 83.62 978 HIS A C 1
ATOM 7488 O O . HIS A 1 978 ? -11.349 8.405 33.211 1.00 83.62 978 HIS A O 1
ATOM 7494 N N . PRO A 1 979 ? -12.623 8.717 31.393 1.00 83.25 979 PRO A N 1
ATOM 7495 C CA . PRO A 1 979 ? -13.894 8.494 32.092 1.00 83.25 979 PRO A CA 1
ATOM 7496 C C . PRO A 1 979 ? -13.967 7.210 32.932 1.00 83.25 979 PRO A C 1
ATOM 7498 O O . PRO A 1 979 ? -14.568 7.212 34.005 1.00 83.25 979 PRO A O 1
ATOM 7501 N N . ILE A 1 980 ? -13.332 6.121 32.480 1.00 86.12 980 ILE A N 1
ATOM 7502 C CA . ILE A 1 980 ? -13.247 4.860 33.245 1.00 86.12 980 ILE A CA 1
ATOM 7503 C C . ILE A 1 980 ? -12.412 5.052 34.520 1.00 86.12 980 ILE A C 1
ATOM 7505 O O . ILE A 1 980 ? -12.824 4.622 35.598 1.00 86.12 980 ILE A O 1
ATOM 7509 N N . THR A 1 981 ? -11.277 5.747 34.417 1.00 88.81 981 THR A N 1
ATOM 7510 C CA . THR A 1 981 ? -10.407 6.091 35.548 1.00 88.81 981 THR A CA 1
ATOM 7511 C C . THR A 1 981 ? -11.144 6.973 36.550 1.00 88.81 981 THR A C 1
ATOM 7513 O O . THR A 1 981 ? -11.155 6.672 37.741 1.00 88.81 981 THR A O 1
ATOM 7516 N N . LEU A 1 982 ? -11.830 8.016 36.069 1.00 90.38 982 LEU A N 1
ATOM 7517 C CA . LEU A 1 982 ? -12.613 8.938 36.893 1.00 90.38 982 LEU A CA 1
ATOM 7518 C C . LEU A 1 982 ? -13.767 8.225 37.621 1.00 90.38 982 LEU A C 1
ATOM 7520 O O . LEU A 1 982 ? -13.945 8.409 38.825 1.00 90.38 982 LEU A O 1
ATOM 7524 N N . ARG A 1 983 ? -14.518 7.356 36.928 1.00 90.38 983 ARG A N 1
ATOM 7525 C CA . ARG A 1 983 ? -15.607 6.564 37.530 1.00 90.38 983 ARG A CA 1
ATOM 7526 C C . ARG A 1 983 ? -15.090 5.610 38.606 1.00 90.38 983 ARG A C 1
ATOM 7528 O O . ARG A 1 983 ? -15.667 5.540 39.690 1.00 90.38 983 ARG A O 1
ATOM 7535 N N . ASN A 1 984 ? -13.999 4.893 38.341 1.00 92.25 984 ASN A N 1
ATOM 7536 C CA . ASN A 1 984 ? -13.431 3.976 39.327 1.00 92.25 984 ASN A CA 1
ATOM 7537 C C . ASN A 1 984 ? -12.765 4.714 40.496 1.00 92.25 984 ASN A C 1
ATOM 7539 O O . ASN A 1 984 ? -12.891 4.261 41.631 1.00 92.25 984 ASN A O 1
ATOM 7543 N N . ASN A 1 985 ? -12.179 5.896 40.269 1.00 92.94 985 ASN A N 1
ATOM 7544 C CA . ASN A 1 985 ? -11.729 6.769 41.352 1.00 92.94 985 ASN A CA 1
ATOM 7545 C C . ASN A 1 985 ? -12.916 7.176 42.240 1.00 92.94 985 ASN A C 1
ATOM 7547 O O . ASN A 1 985 ? -12.867 6.972 43.447 1.00 92.94 985 ASN A O 1
ATOM 7551 N N . ALA A 1 986 ? -14.028 7.643 41.660 1.00 89.88 986 ALA A N 1
ATOM 7552 C CA . ALA A 1 986 ? -15.246 7.963 42.412 1.00 89.88 986 ALA A CA 1
ATOM 7553 C C . ALA A 1 986 ? -15.775 6.769 43.238 1.00 89.88 986 ALA A C 1
ATOM 7555 O O . ALA A 1 986 ? -16.175 6.945 44.392 1.00 89.88 986 ALA A O 1
ATOM 7556 N N . ASN A 1 987 ? -15.727 5.553 42.682 1.00 90.19 987 ASN A N 1
ATOM 7557 C CA . ASN A 1 987 ? -16.098 4.320 43.384 1.00 90.19 987 ASN A CA 1
ATOM 7558 C C . ASN A 1 987 ? -15.145 3.992 44.550 1.00 90.19 987 ASN A C 1
ATOM 7560 O O . ASN A 1 987 ? -15.613 3.614 45.623 1.00 90.19 987 ASN A O 1
ATOM 7564 N N . LEU A 1 988 ? -13.832 4.181 44.382 1.00 93.31 988 LEU A N 1
ATOM 7565 C CA . LEU A 1 988 ? -12.844 4.043 45.458 1.00 93.31 988 LEU A CA 1
ATOM 7566 C C . LEU A 1 988 ? -13.099 5.057 46.585 1.00 93.31 988 LEU A C 1
ATOM 7568 O O . LEU A 1 988 ? -13.112 4.682 47.758 1.00 93.31 988 LEU A O 1
ATOM 7572 N N . GLN A 1 989 ? -13.387 6.317 46.245 1.00 92.00 989 GLN A N 1
ATOM 7573 C CA . GLN A 1 989 ? -13.725 7.338 47.242 1.00 92.00 989 GLN A CA 1
ATOM 7574 C C . GLN A 1 989 ? -15.012 6.991 48.012 1.00 92.00 989 GLN A C 1
ATOM 7576 O O . GLN A 1 989 ? -15.111 7.280 49.202 1.00 92.00 989 GLN A O 1
ATOM 7581 N N . LEU A 1 990 ? -15.985 6.318 47.387 1.00 88.31 990 LEU A N 1
ATOM 7582 C CA . LEU A 1 990 ? -17.173 5.804 48.081 1.00 88.31 990 LEU A CA 1
ATOM 7583 C C . LEU A 1 990 ? -16.862 4.687 49.092 1.00 88.31 990 LEU A C 1
ATOM 7585 O O . LEU A 1 990 ? -17.539 4.605 50.115 1.00 88.31 990 LEU A O 1
ATOM 7589 N N . LEU A 1 991 ? -15.857 3.842 48.837 1.00 89.38 991 LEU A N 1
ATOM 7590 C CA . LEU A 1 991 ? -15.402 2.827 49.800 1.00 89.38 991 LEU A CA 1
ATOM 7591 C C . LEU A 1 991 ? -14.698 3.479 50.998 1.00 89.38 991 LEU A C 1
ATOM 7593 O O . LEU A 1 991 ? -14.996 3.143 52.140 1.00 89.38 991 LEU A O 1
ATOM 7597 N N . LEU A 1 992 ? -13.842 4.474 50.742 1.00 86.75 992 LEU A N 1
ATOM 7598 C CA . LEU A 1 992 ? -13.172 5.266 51.782 1.00 86.75 992 LEU A CA 1
ATOM 7599 C C . LEU A 1 992 ? -14.165 6.037 52.670 1.00 86.75 992 LEU A C 1
ATOM 7601 O O . LEU A 1 992 ? -13.955 6.164 53.874 1.00 86.75 992 LEU A O 1
ATOM 7605 N N . LEU A 1 993 ? -15.269 6.535 52.102 1.00 85.50 993 LEU A N 1
ATOM 7606 C CA . LEU A 1 993 ? -16.333 7.166 52.888 1.00 85.50 993 LEU A CA 1
ATOM 7607 C C . LEU A 1 993 ? -17.076 6.168 53.783 1.00 85.50 993 LEU A C 1
ATOM 7609 O O . LEU A 1 993 ? -17.398 6.534 54.908 1.00 85.50 993 LEU A O 1
ATOM 7613 N N . ALA A 1 994 ? -17.327 4.940 53.317 1.00 85.75 994 ALA A N 1
ATOM 7614 C CA . ALA A 1 994 ? -17.956 3.901 54.135 1.00 85.75 994 ALA A CA 1
ATOM 7615 C C . ALA A 1 994 ? -17.071 3.525 55.338 1.00 85.75 994 ALA A C 1
ATOM 7617 O O . ALA A 1 994 ? -17.550 3.498 56.466 1.00 85.75 994 ALA A O 1
ATOM 7618 N N . GLU A 1 995 ? -15.762 3.367 55.122 1.00 84.38 995 GLU A N 1
ATOM 7619 C CA . GLU A 1 995 ? -14.783 3.096 56.187 1.00 84.38 995 GLU A CA 1
ATOM 7620 C C . GLU A 1 995 ? -14.760 4.232 57.222 1.00 84.38 995 GLU A C 1
ATOM 7622 O O . GLU A 1 995 ? -14.697 4.010 58.430 1.00 84.38 995 GLU A O 1
ATOM 7627 N N . ALA A 1 996 ? -14.890 5.478 56.762 1.00 85.44 996 ALA A N 1
ATOM 7628 C CA . ALA A 1 996 ? -14.981 6.633 57.642 1.00 85.44 996 ALA A CA 1
ATOM 7629 C C . ALA A 1 996 ? -16.299 6.717 58.444 1.00 85.44 996 ALA A C 1
ATOM 7631 O O . ALA A 1 996 ? -16.334 7.443 59.438 1.00 85.44 996 ALA A O 1
ATOM 7632 N N . GLU A 1 997 ? -17.376 6.016 58.067 1.00 81.06 997 GLU A N 1
ATOM 7633 C CA . GLU A 1 997 ? -18.601 5.954 58.886 1.00 81.06 997 GLU A CA 1
ATOM 7634 C C . GLU A 1 997 ? -18.450 5.017 60.101 1.00 81.06 997 GLU A C 1
ATOM 7636 O O . GLU A 1 997 ? -19.105 5.247 61.121 1.00 81.06 997 GLU A O 1
ATOM 7641 N N . GLU A 1 998 ? -17.547 4.034 60.037 1.00 81.44 998 GLU A N 1
ATOM 7642 C CA . GLU A 1 998 ? -17.236 3.102 61.136 1.00 81.44 998 GLU A CA 1
ATOM 7643 C C . GLU A 1 998 ? -16.248 3.688 62.164 1.00 81.44 998 GLU A C 1
ATOM 7645 O O . GLU A 1 998 ? -16.188 3.247 63.315 1.00 81.44 998 GLU A O 1
ATOM 7650 N N . LEU A 1 999 ? -15.487 4.715 61.772 1.00 85.12 999 LEU A N 1
ATOM 7651 C CA . LEU A 1 999 ? -14.417 5.304 62.579 1.00 85.12 999 LEU A CA 1
ATOM 7652 C C . LEU A 1 999 ? -14.886 6.435 63.520 1.00 85.12 999 LEU A C 1
ATOM 7654 O O . LEU A 1 999 ? -15.853 7.158 63.246 1.00 85.12 999 LEU A O 1
ATOM 7658 N N . PRO A 1 1000 ? -14.157 6.694 64.627 1.00 85.62 1000 PRO A N 1
ATOM 7659 C CA . PRO A 1 1000 ? -14.386 7.864 65.468 1.00 85.62 1000 PRO A CA 1
ATOM 7660 C C . PRO A 1 1000 ? -14.321 9.169 64.661 1.00 85.62 1000 PRO A C 1
ATOM 7662 O O . PRO A 1 1000 ? -13.427 9.371 63.843 1.00 85.62 1000 PRO A O 1
ATOM 7665 N N . LYS A 1 1001 ? -15.208 10.132 64.956 1.00 79.94 1001 LYS A N 1
ATOM 7666 C CA . LYS A 1 1001 ? -15.326 11.412 64.215 1.00 79.94 1001 LYS A CA 1
ATOM 7667 C C . LYS A 1 1001 ? -14.029 12.211 64.029 1.00 79.94 1001 LYS A C 1
ATOM 7669 O O . LYS A 1 1001 ? -13.980 13.057 63.138 1.00 79.94 1001 LYS A O 1
ATOM 7674 N N . ALA A 1 1002 ? -13.028 12.019 64.887 1.00 80.25 1002 ALA A N 1
ATOM 7675 C CA . ALA A 1 1002 ? -11.725 12.668 64.756 1.00 80.25 1002 ALA A CA 1
ATOM 7676 C C . ALA A 1 1002 ? -10.887 12.062 63.614 1.00 80.25 1002 ALA A C 1
ATOM 7678 O O . ALA A 1 1002 ? -10.262 12.808 62.865 1.00 80.25 1002 ALA A O 1
ATOM 7679 N N . GLU A 1 1003 ? -10.933 10.738 63.463 1.00 79.75 1003 GLU A N 1
ATOM 7680 C CA . GLU A 1 1003 ? -10.205 9.951 62.459 1.00 79.75 1003 GLU A CA 1
ATOM 7681 C C . GLU A 1 1003 ? -10.959 9.943 61.125 1.00 79.75 1003 GLU A C 1
ATOM 7683 O O . GLU A 1 1003 ? -10.390 10.278 60.089 1.00 79.75 1003 GLU A O 1
ATOM 7688 N N . ALA A 1 1004 ? -12.278 9.727 61.163 1.00 84.44 1004 ALA A N 1
ATOM 7689 C CA . ALA A 1 1004 ? -13.164 9.813 60.001 1.00 84.44 1004 ALA A CA 1
ATOM 7690 C C . ALA A 1 1004 ? -13.018 11.130 59.215 1.00 84.44 1004 ALA A C 1
ATOM 7692 O O . ALA A 1 1004 ? -13.159 11.170 57.993 1.00 84.44 1004 ALA A O 1
ATOM 7693 N N . LYS A 1 1005 ? -12.733 12.240 59.911 1.00 86.38 1005 LYS A N 1
ATOM 7694 C CA . LYS A 1 1005 ? -12.680 13.572 59.303 1.00 86.38 1005 LYS A CA 1
ATOM 7695 C C . LYS A 1 1005 ? -11.581 13.705 58.245 1.00 86.38 1005 LYS A C 1
ATOM 7697 O O . LYS A 1 1005 ? -11.839 14.335 57.223 1.00 86.38 1005 LYS A O 1
ATOM 7702 N N . SER A 1 1006 ? -10.381 13.165 58.473 1.00 86.56 1006 SER A N 1
ATOM 7703 C CA . SER A 1 1006 ? -9.279 13.290 57.505 1.00 86.56 1006 SER A CA 1
ATOM 7704 C C . SER A 1 1006 ? -9.581 12.518 56.222 1.00 86.56 1006 SER A C 1
ATOM 7706 O O . SER A 1 1006 ? -9.385 13.056 55.135 1.00 86.56 1006 SER A O 1
ATOM 7708 N N . ILE A 1 1007 ? -10.139 11.311 56.356 1.00 86.00 1007 ILE A N 1
ATOM 7709 C CA . ILE A 1 1007 ? -10.567 10.464 55.237 1.00 86.00 1007 ILE A CA 1
ATOM 7710 C C . ILE A 1 1007 ? -11.686 11.155 54.446 1.00 86.00 1007 ILE A C 1
ATOM 7712 O O . ILE A 1 1007 ? -11.586 11.284 53.230 1.00 86.00 1007 ILE A O 1
ATOM 7716 N N . ILE A 1 1008 ? -12.707 11.690 55.125 1.00 87.00 1008 ILE A N 1
ATOM 7717 C CA . ILE A 1 1008 ? -13.828 12.392 54.477 1.00 87.00 1008 ILE A CA 1
ATOM 7718 C C . ILE A 1 1008 ? -13.370 13.676 53.771 1.00 87.00 1008 ILE A C 1
ATOM 7720 O O . ILE A 1 1008 ? -13.836 13.954 52.668 1.00 87.00 1008 ILE A O 1
ATOM 7724 N N . ASP A 1 1009 ? -12.483 14.479 54.371 1.00 88.31 1009 ASP A N 1
ATOM 7725 C CA . ASP A 1 1009 ? -11.977 15.698 53.723 1.00 88.31 1009 ASP A CA 1
ATOM 7726 C C . ASP A 1 1009 ? -11.067 15.376 52.513 1.00 88.31 1009 ASP A C 1
ATOM 7728 O O . ASP A 1 1009 ? -11.125 16.112 51.524 1.00 88.31 1009 ASP A O 1
ATOM 7732 N N . ALA A 1 1010 ? -10.307 14.270 52.543 1.00 88.00 1010 ALA A N 1
ATOM 7733 C CA . ALA A 1 1010 ? -9.513 13.781 51.409 1.00 88.00 1010 ALA A CA 1
ATOM 7734 C C . ALA A 1 1010 ? -10.393 13.216 50.279 1.00 88.00 1010 ALA A C 1
ATOM 7736 O O . ALA A 1 1010 ? -10.325 13.703 49.153 1.00 88.00 1010 ALA A O 1
ATOM 7737 N N . ALA A 1 1011 ? -11.302 12.286 50.585 1.00 89.38 1011 ALA A N 1
ATOM 7738 C CA . ALA A 1 1011 ? -12.212 11.699 49.600 1.00 89.38 1011 ALA A CA 1
ATOM 7739 C C . ALA A 1 1011 ? -13.101 12.755 48.926 1.00 89.38 1011 ALA A C 1
ATOM 7741 O O . ALA A 1 1011 ? -13.377 12.694 47.729 1.00 89.38 1011 ALA A O 1
ATOM 7742 N N . LYS A 1 1012 ? -13.498 13.788 49.678 1.00 92.06 1012 LYS A N 1
ATOM 7743 C CA . LYS A 1 1012 ? -14.195 14.962 49.142 1.00 92.06 1012 LYS A CA 1
ATOM 7744 C C . LYS A 1 1012 ? -13.332 15.763 48.160 1.00 92.06 1012 LYS A C 1
ATOM 7746 O O . LYS A 1 1012 ? -13.887 16.289 47.203 1.00 92.06 1012 LYS A O 1
ATOM 7751 N N . TYR A 1 1013 ? -12.033 15.930 48.414 1.00 93.62 1013 TYR A N 1
ATOM 7752 C CA . TYR A 1 1013 ? -11.130 16.638 47.498 1.00 93.62 1013 TYR A CA 1
ATOM 7753 C C . TYR A 1 1013 ? -10.997 15.870 46.178 1.00 93.62 1013 TYR A C 1
ATOM 7755 O O . TYR A 1 1013 ? -11.272 16.437 45.125 1.00 93.62 1013 TYR A O 1
ATOM 7763 N N . ASP A 1 1014 ? -10.722 14.566 46.248 1.00 90.94 1014 ASP A N 1
ATOM 7764 C CA . ASP A 1 1014 ? -10.610 13.706 45.065 1.00 90.94 1014 ASP A CA 1
ATOM 7765 C C . ASP A 1 1014 ? -11.933 13.631 44.279 1.00 90.94 1014 ASP A C 1
ATOM 7767 O O . ASP A 1 1014 ? -11.921 13.639 43.049 1.00 90.94 1014 ASP A O 1
ATOM 7771 N N . MET A 1 1015 ? -13.092 13.612 44.954 1.00 92.38 1015 MET A N 1
ATOM 7772 C CA . MET A 1 1015 ? -14.405 13.701 44.294 1.00 92.38 1015 MET A CA 1
ATOM 7773 C C . MET A 1 1015 ? -14.683 15.076 43.663 1.00 92.38 1015 MET A C 1
ATOM 7775 O O . MET A 1 1015 ? -15.378 15.131 42.651 1.00 92.38 1015 MET A O 1
ATOM 7779 N N . GLU A 1 1016 ? -14.194 16.178 44.244 1.00 93.50 1016 GLU A N 1
ATOM 7780 C CA . GLU A 1 1016 ? -14.317 17.523 43.655 1.00 93.50 1016 GLU A CA 1
ATOM 7781 C C . GLU A 1 1016 ? -13.454 17.638 42.385 1.00 93.50 1016 GLU A C 1
ATOM 7783 O O . GLU A 1 1016 ? -13.973 18.056 41.353 1.00 93.50 1016 GLU A O 1
ATOM 7788 N N . ASP A 1 1017 ? -12.207 17.158 42.415 1.00 92.56 1017 ASP A N 1
ATOM 7789 C CA . ASP A 1 1017 ? -11.307 17.102 41.249 1.00 92.56 1017 ASP A CA 1
ATOM 7790 C C . ASP A 1 1017 ? -11.847 16.174 40.141 1.00 92.56 1017 ASP A C 1
ATOM 7792 O O . ASP A 1 1017 ? -11.931 16.553 38.973 1.00 92.56 1017 ASP A O 1
ATOM 7796 N N . THR A 1 1018 ? -12.343 14.988 40.517 1.00 91.69 1018 THR A N 1
ATOM 7797 C CA . THR A 1 1018 ? -12.981 14.035 39.588 1.00 91.69 1018 THR A CA 1
ATOM 7798 C C . THR A 1 1018 ? -14.233 14.630 38.928 1.00 91.69 1018 THR A C 1
ATOM 7800 O O . THR A 1 1018 ? -14.484 14.398 37.745 1.00 91.69 1018 THR A O 1
ATOM 7803 N N . LEU A 1 1019 ? -15.029 15.411 39.671 1.00 92.12 1019 LEU A N 1
ATOM 7804 C CA . LEU A 1 1019 ? -16.211 16.094 39.139 1.00 92.12 1019 LEU A CA 1
ATOM 7805 C C . LEU A 1 1019 ? -15.830 17.203 38.150 1.00 92.12 1019 LEU A C 1
ATOM 7807 O O . LEU A 1 1019 ? -16.437 17.281 37.082 1.00 92.12 1019 LEU A O 1
ATOM 7811 N N . ASP A 1 1020 ? -14.838 18.031 38.480 1.00 90.75 1020 ASP A N 1
ATOM 7812 C CA . ASP A 1 1020 ? -14.356 19.088 37.585 1.00 90.75 1020 ASP A CA 1
ATOM 7813 C C . ASP A 1 1020 ? -13.751 18.487 36.300 1.00 90.75 1020 ASP A C 1
ATOM 7815 O O . ASP A 1 1020 ? -14.020 18.983 35.203 1.00 90.75 1020 ASP A O 1
ATOM 7819 N N . ALA A 1 1021 ? -13.047 17.352 36.403 1.00 89.00 1021 ALA A N 1
ATOM 7820 C CA . ALA A 1 1021 ? -12.566 16.590 35.252 1.00 89.00 1021 ALA A CA 1
ATOM 7821 C C . ALA A 1 1021 ? -13.717 16.094 34.355 1.00 89.00 1021 ALA A C 1
ATOM 7823 O O . ALA A 1 1021 ? -13.690 16.356 33.152 1.00 89.00 1021 ALA A O 1
ATOM 7824 N N . PHE A 1 1022 ? -14.763 15.465 34.910 1.00 86.75 1022 PHE A N 1
ATOM 7825 C CA . PHE A 1 1022 ? -15.948 15.052 34.135 1.00 86.75 1022 PHE A CA 1
ATOM 7826 C C . PHE A 1 1022 ? -16.673 16.234 33.470 1.00 86.75 1022 PHE A C 1
ATOM 7828 O O . PHE A 1 1022 ? -17.115 16.118 32.330 1.00 86.75 1022 PHE A O 1
ATOM 7835 N N . VAL A 1 1023 ? -16.794 17.373 34.160 1.00 84.94 1023 VAL A N 1
ATOM 7836 C CA . VAL A 1 1023 ? -17.443 18.590 33.632 1.00 84.94 1023 VAL A CA 1
ATOM 7837 C C . VAL A 1 1023 ? -16.612 19.252 32.522 1.00 84.94 1023 VAL A C 1
ATOM 7839 O O . VAL A 1 1023 ? -17.169 19.975 31.700 1.00 84.94 1023 VAL A O 1
ATOM 7842 N N . SER A 1 1024 ? -15.303 18.985 32.464 1.00 83.19 1024 SER A N 1
ATOM 7843 C CA . SER A 1 1024 ? -14.408 19.468 31.402 1.00 83.19 1024 SER A CA 1
ATOM 7844 C C . SER A 1 1024 ? -14.463 18.662 30.093 1.00 83.19 1024 SER A C 1
ATOM 7846 O O . SER A 1 1024 ? -13.863 19.085 29.106 1.00 83.19 1024 SER A O 1
ATOM 7848 N N . LEU A 1 1025 ? -15.167 17.522 30.064 1.00 78.75 1025 LEU A N 1
ATOM 7849 C CA . LEU A 1 1025 ? -15.314 16.687 28.868 1.00 78.75 1025 LEU A CA 1
ATOM 7850 C C . LEU A 1 1025 ? -16.339 17.283 27.889 1.00 78.75 1025 LEU A C 1
ATOM 7852 O O . LEU A 1 1025 ? -17.390 17.774 28.298 1.00 78.75 1025 LEU A O 1
ATOM 7856 N N . ASP A 1 1026 ? -16.063 17.163 26.586 1.00 60.38 1026 ASP A N 1
ATOM 7857 C CA . ASP A 1 1026 ? -16.895 17.742 25.515 1.00 60.38 1026 ASP A CA 1
ATOM 7858 C C . ASP A 1 1026 ? -18.334 17.172 25.450 1.00 60.38 1026 ASP A C 1
ATOM 7860 O O . ASP A 1 1026 ? -19.226 17.839 24.923 1.00 60.38 1026 ASP A O 1
ATOM 7864 N N . ASP A 1 1027 ? -18.587 15.969 25.991 1.00 66.25 1027 ASP A N 1
ATOM 7865 C CA . ASP A 1 1027 ? -19.910 15.316 26.000 1.00 66.25 1027 ASP A CA 1
ATOM 7866 C C . ASP A 1 1027 ? -20.445 15.073 27.424 1.00 66.25 1027 ASP A C 1
ATOM 7868 O O . ASP A 1 1027 ? -20.470 13.965 27.966 1.00 66.25 1027 ASP A O 1
ATOM 7872 N N . LEU A 1 1028 ? -20.913 16.158 28.038 1.00 62.25 1028 LEU A N 1
ATOM 7873 C CA . LEU A 1 1028 ? -21.568 16.153 29.349 1.00 62.25 1028 LEU A CA 1
ATOM 7874 C C . LEU A 1 1028 ? -22.868 15.326 29.395 1.00 62.25 1028 LEU A C 1
ATOM 7876 O O . LEU A 1 1028 ? -23.290 14.942 30.487 1.00 62.25 1028 LEU A O 1
ATOM 7880 N N . TRP A 1 1029 ? -23.513 15.039 28.254 1.00 67.44 1029 TRP A N 1
ATOM 7881 C CA . TRP A 1 1029 ? -24.742 14.236 28.228 1.00 67.44 1029 TRP A CA 1
ATOM 7882 C C . TRP A 1 1029 ? -24.434 12.749 28.429 1.00 67.44 1029 TRP A C 1
ATOM 7884 O O . TRP A 1 1029 ? -25.174 12.069 29.147 1.00 67.44 1029 TRP A O 1
ATOM 7894 N N . GLN A 1 1030 ? -23.321 12.256 27.876 1.00 72.69 1030 GLN A N 1
ATOM 7895 C CA . GLN A 1 1030 ? -22.876 10.872 28.055 1.00 72.69 1030 GLN A CA 1
ATOM 7896 C C . GLN A 1 1030 ? -22.551 10.540 29.524 1.00 72.69 1030 GLN A C 1
ATOM 7898 O O . GLN A 1 1030 ? -22.958 9.491 30.021 1.00 72.69 1030 GLN A O 1
ATOM 7903 N N . TYR A 1 1031 ? -21.883 11.447 30.247 1.00 81.62 1031 TYR A N 1
ATOM 7904 C CA . TYR A 1 1031 ? -21.434 11.233 31.639 1.00 81.62 1031 TYR A CA 1
ATOM 7905 C C . TYR A 1 1031 ? -22.373 11.826 32.700 1.00 81.62 1031 TYR A C 1
ATOM 7907 O O . TYR A 1 1031 ? -22.034 11.906 33.883 1.00 81.62 1031 TYR A O 1
ATOM 7915 N N . ARG A 1 1032 ? -23.585 12.237 32.305 1.00 84.81 1032 ARG A N 1
ATOM 7916 C CA . ARG A 1 1032 ? -24.528 12.955 33.178 1.00 84.81 1032 ARG A CA 1
ATOM 7917 C C . ARG A 1 1032 ? -24.897 12.197 34.459 1.00 84.81 1032 ARG A C 1
ATOM 7919 O O . ARG A 1 1032 ? -25.090 12.818 35.502 1.00 84.81 1032 ARG A O 1
ATOM 7926 N N . LEU A 1 1033 ? -24.941 10.863 34.401 1.00 87.62 1033 LEU A N 1
ATOM 7927 C CA . LEU A 1 1033 ? -25.237 9.996 35.548 1.00 87.62 1033 LEU A CA 1
ATOM 7928 C C . LEU A 1 1033 ? -24.055 9.901 36.530 1.00 87.62 1033 LEU A C 1
ATOM 7930 O O . LEU A 1 1033 ? -24.273 9.940 37.740 1.00 87.62 1033 LEU A O 1
ATOM 7934 N N . ASP A 1 1034 ? -22.813 9.869 36.035 1.00 88.50 1034 ASP A N 1
ATOM 7935 C CA . ASP A 1 1034 ? -21.605 9.934 36.874 1.00 88.50 1034 ASP A CA 1
ATOM 7936 C C . ASP A 1 1034 ? -21.515 11.291 37.590 1.00 88.50 1034 ASP A C 1
ATOM 7938 O O . ASP A 1 1034 ? -21.305 11.359 38.803 1.00 88.50 1034 ASP A O 1
ATOM 7942 N N . VAL A 1 1035 ? -21.779 12.378 36.855 1.00 90.25 1035 VAL A N 1
ATOM 7943 C CA . VAL A 1 1035 ? -21.849 13.750 37.384 1.00 90.25 1035 VAL A CA 1
ATOM 7944 C C . VAL A 1 1035 ? -22.955 13.889 38.438 1.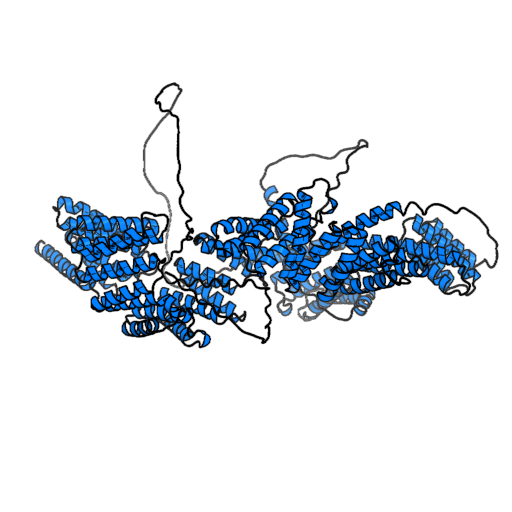00 90.25 1035 VAL A C 1
ATOM 7946 O O . VAL A 1 1035 ? -22.733 14.505 39.483 1.00 90.25 1035 VAL A O 1
ATOM 7949 N N . ALA A 1 1036 ? -24.136 13.306 38.209 1.00 90.69 1036 ALA A N 1
ATOM 7950 C CA . ALA A 1 1036 ? -25.215 13.271 39.196 1.00 90.69 1036 ALA A CA 1
ATOM 7951 C C . ALA A 1 1036 ? -24.818 12.472 40.451 1.00 90.69 1036 ALA A C 1
ATOM 7953 O O . ALA A 1 1036 ? -25.094 12.916 41.569 1.00 90.69 1036 ALA A O 1
ATOM 7954 N N . SER A 1 1037 ? -24.121 11.340 40.289 1.00 90.50 1037 SER A N 1
ATOM 7955 C CA . SER A 1 1037 ? -23.637 10.504 41.398 1.00 90.50 1037 SER A CA 1
ATOM 7956 C C . SER A 1 1037 ? -22.635 11.268 42.263 1.00 90.50 1037 SER A C 1
ATOM 7958 O O . SER A 1 1037 ? -22.857 11.450 43.461 1.00 90.50 1037 SER A O 1
ATOM 7960 N N . LEU A 1 1038 ? -21.599 11.846 41.648 1.00 91.88 1038 LEU A N 1
ATOM 7961 C CA . LEU A 1 1038 ? -20.605 12.679 42.331 1.00 91.88 1038 LEU A CA 1
ATOM 7962 C C . LEU A 1 1038 ? -21.239 13.870 43.063 1.00 91.88 1038 LEU A C 1
ATOM 7964 O O . LEU A 1 1038 ? -20.948 14.091 44.240 1.00 91.88 1038 LEU A O 1
ATOM 7968 N N . LYS A 1 1039 ? -22.162 14.604 42.422 1.00 93.88 1039 LYS A N 1
ATOM 7969 C CA . LYS A 1 1039 ? -22.903 15.700 43.076 1.00 93.88 1039 LYS A CA 1
ATOM 7970 C C . LYS A 1 1039 ? -23.731 15.213 44.272 1.00 93.88 1039 LYS A C 1
ATOM 7972 O O . LYS A 1 1039 ? -23.779 15.912 45.287 1.00 93.88 1039 LYS A O 1
ATOM 7977 N N . THR A 1 1040 ? -24.351 14.035 44.177 1.00 92.00 1040 THR A N 1
ATOM 7978 C CA . THR A 1 1040 ? -25.142 13.430 45.264 1.00 92.00 1040 THR A CA 1
ATOM 7979 C C . THR A 1 1040 ? -24.245 13.079 46.452 1.00 92.00 1040 THR A C 1
ATOM 7981 O O . THR A 1 1040 ? -24.511 13.501 47.579 1.00 92.00 1040 THR A O 1
ATOM 7984 N N . ASN A 1 1041 ? -23.114 12.421 46.194 1.00 91.31 1041 ASN A N 1
ATOM 7985 C CA . ASN A 1 1041 ? -22.149 12.009 47.217 1.00 91.31 1041 ASN A CA 1
ATOM 7986 C C . ASN A 1 1041 ? -21.499 13.219 47.910 1.00 91.31 1041 ASN A C 1
ATOM 7988 O O . ASN A 1 1041 ? -21.506 13.315 49.139 1.00 91.31 1041 ASN A O 1
ATOM 7992 N N . LEU A 1 1042 ? -21.055 14.222 47.145 1.00 93.44 1042 LEU A N 1
ATOM 7993 C CA . LEU A 1 1042 ? -20.580 15.506 47.681 1.00 93.44 1042 LEU A CA 1
ATOM 7994 C C . LEU A 1 1042 ? -21.670 16.251 48.474 1.00 93.44 1042 LEU A C 1
ATOM 7996 O O . LEU A 1 1042 ? -21.367 16.980 49.426 1.00 93.44 1042 LEU A O 1
ATOM 8000 N N . GLY A 1 1043 ? -22.942 16.062 48.114 1.00 91.50 1043 GLY A N 1
ATOM 8001 C CA . GLY A 1 1043 ? -24.101 16.559 48.851 1.00 91.50 1043 GLY A CA 1
ATOM 8002 C C . GLY A 1 1043 ? -24.237 15.897 50.221 1.00 91.50 1043 GLY A C 1
ATOM 8003 O O . GLY A 1 1043 ? -24.390 16.599 51.224 1.00 91.50 1043 GLY A O 1
ATOM 8004 N N . LEU A 1 1044 ? -24.114 14.568 50.281 1.00 89.25 1044 LEU A N 1
ATOM 8005 C CA . LEU A 1 1044 ? -24.158 13.787 51.521 1.00 89.25 1044 LEU A CA 1
ATOM 8006 C C . LEU A 1 1044 ? -22.982 14.144 52.446 1.00 89.25 1044 LEU A C 1
ATOM 8008 O O . LEU A 1 1044 ? -23.201 14.409 53.631 1.00 89.25 1044 LEU A O 1
ATOM 8012 N N . ILE A 1 1045 ? -21.768 14.304 51.905 1.00 90.06 1045 ILE A N 1
ATOM 8013 C CA . ILE A 1 1045 ? -20.613 14.833 52.652 1.00 90.06 1045 ILE A CA 1
ATOM 8014 C C . ILE A 1 1045 ? -20.914 16.242 53.190 1.00 90.06 1045 ILE A C 1
ATOM 8016 O O . ILE A 1 1045 ? -20.645 16.546 54.353 1.00 90.06 1045 ILE A O 1
ATOM 8020 N N . ALA A 1 1046 ? -21.512 17.126 52.384 1.00 90.31 1046 ALA A N 1
ATOM 8021 C CA . ALA A 1 1046 ? -21.872 18.472 52.831 1.00 90.31 1046 ALA A CA 1
ATOM 8022 C C . ALA A 1 1046 ? -22.945 18.471 53.941 1.00 90.31 1046 ALA A C 1
ATOM 8024 O O . ALA A 1 1046 ? -22.910 19.349 54.812 1.00 90.31 1046 ALA A O 1
ATOM 8025 N N . VAL A 1 1047 ? -23.858 17.492 53.960 1.00 88.31 1047 VAL A N 1
ATOM 8026 C CA . VAL A 1 1047 ? -24.772 17.255 55.090 1.00 88.31 1047 VAL A CA 1
ATOM 8027 C C . VAL A 1 1047 ? -23.996 16.820 56.334 1.00 88.31 1047 VAL A C 1
ATOM 8029 O O . VAL A 1 1047 ? -24.170 17.442 57.384 1.00 88.31 1047 VAL A O 1
ATOM 8032 N N . TRP A 1 1048 ? -23.119 15.815 56.223 1.00 86.38 1048 TRP A N 1
ATOM 8033 C CA . TRP A 1 1048 ? -22.299 15.307 57.333 1.00 86.38 1048 TRP A CA 1
ATOM 8034 C C . TRP A 1 1048 ? -21.445 16.420 57.964 1.00 86.38 1048 TRP A C 1
ATOM 8036 O O . TRP A 1 1048 ? -21.438 16.601 59.181 1.00 86.38 1048 TRP A O 1
ATOM 8046 N N . GLN A 1 1049 ? -20.836 17.274 57.132 1.00 87.44 1049 GLN A N 1
ATOM 8047 C CA . GLN A 1 1049 ? -20.078 18.459 57.558 1.00 87.44 1049 GLN A CA 1
ATOM 8048 C C . GLN A 1 1049 ? -20.953 19.603 58.120 1.00 87.44 1049 GLN A C 1
ATOM 8050 O O . GLN A 1 1049 ? -20.438 20.669 58.468 1.00 87.44 1049 GLN A O 1
ATOM 8055 N N . GLY A 1 1050 ? -22.279 19.443 58.186 1.00 87.25 1050 GLY A N 1
ATOM 8056 C CA . GLY A 1 1050 ? -23.200 20.441 58.729 1.00 87.25 1050 GLY A CA 1
ATOM 8057 C C . GLY A 1 1050 ? -23.373 21.691 57.855 1.00 87.25 1050 GLY A C 1
ATOM 8058 O O . GLY A 1 1050 ? -23.700 22.764 58.380 1.00 87.25 1050 GLY A O 1
ATOM 8059 N N . LYS A 1 1051 ? -23.159 21.591 56.535 1.00 90.69 1051 LYS A N 1
ATOM 8060 C CA . LYS A 1 1051 ? -23.137 22.700 55.556 1.00 90.69 1051 LYS A CA 1
ATOM 8061 C C . LYS A 1 1051 ? -24.386 22.691 54.641 1.00 90.69 1051 LYS A C 1
ATOM 8063 O O . LYS A 1 1051 ? -24.248 22.534 53.425 1.00 90.69 1051 LYS A O 1
ATOM 8068 N N . PRO A 1 1052 ? -25.608 22.948 55.162 1.00 89.25 1052 PRO A N 1
ATOM 8069 C CA . PRO A 1 1052 ? -26.850 22.781 54.398 1.00 89.25 1052 PRO A CA 1
ATOM 8070 C C . PRO A 1 1052 ? -26.918 23.645 53.134 1.00 89.25 1052 PRO A C 1
ATOM 8072 O O . PRO A 1 1052 ? -27.351 23.165 52.097 1.00 89.25 1052 PRO A O 1
ATOM 8075 N N . LYS A 1 1053 ? -26.399 24.884 53.168 1.00 90.31 1053 LYS A N 1
ATOM 8076 C CA . LYS A 1 1053 ? -26.353 25.759 51.982 1.00 90.31 1053 LYS A CA 1
ATOM 8077 C C . LYS A 1 1053 ? -25.587 25.136 50.804 1.00 90.31 1053 LYS A C 1
ATOM 8079 O O . LYS A 1 1053 ? -25.964 25.380 49.663 1.00 90.31 1053 LYS A O 1
ATOM 8084 N N . LYS A 1 1054 ? -24.526 24.354 51.063 1.00 91.94 1054 LYS A N 1
ATOM 8085 C CA . LYS A 1 1054 ? -23.761 23.670 50.006 1.00 91.94 1054 LYS A CA 1
ATOM 8086 C C . LYS A 1 1054 ? -24.515 22.438 49.505 1.00 91.94 1054 LYS A C 1
ATOM 8088 O O . LYS A 1 1054 ? -24.657 22.286 48.299 1.00 91.94 1054 LYS A O 1
ATOM 8093 N N . ALA A 1 1055 ? -25.065 21.630 50.410 1.00 91.19 1055 ALA A N 1
ATOM 8094 C CA . ALA A 1 1055 ? -25.867 20.465 50.038 1.00 91.19 1055 ALA A CA 1
ATOM 8095 C C . ALA A 1 1055 ? -27.120 20.856 49.221 1.00 91.19 1055 ALA A C 1
ATOM 8097 O O . ALA A 1 1055 ? -27.339 20.317 48.143 1.00 91.19 1055 ALA A O 1
ATOM 8098 N N . ARG A 1 1056 ? -27.865 21.893 49.638 1.00 92.69 1056 ARG A N 1
ATOM 8099 C CA . ARG A 1 1056 ? -29.006 22.454 48.885 1.00 92.69 1056 ARG A CA 1
ATOM 8100 C C . ARG A 1 1056 ? -28.600 23.009 47.508 1.00 92.69 1056 ARG A C 1
ATOM 8102 O O . ARG A 1 1056 ? -29.400 22.964 46.577 1.00 92.69 1056 ARG A O 1
ATOM 8109 N N . LYS A 1 1057 ? -27.375 23.538 47.350 1.00 94.56 1057 LYS A N 1
ATOM 8110 C CA . LYS A 1 1057 ? -26.849 23.936 46.029 1.00 94.56 1057 LYS A CA 1
ATOM 8111 C C . LYS A 1 1057 ? -26.675 22.707 45.131 1.00 94.56 1057 LYS A C 1
ATOM 8113 O O . LYS A 1 1057 ? -27.123 22.743 43.994 1.00 94.56 1057 LYS A O 1
ATOM 8118 N N . LEU A 1 1058 ? -26.073 21.638 45.655 1.00 93.12 1058 LEU A N 1
ATOM 8119 C CA . LEU A 1 1058 ? -25.834 20.403 44.905 1.00 93.12 1058 LEU A CA 1
ATOM 8120 C C . LEU A 1 1058 ? -27.144 19.721 44.491 1.00 93.12 1058 LEU A C 1
ATOM 8122 O O . LEU A 1 1058 ? -27.266 19.376 43.326 1.00 93.12 1058 LEU A O 1
ATOM 8126 N N . VAL A 1 1059 ? -28.151 19.656 45.372 1.00 92.81 1059 VAL A N 1
ATOM 8127 C CA . VAL A 1 1059 ? -29.516 19.189 45.035 1.00 92.81 1059 VAL A CA 1
ATOM 8128 C C . VAL A 1 1059 ? -30.081 19.918 43.808 1.00 92.81 1059 VAL A C 1
ATOM 8130 O O . VAL A 1 1059 ? -30.498 19.281 42.847 1.00 92.81 1059 VAL A O 1
ATOM 8133 N N . ARG A 1 1060 ? -30.017 21.258 43.772 1.00 92.69 1060 ARG A N 1
ATOM 8134 C CA . ARG A 1 1060 ? -30.470 22.032 42.597 1.00 92.69 1060 ARG A CA 1
ATOM 8135 C C . ARG A 1 1060 ? -29.679 21.694 41.332 1.00 92.69 1060 ARG A C 1
ATOM 8137 O O . ARG A 1 1060 ? -30.273 21.511 40.282 1.00 92.69 1060 ARG A O 1
ATOM 8144 N N . GLN A 1 1061 ? -28.360 21.556 41.456 1.00 91.81 1061 GLN A N 1
ATOM 8145 C CA . GLN A 1 1061 ? -27.474 21.176 40.350 1.00 91.81 1061 GLN A CA 1
ATOM 8146 C C . GLN A 1 1061 ? -27.624 19.709 39.904 1.00 91.81 1061 GLN A C 1
ATOM 8148 O O . GLN A 1 1061 ? -27.009 19.330 38.905 1.00 91.81 1061 GLN A O 1
ATOM 8153 N N . ILE A 1 1062 ? -28.366 18.881 40.648 1.00 91.88 1062 ILE A N 1
ATOM 8154 C CA . ILE A 1 1062 ? -28.786 17.532 40.246 1.00 91.88 1062 ILE A CA 1
ATOM 8155 C C . ILE A 1 1062 ? -30.128 17.610 39.510 1.00 91.88 1062 ILE A C 1
ATOM 8157 O O . ILE A 1 1062 ? -30.258 16.989 38.467 1.00 91.88 1062 ILE A O 1
ATOM 8161 N N . GLY A 1 1063 ? -31.076 18.437 39.968 1.00 86.62 1063 GLY A N 1
ATOM 8162 C CA . GLY A 1 1063 ? -32.345 18.684 39.259 1.00 86.62 1063 GLY A CA 1
ATOM 8163 C C . GLY A 1 1063 ? -32.204 19.390 37.898 1.00 86.62 1063 GLY A C 1
ATOM 8164 O O . GLY A 1 1063 ? -33.148 19.417 37.118 1.00 86.62 1063 GLY A O 1
ATOM 8165 N N . GLU A 1 1064 ? -31.028 19.946 37.598 1.00 88.38 1064 GLU A N 1
ATOM 8166 C CA . GLU A 1 1064 ? -30.632 20.429 36.262 1.00 88.38 1064 GLU A CA 1
ATOM 8167 C C . GLU A 1 1064 ? -30.180 19.290 35.316 1.00 88.38 1064 GLU A C 1
ATOM 8169 O O . GLU A 1 1064 ? -29.918 19.544 34.141 1.00 88.38 1064 GLU A O 1
ATOM 8174 N N . ILE A 1 1065 ? -30.049 18.051 35.810 1.00 87.12 1065 ILE A N 1
ATOM 8175 C CA . ILE A 1 1065 ? -29.601 16.877 35.050 1.00 87.12 1065 ILE A CA 1
ATOM 8176 C C . ILE A 1 1065 ? -30.799 15.994 34.693 1.00 87.12 1065 ILE A C 1
ATOM 8178 O O . ILE A 1 1065 ? -31.585 15.610 35.555 1.00 87.12 1065 ILE A O 1
ATOM 8182 N N . GLU A 1 1066 ? -30.886 15.598 33.425 1.00 84.06 1066 GLU A N 1
ATOM 8183 C CA . GLU A 1 1066 ? -31.863 14.621 32.943 1.00 84.06 1066 GLU A CA 1
ATOM 8184 C C . GLU A 1 1066 ? -31.473 13.193 33.377 1.00 84.06 1066 GLU A C 1
ATOM 8186 O O . GLU A 1 1066 ? -30.562 12.572 32.816 1.00 84.06 1066 GLU A O 1
ATOM 8191 N N . ILE A 1 1067 ? -32.164 12.677 34.395 1.00 84.69 1067 ILE A N 1
ATOM 8192 C CA . ILE A 1 1067 ? -31.991 11.331 34.956 1.00 84.69 1067 ILE A CA 1
ATOM 8193 C C . ILE A 1 1067 ? -33.234 10.493 34.587 1.00 84.69 1067 ILE A C 1
ATOM 8195 O O . ILE A 1 1067 ? -34.341 10.986 34.796 1.00 84.69 1067 ILE A O 1
ATOM 8199 N N . PRO A 1 1068 ? -33.094 9.259 34.057 1.00 79.56 1068 PRO A N 1
ATOM 8200 C CA . PRO A 1 1068 ? -34.241 8.390 33.765 1.00 79.56 1068 PRO A CA 1
ATOM 8201 C C . PRO A 1 1068 ? -35.060 8.068 35.023 1.00 79.56 1068 PRO A C 1
ATOM 8203 O O . PRO A 1 1068 ? -34.471 7.833 36.077 1.00 79.56 1068 PRO A O 1
ATOM 8206 N N . GLU A 1 1069 ? -36.390 8.009 34.900 1.00 78.12 1069 GLU A N 1
ATOM 8207 C CA . GLU A 1 1069 ? -37.324 7.856 36.035 1.00 78.12 1069 GLU A CA 1
ATOM 8208 C C . GLU A 1 1069 ? -37.096 6.571 36.855 1.00 78.12 1069 GLU A C 1
ATOM 8210 O O . GLU A 1 1069 ? -37.237 6.591 38.075 1.00 78.12 1069 GLU A O 1
ATOM 8215 N N . ASP A 1 1070 ? -36.646 5.488 36.215 1.00 76.69 1070 ASP A N 1
ATOM 8216 C CA . ASP A 1 1070 ? -36.346 4.209 36.875 1.00 76.69 1070 ASP A CA 1
ATOM 8217 C C . ASP A 1 1070 ? -34.893 4.099 37.389 1.00 76.69 1070 ASP A C 1
ATOM 8219 O O . ASP A 1 1070 ? -34.474 3.052 37.889 1.00 76.69 1070 ASP A O 1
ATOM 8223 N N . HIS A 1 1071 ? -34.064 5.143 37.249 1.00 80.62 1071 HIS A N 1
ATOM 8224 C CA . HIS A 1 1071 ? -32.638 5.027 37.557 1.00 80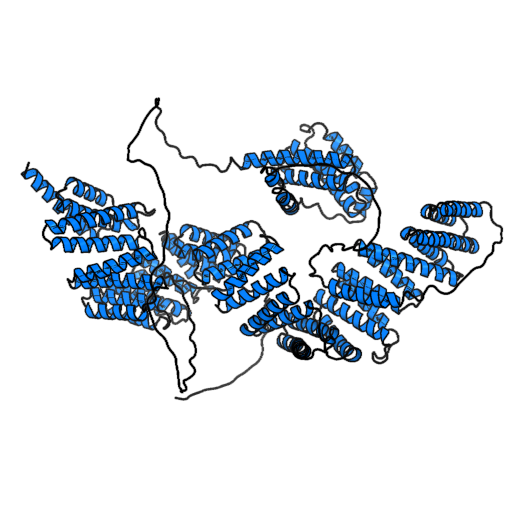.62 1071 HIS A CA 1
ATOM 8225 C C . HIS A 1 1071 ? -32.375 4.995 39.081 1.00 80.62 1071 HIS A C 1
ATOM 8227 O O . HIS A 1 1071 ? -32.728 5.955 39.776 1.00 80.62 1071 HIS A O 1
ATOM 8233 N N . PRO A 1 1072 ? -31.639 3.994 39.623 1.00 78.88 1072 PRO A N 1
ATOM 8234 C CA . PRO A 1 1072 ? -31.455 3.803 41.074 1.00 78.88 1072 PRO A CA 1
ATOM 8235 C C . PRO A 1 1072 ? -30.878 5.000 41.844 1.00 78.88 1072 PRO A C 1
ATOM 8237 O O . PRO A 1 1072 ? -31.028 5.099 43.063 1.00 78.88 1072 PRO A O 1
ATOM 8240 N N . ILE A 1 1073 ? -30.213 5.926 41.146 1.00 86.19 1073 ILE A N 1
ATOM 8241 C CA . ILE A 1 1073 ? -29.681 7.155 41.743 1.00 86.19 1073 ILE A CA 1
ATOM 8242 C C . ILE A 1 1073 ? -30.771 8.054 42.338 1.00 86.19 1073 ILE A C 1
ATOM 8244 O O . ILE A 1 1073 ? -30.499 8.737 43.321 1.00 86.19 1073 ILE A O 1
ATOM 8248 N N . LEU A 1 1074 ? -31.992 8.056 41.787 1.00 88.31 1074 LEU A N 1
ATOM 8249 C CA . LEU A 1 1074 ? -33.061 8.951 42.240 1.00 88.31 1074 LEU A CA 1
ATOM 8250 C C . LEU A 1 1074 ? -33.390 8.710 43.715 1.00 88.31 1074 LEU A C 1
ATOM 8252 O O . LEU A 1 1074 ? -33.509 9.663 44.479 1.00 88.31 1074 LEU A O 1
ATOM 8256 N N . HIS A 1 1075 ? -33.358 7.454 44.162 1.00 88.50 1075 HIS A N 1
ATOM 8257 C CA . HIS A 1 1075 ? -33.516 7.115 45.573 1.00 88.50 1075 HIS A CA 1
ATOM 8258 C C . HIS A 1 1075 ? -32.410 7.712 46.471 1.00 88.50 1075 HIS A C 1
ATOM 8260 O O . HIS A 1 1075 ? -32.676 8.173 47.581 1.00 88.50 1075 HIS A O 1
ATOM 8266 N N . GLN A 1 1076 ? -31.161 7.772 45.995 1.00 87.25 1076 GLN A N 1
ATOM 8267 C CA . GLN A 1 1076 ? -30.068 8.437 46.721 1.00 87.25 1076 GLN A CA 1
ATOM 8268 C C . GLN A 1 1076 ? -30.227 9.965 46.735 1.00 87.25 1076 GLN A C 1
ATOM 8270 O O . GLN A 1 1076 ? -29.902 10.610 47.737 1.00 87.25 1076 GLN A O 1
ATOM 8275 N N . VAL A 1 1077 ? -30.782 10.549 45.667 1.00 90.12 1077 VAL A N 1
ATOM 8276 C CA . VAL A 1 1077 ? -31.141 11.975 45.619 1.00 90.12 1077 VAL A CA 1
ATOM 8277 C C . VAL A 1 1077 ? -32.251 12.283 46.632 1.00 90.12 1077 VAL A C 1
ATOM 8279 O O . VAL A 1 1077 ? -32.084 13.199 47.433 1.00 90.12 1077 VAL A O 1
ATOM 8282 N N . GLU A 1 1078 ? -33.313 11.475 46.713 1.00 91.31 1078 GLU A N 1
ATOM 8283 C CA . GLU A 1 1078 ? -34.369 11.608 47.734 1.00 91.31 1078 GLU A CA 1
ATOM 8284 C C . GLU A 1 1078 ? -33.822 11.522 49.171 1.00 91.31 1078 GLU A C 1
ATOM 8286 O O . GLU A 1 1078 ? -34.217 12.296 50.054 1.00 91.31 1078 GLU A O 1
ATOM 8291 N N . ILE A 1 1079 ? -32.900 10.584 49.431 1.00 90.88 1079 ILE A N 1
ATOM 8292 C CA . ILE A 1 1079 ? -32.223 10.452 50.731 1.00 90.88 1079 ILE A CA 1
ATOM 8293 C C . ILE A 1 1079 ? -31.438 11.729 51.051 1.00 90.88 1079 ILE A C 1
ATOM 8295 O O . ILE A 1 1079 ? -31.523 12.236 52.176 1.00 90.88 1079 ILE A O 1
ATOM 8299 N N . LEU A 1 1080 ? -30.699 12.272 50.078 1.00 91.75 1080 LEU A N 1
ATOM 8300 C CA . LEU A 1 1080 ? -29.983 13.536 50.224 1.00 91.75 1080 LEU A CA 1
ATOM 8301 C C . LEU A 1 1080 ? -30.949 14.692 50.526 1.00 91.75 1080 LEU A C 1
ATOM 8303 O O . LEU A 1 1080 ? -30.731 15.416 51.498 1.00 91.75 1080 LEU A O 1
ATOM 8307 N N . GLU A 1 1081 ? -32.023 14.856 49.755 1.00 92.25 1081 GLU A N 1
ATOM 8308 C CA . GLU A 1 1081 ? -33.014 15.921 49.949 1.00 92.25 1081 GLU A CA 1
ATOM 8309 C C . GLU A 1 1081 ? -33.642 15.883 51.347 1.00 92.25 1081 GLU A C 1
ATOM 8311 O O . GLU A 1 1081 ? -33.658 16.897 52.056 1.00 92.25 1081 GLU A O 1
ATOM 8316 N N . ARG A 1 1082 ? -34.071 14.696 51.794 1.00 92.69 1082 ARG A N 1
ATOM 8317 C CA . ARG A 1 1082 ? -34.621 14.476 53.139 1.00 92.69 1082 ARG A CA 1
ATOM 8318 C C . ARG A 1 1082 ? -33.612 14.861 54.224 1.00 92.69 1082 ARG A C 1
ATOM 8320 O O . ARG A 1 1082 ? -33.939 15.619 55.142 1.00 92.69 1082 ARG A O 1
ATOM 8327 N N . ARG A 1 1083 ? -32.360 14.406 54.090 1.00 91.25 1083 ARG A N 1
ATOM 8328 C CA . ARG A 1 1083 ? -31.263 14.724 55.020 1.00 91.25 1083 ARG A CA 1
ATOM 8329 C C . ARG A 1 1083 ? -30.922 16.226 55.038 1.00 91.25 1083 ARG A C 1
ATOM 8331 O O . ARG A 1 1083 ? -30.608 16.763 56.104 1.00 91.25 1083 ARG A O 1
ATOM 8338 N N . VAL A 1 1084 ? -31.016 16.931 53.905 1.00 92.25 1084 VAL A N 1
ATOM 8339 C CA . VAL A 1 1084 ? -30.841 18.397 53.830 1.00 92.25 1084 VAL A CA 1
ATOM 8340 C C . VAL A 1 1084 ? -31.961 19.122 54.577 1.00 92.25 1084 VAL A C 1
ATOM 8342 O O . VAL A 1 1084 ? -31.666 19.978 55.416 1.00 92.25 1084 VAL A O 1
ATOM 8345 N N . ALA A 1 1085 ? -33.221 18.749 54.337 1.00 89.44 1085 ALA A N 1
ATOM 8346 C CA . ALA A 1 1085 ? -34.377 19.356 54.994 1.00 89.44 1085 ALA A CA 1
ATOM 8347 C C . ALA A 1 1085 ? -34.323 19.195 56.526 1.00 89.44 1085 ALA A C 1
ATOM 8349 O O . ALA A 1 1085 ? -34.532 20.160 57.268 1.00 89.44 1085 ALA A O 1
ATOM 8350 N N . GLU A 1 1086 ? -33.948 18.010 57.020 1.00 90.12 1086 GLU A N 1
ATOM 8351 C CA . GLU A 1 1086 ? -33.722 17.777 58.450 1.00 90.12 1086 GLU A CA 1
ATOM 8352 C C . GLU A 1 1086 ? -32.626 18.669 59.043 1.00 90.12 1086 GLU A C 1
ATOM 8354 O O . GLU A 1 1086 ? -32.794 19.229 60.132 1.00 90.12 1086 GLU A O 1
ATOM 8359 N N . LEU A 1 1087 ? -31.484 18.788 58.357 1.00 87.75 1087 LEU A N 1
ATOM 8360 C CA . LEU A 1 1087 ? -30.342 19.578 58.818 1.00 87.75 1087 LEU A CA 1
ATOM 8361 C C . LEU A 1 1087 ? -30.690 21.072 58.902 1.00 87.75 1087 LEU A C 1
ATOM 8363 O O . LEU A 1 1087 ? -30.245 21.775 59.816 1.00 87.75 1087 LEU A O 1
ATOM 8367 N N . GLU A 1 1088 ? -31.511 21.556 57.971 1.00 86.38 1088 GLU A N 1
ATOM 8368 C CA . GLU A 1 1088 ? -32.016 22.927 57.947 1.00 86.38 1088 GLU A CA 1
ATOM 8369 C C . GLU A 1 1088 ? -33.065 23.166 59.036 1.00 86.38 1088 GLU A C 1
ATOM 8371 O O . GLU A 1 1088 ? -32.949 24.148 59.769 1.00 86.38 1088 GLU A O 1
ATOM 8376 N N . GLY A 1 1089 ? -33.999 22.232 59.247 1.00 80.31 1089 GLY A N 1
ATOM 8377 C CA . GLY A 1 1089 ? -34.945 22.277 60.367 1.00 80.31 1089 GLY A CA 1
ATOM 8378 C C . GLY A 1 1089 ? -34.246 22.276 61.734 1.00 80.31 1089 GLY A C 1
ATOM 8379 O O . GLY A 1 1089 ? -34.568 23.089 62.601 1.00 80.31 1089 GLY A O 1
ATOM 8380 N N . LYS A 1 1090 ? -33.214 21.438 61.913 1.00 75.50 1090 LYS A N 1
ATOM 8381 C CA . LYS A 1 1090 ? -32.371 21.396 63.125 1.00 75.50 1090 LYS A CA 1
ATOM 8382 C C . LYS A 1 1090 ? -31.598 22.707 63.348 1.00 75.50 1090 LYS A C 1
ATOM 8384 O O . LYS A 1 1090 ? -31.393 23.095 64.497 1.00 75.50 1090 LYS A O 1
ATOM 8389 N N . LYS A 1 1091 ? -31.203 23.422 62.285 1.00 63.66 1091 LYS A N 1
ATOM 8390 C CA . LYS A 1 1091 ? -30.595 24.766 62.383 1.00 63.66 1091 LYS A CA 1
ATOM 8391 C C . LYS A 1 1091 ? -31.615 25.887 62.598 1.00 63.66 1091 LYS A C 1
ATOM 8393 O O . LYS A 1 1091 ? -31.278 26.852 63.274 1.00 63.66 1091 LYS A O 1
ATOM 8398 N N . SER A 1 1092 ? -32.838 25.755 62.087 1.00 60.56 1092 SER A N 1
ATOM 8399 C CA . SER A 1 1092 ? -33.921 26.726 62.298 1.00 60.56 1092 SER A CA 1
ATOM 8400 C C . SER A 1 1092 ? -34.589 26.623 63.673 1.00 60.56 1092 SER A C 1
ATOM 8402 O O . SER A 1 1092 ? -35.263 27.563 64.063 1.00 60.56 1092 SER A O 1
ATOM 8404 N N . LYS A 1 1093 ? -34.413 25.505 64.395 1.00 60.56 1093 LYS A N 1
ATOM 8405 C CA . LYS A 1 1093 ? -34.820 25.332 65.807 1.00 60.56 1093 LYS A CA 1
ATOM 8406 C C . LYS A 1 1093 ? -33.709 25.662 66.822 1.00 60.56 1093 LYS A C 1
ATOM 8408 O O . LYS A 1 1093 ? -33.935 25.572 68.023 1.00 60.56 1093 LYS A O 1
ATOM 8413 N N . ARG A 1 1094 ? -32.490 25.950 66.346 1.00 55.22 1094 ARG A N 1
ATOM 8414 C CA . ARG A 1 1094 ? -31.313 26.352 67.152 1.00 55.22 1094 ARG A CA 1
ATOM 8415 C C . ARG A 1 1094 ? -30.945 27.832 66.989 1.00 55.22 1094 ARG A C 1
ATOM 8417 O O . ARG A 1 1094 ? -30.011 28.293 67.639 1.00 55.22 1094 ARG A O 1
ATOM 8424 N N . LYS A 1 1095 ? -31.627 28.522 66.079 1.00 47.34 1095 LYS A N 1
ATOM 8425 C CA . LYS A 1 1095 ? -31.703 29.977 65.986 1.00 47.34 1095 LYS A CA 1
ATOM 8426 C C . LYS A 1 1095 ? -33.018 30.425 66.605 1.00 47.34 1095 LYS A C 1
ATOM 8428 O O . LYS A 1 1095 ? -33.034 31.582 67.059 1.00 47.34 1095 LYS A O 1
#

Nearest PDB structures (foldseek):
  7ai4-assembly1_A  TM=8.350E-01  e=5.385E-05  Homo sapiens
  6swu-assembly1_B  TM=6.702E-01  e=1.318E-05  Mus musculus
  6swu-assembly3_E  TM=6.574E-01  e=2.134E-05  Mus musculus
  5o09-assembly1_1C  TM=6.653E-01  e=1.130E-04  Prosthecobacter vanneervenii
  3ceq-assembly1_A  TM=6.402E-01  e=9.045E-05  Homo sapiens

Organism: Thalassiosira oceanica (NCBI:txid159749)